Protein 2LOL (pdb70)

InterPro domains:
  IPR003231 Acyl carrier protein [MF_01217] (11-85)
  IPR003231 Acyl carrier protein [PTHR20863] (8-85)
  IPR003231 Acyl carrier protein [TIGR00517] (10-85)
  IPR009081 Phosphopantetheine binding ACP domain [PF00550] (14-81)
  IPR009081 Phosphopantetheine binding ACP domain [PS50075] (10-85)
  IPR036736 ACP-like superfamily [G3DSA:1.10.1200.10] (6-86)
  IPR036736 ACP-like superfamily [SSF47336] (8-85)

Nearest PDB structures (foldseek):
  2lol-assembly1_A  TM=9.885E-01  e=6.823E-12  Rickettsia prowazekii str. Madrid E
  2qnw-assembly1_A  TM=7.716E-01  e=4.532E-06  Toxoplasma gondii RH
  8jfh-assembly1_E  TM=7.660E-01  e=6.379E-05  Helicobacter pylori
  3gzl-assembly1_A  TM=7.551E-01  e=9.225E-05  Plasmodium falciparum
  6sm4-assembly1_B  TM=7.589E-01  e=8.216E-03  Photorhabdus luminescens

Secondary structure (DSSP, 8-state):
--SHHHHHHHHHHHHHHHS---TTT--TT--HHHHTT--HHHHHHHHHHHHHHH-----GGGGGGSSSHHHHHHHHHHH--

Foldseek 3Di:
DDDLPVVLVCLLVLVCQLLVADSVQDDQARDCCPVVVQDPVCNCVSNVVVCVVLVFDADPVCPVQCPGSVSVSVVVVVRVD

Sequence (81 aa):
MSTTDKIEQKVIEMVAEKLNKDKAIITTDSRFIEDLKADSLDTVELMMAIEVEYGIDIPDDEATKIKTVSDVIKYIKERQSMSTTDKIEQKVIEMVAEKLNKDKAIITTDSRFIEDLKADSLDTVELMMAIEVEYGIDIPDDEATKIKTVSDVIKYIKERQSMSTTDKIEQKVIEMVAEKLNKDKAIITTDSRFIEDLKADSLDTVELMMAIEVEYGIDIPDDEATKIKTVSDVIKYIKERQSMSTTDKIEQKVIEMVAEKLNKDKAIITTDSRFIEDLKADSLDTVELMMAIEVEYGIDIPDDEATKIKTVSDVIKYIKERQSMSTTDKIEQKVIEMVAEKLNKDKAIITTDSRFIEDLKADSLDTVELMMAIEVEYGIDIPDDEATKIKTVSDVIKYIKERQSMSTTDKIEQKVIEMVAEKLNKDKAIITTDSRFIEDLKADSLDTVELMMAIEVEYGIDIPDDEATKIKTVSDVIKYIKERQSMSTTDKIEQKVIEMVAEKLNKDKAIITTDSRFIEDLKADSLDTVELMMAIEVEYGIDIPDDEATKIKTVSDVIKYIKERQSMSTTDKIEQKVIEMVAEKLNKDKAIITTDSRFIEDLKADSLDTVELMMAIEVEYGIDIPDDEATKIKTVSDVIKYIKERQSMSTTDKIEQKVIEMVAEKLNKDKAIITTDSRFIEDLKADSLDTVELMMAIEVEYGIDIPDDEATKIKTVSDVIKYIKERQSMSTTDKIEQKVIEMVAEKLNKDKAIITTDSRFIEDLKADSLDTVELMMAIEVEYGIDIPDDEATKIKTVSDVIKYIKERQS

Structure (mmCIF, N/CA/C/O backbone):
data_2LOL
#
_entry.id   2LOL
#
loop_
_atom_site.group_PDB
_atom_site.id
_atom_site.type_symbol
_atom_site.label_atom_id
_atom_site.label_alt_id
_atom_site.label_comp_id
_atom_site.label_asym_id
_atom_site.label_entity_id
_atom_site.label_seq_id
_atom_site.pdbx_PDB_ins_code
_atom_site.Cartn_x
_atom_site.Cartn_y
_atom_site.Cartn_z
_atom_site.occupancy
_atom_site.B_iso_or_equiv
_atom_site.auth_seq_id
_atom_site.auth_comp_id
_atom_site.auth_asym_id
_atom_site.auth_atom_id
_atom_site.pdbx_PDB_model_num
ATOM 1 N N . MET A 1 1 ? 1.329 0.000 0.000 1.00 0.00 1 MET A N 1
ATOM 2 C CA . MET A 1 1 ? 2.093 -0.001 -1.242 1.00 52.33 1 MET A CA 1
ATOM 3 C C . MET A 1 1 ? 1.944 -1.333 -1.971 1.00 4.50 1 MET A C 1
ATOM 4 O O . MET A 1 1 ? 1.912 -2.392 -1.346 1.00 33.51 1 MET A O 1
ATOM 18 N N . SER A 1 2 ? 1.855 -1.271 -3.296 1.00 14.53 2 SER A N 1
ATOM 19 C CA . SER A 1 2 ? 1.705 -2.472 -4.109 1.00 4.22 2 SER A CA 1
ATOM 20 C C . SER A 1 2 ? 2.766 -2.521 -5.205 1.00 32.24 2 SER A C 1
ATOM 21 O O . SER A 1 2 ? 3.141 -1.493 -5.769 1.00 62.24 2 SER A O 1
ATOM 29 N N . THR A 1 3 ? 3.246 -3.725 -5.501 1.00 0.01 3 THR A N 1
ATOM 30 C CA . THR A 1 3 ? 4.264 -3.910 -6.527 1.00 72.44 3 THR A CA 1
ATOM 31 C C . THR A 1 3 ? 3.632 -4.233 -7.876 1.00 73.25 3 THR A C 1
ATOM 32 O O . THR A 1 3 ? 4.228 -3.993 -8.927 1.00 54.11 3 THR A O 1
ATOM 43 N N . THR A 1 4 ? 2.420 -4.779 -7.842 1.00 31.13 4 THR A N 1
ATOM 44 C CA . THR A 1 4 ? 1.707 -5.135 -9.062 1.00 32.43 4 THR A CA 1
ATOM 45 C C . THR A 1 4 ? 1.639 -3.955 -10.024 1.00 1.23 4 THR A C 1
ATOM 46 O O . THR A 1 4 ? 1.586 -4.135 -11.240 1.00 65.44 4 THR A O 1
ATOM 57 N N . ASP A 1 5 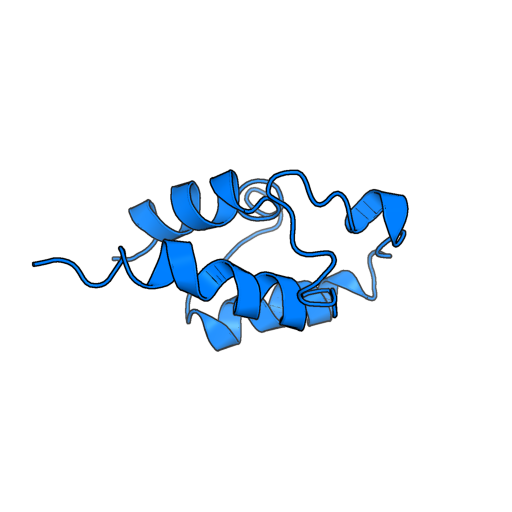? 1.642 -2.747 -9.471 1.00 54.32 5 ASP A N 1
ATOM 58 C CA . ASP A 1 5 ? 1.582 -1.535 -10.281 1.00 63.41 5 ASP A CA 1
ATOM 59 C C . ASP A 1 5 ? 2.712 -1.511 -11.306 1.00 73.32 5 ASP A C 1
ATOM 60 O O . ASP A 1 5 ? 2.533 -1.048 -12.433 1.00 33.12 5 ASP A O 1
ATOM 69 N N . LYS A 1 6 ? 3.876 -2.013 -10.908 1.00 1.50 6 LYS A N 1
ATOM 70 C CA . LYS A 1 6 ? 5.036 -2.049 -11.791 1.00 31.41 6 LYS A CA 1
ATOM 71 C C . LYS A 1 6 ? 4.804 -3.008 -12.954 1.00 72.22 6 LYS A C 1
ATOM 72 O O . LYS A 1 6 ? 5.448 -2.900 -13.998 1.00 0.40 6 LYS A O 1
ATOM 91 N N . ILE A 1 7 ? 3.880 -3.945 -12.768 1.00 11.32 7 ILE A N 1
ATOM 92 C CA . ILE A 1 7 ? 3.562 -4.920 -13.803 1.00 72.12 7 ILE A CA 1
ATOM 93 C C . ILE A 1 7 ? 2.815 -4.268 -14.962 1.00 64.11 7 ILE A C 1
ATOM 94 O O . ILE A 1 7 ? 3.033 -4.610 -16.124 1.00 22.32 7 ILE A O 1
ATOM 110 N N . GLU A 1 8 ? 1.936 -3.326 -14.637 1.00 52.10 8 GLU A N 1
ATOM 111 C CA . GLU A 1 8 ? 1.158 -2.625 -15.652 1.00 71.10 8 GLU A CA 1
ATOM 112 C C . GLU A 1 8 ? 2.067 -1.811 -16.569 1.00 20.45 8 GLU A C 1
ATOM 113 O O . GLU A 1 8 ? 1.745 -1.583 -17.734 1.00 41.40 8 GLU A O 1
ATOM 125 N N . GLN A 1 9 ? 3.203 -1.377 -16.032 1.00 31.31 9 GLN A N 1
ATOM 126 C CA . GLN A 1 9 ? 4.158 -0.588 -16.801 1.00 32.12 9 GLN A CA 1
ATOM 127 C C . GLN A 1 9 ? 5.279 -1.468 -17.344 1.00 0.13 9 GLN A C 1
ATOM 128 O O . GLN A 1 9 ? 5.968 -1.098 -18.295 1.00 1.14 9 GLN A O 1
ATOM 142 N N . LYS A 1 10 ? 5.457 -2.635 -16.733 1.00 41.53 10 LYS A N 1
ATOM 143 C CA . LYS A 1 10 ? 6.494 -3.569 -17.155 1.00 40.20 10 LYS A CA 1
ATOM 144 C C . LYS A 1 10 ? 5.973 -4.506 -18.240 1.00 45.12 10 LYS A C 1
ATOM 145 O O . LYS A 1 10 ? 6.752 -5.125 -18.966 1.00 11.13 10 LYS A O 1
ATOM 164 N N . VAL A 1 11 ? 4.652 -4.604 -18.347 1.00 21.41 11 VAL A N 1
ATOM 165 C CA . VAL A 1 11 ? 4.028 -5.464 -19.345 1.00 53.15 11 VAL A CA 1
ATOM 166 C C . VAL A 1 11 ? 4.600 -5.200 -20.733 1.00 45.34 11 VAL A C 1
ATOM 167 O O . VAL A 1 11 ? 4.786 -6.124 -21.526 1.00 14.03 11 VAL A O 1
ATOM 180 N N . ILE A 1 12 ? 4.880 -3.933 -21.021 1.00 14.22 12 ILE A N 1
ATOM 181 C CA . ILE A 1 12 ? 5.433 -3.547 -22.313 1.00 22.31 12 ILE A CA 1
ATOM 182 C C . ILE A 1 12 ? 6.664 -4.381 -22.655 1.00 14.23 12 ILE A C 1
ATOM 183 O O . ILE A 1 12 ? 6.839 -4.807 -23.796 1.00 12.14 12 ILE A O 1
ATOM 199 N N . GLU A 1 13 ? 7.512 -4.611 -21.657 1.00 52.41 13 GLU A N 1
ATOM 200 C CA . GLU A 1 13 ? 8.726 -5.395 -21.853 1.00 14.42 13 GLU A CA 1
ATOM 201 C C . GLU A 1 13 ? 8.398 -6.878 -21.994 1.00 61.33 13 GLU A C 1
ATOM 202 O O . GLU A 1 13 ? 9.143 -7.632 -22.620 1.00 54.15 13 GLU A O 1
ATOM 214 N N . MET A 1 14 ? 7.279 -7.290 -21.407 1.00 41.20 14 MET A N 1
ATOM 215 C CA . MET A 1 14 ? 6.852 -8.683 -21.468 1.00 3.11 14 MET A CA 1
ATOM 216 C C . MET A 1 14 ? 6.346 -9.036 -22.863 1.00 0.11 14 MET A C 1
ATOM 217 O O . MET A 1 14 ? 6.912 -9.894 -23.541 1.00 12.22 14 MET A O 1
ATOM 231 N N . VAL A 1 15 ? 5.277 -8.369 -23.286 1.00 33.22 15 VAL A N 1
ATOM 232 C CA . VAL A 1 15 ? 4.695 -8.612 -24.600 1.00 72.24 15 VAL A CA 1
ATOM 233 C C . VAL A 1 15 ? 5.728 -8.413 -25.704 1.00 14.01 15 VAL A C 1
ATOM 234 O O . VAL A 1 15 ? 5.602 -8.971 -26.793 1.00 65.34 15 VAL A O 1
ATOM 247 N N . ALA A 1 16 ? 6.749 -7.613 -25.414 1.00 32.43 16 ALA A N 1
ATOM 248 C CA . ALA A 1 16 ? 7.805 -7.342 -26.380 1.00 64.34 16 ALA A CA 1
ATOM 249 C C . ALA A 1 16 ? 8.768 -8.520 -26.487 1.00 30.25 16 ALA A C 1
ATOM 250 O O . ALA A 1 16 ? 9.446 -8.689 -27.499 1.00 62.32 16 ALA A O 1
ATOM 257 N N . GLU A 1 17 ? 8.822 -9.331 -25.434 1.00 43.13 17 GLU A N 1
ATOM 258 C CA . GLU A 1 17 ? 9.704 -10.492 -25.410 1.00 71.12 17 GLU A CA 1
ATOM 259 C C . GLU A 1 17 ? 8.920 -11.776 -25.667 1.00 51.23 17 GLU A C 1
ATOM 260 O O . GLU A 1 17 ? 9.489 -12.799 -26.049 1.00 53.33 17 GLU A O 1
ATOM 272 N N . LYS A 1 18 ? 7.610 -11.715 -25.454 1.00 52.44 18 LYS A N 1
ATOM 273 C CA . LYS A 1 18 ? 6.745 -12.870 -25.663 1.00 24.10 18 LYS A CA 1
ATOM 274 C C . LYS A 1 18 ? 6.613 -13.189 -27.149 1.00 31.44 18 LYS A C 1
ATOM 275 O O . LYS A 1 18 ? 6.855 -14.319 -27.575 1.00 73.52 18 LYS A O 1
ATOM 294 N N . LEU A 1 19 ? 6.229 -12.188 -27.932 1.00 42.24 19 LEU A N 1
ATOM 295 C CA . LEU A 1 19 ? 6.066 -12.362 -29.372 1.00 3.34 19 LEU A CA 1
ATOM 296 C C . LEU A 1 19 ? 7.079 -11.519 -30.140 1.00 23.10 19 LEU A C 1
ATOM 297 O O . LEU A 1 19 ? 6.888 -11.223 -31.319 1.00 1.35 19 LEU A O 1
ATOM 313 N N . ASN A 1 20 ? 8.158 -11.138 -29.464 1.00 65.21 20 ASN A N 1
ATOM 314 C CA . ASN A 1 20 ? 9.203 -10.331 -30.084 1.00 21.01 20 ASN A CA 1
ATOM 315 C C . ASN A 1 20 ? 8.612 -9.085 -30.737 1.00 24.12 20 ASN A C 1
ATOM 316 O O . ASN A 1 20 ? 8.929 -8.761 -31.881 1.00 43.44 20 ASN A O 1
ATOM 327 N N . LYS A 1 21 ? 7.752 -8.390 -30.001 1.00 0.41 21 LYS A N 1
ATOM 328 C CA . LYS A 1 21 ? 7.117 -7.178 -30.506 1.00 4.13 21 LYS A CA 1
ATOM 329 C C . LYS A 1 21 ? 7.909 -5.939 -30.099 1.00 62.12 21 LYS A C 1
ATOM 330 O O . LYS A 1 21 ? 8.110 -5.681 -28.912 1.00 53.13 21 LYS A O 1
ATOM 349 N N . ASP A 1 22 ? 8.355 -5.176 -31.091 1.00 23.11 22 ASP A N 1
ATOM 350 C CA . ASP A 1 22 ? 9.123 -3.963 -30.836 1.00 50.32 22 ASP A CA 1
ATOM 351 C C . ASP A 1 22 ? 8.370 -3.032 -29.891 1.00 1.32 22 ASP A C 1
ATOM 352 O O . ASP A 1 22 ? 7.139 -2.994 -29.888 1.00 64.32 22 ASP A O 1
ATOM 361 N N . LYS A 1 23 ? 9.117 -2.282 -29.088 1.00 2.22 23 LYS A N 1
ATOM 362 C CA . LYS A 1 23 ? 8.522 -1.350 -28.137 1.00 71.22 23 LYS A CA 1
ATOM 363 C C . LYS A 1 23 ? 7.655 -0.321 -28.855 1.00 12.43 23 LYS A C 1
ATOM 364 O O . LYS A 1 23 ? 6.733 0.245 -28.268 1.00 10.31 23 LYS A O 1
ATOM 383 N N . ALA A 1 24 ? 7.956 -0.084 -30.127 1.00 51.13 24 ALA A N 1
ATOM 384 C CA . ALA A 1 24 ? 7.201 0.875 -30.925 1.00 65.33 24 ALA A CA 1
ATOM 385 C C . ALA A 1 24 ? 5.924 0.248 -31.473 1.00 70.24 24 ALA A C 1
ATOM 386 O O . ALA A 1 24 ? 5.154 0.901 -32.178 1.00 14.35 24 ALA A O 1
ATOM 393 N N . ILE A 1 25 ? 5.706 -1.022 -31.147 1.00 0.52 25 ILE A N 1
ATOM 394 C CA . ILE A 1 25 ? 4.521 -1.736 -31.607 1.00 4.54 25 ILE A CA 1
ATOM 395 C C . ILE A 1 25 ? 3.647 -2.162 -30.433 1.00 33.43 25 ILE A C 1
ATOM 396 O O . ILE A 1 25 ? 2.449 -2.398 -30.592 1.00 14.11 25 ILE A O 1
ATOM 412 N N . ILE A 1 26 ? 4.253 -2.258 -29.254 1.00 61.44 26 ILE A N 1
ATOM 413 C CA . ILE A 1 26 ? 3.529 -2.654 -28.053 1.00 14.10 26 ILE A CA 1
ATOM 414 C C . ILE A 1 26 ? 2.265 -1.820 -27.873 1.00 52.45 26 ILE A C 1
ATOM 415 O O . ILE A 1 26 ? 2.329 -0.641 -27.521 1.00 64.32 26 ILE A O 1
ATOM 431 N N . THR A 1 27 ? 1.114 -2.439 -28.116 1.00 72.05 27 THR A N 1
ATOM 432 C CA . THR A 1 27 ? -0.166 -1.755 -27.981 1.00 42.32 27 THR A CA 1
ATOM 433 C C . THR A 1 27 ? -1.127 -2.554 -27.109 1.00 10.34 27 THR A C 1
ATOM 434 O O . THR A 1 27 ? -0.970 -3.763 -26.940 1.00 33.50 27 THR A O 1
ATOM 445 N N . THR A 1 28 ? -2.124 -1.870 -26.555 1.00 71.11 28 THR A N 1
ATOM 446 C CA . THR A 1 28 ? -3.111 -2.516 -25.699 1.00 61.21 28 THR A CA 1
ATOM 447 C C . THR A 1 28 ? -3.882 -3.588 -26.461 1.00 22.21 28 THR A C 1
ATOM 448 O O . THR A 1 28 ? -4.175 -4.656 -25.923 1.00 13.25 28 THR A O 1
ATOM 459 N N . ASP A 1 29 ? -4.206 -3.298 -27.716 1.00 13.42 29 ASP A N 1
ATOM 460 C CA . ASP A 1 29 ? -4.942 -4.238 -28.553 1.00 31.33 29 ASP A CA 1
ATOM 461 C C . ASP A 1 29 ? -4.005 -4.950 -29.524 1.00 20.05 29 ASP A C 1
ATOM 462 O O . ASP A 1 29 ? -4.420 -5.381 -30.599 1.00 71.11 29 ASP A O 1
ATOM 471 N N . SER A 1 30 ? -2.739 -5.068 -29.137 1.00 21.34 30 SER A N 1
ATOM 472 C CA . SER A 1 30 ? -1.741 -5.723 -29.975 1.00 34.22 30 SER A CA 1
ATOM 473 C C . SER A 1 30 ? -2.222 -7.103 -30.415 1.00 15.35 30 SER A C 1
ATOM 474 O O . SER A 1 30 ? -2.228 -8.050 -29.628 1.00 51.12 30 SER A O 1
ATOM 482 N N . ARG A 1 31 ? -2.626 -7.207 -31.677 1.00 23.24 31 ARG A N 1
ATOM 483 C CA . ARG A 1 31 ? -3.110 -8.470 -32.222 1.00 0.52 31 ARG A CA 1
ATOM 484 C C . ARG A 1 31 ? -1.998 -9.202 -32.968 1.00 12.25 31 ARG A C 1
ATOM 485 O O . ARG A 1 31 ? -2.187 -9.653 -34.097 1.00 61.14 31 ARG A O 1
ATOM 506 N N . PHE A 1 32 ? -0.839 -9.316 -32.328 1.00 0.52 32 PHE A N 1
ATOM 507 C CA . PHE A 1 32 ? 0.304 -9.991 -32.931 1.00 31.43 32 PHE A CA 1
ATOM 508 C C . PHE A 1 32 ? -0.092 -11.371 -33.450 1.00 3.25 32 PHE A C 1
ATOM 509 O O . PHE A 1 32 ? 0.462 -11.857 -34.436 1.00 4.11 32 PHE A O 1
ATOM 526 N N . ILE A 1 33 ? -1.053 -11.996 -32.778 1.00 4.24 33 ILE A N 1
ATOM 527 C CA . ILE A 1 33 ? -1.523 -13.318 -33.170 1.00 63.44 33 ILE A CA 1
ATOM 528 C C . ILE A 1 33 ? -1.992 -13.326 -34.621 1.00 75.31 33 ILE A C 1
ATOM 529 O O . ILE A 1 33 ? -1.704 -14.258 -35.372 1.00 3.43 33 ILE A O 1
ATOM 545 N N . GLU A 1 34 ? -2.717 -12.281 -35.009 1.00 23.12 34 GLU A N 1
ATOM 546 C CA . GLU A 1 34 ? -3.225 -12.168 -36.371 1.00 14.14 34 GLU A CA 1
ATOM 547 C C . GLU A 1 34 ? -2.236 -11.422 -37.261 1.00 4.01 34 GLU A C 1
ATOM 548 O O . GLU A 1 34 ? -1.790 -11.942 -38.284 1.00 74.20 34 GLU A O 1
ATOM 560 N N . ASP A 1 35 ? -1.897 -10.200 -36.864 1.00 64.41 35 ASP A N 1
ATOM 561 C CA . ASP A 1 35 ? -0.959 -9.382 -37.625 1.00 14.13 35 ASP A CA 1
ATOM 562 C C . ASP A 1 35 ? 0.335 -10.144 -37.892 1.00 73.11 35 ASP A C 1
ATOM 563 O O . ASP A 1 35 ? 0.753 -10.295 -39.041 1.00 33.42 35 ASP A O 1
ATOM 572 N N . LEU A 1 36 ? 0.965 -10.621 -36.825 1.00 25.13 36 LEU A N 1
ATOM 573 C CA . LEU A 1 36 ? 2.213 -11.367 -36.943 1.00 65.25 36 LEU A CA 1
ATOM 574 C C . LEU A 1 36 ? 1.944 -12.828 -37.292 1.00 11.53 36 LEU A C 1
ATOM 575 O O . LEU A 1 36 ? 2.870 -13.599 -37.541 1.00 24.24 36 LEU A O 1
ATOM 591 N N . LYS A 1 37 ? 0.669 -13.200 -37.310 1.00 33.44 37 LYS A N 1
ATOM 592 C CA . LYS A 1 37 ? 0.275 -14.567 -37.631 1.00 21.11 37 LYS A CA 1
ATOM 593 C C . LYS A 1 37 ? 1.050 -15.570 -36.782 1.00 71.23 37 LYS A C 1
ATOM 594 O O . LYS A 1 37 ? 1.713 -16.462 -37.310 1.00 64.11 37 LYS A O 1
ATOM 613 N N . ALA A 1 38 ? 0.959 -15.419 -35.465 1.00 45.51 38 ALA A N 1
ATOM 614 C CA . ALA A 1 38 ? 1.649 -16.313 -34.544 1.00 61.40 38 ALA A CA 1
ATOM 615 C C . ALA A 1 38 ? 1.146 -17.745 -34.690 1.00 31.52 38 ALA A C 1
ATOM 616 O O . ALA A 1 38 ? 0.022 -18.062 -34.298 1.00 4.31 38 ALA A O 1
ATOM 623 N N . ASP A 1 39 ? 1.984 -18.607 -35.256 1.00 74.00 39 ASP A N 1
ATOM 624 C CA . ASP A 1 39 ? 1.623 -20.006 -35.453 1.00 65.43 39 ASP A CA 1
ATOM 625 C C . ASP A 1 39 ? 1.401 -20.704 -34.115 1.00 55.01 39 ASP A C 1
ATOM 626 O O . ASP A 1 39 ? 1.598 -20.111 -33.054 1.00 73.34 39 ASP A O 1
ATOM 635 N N . SER A 1 40 ? 0.987 -21.966 -34.173 1.00 2.11 40 SER A N 1
ATOM 636 C CA . SER A 1 40 ? 0.732 -22.743 -32.966 1.00 4.04 40 SER A CA 1
ATOM 637 C C . SER A 1 40 ? 2.034 -23.291 -32.388 1.00 34.32 40 SER A C 1
ATOM 638 O O . SER A 1 40 ? 2.318 -23.126 -31.201 1.00 32.24 40 SER A O 1
ATOM 646 N N . LEU A 1 41 ? 2.821 -23.944 -33.235 1.00 72.43 41 LEU A N 1
ATOM 647 C CA . LEU A 1 41 ? 4.093 -24.518 -32.811 1.00 21.13 41 LEU A CA 1
ATOM 648 C C . LEU A 1 41 ? 5.017 -23.441 -32.251 1.00 54.32 41 LEU A C 1
ATOM 649 O O . LEU A 1 41 ? 5.875 -23.718 -31.413 1.00 73.52 41 LEU A O 1
ATOM 665 N N . ASP A 1 42 ? 4.833 -22.211 -32.718 1.00 42.25 42 ASP A N 1
ATOM 666 C CA . ASP A 1 42 ? 5.648 -21.090 -32.263 1.00 34.35 42 ASP A CA 1
ATOM 667 C C . ASP A 1 42 ? 5.156 -20.575 -30.914 1.00 1.25 42 ASP A C 1
ATOM 668 O O . ASP A 1 42 ? 5.948 -20.336 -30.001 1.00 43.34 42 ASP A O 1
ATOM 677 N N . THR A 1 43 ? 3.843 -20.404 -30.793 1.00 61.25 43 THR A N 1
ATOM 678 C CA . THR A 1 43 ? 3.246 -19.915 -29.557 1.00 52.14 43 THR A CA 1
ATOM 679 C C . THR A 1 43 ? 3.597 -20.819 -28.382 1.00 34.44 43 THR A C 1
ATOM 680 O O . THR A 1 43 ? 3.566 -20.394 -27.227 1.00 14.41 43 THR A O 1
ATOM 691 N N . VAL A 1 44 ? 3.931 -22.070 -28.682 1.00 63.23 44 VAL A N 1
ATOM 692 C CA . VAL A 1 44 ? 4.290 -23.035 -27.650 1.00 2.14 44 VAL A CA 1
ATOM 693 C C . VAL A 1 44 ? 5.394 -22.491 -26.749 1.00 73.12 44 VAL A C 1
ATOM 694 O O . VAL A 1 44 ? 5.249 -22.454 -25.528 1.00 23.52 44 VAL A O 1
ATOM 707 N N . GLU A 1 45 ? 6.496 -22.069 -27.362 1.00 34.24 45 GLU A N 1
ATOM 708 C CA . GLU A 1 45 ? 7.624 -21.527 -26.614 1.00 62.22 45 GLU A CA 1
ATOM 709 C C . GLU A 1 45 ? 7.412 -20.048 -26.304 1.00 73.24 45 GLU A C 1
ATOM 710 O O . GLU A 1 45 ? 7.669 -19.592 -25.189 1.00 71.52 45 GLU A O 1
ATOM 722 N N . LEU A 1 46 ? 6.941 -19.303 -27.299 1.00 24.34 46 LEU A N 1
ATOM 723 C CA . LEU A 1 46 ? 6.694 -17.875 -27.134 1.00 22.10 46 LEU A CA 1
ATOM 724 C C . LEU A 1 46 ? 5.821 -17.611 -25.912 1.00 10.14 46 LEU A C 1
ATOM 725 O O . LEU A 1 46 ? 6.161 -16.791 -25.059 1.00 63.30 46 LEU A O 1
ATOM 741 N N . MET A 1 47 ? 4.695 -18.312 -25.832 1.00 60.54 47 MET A N 1
ATOM 742 C CA . MET A 1 47 ? 3.775 -18.156 -24.712 1.00 53.10 47 MET A CA 1
ATOM 743 C C . MET A 1 47 ? 4.348 -18.783 -23.446 1.00 23.45 47 MET A C 1
ATOM 744 O O . MET A 1 47 ? 4.007 -18.382 -22.334 1.00 13.15 47 MET A O 1
ATOM 758 N N . MET A 1 48 ? 5.221 -19.770 -23.622 1.00 41.12 48 MET A N 1
ATOM 759 C CA . MET A 1 48 ? 5.842 -20.452 -22.493 1.00 3.35 48 MET A CA 1
ATOM 760 C C . MET A 1 48 ? 6.765 -19.508 -21.728 1.00 51.52 48 MET A C 1
ATOM 761 O O . MET A 1 48 ? 6.871 -19.584 -20.505 1.00 14.24 48 MET A O 1
ATOM 775 N N . ALA A 1 49 ? 7.431 -18.619 -22.458 1.00 52.40 49 ALA A N 1
ATOM 776 C CA . ALA A 1 49 ? 8.343 -17.659 -21.848 1.00 72.01 49 ALA A CA 1
ATOM 777 C C . ALA A 1 49 ? 7.621 -16.791 -20.822 1.00 64.44 49 ALA A C 1
ATOM 778 O O . ALA A 1 49 ? 8.248 -16.215 -19.932 1.00 71.44 49 ALA A O 1
ATOM 785 N N . ILE A 1 50 ? 6.302 -16.702 -20.953 1.00 42.13 50 ILE A N 1
ATOM 786 C CA . ILE A 1 50 ? 5.496 -15.904 -20.037 1.00 64.41 50 ILE A CA 1
ATOM 787 C C . ILE A 1 50 ? 5.350 -16.599 -18.687 1.00 54.34 50 ILE A C 1
ATOM 788 O O . ILE A 1 50 ? 5.097 -15.953 -17.671 1.00 3.11 50 ILE A O 1
ATOM 804 N N . GLU A 1 51 ? 5.511 -17.918 -18.686 1.00 62.31 51 GLU A N 1
ATOM 805 C CA . GLU A 1 51 ? 5.397 -18.700 -17.460 1.00 44.13 51 GLU A CA 1
ATOM 806 C C . GLU A 1 51 ? 6.710 -18.685 -16.682 1.00 12.02 51 GLU A C 1
ATOM 807 O O . GLU A 1 51 ? 6.717 -18.560 -15.457 1.00 73.11 51 GLU A O 1
ATOM 819 N N . VAL A 1 52 ? 7.820 -18.814 -17.402 1.00 13.12 52 VAL A N 1
ATOM 820 C CA . VAL A 1 52 ? 9.138 -18.815 -16.780 1.00 45.01 52 VAL A CA 1
ATOM 821 C C . VAL A 1 52 ? 9.560 -17.405 -16.384 1.00 4.50 52 VAL A C 1
ATOM 822 O O . VAL A 1 52 ? 10.440 -17.223 -15.543 1.00 42.12 52 VAL A O 1
ATOM 835 N N . GLU A 1 53 ? 8.926 -16.409 -16.996 1.00 20.24 53 GLU A N 1
ATOM 836 C CA . GLU A 1 53 ? 9.237 -15.014 -16.706 1.00 74.13 53 GLU A CA 1
ATOM 837 C C . GLU A 1 53 ? 8.454 -14.523 -15.492 1.00 21.13 53 GLU A C 1
ATOM 838 O O . GLU A 1 53 ? 9.034 -14.027 -14.526 1.00 13.45 53 GLU A O 1
ATOM 850 N N . TYR A 1 54 ? 7.135 -14.665 -15.549 1.00 14.11 54 TYR A N 1
ATOM 851 C CA . TYR A 1 54 ? 6.272 -14.234 -14.456 1.00 15.52 54 TYR A CA 1
ATOM 852 C C . TYR A 1 54 ? 6.289 -15.247 -13.316 1.00 13.05 54 TYR A C 1
ATOM 853 O O . TYR A 1 54 ? 6.035 -14.905 -12.161 1.00 41.54 54 TYR A O 1
ATOM 871 N N . GLY A 1 55 ? 6.591 -16.498 -13.649 1.00 32.21 55 GLY A N 1
ATOM 872 C CA . GLY A 1 55 ? 6.637 -17.543 -12.643 1.00 74.52 55 GLY A CA 1
ATOM 873 C C . GLY A 1 55 ? 5.265 -18.109 -12.332 1.00 1.22 55 GLY A C 1
ATOM 874 O O . GLY A 1 55 ? 5.057 -18.702 -11.273 1.00 70.31 55 GLY A O 1
ATOM 878 N N . ILE A 1 56 ? 4.327 -17.924 -13.254 1.00 41.45 56 ILE A N 1
ATOM 879 C CA . ILE A 1 56 ? 2.969 -18.419 -13.072 1.00 75.33 56 ILE A CA 1
ATOM 880 C C . ILE A 1 56 ? 2.603 -19.432 -14.152 1.00 65.12 56 ILE A C 1
ATOM 881 O O . ILE A 1 56 ? 3.429 -19.779 -14.997 1.00 24.54 56 ILE A O 1
ATOM 897 N N . ASP A 1 57 ? 1.361 -19.901 -14.120 1.00 51.10 57 ASP A N 1
ATOM 898 C CA . ASP A 1 57 ? 0.885 -20.872 -15.098 1.00 75.10 57 ASP A CA 1
ATOM 899 C C . ASP A 1 57 ? -0.310 -20.323 -15.871 1.00 73.05 57 ASP A C 1
ATOM 900 O O . ASP A 1 57 ? -1.155 -19.622 -15.313 1.00 22.53 57 ASP A O 1
ATOM 909 N N . ILE A 1 58 ? -0.374 -20.645 -17.159 1.00 45.00 58 ILE A N 1
ATOM 910 C CA . ILE A 1 58 ? -1.465 -20.184 -18.008 1.00 44.15 58 ILE A CA 1
ATOM 911 C C . ILE A 1 58 ? -1.857 -21.250 -19.026 1.00 14.22 58 ILE A C 1
ATOM 912 O O . ILE A 1 58 ? -1.264 -21.369 -20.098 1.00 40.40 58 ILE A O 1
ATOM 928 N N . PRO A 1 59 ? -2.883 -22.044 -18.685 1.00 11.22 59 PRO A N 1
ATOM 929 C CA . PRO A 1 59 ? -3.380 -23.113 -19.556 1.00 14.21 59 PRO A CA 1
ATOM 930 C C . PRO A 1 59 ? -4.085 -22.570 -20.795 1.00 24.51 59 PRO A C 1
ATOM 931 O O . PRO A 1 59 ? -4.455 -21.398 -20.846 1.00 54.44 59 PRO A O 1
ATOM 942 N N . ASP A 1 60 ? -4.266 -23.431 -21.791 1.00 11.23 60 ASP A N 1
ATOM 943 C CA . ASP A 1 60 ? -4.928 -23.038 -23.030 1.00 23.15 60 ASP A CA 1
ATOM 944 C C . ASP A 1 60 ? -6.265 -22.363 -22.741 1.00 41.10 60 ASP A C 1
ATOM 945 O O . ASP A 1 60 ? -6.681 -21.455 -23.461 1.00 74.41 60 ASP A O 1
ATOM 954 N N . ASP A 1 61 ? -6.933 -22.813 -21.685 1.00 0.34 61 ASP A N 1
ATOM 955 C CA . ASP A 1 61 ? -8.223 -22.252 -21.301 1.00 34.33 61 ASP A CA 1
ATOM 956 C C . ASP A 1 61 ? -8.100 -20.763 -20.994 1.00 44.04 61 ASP A C 1
ATOM 957 O O . ASP A 1 61 ? -9.002 -19.981 -21.294 1.00 24.50 61 ASP A O 1
ATOM 966 N N . GLU A 1 62 ? -6.977 -20.378 -20.395 1.00 70.41 62 GLU A N 1
ATOM 967 C CA . GLU A 1 62 ? -6.737 -18.983 -20.047 1.00 12.12 62 GLU A CA 1
ATOM 968 C C . GLU A 1 62 ? -5.716 -18.355 -20.990 1.00 43.53 62 GLU A C 1
ATOM 969 O O . GLU A 1 62 ? -5.215 -17.259 -20.739 1.00 42.12 62 GLU A O 1
ATOM 981 N N . ALA A 1 63 ? -5.412 -19.057 -22.077 1.00 24.24 63 ALA A N 1
ATOM 982 C CA . ALA A 1 63 ? -4.452 -18.569 -23.059 1.00 4.44 63 ALA A CA 1
ATOM 983 C C . ALA A 1 63 ? -4.891 -17.227 -23.635 1.00 43.11 63 ALA A C 1
ATOM 984 O O . ALA A 1 63 ? -4.060 -16.392 -23.996 1.00 32.21 63 ALA A O 1
ATOM 991 N N . THR A 1 64 ? -6.202 -17.025 -23.720 1.00 70.23 64 THR A N 1
ATOM 992 C CA . THR A 1 64 ? -6.751 -15.786 -24.255 1.00 15.31 64 THR A CA 1
ATOM 993 C C . THR A 1 64 ? -7.156 -14.835 -23.134 1.00 3.10 64 THR A C 1
ATOM 994 O O . THR A 1 64 ? -7.910 -13.887 -23.352 1.00 14.14 64 THR A O 1
ATOM 1005 N N . LYS A 1 65 ? -6.648 -15.094 -21.933 1.00 54.45 65 LYS A N 1
ATOM 1006 C CA . LYS A 1 65 ? -6.955 -14.260 -20.777 1.00 45.32 65 LYS A CA 1
ATOM 1007 C C . LYS A 1 65 ? -5.741 -13.432 -20.366 1.00 62.34 65 LYS A C 1
ATOM 1008 O O . LYS A 1 65 ? -5.794 -12.675 -19.397 1.00 3.11 65 LYS A O 1
ATOM 1027 N N . ILE A 1 66 ? -4.650 -13.581 -21.110 1.00 61.02 66 ILE A N 1
ATOM 1028 C CA . ILE A 1 66 ? -3.425 -12.845 -20.824 1.00 64.21 66 ILE A CA 1
ATOM 1029 C C . ILE A 1 66 ? -2.705 -12.455 -22.110 1.00 43.34 66 ILE A C 1
ATOM 1030 O O . ILE A 1 66 ? -1.538 -12.062 -22.088 1.00 12.33 66 ILE A O 1
ATOM 1046 N N . LYS A 1 67 ? -3.408 -12.564 -23.232 1.00 54.12 67 LYS A N 1
ATOM 1047 C CA . LYS A 1 67 ? -2.839 -12.220 -24.530 1.00 11.33 67 LYS A CA 1
ATOM 1048 C C . LYS A 1 67 ? -2.729 -10.707 -24.691 1.00 45.02 67 LYS A C 1
ATOM 1049 O O . LYS A 1 67 ? -1.700 -10.192 -25.132 1.00 31.23 67 LYS A O 1
ATOM 1068 N N . THR A 1 68 ? -3.794 -9.998 -24.331 1.00 30.23 68 THR A N 1
ATOM 1069 C CA . THR A 1 68 ? -3.816 -8.545 -24.435 1.00 53.23 68 THR A CA 1
ATOM 1070 C C . THR A 1 68 ? -3.145 -7.896 -23.230 1.00 71.40 68 THR A C 1
ATOM 1071 O O . THR A 1 68 ? -2.986 -8.524 -22.183 1.00 32.11 68 THR A O 1
ATOM 1082 N N . VAL A 1 69 ? -2.753 -6.636 -23.384 1.00 11.41 69 VAL A N 1
ATOM 1083 C CA . VAL A 1 69 ? -2.100 -5.901 -22.307 1.00 32.12 69 VAL A CA 1
ATOM 1084 C C . VAL A 1 69 ? -3.051 -5.682 -21.136 1.00 33.55 69 VAL A C 1
ATOM 1085 O O . VAL A 1 69 ? -2.627 -5.619 -19.982 1.00 13.13 69 VAL A O 1
ATOM 1098 N N . SER A 1 70 ? -4.340 -5.568 -21.440 1.00 71.52 70 SER A N 1
ATOM 1099 C CA . SER A 1 70 ? -5.352 -5.354 -20.413 1.00 14.52 70 SER A CA 1
ATOM 1100 C C . SER A 1 70 ? -5.762 -6.675 -19.769 1.00 2.32 70 SER A C 1
ATOM 1101 O O . SER A 1 70 ? -6.171 -6.712 -18.608 1.00 54.34 70 SER A O 1
ATOM 1109 N N . ASP A 1 71 ? -5.648 -7.757 -20.531 1.00 11.04 71 ASP A N 1
ATOM 1110 C CA . ASP A 1 71 ? -6.005 -9.081 -20.036 1.00 30.45 71 ASP A CA 1
ATOM 1111 C C . ASP A 1 71 ? -4.855 -9.693 -19.242 1.00 22.02 71 ASP A C 1
ATOM 1112 O O . ASP A 1 71 ? -5.071 -10.369 -18.236 1.00 31.01 71 ASP A O 1
ATOM 1121 N N . VAL A 1 72 ? -3.631 -9.452 -19.702 1.00 11.03 72 VAL A N 1
ATOM 1122 C CA . VAL A 1 72 ? -2.446 -9.979 -19.035 1.00 53.20 72 VAL A CA 1
ATOM 1123 C C . VAL A 1 72 ? -2.286 -9.378 -17.643 1.00 41.22 72 VAL A C 1
ATOM 1124 O O . VAL A 1 72 ? -1.894 -10.066 -16.700 1.00 62.14 72 VAL A O 1
ATOM 1137 N N . ILE A 1 73 ? -2.592 -8.091 -17.522 1.00 11.42 73 ILE A N 1
ATOM 1138 C CA . ILE A 1 73 ? -2.483 -7.397 -16.244 1.00 75.32 73 ILE A CA 1
ATOM 1139 C C . ILE A 1 73 ? -3.720 -7.633 -15.384 1.00 32.01 73 ILE A C 1
ATOM 1140 O O . ILE A 1 73 ? -3.664 -7.543 -14.157 1.00 43.33 73 ILE A O 1
ATOM 1156 N N . LYS A 1 74 ? -4.838 -7.938 -16.035 1.00 3.40 74 LYS A N 1
ATOM 1157 C CA . LYS A 1 74 ? -6.089 -8.190 -15.331 1.00 33.21 74 LYS A CA 1
ATOM 1158 C C . LYS A 1 74 ? -6.137 -9.620 -14.802 1.00 1.04 74 LYS A C 1
ATOM 1159 O O . LYS A 1 74 ? -6.675 -9.876 -13.724 1.00 55.33 74 LYS A O 1
ATOM 1178 N N . TYR A 1 75 ? -5.569 -10.547 -15.564 1.00 72.44 75 TYR A N 1
ATOM 1179 C CA . TYR A 1 75 ? -5.548 -11.952 -15.172 1.00 41.42 75 TYR A CA 1
ATOM 1180 C C . TYR A 1 75 ? -4.402 -12.230 -14.205 1.00 5.44 75 TYR A C 1
ATOM 1181 O O . TYR A 1 75 ? -4.623 -12.622 -13.059 1.00 14.13 75 TYR A O 1
ATOM 1199 N N . ILE A 1 76 ? -3.176 -12.023 -14.675 1.00 11.24 76 ILE A N 1
ATOM 1200 C CA . ILE A 1 76 ? -1.995 -12.249 -13.852 1.00 25.04 76 ILE A CA 1
ATOM 1201 C C . ILE A 1 76 ? -2.143 -11.591 -12.484 1.00 41.21 76 ILE A C 1
ATOM 1202 O O . ILE A 1 76 ? -1.621 -12.085 -11.485 1.00 21.14 76 ILE A O 1
ATOM 1218 N N . LYS A 1 77 ? -2.860 -10.473 -12.446 1.00 40.24 77 LYS A N 1
ATOM 1219 C CA . LYS A 1 77 ? -3.081 -9.747 -11.201 1.00 52.25 77 LYS A CA 1
ATOM 1220 C C . LYS A 1 77 ? -3.761 -10.637 -10.166 1.00 55.31 77 LYS A C 1
ATOM 1221 O O . LYS A 1 77 ? -3.218 -10.877 -9.089 1.00 22.22 77 LYS A O 1
ATOM 1240 N N . GLU A 1 78 ? -4.952 -11.123 -10.501 1.00 74.13 78 GLU A N 1
ATOM 1241 C CA . GLU A 1 78 ? -5.705 -11.987 -9.600 1.00 33.14 78 GLU A CA 1
ATOM 1242 C C . GLU A 1 78 ? -5.035 -13.351 -9.467 1.00 24.40 78 GLU A C 1
ATOM 1243 O O . GLU A 1 78 ? -5.220 -14.052 -8.472 1.00 14.02 78 GLU A O 1
ATOM 1255 N N . ARG A 1 79 ? -4.255 -13.722 -10.478 1.00 1.45 79 ARG A N 1
ATOM 1256 C CA . ARG A 1 79 ? -3.558 -15.002 -10.475 1.00 60.14 79 ARG A CA 1
ATOM 1257 C C . ARG A 1 79 ? -2.390 -14.984 -9.494 1.00 11.25 79 ARG A C 1
ATOM 1258 O O . ARG A 1 79 ? -2.053 -16.006 -8.897 1.00 34.03 79 ARG A O 1
ATOM 1279 N N . GLN A 1 80 ? -1.777 -13.816 -9.333 1.00 12.43 80 GLN A N 1
ATOM 1280 C CA . GLN A 1 80 ? -0.647 -13.665 -8.424 1.00 65.33 80 GLN A CA 1
ATOM 1281 C C . GLN A 1 80 ? -1.071 -13.913 -6.981 1.00 34.13 80 GLN A C 1
ATOM 1282 O O . GLN A 1 80 ? -1.734 -13.077 -6.366 1.00 72.43 80 GLN A O 1
ATOM 1296 N N . SER A 1 81 ? -0.686 -15.067 -6.445 1.00 44.21 81 SER A N 1
ATOM 1297 C CA . SER A 1 81 ? -1.030 -15.427 -5.075 1.00 13.43 81 SER A CA 1
ATOM 1298 C C . SER A 1 81 ? -0.175 -14.650 -4.078 1.00 31.32 81 SER A C 1
ATOM 1299 O O . SER A 1 81 ? 1.029 -14.876 -3.970 1.00 61.21 81 SER A O 1
ATOM 1307 N N . MET A 1 1 ? 5.674 -5.418 0.182 1.00 3.21 1 MET A N 2
ATOM 1308 C CA . MET A 1 1 ? 5.913 -4.247 -0.654 1.00 73.22 1 MET A CA 2
ATOM 1309 C C . MET A 1 1 ? 5.595 -4.549 -2.115 1.00 65.24 1 MET A C 2
ATOM 1310 O O . MET A 1 1 ? 6.187 -3.964 -3.022 1.00 41.05 1 MET A O 2
ATOM 1324 N N . SER A 1 2 ? 4.659 -5.466 -2.336 1.00 32.13 2 SER A N 2
ATOM 1325 C CA . SER A 1 2 ? 4.266 -5.849 -3.687 1.00 43.50 2 SER A CA 2
ATOM 1326 C C . SER A 1 2 ? 3.612 -4.678 -4.414 1.00 53.13 2 SER A C 2
ATOM 1327 O O . SER A 1 2 ? 2.635 -4.101 -3.935 1.00 2.31 2 SER A O 2
ATOM 1335 N N . THR A 1 3 ? 4.157 -4.332 -5.576 1.00 50.24 3 THR A N 2
ATOM 1336 C CA . THR A 1 3 ? 3.629 -3.230 -6.371 1.00 15.04 3 THR A CA 2
ATOM 1337 C C . THR A 1 3 ? 3.133 -3.718 -7.727 1.00 34.21 3 THR A C 2
ATOM 1338 O O . THR A 1 3 ? 3.788 -3.515 -8.750 1.00 30.34 3 THR A O 2
ATOM 1349 N N . THR A 1 4 ? 1.970 -4.363 -7.730 1.00 11.02 4 THR A N 2
ATOM 1350 C CA . THR A 1 4 ? 1.386 -4.881 -8.961 1.00 1.33 4 THR A CA 2
ATOM 1351 C C . THR A 1 4 ? 1.124 -3.759 -9.959 1.00 41.02 4 THR A C 2
ATOM 1352 O O . THR A 1 4 ? 1.060 -3.992 -11.166 1.00 62.04 4 THR A O 2
ATOM 1363 N N . ASP A 1 5 ? 0.974 -2.542 -9.448 1.00 51.15 5 ASP A N 2
ATOM 1364 C CA . ASP A 1 5 ? 0.720 -1.383 -10.296 1.00 45.24 5 ASP A CA 2
ATOM 1365 C C . ASP A 1 5 ? 1.793 -1.253 -11.373 1.00 50.44 5 ASP A C 2
ATOM 1366 O O . ASP A 1 5 ? 1.525 -0.779 -12.478 1.00 31.30 5 ASP A O 2
ATOM 1375 N N . LYS A 1 6 ? 3.009 -1.675 -11.044 1.00 41.42 6 LYS A N 2
ATOM 1376 C CA . LYS A 1 6 ? 4.123 -1.606 -11.982 1.00 63.02 6 LYS A CA 2
ATOM 1377 C C . LYS A 1 6 ? 3.921 -2.579 -13.139 1.00 63.32 6 LYS A C 2
ATOM 1378 O O . LYS A 1 6 ? 4.381 -2.335 -14.255 1.00 62.30 6 LYS A O 2
ATOM 1397 N N . ILE A 1 7 ? 3.230 -3.681 -12.866 1.00 3.22 7 ILE A N 2
ATOM 1398 C CA . ILE A 1 7 ? 2.966 -4.689 -13.885 1.00 53.31 7 ILE A CA 2
ATOM 1399 C C . ILE A 1 7 ? 2.168 -4.102 -15.045 1.00 5.52 7 ILE A C 2
ATOM 1400 O O . ILE A 1 7 ? 2.427 -4.410 -16.207 1.00 62.54 7 ILE A O 2
ATOM 1416 N N . GLU A 1 8 ? 1.199 -3.252 -14.719 1.00 41.14 8 GLU A N 2
ATOM 1417 C CA . GLU A 1 8 ? 0.365 -2.621 -15.735 1.00 52.41 8 GLU A CA 2
ATOM 1418 C C . GLU A 1 8 ? 1.222 -1.981 -16.823 1.00 4.41 8 GLU A C 2
ATOM 1419 O O . GLU A 1 8 ? 0.905 -2.068 -18.009 1.00 22.43 8 GLU A O 2
ATOM 1431 N N . GLN A 1 9 ? 2.309 -1.337 -16.409 1.00 41.22 9 GLN A N 2
ATOM 1432 C CA . GLN A 1 9 ? 3.212 -0.681 -17.348 1.00 14.10 9 GLN A CA 2
ATOM 1433 C C . GLN A 1 9 ? 4.315 -1.633 -17.797 1.00 45.43 9 GLN A C 2
ATOM 1434 O O . GLN A 1 9 ? 4.952 -1.419 -18.829 1.00 70.44 9 GLN A O 2
ATOM 1448 N N . LYS A 1 10 ? 4.538 -2.684 -17.015 1.00 40.45 10 LYS A N 2
ATOM 1449 C CA . LYS A 1 10 ? 5.564 -3.670 -17.332 1.00 44.32 10 LYS A CA 2
ATOM 1450 C C . LYS A 1 10 ? 5.121 -4.566 -18.484 1.00 50.44 10 LYS A C 2
ATOM 1451 O O . LYS A 1 10 ? 5.942 -5.224 -19.123 1.00 32.50 10 LYS A O 2
ATOM 1470 N N . VAL A 1 11 ? 3.818 -4.584 -18.746 1.00 72.20 11 VAL A N 2
ATOM 1471 C CA . VAL A 1 11 ? 3.266 -5.397 -19.823 1.00 71.12 11 VAL A CA 2
ATOM 1472 C C . VAL A 1 11 ? 4.007 -5.151 -21.133 1.00 10.04 11 VAL A C 2
ATOM 1473 O O . VAL A 1 11 ? 4.228 -6.075 -21.915 1.00 61.35 11 VAL A O 2
ATOM 1486 N N . ILE A 1 12 ? 4.389 -3.899 -21.364 1.00 35.43 12 ILE A N 2
ATOM 1487 C CA . ILE A 1 12 ? 5.106 -3.532 -22.578 1.00 25.11 12 ILE A CA 2
ATOM 1488 C C . ILE A 1 12 ? 6.413 -4.309 -22.701 1.00 34.44 12 ILE A C 2
ATOM 1489 O O . ILE A 1 12 ? 6.804 -4.715 -23.795 1.00 1.45 12 ILE A O 2
ATOM 1505 N N . GLU A 1 13 ? 7.081 -4.515 -21.570 1.00 61.11 13 GLU A N 2
ATOM 1506 C CA . GLU A 1 13 ? 8.343 -5.245 -21.552 1.00 21.32 13 GLU A CA 2
ATOM 1507 C C . GLU A 1 13 ? 8.106 -6.745 -21.705 1.00 62.02 13 GLU A C 2
ATOM 1508 O O . GLU A 1 13 ? 9.000 -7.487 -22.113 1.00 12.45 13 GLU A O 2
ATOM 1520 N N . MET A 1 14 ? 6.896 -7.184 -21.375 1.00 51.41 14 MET A N 2
ATOM 1521 C CA . MET A 1 14 ? 6.541 -8.594 -21.477 1.00 32.44 14 MET A CA 2
ATOM 1522 C C . MET A 1 14 ? 6.138 -8.952 -22.904 1.00 22.43 14 MET A C 2
ATOM 1523 O O . MET A 1 14 ? 6.777 -9.784 -23.549 1.00 55.23 14 MET A O 2
ATOM 1537 N N . VAL A 1 15 ? 5.075 -8.320 -23.390 1.00 43.35 15 VAL A N 2
ATOM 1538 C CA . VAL A 1 15 ? 4.588 -8.571 -24.742 1.00 23.15 15 VAL A CA 2
ATOM 1539 C C . VAL A 1 15 ? 5.685 -8.335 -25.774 1.00 0.02 15 VAL A C 2
ATOM 1540 O O . VAL A 1 15 ? 5.649 -8.892 -26.871 1.00 4.14 15 VAL A O 2
ATOM 1553 N N . ALA A 1 16 ? 6.659 -7.506 -25.415 1.00 4.43 16 ALA A N 2
ATOM 1554 C CA . ALA A 1 16 ? 7.769 -7.197 -26.309 1.00 35.42 16 ALA A CA 2
ATOM 1555 C C . ALA A 1 16 ? 8.747 -8.364 -26.393 1.00 34.43 16 ALA A C 2
ATOM 1556 O O . ALA A 1 16 ? 9.484 -8.498 -27.368 1.00 62.34 16 ALA A O 2
ATOM 1563 N N . GLU A 1 17 ? 8.747 -9.205 -25.363 1.00 61.41 17 GLU A N 2
ATOM 1564 C CA . GLU A 1 17 ? 9.637 -10.360 -25.321 1.00 74.13 17 GLU A CA 2
ATOM 1565 C C . GLU A 1 17 ? 8.873 -11.646 -25.625 1.00 63.11 17 GLU A C 2
ATOM 1566 O O . GLU A 1 17 ? 9.458 -12.644 -26.048 1.00 10.13 17 GLU A O 2
ATOM 1578 N N . LYS A 1 18 ? 7.563 -11.615 -25.406 1.00 62.22 18 LYS A N 2
ATOM 1579 C CA . LYS A 1 18 ? 6.718 -12.776 -25.656 1.00 74.43 18 LYS A CA 2
ATOM 1580 C C . LYS A 1 18 ? 6.678 -13.110 -27.144 1.00 61.41 18 LYS A C 2
ATOM 1581 O O . LYS A 1 18 ? 6.974 -14.236 -27.546 1.00 64.41 18 LYS A O 2
ATOM 1600 N N . LEU A 1 19 ? 6.312 -12.126 -27.957 1.00 41.32 19 LEU A N 2
ATOM 1601 C CA . LEU A 1 19 ? 6.236 -12.315 -29.402 1.00 13.23 19 LEU A CA 2
ATOM 1602 C C . LEU A 1 19 ? 7.265 -11.447 -30.120 1.00 34.34 19 LEU A C 2
ATOM 1603 O O . LEU A 1 19 ? 7.130 -11.163 -31.309 1.00 32.30 19 LEU A O 2
ATOM 1619 N N . ASN A 1 20 ? 8.294 -11.031 -29.389 1.00 33.45 20 ASN A N 2
ATOM 1620 C CA . ASN A 1 20 ? 9.347 -10.198 -29.956 1.00 41.41 20 ASN A CA 2
ATOM 1621 C C . ASN A 1 20 ? 8.757 -8.977 -30.655 1.00 40.42 20 ASN A C 2
ATOM 1622 O O . ASN A 1 20 ? 9.095 -8.680 -31.801 1.00 54.24 20 ASN A O 2
ATOM 1633 N N . LYS A 1 21 ? 7.874 -8.271 -29.957 1.00 32.21 21 LYS A N 2
ATOM 1634 C CA . LYS A 1 21 ? 7.237 -7.081 -30.508 1.00 0.11 21 LYS A CA 2
ATOM 1635 C C . LYS A 1 21 ? 7.976 -5.819 -30.075 1.00 11.31 21 LYS A C 2
ATOM 1636 O O . LYS A 1 21 ? 8.140 -5.563 -28.882 1.00 2.31 21 LYS A O 2
ATOM 1655 N N . ASP A 1 22 ? 8.418 -5.033 -31.051 1.00 32.22 22 ASP A N 2
ATOM 1656 C CA . ASP A 1 22 ? 9.137 -3.796 -30.770 1.00 50.01 22 ASP A CA 2
ATOM 1657 C C . ASP A 1 22 ? 8.321 -2.889 -29.854 1.00 62.10 22 ASP A C 2
ATOM 1658 O O . ASP A 1 22 ? 7.091 -2.876 -29.911 1.00 3.55 22 ASP A O 2
ATOM 1667 N N . LYS A 1 23 ? 9.014 -2.133 -29.009 1.00 52.22 23 LYS A N 2
ATOM 1668 C CA . LYS A 1 23 ? 8.355 -1.222 -28.080 1.00 62.22 23 LYS A CA 2
ATOM 1669 C C . LYS A 1 23 ? 7.517 -0.192 -28.830 1.00 44.44 23 LYS A C 2
ATOM 1670 O O . LYS A 1 23 ? 6.606 0.412 -28.265 1.00 24.14 23 LYS A O 2
ATOM 1689 N N . ALA A 1 24 ? 7.831 0.003 -30.107 1.00 3.40 24 ALA A N 2
ATOM 1690 C CA . ALA A 1 24 ? 7.105 0.958 -30.935 1.00 10.21 24 ALA A CA 2
ATOM 1691 C C . ALA A 1 24 ? 5.890 0.307 -31.587 1.00 31.24 24 ALA A C 2
ATOM 1692 O O . ALA A 1 24 ? 5.165 0.947 -32.348 1.00 54.22 24 ALA A O 2
ATOM 1699 N N . ILE A 1 25 ? 5.674 -0.969 -31.283 1.00 43.33 25 ILE A N 2
ATOM 1700 C CA . ILE A 1 25 ? 4.547 -1.706 -31.840 1.00 14.22 25 ILE A CA 2
ATOM 1701 C C . ILE A 1 25 ? 3.608 -2.188 -30.739 1.00 23.41 25 ILE A C 2
ATOM 1702 O O . ILE A 1 25 ? 2.438 -2.477 -30.990 1.00 31.43 25 ILE A O 2
ATOM 1718 N N . ILE A 1 26 ? 4.129 -2.272 -29.519 1.00 42.54 26 ILE A N 2
ATOM 1719 C CA . ILE A 1 26 ? 3.337 -2.716 -28.380 1.00 20.15 26 ILE A CA 2
ATOM 1720 C C . ILE A 1 26 ? 2.010 -1.968 -28.307 1.00 22.11 26 ILE A C 2
ATOM 1721 O O . ILE A 1 26 ? 1.967 -0.789 -27.953 1.00 61.30 26 ILE A O 2
ATOM 1737 N N . THR A 1 27 ? 0.927 -2.662 -28.643 1.00 12.30 27 THR A N 2
ATOM 1738 C CA . THR A 1 27 ? -0.402 -2.064 -28.616 1.00 32.15 27 THR A CA 2
ATOM 1739 C C . THR A 1 27 ? -1.217 -2.589 -27.439 1.00 2.02 27 THR A C 2
ATOM 1740 O O . THR A 1 27 ? -0.747 -3.428 -26.669 1.00 41.13 27 THR A O 2
ATOM 1751 N N . THR A 1 28 ? -2.442 -2.091 -27.304 1.00 1.43 28 THR A N 2
ATOM 1752 C CA . THR A 1 28 ? -3.322 -2.509 -26.220 1.00 71.12 28 THR A CA 2
ATOM 1753 C C . THR A 1 28 ? -4.152 -3.722 -26.624 1.00 33.34 28 THR A C 2
ATOM 1754 O O . THR A 1 28 ? -4.654 -4.455 -25.770 1.00 42.45 28 THR A O 2
ATOM 1765 N N . ASP A 1 29 ? -4.293 -3.930 -27.928 1.00 41.41 29 ASP A N 2
ATOM 1766 C CA . ASP A 1 29 ? -5.061 -5.056 -28.445 1.00 34.22 29 ASP A CA 2
ATOM 1767 C C . ASP A 1 29 ? -4.169 -6.278 -28.641 1.00 35.35 29 ASP A C 2
ATOM 1768 O O . ASP A 1 29 ? -4.647 -7.413 -28.651 1.00 14.42 29 ASP A O 2
ATOM 1777 N N . SER A 1 30 ? -2.871 -6.038 -28.797 1.00 35.44 30 SER A N 2
ATOM 1778 C CA . SER A 1 30 ? -1.913 -7.119 -28.997 1.00 51.01 30 SER A CA 2
ATOM 1779 C C . SER A 1 30 ? -2.400 -8.084 -30.074 1.00 21.02 30 SER A C 2
ATOM 1780 O O . SER A 1 30 ? -2.858 -9.187 -29.773 1.00 51.55 30 SER A O 2
ATOM 1788 N N . ARG A 1 31 ? -2.297 -7.661 -31.329 1.00 51.54 31 ARG A N 2
ATOM 1789 C CA . ARG A 1 31 ? -2.728 -8.486 -32.452 1.00 3.44 31 ARG A CA 2
ATOM 1790 C C . ARG A 1 31 ? -1.528 -9.100 -33.167 1.00 2.51 31 ARG A C 2
ATOM 1791 O O . ARG A 1 31 ? -1.564 -9.331 -34.376 1.00 20.04 31 ARG A O 2
ATOM 1812 N N . PHE A 1 32 ? -0.466 -9.360 -32.412 1.00 65.42 32 PHE A N 2
ATOM 1813 C CA . PHE A 1 32 ? 0.746 -9.946 -32.974 1.00 1.10 32 PHE A CA 2
ATOM 1814 C C . PHE A 1 32 ? 0.423 -11.208 -33.769 1.00 15.24 32 PHE A C 2
ATOM 1815 O O . PHE A 1 32 ? 1.089 -11.520 -34.756 1.00 30.22 32 PHE A O 2
ATOM 1832 N N . ILE A 1 33 ? -0.604 -11.929 -33.330 1.00 50.43 33 ILE A N 2
ATOM 1833 C CA . ILE A 1 33 ? -1.017 -13.156 -34.000 1.00 45.43 33 ILE A CA 2
ATOM 1834 C C . ILE A 1 33 ? -1.318 -12.903 -35.474 1.00 4.04 33 ILE A C 2
ATOM 1835 O O . ILE A 1 33 ? -0.940 -13.693 -36.338 1.00 45.43 33 ILE A O 2
ATOM 1851 N N . GLU A 1 34 ? -1.999 -11.796 -35.751 1.00 52.15 34 GLU A N 2
ATOM 1852 C CA . GLU A 1 34 ? -2.350 -11.439 -37.121 1.00 62.01 34 GLU A CA 2
ATOM 1853 C C . GLU A 1 34 ? -1.268 -10.565 -37.750 1.00 31.14 34 GLU A C 2
ATOM 1854 O O . GLU A 1 34 ? -0.710 -10.904 -38.793 1.00 51.04 34 GLU A O 2
ATOM 1866 N N . ASP A 1 35 ? -0.978 -9.439 -37.107 1.00 31.42 35 ASP A N 2
ATOM 1867 C CA . ASP A 1 35 ? 0.037 -8.516 -37.601 1.00 73.24 35 ASP A CA 2
ATOM 1868 C C . ASP A 1 35 ? 1.354 -9.242 -37.855 1.00 43.01 35 ASP A C 2
ATOM 1869 O O . ASP A 1 35 ? 1.899 -9.194 -38.959 1.00 5.14 35 ASP A O 2
ATOM 1878 N N . LEU A 1 36 ? 1.862 -9.913 -36.827 1.00 14.11 36 LEU A N 2
ATOM 1879 C CA . LEU A 1 36 ? 3.116 -10.649 -36.938 1.00 5.54 36 LEU A CA 2
ATOM 1880 C C . LEU A 1 36 ? 2.895 -12.006 -37.596 1.00 64.52 36 LEU A C 2
ATOM 1881 O O . LEU A 1 36 ? 3.849 -12.696 -37.959 1.00 1.41 36 LEU A O 2
ATOM 1897 N N . LYS A 1 37 ? 1.631 -12.385 -37.750 1.00 0.21 37 LYS A N 2
ATOM 1898 C CA . LYS A 1 37 ? 1.283 -13.659 -38.368 1.00 52.42 37 LYS A CA 2
ATOM 1899 C C . LYS A 1 37 ? 1.931 -14.821 -37.623 1.00 5.42 37 LYS A C 2
ATOM 1900 O O . LYS A 1 37 ? 2.505 -15.720 -38.236 1.00 22.44 37 LYS A O 2
ATOM 1919 N N . ALA A 1 38 ? 1.835 -14.795 -36.298 1.00 20.15 38 ALA A N 2
ATOM 1920 C CA . ALA A 1 38 ? 2.409 -15.848 -35.469 1.00 63.24 38 ALA A CA 2
ATOM 1921 C C . ALA A 1 38 ? 1.731 -17.188 -35.736 1.00 14.54 38 ALA A C 2
ATOM 1922 O O . ALA A 1 38 ? 0.540 -17.240 -36.043 1.00 35.55 38 ALA A O 2
ATOM 1929 N N . ASP A 1 39 ? 2.496 -18.267 -35.617 1.00 53.00 39 ASP A N 2
ATOM 1930 C CA . ASP A 1 39 ? 1.968 -19.607 -35.845 1.00 33.13 39 ASP A CA 2
ATOM 1931 C C . ASP A 1 39 ? 1.489 -20.232 -34.538 1.00 3.02 39 ASP A C 2
ATOM 1932 O O . ASP A 1 39 ? 1.675 -19.663 -33.462 1.00 34.30 39 ASP A O 2
ATOM 1941 N N . SER A 1 40 ? 0.872 -21.405 -34.640 1.00 1.24 40 SER A N 2
ATOM 1942 C CA . SER A 1 40 ? 0.362 -22.105 -33.466 1.00 44.33 40 SER A CA 2
ATOM 1943 C C . SER A 1 40 ? 1.483 -22.852 -32.750 1.00 61.22 40 SER A C 2
ATOM 1944 O O . SER A 1 40 ? 1.545 -22.872 -31.520 1.00 44.42 40 SER A O 2
ATOM 1952 N N . LEU A 1 41 ? 2.367 -23.467 -33.529 1.00 11.15 41 LEU A N 2
ATOM 1953 C CA . LEU A 1 41 ? 3.487 -24.217 -32.970 1.00 51.23 41 LEU A CA 2
ATOM 1954 C C . LEU A 1 41 ? 4.544 -23.275 -32.402 1.00 54.01 41 LEU A C 2
ATOM 1955 O O . LEU A 1 41 ? 5.346 -23.666 -31.554 1.00 43.43 41 LEU A O 2
ATOM 1971 N N . ASP A 1 42 ? 4.536 -22.033 -32.873 1.00 42.12 42 ASP A N 2
ATOM 1972 C CA . ASP A 1 42 ? 5.492 -21.034 -32.410 1.00 10.32 42 ASP A CA 2
ATOM 1973 C C . ASP A 1 42 ? 5.050 -20.435 -31.078 1.00 55.02 42 ASP A C 2
ATOM 1974 O O . ASP A 1 42 ? 5.868 -20.194 -30.190 1.00 42.13 42 ASP A O 2
ATOM 1983 N N . THR A 1 43 ? 3.748 -20.196 -30.946 1.00 5.32 43 THR A N 2
ATOM 1984 C CA . THR A 1 43 ? 3.197 -19.623 -29.724 1.00 61.12 43 THR A CA 2
ATOM 1985 C C . THR A 1 43 ? 3.552 -20.473 -28.510 1.00 35.53 43 THR A C 2
ATOM 1986 O O . THR A 1 43 ? 3.579 -19.982 -27.381 1.00 41.45 43 THR A O 2
ATOM 1997 N N . VAL A 1 44 ? 3.823 -21.753 -28.748 1.00 1.24 44 VAL A N 2
ATOM 1998 C CA . VAL A 1 44 ? 4.178 -22.672 -27.673 1.00 11.33 44 VAL A CA 2
ATOM 1999 C C . VAL A 1 44 ? 5.333 -22.125 -26.841 1.00 52.01 44 VAL A C 2
ATOM 2000 O O . VAL A 1 44 ? 5.243 -22.041 -25.617 1.00 23.42 44 VAL A O 2
ATOM 2013 N N . GLU A 1 45 ? 6.417 -21.754 -27.515 1.00 54.55 45 GLU A N 2
ATOM 2014 C CA . GLU A 1 45 ? 7.590 -21.215 -26.838 1.00 12.33 45 GLU A CA 2
ATOM 2015 C C . GLU A 1 45 ? 7.427 -19.721 -26.573 1.00 42.44 45 GLU A C 2
ATOM 2016 O O . GLU A 1 45 ? 7.736 -19.234 -25.485 1.00 4.30 45 GLU A O 2
ATOM 2028 N N . LEU A 1 46 ? 6.940 -18.998 -27.576 1.00 65.23 46 LEU A N 2
ATOM 2029 C CA . LEU A 1 46 ? 6.737 -17.559 -27.454 1.00 14.21 46 LEU A CA 2
ATOM 2030 C C . LEU A 1 46 ? 5.923 -17.228 -26.207 1.00 74.20 46 LEU A C 2
ATOM 2031 O O . LEU A 1 46 ? 6.253 -16.303 -25.465 1.00 60.54 46 LEU A O 2
ATOM 2047 N N . MET A 1 47 ? 4.858 -17.992 -25.982 1.00 3.32 47 MET A N 2
ATOM 2048 C CA . MET A 1 47 ? 3.999 -17.782 -24.822 1.00 41.44 47 MET A CA 2
ATOM 2049 C C . MET A 1 47 ? 4.632 -18.365 -23.563 1.00 65.55 47 MET A C 2
ATOM 2050 O O . MET A 1 47 ? 4.410 -17.871 -22.459 1.00 11.50 47 MET A O 2
ATOM 2064 N N . MET A 1 48 ? 5.422 -19.420 -23.738 1.00 71.32 48 MET A N 2
ATOM 2065 C CA . MET A 1 48 ? 6.088 -20.070 -22.615 1.00 73.33 48 MET A CA 2
ATOM 2066 C C . MET A 1 48 ? 6.923 -19.068 -21.825 1.00 21.43 48 MET A C 2
ATOM 2067 O O . MET A 1 48 ? 7.076 -19.196 -20.610 1.00 44.53 48 MET A O 2
ATOM 2081 N N . ALA A 1 49 ? 7.461 -18.073 -22.522 1.00 2.14 49 ALA A N 2
ATOM 2082 C CA . ALA A 1 49 ? 8.279 -17.049 -21.884 1.00 4.10 49 ALA A CA 2
ATOM 2083 C C . ALA A 1 49 ? 7.480 -16.281 -20.837 1.00 51.41 49 ALA A C 2
ATOM 2084 O O . ALA A 1 49 ? 8.051 -15.626 -19.964 1.00 54.33 49 ALA A O 2
ATOM 2091 N N . ILE A 1 50 ? 6.157 -16.364 -20.931 1.00 21.43 50 ILE A N 2
ATOM 2092 C CA . ILE A 1 50 ? 5.280 -15.677 -19.991 1.00 42.01 50 ILE A CA 2
ATOM 2093 C C . ILE A 1 50 ? 5.202 -16.424 -18.664 1.00 63.42 50 ILE A C 2
ATOM 2094 O O . ILE A 1 50 ? 4.896 -15.837 -17.627 1.00 62.02 50 ILE A O 2
ATOM 2110 N N . GLU A 1 51 ? 5.483 -17.723 -18.705 1.00 63.24 51 GLU A N 2
ATOM 2111 C CA . GLU A 1 51 ? 5.446 -18.551 -17.505 1.00 52.43 51 GLU A CA 2
ATOM 2112 C C . GLU A 1 51 ? 6.757 -18.446 -16.731 1.00 15.51 51 GLU A C 2
ATOM 2113 O O . GLU A 1 51 ? 6.760 -18.372 -15.502 1.00 24.00 51 GLU A O 2
ATOM 2125 N N . VAL A 1 52 ? 7.869 -18.440 -17.459 1.00 55.22 52 VAL A N 2
ATOM 2126 C CA . VAL A 1 52 ? 9.186 -18.343 -16.842 1.00 60.42 52 VAL A CA 2
ATOM 2127 C C . VAL A 1 52 ? 9.459 -16.927 -16.348 1.00 31.45 52 VAL A C 2
ATOM 2128 O O . VAL A 1 52 ? 10.297 -16.717 -15.471 1.00 54.32 52 VAL A O 2
ATOM 2141 N N . GLU A 1 53 ? 8.745 -15.960 -16.915 1.00 63.14 53 GLU A N 2
ATOM 2142 C CA . GLU A 1 53 ? 8.912 -14.563 -16.532 1.00 35.25 53 GLU A CA 2
ATOM 2143 C C . GLU A 1 53 ? 8.065 -14.231 -15.306 1.00 75.24 53 GLU A C 2
ATOM 2144 O O . GLU A 1 53 ? 8.577 -13.746 -14.297 1.00 74.21 53 GLU A O 2
ATOM 2156 N N . TYR A 1 54 ? 6.766 -14.495 -15.403 1.00 63.20 54 TYR A N 2
ATOM 2157 C CA . TYR A 1 54 ? 5.847 -14.222 -14.305 1.00 30.02 54 TYR A CA 2
ATOM 2158 C C . TYR A 1 54 ? 6.000 -15.258 -13.196 1.00 31.53 54 TYR A C 2
ATOM 2159 O O . TYR A 1 54 ? 5.695 -14.991 -12.034 1.00 74.43 54 TYR A O 2
ATOM 2177 N N . GLY A 1 55 ? 6.476 -16.444 -13.564 1.00 62.00 55 GLY A N 2
ATOM 2178 C CA . GLY A 1 55 ? 6.663 -17.504 -12.590 1.00 54.31 55 GLY A CA 2
ATOM 2179 C C . GLY A 1 55 ? 5.353 -18.135 -12.162 1.00 74.04 55 GLY A C 2
ATOM 2180 O O . GLY A 1 55 ? 5.294 -18.834 -11.151 1.00 23.53 55 GLY A O 2
ATOM 2184 N N . ILE A 1 56 ? 4.299 -17.887 -12.933 1.00 32.11 56 ILE A N 2
ATOM 2185 C CA . ILE A 1 56 ? 2.984 -18.436 -12.627 1.00 73.34 56 ILE A CA 2
ATOM 2186 C C . ILE A 1 56 ? 2.578 -19.493 -13.650 1.00 0.35 56 ILE A C 2
ATOM 2187 O O . ILE A 1 56 ? 3.356 -19.844 -14.537 1.00 10.41 56 ILE A O 2
ATOM 2203 N N . ASP A 1 57 ? 1.355 -19.995 -13.520 1.00 10.43 57 ASP A N 2
ATOM 2204 C CA . ASP A 1 57 ? 0.844 -21.009 -14.434 1.00 32.31 57 ASP A CA 2
ATOM 2205 C C . ASP A 1 57 ? -0.391 -20.503 -15.172 1.00 35.00 57 ASP A C 2
ATOM 2206 O O . ASP A 1 57 ? -1.289 -19.915 -14.568 1.00 54.14 57 ASP A O 2
ATOM 2215 N N . ILE A 1 58 ? -0.429 -20.734 -16.480 1.00 32.42 58 ILE A N 2
ATOM 2216 C CA . ILE A 1 58 ? -1.554 -20.302 -17.300 1.00 12.25 58 ILE A CA 2
ATOM 2217 C C . ILE A 1 58 ? -1.956 -21.383 -18.297 1.00 24.10 58 ILE A C 2
ATOM 2218 O O . ILE A 1 58 ? -1.387 -21.504 -19.382 1.00 42.52 58 ILE A O 2
ATOM 2234 N N . PRO A 1 59 ? -2.961 -22.189 -17.923 1.00 43.14 59 PRO A N 2
ATOM 2235 C CA . PRO A 1 59 ? -3.463 -23.273 -18.772 1.00 60.51 59 PRO A CA 2
ATOM 2236 C C . PRO A 1 59 ? -4.205 -22.754 -19.998 1.00 53.44 59 PRO A C 2
ATOM 2237 O O . PRO A 1 59 ? -4.592 -21.586 -20.053 1.00 44.02 59 PRO A O 2
ATOM 2248 N N . ASP A 1 60 ? -4.402 -23.627 -20.980 1.00 23.34 60 ASP A N 2
ATOM 2249 C CA . ASP A 1 60 ? -5.100 -23.256 -22.205 1.00 64.53 60 ASP A CA 2
ATOM 2250 C C . ASP A 1 60 ? -6.425 -22.570 -21.890 1.00 4.44 60 ASP A C 2
ATOM 2251 O O . ASP A 1 60 ? -6.801 -21.595 -22.541 1.00 62.34 60 ASP A O 2
ATOM 2260 N N . ASP A 1 61 ? -7.128 -23.084 -20.887 1.00 23.40 61 ASP A N 2
ATOM 2261 C CA . ASP A 1 61 ? -8.411 -22.521 -20.485 1.00 11.24 61 ASP A CA 2
ATOM 2262 C C . ASP A 1 61 ? -8.280 -21.031 -20.183 1.00 22.33 61 ASP A C 2
ATOM 2263 O O . ASP A 1 61 ? -9.183 -20.248 -20.474 1.00 1.14 61 ASP A O 2
ATOM 2272 N N . GLU A 1 62 ? -7.150 -20.649 -19.597 1.00 5.33 62 GLU A N 2
ATOM 2273 C CA . GLU A 1 62 ? -6.902 -19.253 -19.254 1.00 20.22 62 GLU A CA 2
ATOM 2274 C C . GLU A 1 62 ? -5.886 -18.631 -20.207 1.00 43.21 62 GLU A C 2
ATOM 2275 O O . GLU A 1 62 ? -5.378 -17.537 -19.962 1.00 51.10 62 GLU A O 2
ATOM 2287 N N . ALA A 1 63 ? -5.594 -19.337 -21.295 1.00 2.34 63 ALA A N 2
ATOM 2288 C CA . ALA A 1 63 ? -4.640 -18.854 -22.285 1.00 50.15 63 ALA A CA 2
ATOM 2289 C C . ALA A 1 63 ? -5.221 -17.695 -23.088 1.00 13.32 63 ALA A C 2
ATOM 2290 O O . ALA A 1 63 ? -4.494 -16.968 -23.766 1.00 70.52 63 ALA A O 2
ATOM 2297 N N . THR A 1 64 ? -6.538 -17.526 -23.007 1.00 24.21 64 THR A N 2
ATOM 2298 C CA . THR A 1 64 ? -7.217 -16.456 -23.727 1.00 21.51 64 THR A CA 2
ATOM 2299 C C . THR A 1 64 ? -7.657 -15.348 -22.778 1.00 0.15 64 THR A C 2
ATOM 2300 O O . THR A 1 64 ? -8.509 -14.527 -23.117 1.00 52.14 64 THR A O 2
ATOM 2311 N N . LYS A 1 65 ? -7.070 -15.329 -21.585 1.00 54.35 65 LYS A N 2
ATOM 2312 C CA . LYS A 1 65 ? -7.400 -14.319 -20.586 1.00 60.42 65 LYS A CA 2
ATOM 2313 C C . LYS A 1 65 ? -6.170 -13.494 -20.220 1.00 74.41 65 LYS A C 2
ATOM 2314 O O . LYS A 1 65 ? -6.210 -12.680 -19.297 1.00 72.30 65 LYS A O 2
ATOM 2333 N N . ILE A 1 66 ? -5.081 -13.709 -20.950 1.00 22.14 66 ILE A N 2
ATOM 2334 C CA . ILE A 1 66 ? -3.841 -12.983 -20.702 1.00 73.14 66 ILE A CA 2
ATOM 2335 C C . ILE A 1 66 ? -3.112 -12.681 -22.007 1.00 24.11 66 ILE A C 2
ATOM 2336 O O . ILE A 1 66 ? -1.937 -12.313 -22.003 1.00 42.25 66 ILE A O 2
ATOM 2352 N N . LYS A 1 67 ? -3.816 -12.838 -23.122 1.00 52.14 67 LYS A N 2
ATOM 2353 C CA . LYS A 1 67 ? -3.238 -12.579 -24.436 1.00 30.42 67 LYS A CA 2
ATOM 2354 C C . LYS A 1 67 ? -3.100 -11.081 -24.684 1.00 53.33 67 LYS A C 2
ATOM 2355 O O . LYS A 1 67 ? -2.068 -10.612 -25.165 1.00 24.42 67 LYS A O 2
ATOM 2374 N N . THR A 1 68 ? -4.147 -10.332 -24.353 1.00 13.44 68 THR A N 2
ATOM 2375 C CA . THR A 1 68 ? -4.143 -8.886 -24.539 1.00 61.24 68 THR A CA 2
ATOM 2376 C C . THR A 1 68 ? -3.449 -8.184 -23.378 1.00 14.23 68 THR A C 2
ATOM 2377 O O . THR A 1 68 ? -3.301 -8.751 -22.295 1.00 64.55 68 THR A O 2
ATOM 2388 N N . VAL A 1 69 ? -3.027 -6.945 -23.608 1.00 40.25 69 VAL A N 2
ATOM 2389 C CA . VAL A 1 69 ? -2.350 -6.164 -22.580 1.00 14.31 69 VAL A CA 2
ATOM 2390 C C . VAL A 1 69 ? -3.289 -5.854 -21.419 1.00 23.01 69 VAL A C 2
ATOM 2391 O O . VAL A 1 69 ? -2.856 -5.735 -20.273 1.00 13.14 69 VAL A O 2
ATOM 2404 N N . SER A 1 70 ? -4.576 -5.725 -21.724 1.00 31.22 70 SER A N 2
ATOM 2405 C CA . SER A 1 70 ? -5.576 -5.426 -20.706 1.00 14.11 70 SER A CA 2
ATOM 2406 C C . SER A 1 70 ? -6.020 -6.698 -19.989 1.00 42.14 70 SER A C 2
ATOM 2407 O O . SER A 1 70 ? -6.424 -6.660 -18.827 1.00 65.10 70 SER A O 2
ATOM 2415 N N . ASP A 1 71 ? -5.941 -7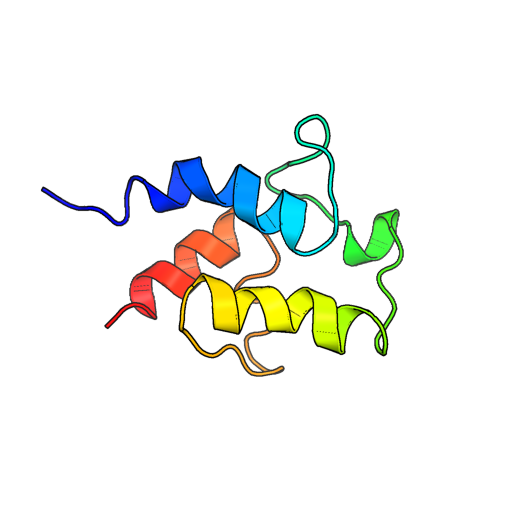.823 -20.692 1.00 14.32 71 ASP A N 2
ATOM 2416 C CA . ASP A 1 71 ? -6.333 -9.108 -20.124 1.00 52.51 71 ASP A CA 2
ATOM 2417 C C . ASP A 1 71 ? -5.197 -9.707 -19.301 1.00 14.24 71 ASP A C 2
ATOM 2418 O O . ASP A 1 71 ? -5.429 -10.325 -18.262 1.00 30.42 71 ASP A O 2
ATOM 2427 N N . VAL A 1 72 ? -3.969 -9.520 -19.772 1.00 43.04 72 VAL A N 2
ATOM 2428 C CA . VAL A 1 72 ? -2.796 -10.042 -19.080 1.00 55.11 72 VAL A CA 2
ATOM 2429 C C . VAL A 1 72 ? -2.619 -9.375 -17.721 1.00 5.30 72 VAL A C 2
ATOM 2430 O O . VAL A 1 72 ? -2.236 -10.022 -16.746 1.00 23.01 72 VAL A O 2
ATOM 2443 N N . ILE A 1 73 ? -2.899 -8.077 -17.664 1.00 33.23 73 ILE A N 2
ATOM 2444 C CA . ILE A 1 73 ? -2.772 -7.323 -16.423 1.00 42.42 73 ILE A CA 2
ATOM 2445 C C . ILE A 1 73 ? -4.014 -7.482 -15.553 1.00 2.41 73 ILE A C 2
ATOM 2446 O O . ILE A 1 73 ? -3.953 -7.337 -14.332 1.00 23.13 73 ILE A O 2
ATOM 2462 N N . LYS A 1 74 ? -5.141 -7.782 -16.189 1.00 41.23 74 LYS A N 2
ATOM 2463 C CA . LYS A 1 74 ? -6.398 -7.964 -15.474 1.00 74.33 74 LYS A CA 2
ATOM 2464 C C . LYS A 1 74 ? -6.489 -9.367 -14.882 1.00 1.02 74 LYS A C 2
ATOM 2465 O O . LYS A 1 74 ? -7.044 -9.560 -13.800 1.00 12.41 74 LYS A O 2
ATOM 2484 N N . TYR A 1 75 ? -5.939 -10.342 -15.596 1.00 71.53 75 TYR A N 2
ATOM 2485 C CA . TYR A 1 75 ? -5.959 -11.728 -15.141 1.00 42.43 75 TYR A CA 2
ATOM 2486 C C . TYR A 1 75 ? -4.825 -11.993 -14.155 1.00 74.21 75 TYR A C 2
ATOM 2487 O O . TYR A 1 75 ? -5.064 -12.332 -12.995 1.00 64.05 75 TYR A O 2
ATOM 2505 N N . ILE A 1 76 ? -3.592 -11.836 -14.625 1.00 35.22 76 ILE A N 2
ATOM 2506 C CA . ILE A 1 76 ? -2.422 -12.057 -13.785 1.00 3.10 76 ILE A CA 2
ATOM 2507 C C . ILE A 1 76 ? -2.563 -11.341 -12.446 1.00 42.10 76 ILE A C 2
ATOM 2508 O O . ILE A 1 76 ? -2.144 -11.853 -11.408 1.00 30.52 76 ILE A O 2
ATOM 2524 N N . LYS A 1 77 ? -3.157 -10.153 -12.476 1.00 72.04 77 LYS A N 2
ATOM 2525 C CA . LYS A 1 77 ? -3.358 -9.366 -11.265 1.00 64.04 77 LYS A CA 2
ATOM 2526 C C . LYS A 1 77 ? -4.032 -10.199 -10.180 1.00 61.43 77 LYS A C 2
ATOM 2527 O O . LYS A 1 77 ? -3.689 -10.096 -9.003 1.00 64.02 77 LYS A O 2
ATOM 2546 N N . GLU A 1 78 ? -4.992 -11.025 -10.585 1.00 65.54 78 GLU A N 2
ATOM 2547 C CA . GLU A 1 78 ? -5.713 -11.877 -9.646 1.00 45.43 78 GLU A CA 2
ATOM 2548 C C . GLU A 1 78 ? -5.020 -13.228 -9.495 1.00 74.21 78 GLU A C 2
ATOM 2549 O O . GLU A 1 78 ? -5.266 -13.960 -8.536 1.00 14.42 78 GLU A O 2
ATOM 2561 N N . ARG A 1 79 ? -4.154 -13.553 -10.450 1.00 15.14 79 ARG A N 2
ATOM 2562 C CA . ARG A 1 79 ? -3.428 -14.817 -10.424 1.00 40.33 79 ARG A CA 2
ATOM 2563 C C . ARG A 1 79 ? -2.342 -14.798 -9.352 1.00 72.24 79 ARG A C 2
ATOM 2564 O O . ARG A 1 79 ? -2.206 -15.745 -8.578 1.00 10.22 79 ARG A O 2
ATOM 2585 N N . GLN A 1 80 ? -1.573 -13.715 -9.315 1.00 63.14 80 GLN A N 2
ATOM 2586 C CA . GLN A 1 80 ? -0.498 -13.575 -8.339 1.00 55.24 80 GLN A CA 2
ATOM 2587 C C . GLN A 1 80 ? -0.833 -12.497 -7.313 1.00 44.15 80 GLN A C 2
ATOM 2588 O O . GLN A 1 80 ? -1.898 -11.883 -7.368 1.00 33.42 80 GLN A O 2
ATOM 2602 N N . SER A 1 81 ? 0.085 -12.272 -6.379 1.00 2.14 81 SER A N 2
ATOM 2603 C CA . SER A 1 81 ? -0.114 -11.271 -5.337 1.00 41.33 81 SER A CA 2
ATOM 2604 C C . SER A 1 81 ? 0.866 -10.113 -5.502 1.00 25.42 81 SER A C 2
ATOM 2605 O O . SER A 1 81 ? 2.073 -10.280 -5.330 1.00 12.15 81 SER A O 2
ATOM 2613 N N . MET A 1 1 ? 3.328 2.661 -1.987 1.00 4.44 1 MET A N 3
ATOM 2614 C CA . MET A 1 1 ? 3.027 1.686 -0.945 1.00 2.20 1 MET A CA 3
ATOM 2615 C C . MET A 1 1 ? 2.005 0.666 -1.435 1.00 33.31 1 MET A C 3
ATOM 2616 O O . MET A 1 1 ? 1.063 0.324 -0.719 1.00 41.05 1 MET A O 3
ATOM 2630 N N . SER A 1 2 ? 2.196 0.183 -2.658 1.00 43.14 2 SER A N 3
ATOM 2631 C CA . SER A 1 2 ? 1.288 -0.795 -3.245 1.00 61.31 2 SER A CA 3
ATOM 2632 C C . SER A 1 2 ? 2.063 -1.872 -3.999 1.00 53.01 2 SER A C 3
ATOM 2633 O O . SER A 1 2 ? 3.056 -1.586 -4.669 1.00 12.12 2 SER A O 3
ATOM 2641 N N . THR A 1 3 ? 1.601 -3.114 -3.885 1.00 42.42 3 THR A N 3
ATOM 2642 C CA . THR A 1 3 ? 2.250 -4.234 -4.554 1.00 33.41 3 THR A CA 3
ATOM 2643 C C . THR A 1 3 ? 1.653 -4.469 -5.937 1.00 63.20 3 THR A C 3
ATOM 2644 O O . THR A 1 3 ? 0.518 -4.078 -6.210 1.00 41.43 3 THR A O 3
ATOM 2655 N N . THR A 1 4 ? 2.425 -5.112 -6.808 1.00 43.21 4 THR A N 3
ATOM 2656 C CA . THR A 1 4 ? 1.973 -5.399 -8.164 1.00 3.54 4 THR A CA 3
ATOM 2657 C C . THR A 1 4 ? 1.724 -4.113 -8.944 1.00 1.33 4 THR A C 3
ATOM 2658 O O . THR A 1 4 ? 0.716 -3.982 -9.638 1.00 62.44 4 THR A O 3
ATOM 2669 N N . ASP A 1 5 ? 2.648 -3.166 -8.825 1.00 3.10 5 ASP A N 3
ATOM 2670 C CA . ASP A 1 5 ? 2.529 -1.890 -9.521 1.00 45.00 5 ASP A CA 3
ATOM 2671 C C . ASP A 1 5 ? 3.463 -1.840 -10.726 1.00 41.45 5 ASP A C 3
ATOM 2672 O O . ASP A 1 5 ? 3.092 -1.348 -11.793 1.00 21.42 5 ASP A O 3
ATOM 2681 N N . LYS A 1 6 ? 4.677 -2.350 -10.550 1.00 1.12 6 LYS A N 3
ATOM 2682 C CA . LYS A 1 6 ? 5.665 -2.364 -11.622 1.00 41.10 6 LYS A CA 3
ATOM 2683 C C . LYS A 1 6 ? 5.233 -3.297 -12.748 1.00 75.33 6 LYS A C 3
ATOM 2684 O O . LYS A 1 6 ? 5.544 -3.062 -13.916 1.00 45.10 6 LYS A O 3
ATOM 2703 N N . ILE A 1 7 ? 4.512 -4.355 -12.390 1.00 43.13 7 ILE A N 3
ATOM 2704 C CA . ILE A 1 7 ? 4.035 -5.321 -13.372 1.00 22.23 7 ILE A CA 3
ATOM 2705 C C . ILE A 1 7 ? 3.212 -4.639 -14.460 1.00 25.44 7 ILE A C 3
ATOM 2706 O O . ILE A 1 7 ? 3.205 -5.075 -15.610 1.00 63.13 7 ILE A O 3
ATOM 2722 N N . GLU A 1 8 ? 2.522 -3.566 -14.087 1.00 32.42 8 GLU A N 3
ATOM 2723 C CA . GLU A 1 8 ? 1.696 -2.824 -15.032 1.00 4.31 8 GLU A CA 3
ATOM 2724 C C . GLU A 1 8 ? 2.545 -2.254 -16.165 1.00 2.33 8 GLU A C 3
ATOM 2725 O O . GLU A 1 8 ? 2.415 -2.663 -17.318 1.00 34.43 8 GLU A O 3
ATOM 2737 N N . GLN A 1 9 ? 3.414 -1.306 -15.826 1.00 72.33 9 GLN A N 3
ATOM 2738 C CA . GLN A 1 9 ? 4.283 -0.679 -16.815 1.00 30.12 9 GLN A CA 3
ATOM 2739 C C . GLN A 1 9 ? 5.255 -1.694 -17.407 1.00 71.13 9 GLN A C 3
ATOM 2740 O O . GLN A 1 9 ? 5.810 -1.482 -18.486 1.00 21.24 9 GLN A O 3
ATOM 2754 N N . LYS A 1 10 ? 5.457 -2.798 -16.695 1.00 52.35 10 LYS A N 3
ATOM 2755 C CA . LYS A 1 10 ? 6.361 -3.847 -17.150 1.00 60.32 10 LYS A CA 3
ATOM 2756 C C . LYS A 1 10 ? 5.707 -4.696 -18.236 1.00 2.00 10 LYS A C 3
ATOM 2757 O O . LYS A 1 10 ? 6.340 -5.582 -18.811 1.00 1.40 10 LYS A O 3
ATOM 2776 N N . VAL A 1 11 ? 4.437 -4.419 -18.513 1.00 40.30 11 VAL A N 3
ATOM 2777 C CA . VAL A 1 11 ? 3.698 -5.155 -19.532 1.00 5.11 11 VAL A CA 3
ATOM 2778 C C . VAL A 1 11 ? 4.259 -4.881 -20.923 1.00 2.12 11 VAL A C 3
ATOM 2779 O O . VAL A 1 11 ? 4.174 -5.725 -21.815 1.00 20.51 11 VAL A O 3
ATOM 2792 N N . ILE A 1 12 ? 4.833 -3.696 -21.100 1.00 51.44 12 ILE A N 3
ATOM 2793 C CA . ILE A 1 12 ? 5.409 -3.311 -22.383 1.00 4.03 12 ILE A CA 3
ATOM 2794 C C . ILE A 1 12 ? 6.668 -4.118 -22.684 1.00 33.00 12 ILE A C 3
ATOM 2795 O O . ILE A 1 12 ? 6.909 -4.505 -23.827 1.00 4.22 12 ILE A O 3
ATOM 2811 N N . GLU A 1 13 ? 7.465 -4.370 -21.650 1.00 54.50 13 GLU A N 3
ATOM 2812 C CA . GLU A 1 13 ? 8.698 -5.132 -21.805 1.00 11.02 13 GLU A CA 3
ATOM 2813 C C . GLU A 1 13 ? 8.403 -6.624 -21.931 1.00 10.11 13 GLU A C 3
ATOM 2814 O O . GLU A 1 13 ? 9.224 -7.389 -22.436 1.00 52.24 13 GLU A O 3
ATOM 2826 N N . MET A 1 14 ? 7.226 -7.030 -21.467 1.00 14.41 14 MET A N 3
ATOM 2827 C CA . MET A 1 14 ? 6.822 -8.430 -21.528 1.00 53.51 14 MET A CA 3
ATOM 2828 C C . MET A 1 14 ? 6.359 -8.801 -22.934 1.00 5.04 14 MET A C 3
ATOM 2829 O O . MET A 1 14 ? 6.959 -9.653 -23.590 1.00 35.01 14 MET A O 3
ATOM 2843 N N . VAL A 1 15 ? 5.290 -8.157 -23.390 1.00 1.52 15 VAL A N 3
ATOM 2844 C CA . VAL A 1 15 ? 4.748 -8.419 -24.718 1.00 3.13 15 VAL A CA 3
ATOM 2845 C C . VAL A 1 15 ? 5.793 -8.163 -25.798 1.00 22.40 15 VAL A C 3
ATOM 2846 O O . VAL A 1 15 ? 5.719 -8.721 -26.892 1.00 72.52 15 VAL A O 3
ATOM 2859 N N . ALA A 1 16 ? 6.768 -7.316 -25.483 1.00 35.45 16 ALA A N 3
ATOM 2860 C CA . ALA A 1 16 ? 7.830 -6.989 -26.425 1.00 52.43 16 ALA A CA 3
ATOM 2861 C C . ALA A 1 16 ? 8.798 -8.156 -26.589 1.00 55.43 16 ALA A C 3
ATOM 2862 O O . ALA A 1 16 ? 9.486 -8.264 -27.603 1.00 71.44 16 ALA A O 3
ATOM 2869 N N . GLU A 1 17 ? 8.845 -9.025 -25.585 1.00 33.12 17 GLU A N 3
ATOM 2870 C CA . GLU A 1 17 ? 9.730 -10.183 -25.619 1.00 22.23 17 GLU A CA 3
ATOM 2871 C C . GLU A 1 17 ? 8.949 -11.456 -25.931 1.00 61.31 17 GLU A C 3
ATOM 2872 O O . GLU A 1 17 ? 9.460 -12.369 -26.581 1.00 3.24 17 GLU A O 3
ATOM 2884 N N . LYS A 1 18 ? 7.707 -11.511 -25.463 1.00 54.13 18 LYS A N 3
ATOM 2885 C CA . LYS A 1 18 ? 6.853 -12.670 -25.692 1.00 33.41 18 LYS A CA 3
ATOM 2886 C C . LYS A 1 18 ? 6.793 -13.018 -27.176 1.00 11.01 18 LYS A C 3
ATOM 2887 O O . LYS A 1 18 ? 7.087 -14.147 -27.572 1.00 44.50 18 LYS A O 3
ATOM 2906 N N . LEU A 1 19 ? 6.412 -12.042 -27.992 1.00 53.05 19 LEU A N 3
ATOM 2907 C CA . LEU A 1 19 ? 6.315 -12.244 -29.434 1.00 21.40 19 LEU A CA 3
ATOM 2908 C C . LEU A 1 19 ? 7.329 -11.378 -30.175 1.00 14.03 19 LEU A C 3
ATOM 2909 O O . LEU A 1 19 ? 7.177 -11.108 -31.365 1.00 73.43 19 LEU A O 3
ATOM 2925 N N . ASN A 1 20 ? 8.364 -10.947 -29.462 1.00 11.45 20 ASN A N 3
ATOM 2926 C CA . ASN A 1 20 ? 9.404 -10.112 -30.052 1.00 1.02 20 ASN A CA 3
ATOM 2927 C C . ASN A 1 20 ? 8.796 -8.912 -30.771 1.00 14.21 20 ASN A C 3
ATOM 2928 O O . ASN A 1 20 ? 9.222 -8.549 -31.867 1.00 43.32 20 ASN A O 3
ATOM 2939 N N . LYS A 1 21 ? 7.796 -8.299 -30.146 1.00 2.13 21 LYS A N 3
ATOM 2940 C CA . LYS A 1 21 ? 7.129 -7.138 -30.723 1.00 70.12 21 LYS A CA 3
ATOM 2941 C C . LYS A 1 21 ? 7.868 -5.852 -30.367 1.00 64.41 21 LYS A C 3
ATOM 2942 O O . LYS A 1 21 ? 8.103 -5.565 -29.193 1.00 61.02 21 LYS A O 3
ATOM 2961 N N . ASP A 1 22 ? 8.231 -5.082 -31.387 1.00 25.42 22 ASP A N 3
ATOM 2962 C CA . ASP A 1 22 ? 8.942 -3.826 -31.181 1.00 0.31 22 ASP A CA 3
ATOM 2963 C C . ASP A 1 22 ? 8.130 -2.880 -30.302 1.00 12.04 22 ASP A C 3
ATOM 2964 O O . ASP A 1 22 ? 6.900 -2.932 -30.286 1.00 12.13 22 ASP A O 3
ATOM 2973 N N . LYS A 1 23 ? 8.826 -2.017 -29.570 1.00 12.42 23 LYS A N 3
ATOM 2974 C CA . LYS A 1 23 ? 8.171 -1.058 -28.687 1.00 72.43 23 LYS A CA 3
ATOM 2975 C C . LYS A 1 23 ? 7.229 -0.151 -29.473 1.00 30.25 23 LYS A C 3
ATOM 2976 O O . LYS A 1 23 ? 6.269 0.387 -28.922 1.00 40.54 23 LYS A O 3
ATOM 2995 N N . ALA A 1 24 ? 7.510 0.012 -30.761 1.00 74.03 24 ALA A N 3
ATOM 2996 C CA . ALA A 1 24 ? 6.685 0.851 -31.622 1.00 62.23 24 ALA A CA 3
ATOM 2997 C C . ALA A 1 24 ? 5.435 0.107 -32.080 1.00 64.30 24 ALA A C 3
ATOM 2998 O O . ALA A 1 24 ? 4.602 0.658 -32.800 1.00 64.02 24 ALA A O 3
ATOM 3005 N N . ILE A 1 25 ? 5.311 -1.147 -31.659 1.00 24.25 25 ILE A N 3
ATOM 3006 C CA . ILE A 1 25 ? 4.163 -1.966 -32.025 1.00 54.15 25 ILE A CA 3
ATOM 3007 C C . ILE A 1 25 ? 3.340 -2.341 -30.797 1.00 51.34 25 ILE A C 3
ATOM 3008 O O . ILE A 1 25 ? 2.157 -2.666 -30.906 1.00 1.41 25 ILE A O 3
ATOM 3024 N N . ILE A 1 26 ? 3.973 -2.291 -29.630 1.00 62.54 26 ILE A N 3
ATOM 3025 C CA . ILE A 1 26 ? 3.299 -2.623 -28.381 1.00 51.14 26 ILE A CA 3
ATOM 3026 C C . ILE A 1 26 ? 1.988 -1.856 -28.244 1.00 71.11 26 ILE A C 3
ATOM 3027 O O . ILE A 1 26 ? 1.984 -0.639 -28.059 1.00 54.41 26 ILE A O 3
ATOM 3043 N N . THR A 1 27 ? 0.875 -2.577 -28.334 1.00 74.23 27 THR A N 3
ATOM 3044 C CA . THR A 1 27 ? -0.443 -1.966 -28.220 1.00 14.24 27 THR A CA 3
ATOM 3045 C C . THR A 1 27 ? -1.410 -2.879 -27.475 1.00 74.33 27 THR A C 3
ATOM 3046 O O . THR A 1 27 ? -1.379 -4.100 -27.638 1.00 41.41 27 THR A O 3
ATOM 3057 N N . THR A 1 28 ? -2.271 -2.282 -26.657 1.00 52.52 28 THR A N 3
ATOM 3058 C CA . THR A 1 28 ? -3.248 -3.042 -25.887 1.00 44.41 28 THR A CA 3
ATOM 3059 C C . THR A 1 28 ? -4.112 -3.906 -26.797 1.00 35.52 28 THR A C 3
ATOM 3060 O O . THR A 1 28 ? -4.553 -4.988 -26.406 1.00 42.22 28 THR A O 3
ATOM 3071 N N . ASP A 1 29 ? -4.352 -3.424 -28.011 1.00 63.22 29 ASP A N 3
ATOM 3072 C CA . ASP A 1 29 ? -5.163 -4.155 -28.978 1.00 11.21 29 ASP A CA 3
ATOM 3073 C C . ASP A 1 29 ? -4.282 -4.872 -29.996 1.00 4.51 29 ASP A C 3
ATOM 3074 O O . ASP A 1 29 ? -4.708 -5.146 -31.117 1.00 55.25 29 ASP A O 3
ATOM 3083 N N . SER A 1 30 ? -3.049 -5.171 -29.597 1.00 75.03 30 SER A N 3
ATOM 3084 C CA . SER A 1 30 ? -2.106 -5.851 -30.477 1.00 22.44 30 SER A CA 3
ATOM 3085 C C . SER A 1 30 ? -2.651 -7.208 -30.913 1.00 1.01 30 SER A C 3
ATOM 3086 O O . SER A 1 30 ? -3.269 -7.923 -30.125 1.00 35.34 30 SER A O 3
ATOM 3094 N N . ARG A 1 31 ? -2.417 -7.555 -32.174 1.00 45.22 31 ARG A N 3
ATOM 3095 C CA . ARG A 1 31 ? -2.885 -8.824 -32.717 1.00 25.40 31 ARG A CA 3
ATOM 3096 C C . ARG A 1 31 ? -1.753 -9.562 -33.427 1.00 72.11 31 ARG A C 3
ATOM 3097 O O . ARG A 1 31 ? -1.910 -10.018 -34.560 1.00 32.21 31 ARG A O 3
ATOM 3118 N N . PHE A 1 32 ? -0.613 -9.675 -32.754 1.00 31.12 32 PHE A N 3
ATOM 3119 C CA . PHE A 1 32 ? 0.545 -10.356 -33.321 1.00 3.24 32 PHE A CA 3
ATOM 3120 C C . PHE A 1 32 ? 0.159 -11.731 -33.858 1.00 51.55 32 PHE A C 3
ATOM 3121 O O . PHE A 1 32 ? 0.730 -12.208 -34.840 1.00 12.43 32 PHE A O 3
ATOM 3138 N N . ILE A 1 33 ? -0.813 -12.362 -33.209 1.00 12.54 33 ILE A N 3
ATOM 3139 C CA . ILE A 1 33 ? -1.276 -13.681 -33.621 1.00 53.42 33 ILE A CA 3
ATOM 3140 C C . ILE A 1 33 ? -1.713 -13.678 -35.082 1.00 44.34 33 ILE A C 3
ATOM 3141 O O . ILE A 1 33 ? -1.384 -14.590 -35.840 1.00 20.13 33 ILE A O 3
ATOM 3157 N N . GLU A 1 34 ? -2.453 -12.645 -35.471 1.00 55.41 34 GLU A N 3
ATOM 3158 C CA . GLU A 1 34 ? -2.934 -12.523 -36.843 1.00 22.05 34 GLU A CA 3
ATOM 3159 C C . GLU A 1 34 ? -1.943 -11.739 -37.698 1.00 71.25 34 GLU A C 3
ATOM 3160 O O . GLU A 1 34 ? -1.463 -12.232 -38.719 1.00 65.02 34 GLU A O 3
ATOM 3172 N N . ASP A 1 35 ? -1.643 -10.516 -37.275 1.00 71.23 35 ASP A N 3
ATOM 3173 C CA . ASP A 1 35 ? -0.710 -9.663 -38.002 1.00 24.33 35 ASP A CA 3
ATOM 3174 C C . ASP A 1 35 ? 0.608 -10.390 -38.253 1.00 72.21 35 ASP A C 3
ATOM 3175 O O . ASP A 1 35 ? 1.054 -10.511 -39.395 1.00 23.53 35 ASP A O 3
ATOM 3184 N N . LEU A 1 36 ? 1.226 -10.871 -37.180 1.00 62.13 36 LEU A N 3
ATOM 3185 C CA . LEU A 1 36 ? 2.494 -11.586 -37.284 1.00 11.41 36 LEU A CA 3
ATOM 3186 C C . LEU A 1 36 ? 2.267 -13.044 -37.669 1.00 41.01 36 LEU A C 3
ATOM 3187 O O . LEU A 1 36 ? 3.217 -13.786 -37.920 1.00 73.22 36 LEU A O 3
ATOM 3203 N N . LYS A 1 37 ? 1.002 -13.448 -37.716 1.00 23.31 37 LYS A N 3
ATOM 3204 C CA . LYS A 1 37 ? 0.649 -14.817 -38.074 1.00 13.20 37 LYS A CA 3
ATOM 3205 C C . LYS A 1 37 ? 1.431 -15.819 -37.231 1.00 61.15 37 LYS A C 3
ATOM 3206 O O . LYS A 1 37 ? 2.118 -16.689 -37.765 1.00 24.52 37 LYS A O 3
ATOM 3225 N N . ALA A 1 38 ? 1.321 -15.691 -35.913 1.00 75.13 38 ALA A N 3
ATOM 3226 C CA . ALA A 1 38 ? 2.015 -16.588 -34.998 1.00 12.12 38 ALA A CA 3
ATOM 3227 C C . ALA A 1 38 ? 1.479 -18.011 -35.112 1.00 23.21 38 ALA A C 3
ATOM 3228 O O . ALA A 1 38 ? 0.337 -18.286 -34.745 1.00 54.22 38 ALA A O 3
ATOM 3235 N N . ASP A 1 39 ? 2.311 -18.912 -35.623 1.00 22.02 39 ASP A N 3
ATOM 3236 C CA . ASP A 1 39 ? 1.921 -20.308 -35.785 1.00 1.21 39 ASP A CA 3
ATOM 3237 C C . ASP A 1 39 ? 1.477 -20.906 -34.454 1.00 13.02 39 ASP A C 3
ATOM 3238 O O . ASP A 1 39 ? 1.553 -20.254 -33.413 1.00 0.14 39 ASP A O 3
ATOM 3247 N N . SER A 1 40 ? 1.011 -22.150 -34.496 1.00 24.31 40 SER A N 3
ATOM 3248 C CA . SER A 1 40 ? 0.550 -22.835 -33.294 1.00 51.10 40 SER A CA 3
ATOM 3249 C C . SER A 1 40 ? 1.730 -23.320 -32.458 1.00 3.01 40 SER A C 3
ATOM 3250 O O . SER A 1 40 ? 1.839 -23.002 -31.273 1.00 3.01 40 SER A O 3
ATOM 3258 N N . LEU A 1 41 ? 2.612 -24.092 -33.083 1.00 42.12 41 LEU A N 3
ATOM 3259 C CA . LEU A 1 41 ? 3.786 -24.622 -32.398 1.00 61.23 41 LEU A CA 3
ATOM 3260 C C . LEU A 1 41 ? 4.682 -23.493 -31.900 1.00 42.11 41 LEU A C 3
ATOM 3261 O O . LEU A 1 41 ? 5.447 -23.667 -30.951 1.00 12.41 41 LEU A O 3
ATOM 3277 N N . ASP A 1 42 ? 4.581 -22.336 -32.545 1.00 70.01 42 ASP A N 3
ATOM 3278 C CA . ASP A 1 42 ? 5.380 -21.177 -32.166 1.00 11.45 42 ASP A CA 3
ATOM 3279 C C . ASP A 1 42 ? 4.757 -20.453 -30.975 1.00 70.45 42 ASP A C 3
ATOM 3280 O O . ASP A 1 42 ? 5.437 -20.146 -29.996 1.00 1.01 42 ASP A O 3
ATOM 3289 N N . THR A 1 43 ? 3.459 -20.183 -31.067 1.00 75.02 43 THR A N 3
ATOM 3290 C CA . THR A 1 43 ? 2.744 -19.494 -30.000 1.00 21.11 43 THR A CA 3
ATOM 3291 C C . THR A 1 43 ? 2.963 -20.183 -28.658 1.00 33.31 43 THR A C 3
ATOM 3292 O O . THR A 1 43 ? 3.346 -19.546 -27.677 1.00 24.33 43 THR A O 3
ATOM 3303 N N . VAL A 1 44 ? 2.717 -21.489 -28.621 1.00 70.14 44 VAL A N 3
ATOM 3304 C CA . VAL A 1 44 ? 2.889 -22.266 -27.399 1.00 50.53 44 VAL A CA 3
ATOM 3305 C C . VAL A 1 44 ? 4.261 -22.020 -26.781 1.00 15.13 44 VAL A C 3
ATOM 3306 O O . VAL A 1 44 ? 4.416 -22.050 -25.560 1.00 53.34 44 VAL A O 3
ATOM 3319 N N . GLU A 1 45 ? 5.253 -21.777 -27.632 1.00 14.25 45 GLU A N 3
ATOM 3320 C CA . GLU A 1 45 ? 6.612 -21.526 -27.167 1.00 60.14 45 GLU A CA 3
ATOM 3321 C C . GLU A 1 45 ? 6.794 -20.061 -26.782 1.00 51.21 45 GLU A C 3
ATOM 3322 O O . GLU A 1 45 ? 7.493 -19.742 -25.819 1.00 71.31 45 GLU A O 3
ATOM 3334 N N . LEU A 1 46 ? 6.161 -19.173 -27.541 1.00 12.03 46 LEU A N 3
ATOM 3335 C CA . LEU A 1 46 ? 6.252 -17.740 -27.280 1.00 62.53 46 LEU A CA 3
ATOM 3336 C C . LEU A 1 46 ? 5.573 -17.382 -25.962 1.00 64.31 46 LEU A C 3
ATOM 3337 O O . LEU A 1 46 ? 6.192 -16.798 -25.073 1.00 31.42 46 LEU A O 3
ATOM 3353 N N . MET A 1 47 ? 4.298 -17.738 -25.843 1.00 65.22 47 MET A N 3
ATOM 3354 C CA . MET A 1 47 ? 3.537 -17.457 -24.632 1.00 32.13 47 MET A CA 3
ATOM 3355 C C . MET A 1 47 ? 4.159 -18.152 -23.425 1.00 20.12 47 MET A C 3
ATOM 3356 O O . MET A 1 47 ? 4.085 -17.652 -22.303 1.00 2.11 47 MET A O 3
ATOM 3370 N N . MET A 1 48 ? 4.771 -19.307 -23.663 1.00 62.44 48 MET A N 3
ATOM 3371 C CA . MET A 1 48 ? 5.407 -20.070 -22.595 1.00 52.20 48 MET A CA 3
ATOM 3372 C C . MET A 1 48 ? 6.376 -19.196 -21.805 1.00 53.54 48 MET A C 3
ATOM 3373 O O . MET A 1 48 ? 6.448 -19.284 -20.580 1.00 45.21 48 MET A O 3
ATOM 3387 N N . ALA A 1 49 ? 7.118 -18.352 -22.515 1.00 62.44 49 ALA A N 3
ATOM 3388 C CA . ALA A 1 49 ? 8.081 -17.461 -21.880 1.00 61.33 49 ALA A CA 3
ATOM 3389 C C . ALA A 1 49 ? 7.412 -16.599 -20.816 1.00 13.22 49 ALA A C 3
ATOM 3390 O O . ALA A 1 49 ? 8.044 -16.205 -19.835 1.00 33.41 49 ALA A O 3
ATOM 3397 N N . ILE A 1 50 ? 6.131 -16.308 -21.016 1.00 52.10 50 ILE A N 3
ATOM 3398 C CA . ILE A 1 50 ? 5.377 -15.492 -20.073 1.00 33.05 50 ILE A CA 3
ATOM 3399 C C . ILE A 1 50 ? 5.243 -16.192 -18.724 1.00 64.24 50 ILE A C 3
ATOM 3400 O O . ILE A 1 50 ? 5.037 -15.547 -17.697 1.00 74.12 50 ILE A O 3
ATOM 3416 N N . GLU A 1 51 ? 5.365 -17.516 -18.737 1.00 0.14 51 GLU A N 3
ATOM 3417 C CA . GLU A 1 51 ? 5.259 -18.303 -17.514 1.00 30.41 51 GLU A CA 3
ATOM 3418 C C . GLU A 1 51 ? 6.586 -18.319 -16.760 1.00 14.21 51 GLU A C 3
ATOM 3419 O O . GLU A 1 51 ? 6.625 -18.118 -15.546 1.00 41.40 51 GLU A O 3
ATOM 3431 N N . VAL A 1 52 ? 7.671 -18.560 -17.489 1.00 11.14 52 VAL A N 3
ATOM 3432 C CA . VAL A 1 52 ? 9.000 -18.602 -16.890 1.00 52.52 52 VAL A CA 3
ATOM 3433 C C . VAL A 1 52 ? 9.511 -17.197 -16.590 1.00 25.22 52 VAL A C 3
ATOM 3434 O O . VAL A 1 52 ? 10.459 -17.022 -15.824 1.00 74.11 52 VAL A O 3
ATOM 3447 N N . GLU A 1 53 ? 8.878 -16.200 -17.198 1.00 55.52 53 GLU A N 3
ATOM 3448 C CA . GLU A 1 53 ? 9.270 -14.810 -16.995 1.00 54.24 53 GLU A CA 3
ATOM 3449 C C . GLU A 1 53 ? 8.667 -14.257 -15.707 1.00 52.22 53 GLU A C 3
ATOM 3450 O O . GLU A 1 53 ? 9.382 -13.755 -14.840 1.00 1.31 53 GLU A O 3
ATOM 3462 N N . TYR A 1 54 ? 7.347 -14.352 -15.590 1.00 62.22 54 TYR A N 3
ATOM 3463 C CA . TYR A 1 54 ? 6.647 -13.859 -14.410 1.00 71.21 54 TYR A CA 3
ATOM 3464 C C . TYR A 1 54 ? 6.700 -14.881 -13.278 1.00 43.04 54 TYR A C 3
ATOM 3465 O O . TYR A 1 54 ? 6.598 -14.530 -12.104 1.00 1.51 54 TYR A O 3
ATOM 3483 N N . GLY A 1 55 ? 6.862 -16.150 -13.642 1.00 40.33 55 GLY A N 3
ATOM 3484 C CA . GLY A 1 55 ? 6.927 -17.204 -12.647 1.00 60.24 55 GLY A CA 3
ATOM 3485 C C . GLY A 1 55 ? 5.558 -17.743 -12.284 1.00 32.34 55 GLY A C 3
ATOM 3486 O O . GLY A 1 55 ? 5.336 -18.181 -11.154 1.00 60.44 55 GLY A O 3
ATOM 3490 N N . ILE A 1 56 ? 4.637 -17.710 -13.241 1.00 41.10 56 ILE A N 3
ATOM 3491 C CA . ILE A 1 56 ? 3.283 -18.198 -13.015 1.00 35.41 56 ILE A CA 3
ATOM 3492 C C . ILE A 1 56 ? 2.897 -19.250 -14.050 1.00 4.11 56 ILE A C 3
ATOM 3493 O O . ILE A 1 56 ? 3.698 -19.608 -14.914 1.00 40.41 56 ILE A O 3
ATOM 3509 N N . ASP A 1 57 ? 1.666 -19.740 -13.957 1.00 41.13 57 ASP A N 3
ATOM 3510 C CA . ASP A 1 57 ? 1.173 -20.749 -14.888 1.00 13.34 57 ASP A CA 3
ATOM 3511 C C . ASP A 1 57 ? -0.073 -20.253 -15.616 1.00 64.22 57 ASP A C 3
ATOM 3512 O O . ASP A 1 57 ? -0.966 -19.664 -15.008 1.00 12.33 57 ASP A O 3
ATOM 3521 N N . ILE A 1 58 ? -0.124 -20.495 -16.922 1.00 23.53 58 ILE A N 3
ATOM 3522 C CA . ILE A 1 58 ? -1.259 -20.074 -17.732 1.00 52.25 58 ILE A CA 3
ATOM 3523 C C . ILE A 1 58 ? -1.627 -21.139 -18.760 1.00 31.25 58 ILE A C 3
ATOM 3524 O O . ILE A 1 58 ? -1.058 -21.210 -19.849 1.00 3.31 58 ILE A O 3
ATOM 3540 N N . PRO A 1 59 ? -2.604 -21.988 -18.407 1.00 62.42 59 PRO A N 3
ATOM 3541 C CA . PRO A 1 59 ? -3.072 -23.065 -19.285 1.00 40.34 59 PRO A CA 3
ATOM 3542 C C . PRO A 1 59 ? -3.835 -22.535 -20.495 1.00 64.31 59 PRO A C 3
ATOM 3543 O O . PRO A 1 59 ? -4.262 -21.381 -20.515 1.00 11.02 59 PRO A O 3
ATOM 3554 N N . ASP A 1 60 ? -4.002 -23.386 -21.502 1.00 0.04 60 ASP A N 3
ATOM 3555 C CA . ASP A 1 60 ? -4.715 -23.004 -22.715 1.00 40.01 60 ASP A CA 3
ATOM 3556 C C . ASP A 1 60 ? -6.074 -22.397 -22.379 1.00 25.02 60 ASP A C 3
ATOM 3557 O O . ASP A 1 60 ? -6.533 -21.471 -23.047 1.00 11.42 60 ASP A O 3
ATOM 3566 N N . ASP A 1 61 ? -6.711 -22.926 -21.340 1.00 52.14 61 ASP A N 3
ATOM 3567 C CA . ASP A 1 61 ? -8.018 -22.436 -20.915 1.00 65.52 61 ASP A CA 3
ATOM 3568 C C . ASP A 1 61 ? -7.954 -20.953 -20.565 1.00 54.03 61 ASP A C 3
ATOM 3569 O O . ASP A 1 61 ? -8.899 -20.206 -20.817 1.00 35.14 61 ASP A O 3
ATOM 3578 N N . GLU A 1 62 ? -6.835 -20.534 -19.983 1.00 61.42 62 GLU A N 3
ATOM 3579 C CA . GLU A 1 62 ? -6.650 -19.140 -19.597 1.00 75.43 62 GLU A CA 3
ATOM 3580 C C . GLU A 1 62 ? -5.685 -18.436 -20.547 1.00 34.13 62 GLU A C 3
ATOM 3581 O O . GLU A 1 62 ? -5.230 -17.326 -20.274 1.00 43.14 62 GLU A O 3
ATOM 3593 N N . ALA A 1 63 ? -5.378 -19.091 -21.662 1.00 14.32 63 ALA A N 3
ATOM 3594 C CA . ALA A 1 63 ? -4.469 -18.528 -22.652 1.00 53.24 63 ALA A CA 3
ATOM 3595 C C . ALA A 1 63 ?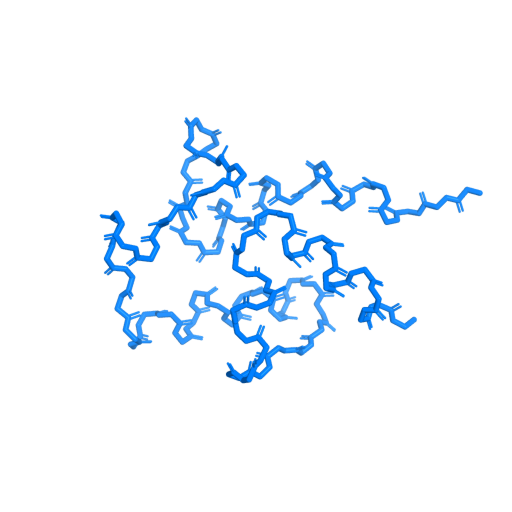 -5.094 -17.324 -23.349 1.00 42.40 63 ALA A C 3
ATOM 3596 O O . ALA A 1 63 ? -4.405 -16.555 -24.022 1.00 31.54 63 ALA A O 3
ATOM 3603 N N . THR A 1 64 ? -6.403 -17.164 -23.185 1.00 14.02 64 THR A N 3
ATOM 3604 C CA . THR A 1 64 ? -7.121 -16.054 -23.799 1.00 72.43 64 THR A CA 3
ATOM 3605 C C . THR A 1 64 ? -7.516 -15.012 -22.760 1.00 11.14 64 THR A C 3
ATOM 3606 O O . THR A 1 64 ? -8.380 -14.170 -23.006 1.00 72.11 64 THR A O 3
ATOM 3617 N N . LYS A 1 65 ? -6.878 -15.072 -21.596 1.00 22.42 65 LYS A N 3
ATOM 3618 C CA . LYS A 1 65 ? -7.161 -14.132 -20.518 1.00 25.32 65 LYS A CA 3
ATOM 3619 C C . LYS A 1 65 ? -5.917 -13.326 -20.159 1.00 5.11 65 LYS A C 3
ATOM 3620 O O . LYS A 1 65 ? -5.907 -12.589 -19.173 1.00 2.52 65 LYS A O 3
ATOM 3639 N N . ILE A 1 66 ? -4.871 -13.470 -20.966 1.00 4.04 66 ILE A N 3
ATOM 3640 C CA . ILE A 1 66 ? -3.623 -12.753 -20.734 1.00 11.43 66 ILE A CA 3
ATOM 3641 C C . ILE A 1 66 ? -2.964 -12.356 -22.050 1.00 62.44 66 ILE A C 3
ATOM 3642 O O . ILE A 1 66 ? -1.793 -11.978 -22.082 1.00 65.33 66 ILE A O 3
ATOM 3658 N N . LYS A 1 67 ? -3.724 -12.444 -23.136 1.00 55.33 67 LYS A N 3
ATOM 3659 C CA . LYS A 1 67 ? -3.217 -12.092 -24.457 1.00 2.50 67 LYS A CA 3
ATOM 3660 C C . LYS A 1 67 ? -3.081 -10.579 -24.602 1.00 74.24 67 LYS A C 3
ATOM 3661 O O . LYS A 1 67 ? -2.008 -10.069 -24.926 1.00 30.32 67 LYS A O 3
ATOM 3680 N N . THR A 1 68 ? -4.177 -9.865 -24.360 1.00 65.31 68 THR A N 3
ATOM 3681 C CA . THR A 1 68 ? -4.180 -8.412 -24.464 1.00 2.43 68 THR A CA 3
ATOM 3682 C C . THR A 1 68 ? -3.463 -7.774 -23.279 1.00 33.43 68 THR A C 3
ATOM 3683 O O . THR A 1 68 ? -3.509 -8.291 -22.162 1.00 0.50 68 THR A O 3
ATOM 3694 N N . VAL A 1 69 ? -2.802 -6.649 -23.529 1.00 1.34 69 VAL A N 3
ATOM 3695 C CA . VAL A 1 69 ? -2.077 -5.939 -22.481 1.00 61.42 69 VAL A CA 3
ATOM 369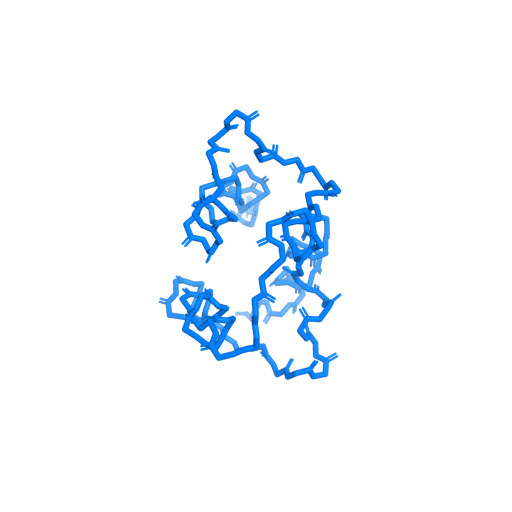6 C C . VAL A 1 69 ? -2.975 -5.664 -21.281 1.00 32.45 69 VAL A C 3
ATOM 3697 O O . VAL A 1 69 ? -2.511 -5.626 -20.141 1.00 34.41 69 VAL A O 3
ATOM 3710 N N . SER A 1 70 ? -4.264 -5.474 -21.544 1.00 40.40 70 SER A N 3
ATOM 3711 C CA . SER A 1 70 ? -5.228 -5.199 -20.485 1.00 51.32 70 SER A CA 3
ATOM 3712 C C . SER A 1 70 ? -5.584 -6.475 -19.729 1.00 63.43 70 SER A C 3
ATOM 3713 O O . SER A 1 70 ? -5.847 -6.445 -18.527 1.00 25.21 70 SER A O 3
ATOM 3721 N N . ASP A 1 71 ? -5.590 -7.596 -20.443 1.00 43.42 71 ASP A N 3
ATOM 3722 C CA . ASP A 1 71 ? -5.912 -8.884 -19.841 1.00 62.21 71 ASP A CA 3
ATOM 3723 C C . ASP A 1 71 ? -4.686 -9.489 -19.164 1.00 20.11 71 ASP A C 3
ATOM 3724 O O . ASP A 1 71 ? -4.808 -10.327 -18.270 1.00 44.11 71 ASP A O 3
ATOM 3733 N N . VAL A 1 72 ? -3.505 -9.060 -19.597 1.00 3.44 72 VAL A N 3
ATOM 3734 C CA . VAL A 1 72 ? -2.256 -9.559 -19.032 1.00 53.43 72 VAL A CA 3
ATOM 3735 C C . VAL A 1 72 ? -2.167 -9.256 -17.541 1.00 15.41 72 VAL A C 3
ATOM 3736 O O . VAL A 1 72 ? -2.179 -10.165 -16.711 1.00 32.12 72 VAL A O 3
ATOM 3749 N N . ILE A 1 73 ? -2.079 -7.972 -17.208 1.00 32.43 73 ILE A N 3
ATOM 3750 C CA . ILE A 1 73 ? -1.990 -7.550 -15.816 1.00 11.44 73 ILE A CA 3
ATOM 3751 C C . ILE A 1 73 ? -3.276 -7.869 -15.061 1.00 22.34 73 ILE A C 3
ATOM 3752 O O . ILE A 1 73 ? -3.242 -8.281 -13.901 1.00 31.41 73 ILE A O 3
ATOM 3768 N N . LYS A 1 74 ? -4.410 -7.678 -15.727 1.00 24.24 74 LYS A N 3
ATOM 3769 C CA . LYS A 1 74 ? -5.708 -7.949 -15.121 1.00 51.31 74 LYS A CA 3
ATOM 3770 C C . LYS A 1 74 ? -5.773 -9.377 -14.589 1.00 13.43 74 LYS A C 3
ATOM 3771 O O . LYS A 1 74 ? -6.089 -9.600 -13.420 1.00 1.33 74 LYS A O 3
ATOM 3790 N N . TYR A 1 75 ? -5.472 -10.339 -15.453 1.00 22.54 75 TYR A N 3
ATOM 3791 C CA . TYR A 1 75 ? -5.497 -11.746 -15.069 1.00 52.11 75 TYR A CA 3
ATOM 3792 C C . TYR A 1 75 ? -4.306 -12.090 -14.180 1.00 11.32 75 TYR A C 3
ATOM 3793 O O . TYR A 1 75 ? -4.472 -12.592 -13.068 1.00 72.30 75 TYR A O 3
ATOM 3811 N N . ILE A 1 76 ? -3.105 -11.814 -14.678 1.00 35.41 76 ILE A N 3
ATOM 3812 C CA . ILE A 1 76 ? -1.886 -12.092 -13.929 1.00 72.30 76 ILE A CA 3
ATOM 3813 C C . ILE A 1 76 ? -1.973 -11.537 -12.511 1.00 74.53 76 ILE A C 3
ATOM 3814 O O . ILE A 1 76 ? -1.353 -12.064 -11.587 1.00 44.43 76 ILE A O 3
ATOM 3830 N N . LYS A 1 77 ? -2.750 -10.472 -12.346 1.00 4.14 77 LYS A N 3
ATOM 3831 C CA . LYS A 1 77 ? -2.922 -9.846 -11.040 1.00 51.01 77 LYS A CA 3
ATOM 3832 C C . LYS A 1 77 ? -3.505 -10.835 -10.035 1.00 40.43 77 LYS A C 3
ATOM 3833 O O . LYS A 1 77 ? -2.840 -11.220 -9.074 1.00 75.11 77 LYS A O 3
ATOM 3852 N N . GLU A 1 78 ? -4.749 -11.242 -10.266 1.00 14.51 78 GLU A N 3
ATOM 3853 C CA . GLU A 1 78 ? -5.420 -12.186 -9.380 1.00 61.11 78 GLU A CA 3
ATOM 3854 C C . GLU A 1 78 ? -4.681 -13.521 -9.349 1.00 12.03 78 GLU A C 3
ATOM 3855 O O . GLU A 1 78 ? -4.755 -14.260 -8.367 1.00 71.42 78 GLU A O 3
ATOM 3867 N N . ARG A 1 79 ? -3.970 -13.822 -10.430 1.00 61.51 79 ARG A N 3
ATOM 3868 C CA . ARG A 1 79 ? -3.219 -15.068 -10.528 1.00 32.41 79 ARG A CA 3
ATOM 3869 C C . ARG A 1 79 ? -1.974 -15.023 -9.647 1.00 30.50 79 ARG A C 3
ATOM 3870 O O . ARG A 1 79 ? -1.532 -16.049 -9.129 1.00 10.50 79 ARG A O 3
ATOM 3891 N N . GLN A 1 80 ? -1.414 -13.829 -9.483 1.00 72.21 80 GLN A N 3
ATOM 3892 C CA . GLN A 1 80 ? -0.220 -13.652 -8.666 1.00 44.21 80 GLN A CA 3
ATOM 3893 C C . GLN A 1 80 ? -0.493 -14.027 -7.213 1.00 62.44 80 GLN A C 3
ATOM 3894 O O . GLN A 1 80 ? -1.480 -13.588 -6.623 1.00 45.53 80 GLN A O 3
ATOM 3908 N N . SER A 1 81 ? 0.387 -14.844 -6.643 1.00 5.43 81 SER A N 3
ATOM 3909 C CA . SER A 1 81 ? 0.239 -15.282 -5.260 1.00 12.11 81 SER A CA 3
ATOM 3910 C C . SER A 1 81 ? 0.954 -14.328 -4.308 1.00 24.42 81 SER A C 3
ATOM 3911 O O . SER A 1 81 ? 1.815 -13.553 -4.721 1.00 23.40 81 SER A O 3
ATOM 3919 N N . MET A 1 1 ? -1.748 2.718 -1.359 1.00 63.34 1 MET A N 4
ATOM 3920 C CA . MET A 1 1 ? -0.598 1.888 -1.703 1.00 13.50 1 MET A CA 4
ATOM 3921 C C . MET A 1 1 ? -1.027 0.449 -1.969 1.00 24.21 1 MET A C 4
ATOM 3922 O O . MET A 1 1 ? -1.508 -0.241 -1.071 1.00 35.34 1 MET A O 4
ATOM 3936 N N . SER A 1 2 ? -0.848 0.002 -3.208 1.00 11.20 2 SER A N 4
ATOM 3937 C CA . SER A 1 2 ? -1.220 -1.354 -3.593 1.00 32.34 2 SER A CA 4
ATOM 3938 C C . SER A 1 2 ? -0.041 -2.080 -4.234 1.00 13.20 2 SER A C 4
ATOM 3939 O O . SER A 1 2 ? 0.878 -1.452 -4.761 1.00 71.10 2 SER A O 4
ATOM 3947 N N . THR A 1 3 ? -0.074 -3.408 -4.185 1.00 74.03 3 THR A N 4
ATOM 3948 C CA . THR A 1 3 ? 0.990 -4.221 -4.760 1.00 5.44 3 THR A CA 4
ATOM 3949 C C . THR A 1 3 ? 0.689 -4.575 -6.211 1.00 65.33 3 THR A C 4
ATOM 3950 O O . THR A 1 3 ? -0.427 -4.378 -6.691 1.00 52.44 3 THR A O 4
ATOM 3961 N N . THR A 1 4 ? 1.693 -5.101 -6.907 1.00 75.35 4 THR A N 4
ATOM 3962 C CA . THR A 1 4 ? 1.535 -5.483 -8.305 1.00 62.41 4 THR A CA 4
ATOM 3963 C C . THR A 1 4 ? 1.127 -4.288 -9.159 1.00 62.41 4 THR A C 4
ATOM 3964 O O . THR A 1 4 ? 0.083 -4.307 -9.812 1.00 24.23 4 THR A O 4
ATOM 3975 N N . ASP A 1 5 ? 1.957 -3.251 -9.151 1.00 53.20 5 ASP A N 4
ATOM 3976 C CA . ASP A 1 5 ? 1.683 -2.047 -9.927 1.00 52.10 5 ASP A CA 4
ATOM 3977 C C . ASP A 1 5 ? 2.667 -1.911 -11.084 1.00 43.43 5 ASP A C 4
ATOM 3978 O O . ASP A 1 5 ? 2.272 -1.675 -12.226 1.00 75.22 5 ASP A O 4
ATOM 3987 N N . LYS A 1 6 ? 3.953 -2.059 -10.782 1.00 35.24 6 LYS A N 4
ATOM 3988 C CA . LYS A 1 6 ? 4.995 -1.953 -11.795 1.00 61.24 6 LYS A CA 4
ATOM 3989 C C . LYS A 1 6 ? 4.730 -2.913 -12.951 1.00 20.12 6 LYS A C 4
ATOM 3990 O O . LYS A 1 6 ? 5.013 -2.600 -14.108 1.00 10.34 6 LYS A O 4
ATOM 4009 N N . ILE A 1 7 ? 4.185 -4.082 -12.630 1.00 53.51 7 ILE A N 4
ATOM 4010 C CA . ILE A 1 7 ? 3.879 -5.085 -13.642 1.00 65.02 7 ILE A CA 4
ATOM 4011 C C . ILE A 1 7 ? 3.011 -4.501 -14.751 1.00 52.11 7 ILE A C 4
ATOM 4012 O O . ILE A 1 7 ? 3.125 -4.891 -15.912 1.00 61.14 7 ILE A O 4
ATOM 4028 N N . GLU A 1 8 ? 2.144 -3.562 -14.384 1.00 61.20 8 GLU A N 4
ATOM 4029 C CA . GLU A 1 8 ? 1.257 -2.923 -15.349 1.00 33.42 8 GLU A CA 4
ATOM 4030 C C . GLU A 1 8 ? 2.050 -2.341 -16.515 1.00 0.41 8 GLU A C 4
ATOM 4031 O O . GLU A 1 8 ? 1.934 -2.803 -17.650 1.00 0.35 8 GLU A O 4
ATOM 4043 N N . GLN A 1 9 ? 2.855 -1.323 -16.226 1.00 31.35 9 GLN A N 4
ATOM 4044 C CA . GLN A 1 9 ? 3.666 -0.676 -17.250 1.00 23.50 9 GLN A CA 4
ATOM 4045 C C . GLN A 1 9 ? 4.769 -1.609 -17.740 1.00 4.23 9 GLN A C 4
ATOM 4046 O O . GLN A 1 9 ? 5.275 -1.460 -18.853 1.00 14.34 9 GLN A O 4
ATOM 4060 N N . LYS A 1 10 ? 5.139 -2.571 -16.901 1.00 45.14 10 LYS A N 4
ATOM 4061 C CA . LYS A 1 10 ? 6.182 -3.529 -17.248 1.00 64.22 10 LYS A CA 4
ATOM 4062 C C . LYS A 1 10 ? 5.715 -4.463 -18.360 1.00 22.21 10 LYS A C 4
ATOM 4063 O O . LYS A 1 10 ? 6.516 -5.182 -18.958 1.00 41.54 10 LYS A O 4
ATOM 4082 N N . VAL A 1 11 ? 4.414 -4.447 -18.633 1.00 23.24 11 VAL A N 4
ATOM 4083 C CA . VAL A 1 11 ? 3.841 -5.291 -19.674 1.00 41.14 11 VAL A CA 4
ATOM 4084 C C . VAL A 1 11 ? 4.505 -5.028 -21.022 1.00 13.15 11 VAL A C 4
ATOM 4085 O O . VAL A 1 11 ? 4.595 -5.920 -21.865 1.00 75.32 11 VAL A O 4
ATOM 4098 N N . ILE A 1 12 ? 4.969 -3.798 -21.216 1.00 74.12 12 ILE A N 4
ATOM 4099 C CA . ILE A 1 12 ? 5.626 -3.418 -22.461 1.00 32.24 12 ILE A CA 4
ATOM 4100 C C . ILE A 1 12 ? 6.931 -4.184 -22.649 1.00 74.53 12 ILE A C 4
ATOM 4101 O O . ILE A 1 12 ? 7.272 -4.583 -23.762 1.00 53.14 12 ILE A O 4
ATOM 4117 N N . GLU A 1 13 ? 7.655 -4.388 -21.553 1.00 72.23 13 GLU A N 4
ATOM 4118 C CA . GLU A 1 13 ? 8.922 -5.108 -21.599 1.00 20.22 13 GLU A CA 4
ATOM 4119 C C . GLU A 1 13 ? 8.690 -6.611 -21.731 1.00 13.34 13 GLU A C 4
ATOM 4120 O O . GLU A 1 13 ? 9.575 -7.351 -22.159 1.00 13.13 13 GLU A O 4
ATOM 4132 N N . MET A 1 14 ? 7.493 -7.053 -21.359 1.00 30.22 14 MET A N 4
ATOM 4133 C CA . MET A 1 14 ? 7.144 -8.467 -21.436 1.00 14.01 14 MET A CA 4
ATOM 4134 C C . MET A 1 14 ? 6.711 -8.844 -22.849 1.00 50.23 14 MET A C 4
ATOM 4135 O O . MET A 1 14 ? 7.342 -9.676 -23.501 1.00 41.44 14 MET A O 4
ATOM 4149 N N . VAL A 1 15 ? 5.631 -8.227 -23.317 1.00 55.41 15 VAL A N 4
ATOM 4150 C CA . VAL A 1 15 ? 5.114 -8.497 -24.654 1.00 2.15 15 VAL A CA 4
ATOM 4151 C C . VAL A 1 15 ? 6.205 -8.338 -25.707 1.00 21.44 15 VAL A C 4
ATOM 4152 O O . VAL A 1 15 ? 6.285 -9.119 -26.655 1.00 12.23 15 VAL A O 4
ATOM 4165 N N . ALA A 1 16 ? 7.045 -7.323 -25.533 1.00 14.12 16 ALA A N 4
ATOM 4166 C CA . ALA A 1 16 ? 8.133 -7.063 -26.467 1.00 21.22 16 ALA A CA 4
ATOM 4167 C C . ALA A 1 16 ? 9.052 -8.274 -26.590 1.00 33.23 16 ALA A C 4
ATOM 4168 O O . ALA A 1 16 ? 9.741 -8.442 -27.595 1.00 52.32 16 ALA A O 4
ATOM 4175 N N . GLU A 1 17 ? 9.056 -9.115 -25.560 1.00 2.22 17 GLU A N 4
ATOM 4176 C CA . GLU A 1 17 ? 9.892 -10.310 -25.554 1.00 1.54 17 GLU A CA 4
ATOM 4177 C C . GLU A 1 17 ? 9.053 -11.562 -25.787 1.00 35.34 17 GLU A C 4
ATOM 4178 O O . GLU A 1 17 ? 9.571 -12.606 -26.184 1.00 34.23 17 GLU A O 4
ATOM 4190 N N . LYS A 1 18 ? 7.752 -11.451 -25.536 1.00 44.12 18 LYS A N 4
ATOM 4191 C CA . LYS A 1 18 ? 6.839 -12.573 -25.719 1.00 12.44 18 LYS A CA 4
ATOM 4192 C C . LYS A 1 18 ? 6.749 -12.967 -27.189 1.00 74.32 18 LYS A C 4
ATOM 4193 O O . LYS A 1 18 ? 7.006 -14.116 -27.551 1.00 64.11 18 LYS A O 4
ATOM 4212 N N . LEU A 1 19 ? 6.383 -12.009 -28.033 1.00 13.42 19 LEU A N 4
ATOM 4213 C CA . LEU A 1 19 ? 6.260 -12.256 -29.465 1.00 42.13 19 LEU A CA 4
ATOM 4214 C C . LEU A 1 19 ? 7.275 -11.430 -30.249 1.00 52.32 19 LEU A C 4
ATOM 4215 O O . LEU A 1 19 ? 7.131 -11.233 -31.455 1.00 71.21 19 LEU A O 4
ATOM 4231 N N . ASN A 1 20 ? 8.302 -10.950 -29.556 1.00 21.14 20 ASN A N 4
ATOM 4232 C CA . ASN A 1 20 ? 9.342 -10.146 -30.187 1.00 64.53 20 ASN A CA 4
ATOM 4233 C C . ASN A 1 20 ? 8.741 -8.933 -30.889 1.00 50.32 20 ASN A C 4
ATOM 4234 O O . ASN A 1 20 ? 8.952 -8.725 -32.084 1.00 52.23 20 ASN A O 4
ATOM 4245 N N . LYS A 1 21 ? 7.991 -8.133 -30.138 1.00 63.12 21 LYS A N 4
ATOM 4246 C CA . LYS A 1 21 ? 7.360 -6.938 -30.686 1.00 21.31 21 LYS A CA 4
ATOM 4247 C C . LYS A 1 21 ? 8.130 -5.684 -30.285 1.00 50.13 21 LYS A C 4
ATOM 4248 O O . LYS A 1 21 ? 8.295 -5.398 -29.099 1.00 40.23 21 LYS A O 4
ATOM 4267 N N . ASP A 1 22 ? 8.597 -4.939 -31.281 1.00 23.01 22 ASP A N 4
ATOM 4268 C CA . ASP A 1 22 ? 9.348 -3.714 -31.032 1.00 54.50 22 ASP A CA 4
ATOM 4269 C C . ASP A 1 22 ? 8.598 -2.805 -30.062 1.00 61.04 22 ASP A C 4
ATOM 4270 O O . ASP A 1 22 ? 7.368 -2.754 -30.067 1.00 30.22 22 ASP A O 4
ATOM 4279 N N . LYS A 1 23 ? 9.348 -2.089 -29.231 1.00 34.31 23 LYS A N 4
ATOM 4280 C CA . LYS A 1 23 ? 8.756 -1.182 -28.255 1.00 12.00 23 LYS A CA 4
ATOM 4281 C C . LYS A 1 23 ? 7.902 -0.123 -28.945 1.00 1.43 23 LYS A C 4
ATOM 4282 O O . LYS A 1 23 ? 6.988 0.439 -28.343 1.00 13.42 23 LYS A O 4
ATOM 4301 N N . ALA A 1 24 ? 8.206 0.144 -30.211 1.00 23.33 24 ALA A N 4
ATOM 4302 C CA . ALA A 1 24 ? 7.464 1.133 -30.983 1.00 24.23 24 ALA A CA 4
ATOM 4303 C C . ALA A 1 24 ? 6.185 0.534 -31.558 1.00 24.33 24 ALA A C 4
ATOM 4304 O O . ALA A 1 24 ? 5.437 1.208 -32.266 1.00 61.11 24 ALA A O 4
ATOM 4311 N N . ILE A 1 25 ? 5.941 -0.735 -31.249 1.00 64.52 25 ILE A N 4
ATOM 4312 C CA . ILE A 1 25 ? 4.752 -1.424 -31.735 1.00 64.35 25 ILE A CA 4
ATOM 4313 C C . ILE A 1 25 ? 3.874 -1.887 -30.579 1.00 34.55 25 ILE A C 4
ATOM 4314 O O . ILE A 1 25 ? 2.674 -2.106 -30.746 1.00 75.24 25 ILE A O 4
ATOM 4330 N N . ILE A 1 26 ? 4.479 -2.033 -29.405 1.00 32.23 26 ILE A N 4
ATOM 4331 C CA . ILE A 1 26 ? 3.751 -2.467 -28.219 1.00 74.30 26 ILE A CA 4
ATOM 4332 C C . ILE A 1 26 ? 2.485 -1.641 -28.018 1.00 73.22 26 ILE A C 4
ATOM 4333 O O . ILE A 1 26 ? 2.546 -0.427 -27.822 1.00 22.02 26 ILE A O 4
ATOM 4349 N N . THR A 1 27 ? 1.335 -2.308 -28.067 1.00 4.10 27 THR A N 4
ATOM 4350 C CA . THR A 1 27 ? 0.054 -1.636 -27.890 1.00 22.41 27 THR A CA 4
ATOM 4351 C C . THR A 1 27 ? -0.877 -2.453 -27.001 1.00 25.30 27 THR A C 4
ATOM 4352 O O . THR A 1 27 ? -0.811 -3.683 -26.979 1.00 1.11 27 THR A O 4
ATOM 4363 N N . THR A 1 28 ? -1.745 -1.763 -26.268 1.00 42.23 28 THR A N 4
ATOM 4364 C CA . THR A 1 28 ? -2.689 -2.424 -25.377 1.00 31.41 28 THR A CA 4
ATOM 4365 C C . THR A 1 28 ? -3.475 -3.505 -26.112 1.00 4.51 28 THR A C 4
ATOM 4366 O O . THR A 1 28 ? -3.728 -4.580 -25.568 1.00 44.23 28 THR A O 4
ATOM 4377 N N . ASP A 1 29 ? -3.857 -3.212 -27.350 1.00 33.11 29 ASP A N 4
ATOM 4378 C CA . ASP A 1 29 ? -4.613 -4.160 -28.161 1.00 11.14 29 ASP A CA 4
ATOM 4379 C C . ASP A 1 29 ? -3.703 -4.865 -29.162 1.00 33.24 29 ASP A C 4
ATOM 4380 O O . ASP A 1 29 ? -4.141 -5.262 -30.241 1.00 54.34 29 ASP A O 4
ATOM 4389 N N . SER A 1 30 ? -2.435 -5.017 -28.796 1.00 24.24 30 SER A N 4
ATOM 4390 C CA . SER A 1 30 ? -1.462 -5.670 -29.664 1.00 24.25 30 SER A CA 4
ATOM 4391 C C . SER A 1 30 ? -1.999 -7.003 -30.176 1.00 10.01 30 SER A C 4
ATOM 4392 O O . SER A 1 30 ? -2.281 -7.912 -29.395 1.00 65.55 30 SER A O 4
ATOM 4400 N N . ARG A 1 31 ? -2.139 -7.110 -31.493 1.00 64.32 31 ARG A N 4
ATOM 4401 C CA . ARG A 1 31 ? -2.643 -8.331 -32.111 1.00 53.40 31 ARG A CA 4
ATOM 4402 C C . ARG A 1 31 ? -1.533 -9.058 -32.864 1.00 31.34 31 ARG A C 4
ATOM 4403 O O . ARG A 1 31 ? -1.696 -9.428 -34.027 1.00 32.25 31 ARG A O 4
ATOM 4424 N N . PHE A 1 32 ? -0.404 -9.260 -32.192 1.00 50.24 32 PHE A N 4
ATOM 4425 C CA . PHE A 1 32 ? 0.734 -9.942 -32.798 1.00 10.32 32 PHE A CA 4
ATOM 4426 C C . PHE A 1 32 ? 0.295 -11.238 -33.473 1.00 41.31 32 PHE A C 4
ATOM 4427 O O . PHE A 1 32 ? 0.857 -11.640 -34.492 1.00 51.14 32 PHE A O 4
ATOM 4444 N N . ILE A 1 33 ? -0.711 -11.886 -32.897 1.00 74.42 33 ILE A N 4
ATOM 4445 C CA . ILE A 1 33 ? -1.226 -13.136 -33.443 1.00 70.11 33 ILE A CA 4
ATOM 4446 C C . ILE A 1 33 ? -1.653 -12.966 -34.897 1.00 61.31 33 ILE A C 4
ATOM 4447 O O . ILE A 1 33 ? -1.364 -13.813 -35.742 1.00 23.34 33 ILE A O 4
ATOM 4463 N N . GLU A 1 34 ? -2.341 -11.865 -35.182 1.00 31.15 34 GLU A N 4
ATOM 4464 C CA . GLU A 1 34 ? -2.807 -11.584 -36.535 1.00 23.15 34 GLU A CA 4
ATOM 4465 C C . GLU A 1 34 ? -1.774 -10.768 -37.307 1.00 21.41 34 GLU A C 4
ATOM 4466 O O . GLU A 1 34 ? -1.317 -11.177 -38.375 1.00 22.05 34 GLU A O 4
ATOM 4478 N N . ASP A 1 35 ? -1.412 -9.613 -36.760 1.00 22.42 35 ASP A N 4
ATOM 4479 C CA . ASP A 1 35 ? -0.433 -8.740 -37.396 1.00 41.50 35 ASP A CA 4
ATOM 4480 C C . ASP A 1 35 ? 0.855 -9.498 -37.702 1.00 0.24 35 ASP A C 4
ATOM 4481 O O . ASP A 1 35 ? 1.310 -9.534 -38.846 1.00 22.24 35 ASP A O 4
ATOM 4490 N N . LEU A 1 36 ? 1.439 -10.101 -36.672 1.00 34.11 36 LEU A N 4
ATOM 4491 C CA . LEU A 1 36 ? 2.675 -10.858 -36.830 1.00 25.44 36 LEU A CA 4
ATOM 4492 C C . LEU A 1 36 ? 2.390 -12.270 -37.331 1.00 75.14 36 LEU A C 4
ATOM 4493 O O . LEU A 1 36 ? 3.309 -13.046 -37.594 1.00 51.31 36 LEU A O 4
ATOM 4509 N N . LYS A 1 37 ? 1.109 -12.597 -37.465 1.00 15.14 37 LYS A N 4
ATOM 4510 C CA . LYS A 1 37 ? 0.700 -13.914 -37.938 1.00 54.25 37 LYS A CA 4
ATOM 4511 C C . LYS A 1 37 ? 1.390 -15.017 -37.143 1.00 2.10 37 LYS A C 4
ATOM 4512 O O . LYS A 1 37 ? 2.001 -15.918 -37.716 1.00 23.52 37 LYS A O 4
ATOM 4531 N N . ALA A 1 38 ? 1.287 -14.939 -35.820 1.00 64.42 38 ALA A N 4
ATOM 4532 C CA . ALA A 1 38 ? 1.899 -15.933 -34.947 1.00 21.31 38 ALA A CA 4
ATOM 4533 C C . ALA A 1 38 ? 1.307 -17.317 -35.191 1.00 62.31 38 ALA A C 4
ATOM 4534 O O . ALA A 1 38 ? 0.126 -17.551 -34.936 1.00 32.50 38 ALA A O 4
ATOM 4541 N N . ASP A 1 39 ? 2.135 -18.230 -35.687 1.00 71.31 39 ASP A N 4
ATOM 4542 C CA . ASP A 1 39 ? 1.693 -19.592 -35.966 1.00 2.14 39 ASP A CA 4
ATOM 4543 C C . ASP A 1 39 ? 1.074 -20.227 -34.724 1.00 63.03 39 ASP A C 4
ATOM 4544 O O . ASP A 1 39 ? 1.062 -19.628 -33.649 1.00 22.21 39 ASP A O 4
ATOM 4553 N N . SER A 1 40 ? 0.560 -21.443 -34.881 1.00 43.34 40 SER A N 4
ATOM 4554 C CA . SER A 1 40 ? -0.065 -22.157 -33.775 1.00 21.33 40 SER A CA 4
ATOM 4555 C C . SER A 1 40 ? 0.977 -22.920 -32.963 1.00 4.05 40 SER A C 4
ATOM 4556 O O . SER A 1 40 ? 0.917 -22.959 -31.733 1.00 1.42 40 SER A O 4
ATOM 4564 N N . LEU A 1 41 ? 1.933 -23.526 -33.659 1.00 11.13 41 LEU A N 4
ATOM 4565 C CA . LEU A 1 41 ? 2.990 -24.289 -33.004 1.00 1.52 41 LEU A CA 4
ATOM 4566 C C . LEU A 1 41 ? 4.009 -23.359 -32.352 1.00 54.40 41 LEU A C 4
ATOM 4567 O O . LEU A 1 41 ? 4.662 -23.725 -31.375 1.00 44.22 41 LEU A O 4
ATOM 4583 N N . ASP A 1 42 ? 4.136 -22.154 -32.898 1.00 21.24 42 ASP A N 4
ATOM 4584 C CA . ASP A 1 42 ? 5.072 -21.170 -32.367 1.00 45.14 42 ASP A CA 4
ATOM 4585 C C . ASP A 1 42 ? 4.470 -20.434 -31.175 1.00 12.03 42 ASP A C 4
ATOM 4586 O O . ASP A 1 42 ? 5.154 -20.163 -30.187 1.00 63.33 42 ASP A O 4
ATOM 4595 N N . THR A 1 43 ? 3.184 -20.111 -31.273 1.00 31.20 43 THR A N 4
ATOM 4596 C CA . THR A 1 43 ? 2.489 -19.405 -30.204 1.00 43.31 43 THR A CA 4
ATOM 4597 C C . THR A 1 43 ? 2.695 -20.098 -28.862 1.00 72.54 43 THR A C 4
ATOM 4598 O O . THR A 1 43 ? 3.134 -19.480 -27.893 1.00 13.32 43 THR A O 4
ATOM 4609 N N . VAL A 1 44 ? 2.375 -21.388 -28.813 1.00 3.10 44 VAL A N 4
ATOM 4610 C CA . VAL A 1 44 ? 2.527 -22.167 -27.590 1.00 13.32 44 VAL A CA 4
ATOM 4611 C C . VAL A 1 44 ? 3.919 -21.990 -26.994 1.00 51.43 44 VAL A C 4
ATOM 4612 O O . VAL A 1 44 ? 4.098 -22.060 -25.779 1.00 11.20 44 VAL A O 4
ATOM 4625 N N . GLU A 1 45 ? 4.902 -21.759 -27.859 1.00 73.24 45 GLU A N 4
ATOM 4626 C CA . GLU A 1 45 ? 6.279 -21.572 -27.418 1.00 32.21 45 GLU A CA 4
ATOM 4627 C C . GLU A 1 45 ? 6.525 -20.125 -27.000 1.00 35.30 45 GLU A C 4
ATOM 4628 O O . GLU A 1 45 ? 7.211 -19.860 -26.012 1.00 63.34 45 GLU A O 4
ATOM 4640 N N . LEU A 1 46 ? 5.959 -19.193 -27.759 1.00 4.33 46 LEU A N 4
ATOM 4641 C CA . LEU A 1 46 ? 6.117 -17.772 -27.469 1.00 14.44 46 LEU A CA 4
ATOM 4642 C C . LEU A 1 46 ? 5.439 -17.406 -26.152 1.00 74.40 46 LEU A C 4
ATOM 4643 O O . LEU A 1 46 ? 6.073 -16.872 -25.243 1.00 63.01 46 LEU A O 4
ATOM 4659 N N . MET A 1 47 ? 4.146 -17.700 -26.057 1.00 20.45 47 MET A N 4
ATOM 4660 C CA . MET A 1 47 ? 3.383 -17.406 -24.849 1.00 51.23 47 MET A CA 4
ATOM 4661 C C . MET A 1 47 ? 3.972 -18.131 -23.643 1.00 40.43 47 MET A C 4
ATOM 4662 O O . MET A 1 47 ? 3.927 -17.626 -22.522 1.00 21.13 47 MET A O 4
ATOM 4676 N N . MET A 1 48 ? 4.523 -19.316 -23.882 1.00 44.12 48 MET A N 4
ATOM 4677 C CA . MET A 1 48 ? 5.122 -20.109 -22.815 1.00 1.13 48 MET A CA 4
ATOM 4678 C C . MET A 1 48 ? 6.144 -19.288 -22.035 1.00 41.41 48 MET A C 4
ATOM 4679 O O . MET A 1 48 ? 6.282 -19.441 -20.822 1.00 13.32 48 MET A O 4
ATOM 4693 N N . ALA A 1 49 ? 6.859 -18.417 -22.740 1.00 54.41 49 ALA A N 4
ATOM 4694 C CA . ALA A 1 49 ? 7.866 -17.570 -22.113 1.00 64.43 49 ALA A CA 4
ATOM 4695 C C . ALA A 1 49 ? 7.261 -16.737 -20.989 1.00 42.30 49 ALA A C 4
ATOM 4696 O O . ALA A 1 49 ? 7.922 -16.453 -19.989 1.00 71.23 49 ALA A O 4
ATOM 4703 N N . ILE A 1 50 ? 6.003 -16.347 -21.160 1.00 14.43 50 ILE A N 4
ATOM 4704 C CA . ILE A 1 50 ? 5.309 -15.546 -20.159 1.00 2.44 50 ILE A CA 4
ATOM 4705 C C . ILE A 1 50 ? 5.216 -16.287 -18.829 1.00 61.14 50 ILE A C 4
ATOM 4706 O O . ILE A 1 50 ? 5.083 -15.671 -17.772 1.00 72.35 50 ILE A O 4
ATOM 4722 N N . GLU A 1 51 ? 5.289 -17.613 -18.891 1.00 61.12 51 GLU A N 4
ATOM 4723 C CA . GLU A 1 51 ? 5.214 -18.438 -17.691 1.00 60.34 51 GLU A CA 4
ATOM 4724 C C . GLU A 1 51 ? 6.568 -18.505 -16.991 1.00 42.30 51 GLU A C 4
ATOM 4725 O O . GLU A 1 51 ? 6.669 -18.273 -15.786 1.00 53.42 51 GLU A O 4
ATOM 4737 N N . VAL A 1 52 ? 7.608 -18.824 -17.755 1.00 40.11 52 VAL A N 4
ATOM 4738 C CA . VAL A 1 52 ? 8.957 -18.921 -17.209 1.00 54.34 52 VAL A CA 4
ATOM 4739 C C . VAL A 1 52 ? 9.514 -17.542 -16.874 1.00 41.02 52 VAL A C 4
ATOM 4740 O O . VAL A 1 52 ? 10.496 -17.420 -16.143 1.00 64.32 52 VAL A O 4
ATOM 4753 N N . GLU A 1 53 ? 8.880 -16.506 -17.414 1.00 15.24 53 GLU A N 4
ATOM 4754 C CA . GLU A 1 53 ? 9.313 -15.135 -17.171 1.00 42.13 53 GLU A CA 4
ATOM 4755 C C . GLU A 1 53 ? 8.706 -14.592 -15.881 1.00 24.45 53 GLU A C 4
ATOM 4756 O O . GLU A 1 53 ? 9.423 -14.136 -14.989 1.00 54.32 53 GLU A O 4
ATOM 4768 N N . TYR A 1 54 ? 7.382 -14.646 -15.788 1.00 44.43 54 TYR A N 4
ATOM 4769 C CA . TYR A 1 54 ? 6.678 -14.157 -14.609 1.00 22.23 54 TYR A CA 4
ATOM 4770 C C . TYR A 1 54 ? 6.792 -15.151 -13.456 1.00 53.53 54 TYR A C 4
ATOM 4771 O O . TYR A 1 54 ? 6.695 -14.777 -12.288 1.00 74.40 54 TYR A O 4
ATOM 4789 N N . GLY A 1 55 ? 6.999 -16.419 -13.795 1.00 71.54 55 GLY A N 4
ATOM 4790 C CA . GLY A 1 55 ? 7.123 -17.448 -12.779 1.00 61.12 55 GLY A CA 4
ATOM 4791 C C . GLY A 1 55 ? 5.780 -18.001 -12.346 1.00 54.43 55 GLY A C 4
ATOM 4792 O O . GLY A 1 55 ? 5.665 -18.609 -11.282 1.00 63.41 55 GLY A O 4
ATOM 4796 N N . ILE A 1 56 ? 4.760 -17.787 -13.171 1.00 42.13 56 ILE A N 4
ATOM 4797 C CA . ILE A 1 56 ? 3.418 -18.268 -12.867 1.00 42.31 56 ILE A CA 4
ATOM 4798 C C . ILE A 1 56 ? 2.989 -19.355 -13.846 1.00 32.31 56 ILE A C 4
ATOM 4799 O O . ILE A 1 56 ? 3.751 -19.744 -14.731 1.00 52.14 56 ILE A O 4
ATOM 4815 N N . ASP A 1 57 ? 1.763 -19.841 -13.681 1.00 65.24 57 ASP A N 4
ATOM 4816 C CA . ASP A 1 57 ? 1.230 -20.882 -14.552 1.00 65.34 57 ASP A CA 4
ATOM 4817 C C . ASP A 1 57 ? -0.001 -20.385 -15.302 1.00 74.35 57 ASP A C 4
ATOM 4818 O O . ASP A 1 57 ? -0.795 -19.611 -14.768 1.00 11.45 57 ASP A O 4
ATOM 4827 N N . ILE A 1 58 ? -0.154 -20.835 -16.543 1.00 64.24 58 ILE A N 4
ATOM 4828 C CA . ILE A 1 58 ? -1.289 -20.436 -17.366 1.00 64.03 58 ILE A CA 4
ATOM 4829 C C . ILE A 1 58 ? -1.750 -21.583 -18.259 1.00 55.42 58 ILE A C 4
ATOM 4830 O O . ILE A 1 58 ? -1.221 -21.806 -19.348 1.00 72.41 58 ILE A O 4
ATOM 4846 N N . PRO A 1 59 ? -2.763 -22.327 -17.790 1.00 51.23 59 PRO A N 4
ATOM 4847 C CA . PRO A 1 59 ? -3.321 -23.462 -18.532 1.00 1.33 59 PRO A CA 4
ATOM 4848 C C . PRO A 1 59 ? -4.090 -23.022 -19.773 1.00 3.21 59 PRO A C 4
ATOM 4849 O O . PRO A 1 59 ? -4.450 -21.852 -19.910 1.00 22.53 59 PRO A O 4
ATOM 4860 N N . ASP A 1 60 ? -4.338 -23.965 -20.674 1.00 72.34 60 ASP A N 4
ATOM 4861 C CA . ASP A 1 60 ? -5.066 -23.675 -21.904 1.00 71.13 60 ASP A CA 4
ATOM 4862 C C . ASP A 1 60 ? -6.376 -22.954 -21.603 1.00 51.20 60 ASP A C 4
ATOM 4863 O O . ASP A 1 60 ? -6.801 -22.078 -22.356 1.00 55.05 60 ASP A O 4
ATOM 4872 N N . ASP A 1 61 ? -7.011 -23.328 -20.498 1.00 72.51 61 ASP A N 4
ATOM 4873 C CA . ASP A 1 61 ? -8.273 -22.718 -20.097 1.00 11.50 61 ASP A CA 4
ATOM 4874 C C . ASP A 1 61 ? -8.114 -21.211 -19.916 1.00 72.11 61 ASP A C 4
ATOM 4875 O O . ASP A 1 61 ? -9.026 -20.441 -20.217 1.00 63.31 61 ASP A O 4
ATOM 4884 N N . GLU A 1 62 ? -6.951 -20.799 -19.422 1.00 11.14 62 GLU A N 4
ATOM 4885 C CA . GLU A 1 62 ? -6.675 -19.385 -19.199 1.00 43.50 62 GLU A CA 4
ATOM 4886 C C . GLU A 1 62 ? -5.710 -18.847 -20.252 1.00 1.52 62 GLU A C 4
ATOM 4887 O O . GLU A 1 62 ? -5.181 -17.743 -20.118 1.00 74.25 62 GLU A O 4
ATOM 4899 N N . ALA A 1 63 ? -5.485 -19.635 -21.298 1.00 12.21 63 ALA A N 4
ATOM 4900 C CA . ALA A 1 63 ? -4.586 -19.238 -22.374 1.00 62.11 63 ALA A CA 4
ATOM 4901 C C . ALA A 1 63 ? -5.075 -17.966 -23.057 1.00 40.44 63 ALA A C 4
ATOM 4902 O O . ALA A 1 63 ? -4.283 -17.198 -23.605 1.00 62.12 63 ALA A O 4
ATOM 4909 N N . THR A 1 64 ? -6.386 -17.747 -23.022 1.00 61.05 64 THR A N 4
ATOM 4910 C CA . THR A 1 64 ? -6.981 -16.569 -23.640 1.00 0.42 64 THR A CA 4
ATOM 4911 C C . THR A 1 64 ? -7.306 -15.506 -22.596 1.00 73.12 64 THR A C 4
ATOM 4912 O O . THR A 1 64 ? -8.087 -14.589 -22.851 1.00 51.11 64 THR A O 4
ATOM 4923 N N . LYS A 1 65 ? -6.702 -15.635 -21.420 1.00 14.33 65 LYS A N 4
ATOM 4924 C CA . LYS A 1 65 ? -6.926 -14.684 -20.337 1.00 22.54 65 LYS A CA 4
ATOM 4925 C C . LYS A 1 65 ? -5.681 -13.838 -20.090 1.00 51.11 65 LYS A C 4
ATOM 4926 O O . LYS A 1 65 ? -5.650 -13.016 -19.174 1.00 23.24 65 LYS A O 4
ATOM 4945 N N . ILE A 1 66 ? -4.659 -14.043 -20.914 1.00 20.00 66 ILE A N 4
ATOM 4946 C CA . ILE A 1 66 ? -3.414 -13.296 -20.786 1.00 63.41 66 ILE A CA 4
ATOM 4947 C C . ILE A 1 66 ? -2.808 -12.999 -22.154 1.00 13.23 66 ILE A C 4
ATOM 4948 O O . ILE A 1 66 ? -1.645 -12.610 -22.259 1.00 22.20 66 ILE A O 4
ATOM 4964 N N . LYS A 1 67 ? -3.606 -13.182 -23.200 1.00 52.13 67 LYS A N 4
ATOM 4965 C CA . LYS A 1 67 ? -3.152 -12.930 -24.563 1.00 23.43 67 LYS A CA 4
ATOM 4966 C C . LYS A 1 67 ? -3.010 -11.434 -24.822 1.00 15.24 67 LYS A C 4
ATOM 4967 O O . LYS A 1 67 ? -1.963 -10.966 -25.270 1.00 72.54 67 LYS A O 4
ATOM 4986 N N . THR A 1 68 ? -4.071 -10.685 -24.535 1.00 32.43 68 THR A N 4
ATOM 4987 C CA . THR A 1 68 ? -4.065 -9.242 -24.736 1.00 52.01 68 THR A CA 4
ATOM 4988 C C . THR A 1 68 ? -3.350 -8.530 -23.593 1.00 73.32 68 THR A C 4
ATOM 4989 O O . THR A 1 68 ? -3.404 -8.970 -22.445 1.00 24.04 68 THR A O 4
ATOM 5000 N N . VAL A 1 69 ? -2.681 -7.428 -23.915 1.00 55.50 69 VAL A N 4
ATOM 5001 C CA . VAL A 1 69 ? -1.957 -6.653 -22.914 1.00 60.42 69 VAL A CA 4
ATOM 5002 C C . VAL A 1 69 ? -2.863 -6.279 -21.747 1.00 34.10 69 VAL A C 4
ATOM 5003 O O . VAL A 1 69 ? -2.401 -6.109 -20.619 1.00 15.13 69 VAL A O 4
ATOM 5016 N N . SER A 1 70 ? -4.157 -6.153 -22.026 1.00 42.11 70 SER A N 4
ATOM 5017 C CA . SER A 1 70 ? -5.129 -5.795 -21.000 1.00 21.44 70 SER A CA 4
ATOM 5018 C C . SER A 1 70 ? -5.485 -7.007 -20.143 1.00 52.24 70 SER A C 4
ATOM 5019 O O . SER A 1 70 ? -5.749 -6.880 -18.948 1.00 2.45 70 SER A O 4
ATOM 5027 N N . ASP A 1 71 ? -5.491 -8.181 -20.764 1.00 71.05 71 ASP A N 4
ATOM 5028 C CA . ASP A 1 71 ? -5.814 -9.417 -20.061 1.00 2.34 71 ASP A CA 4
ATOM 5029 C C . ASP A 1 71 ? -4.590 -9.961 -19.330 1.00 34.32 71 ASP A C 4
ATOM 5030 O O . ASP A 1 71 ? -4.715 -10.723 -18.371 1.00 71.51 71 ASP A O 4
ATOM 5039 N N . VAL A 1 72 ? -3.408 -9.566 -19.790 1.00 42.31 72 VAL A N 4
ATOM 5040 C CA . VAL A 1 72 ? -2.161 -10.014 -19.181 1.00 14.25 72 VAL A CA 4
ATOM 5041 C C . VAL A 1 72 ? -2.072 -9.572 -17.724 1.00 70.21 72 VAL A C 4
ATOM 5042 O O . VAL A 1 72 ? -2.086 -10.400 -16.812 1.00 44.43 72 VAL A O 4
ATOM 5055 N N . ILE A 1 73 ? -1.981 -8.264 -17.513 1.00 52.50 73 ILE A N 4
ATOM 5056 C CA . ILE A 1 73 ? -1.891 -7.712 -16.167 1.00 13.22 73 ILE A CA 4
ATOM 5057 C C . ILE A 1 73 ? -3.187 -7.933 -15.394 1.00 73.14 73 ILE A C 4
ATOM 5058 O O . ILE A 1 73 ? -3.194 -7.954 -14.163 1.00 62.54 73 ILE A O 4
ATOM 5074 N N . LYS A 1 74 ? -4.284 -8.099 -16.125 1.00 73.35 74 LYS A N 4
ATOM 5075 C CA . LYS A 1 74 ? -5.587 -8.323 -15.511 1.00 15.42 74 LYS A CA 4
ATOM 5076 C C . LYS A 1 74 ? -5.645 -9.691 -14.840 1.00 32.22 74 LYS A C 4
ATOM 5077 O O . LYS A 1 74 ? -5.964 -9.800 -13.655 1.00 45.43 74 LYS A O 4
ATOM 5096 N N . TYR A 1 75 ? -5.334 -10.733 -15.603 1.00 53.32 75 TYR A N 4
ATOM 5097 C CA . TYR A 1 75 ? -5.352 -12.094 -15.082 1.00 61.54 75 TYR A CA 4
ATOM 5098 C C . TYR A 1 75 ? -4.136 -12.356 -14.199 1.00 3.41 75 TYR A C 4
ATOM 5099 O O . TYR A 1 75 ? -4.269 -12.771 -13.048 1.00 30.54 75 TYR A O 4
ATOM 5117 N N . ILE A 1 76 ? -2.951 -12.108 -14.747 1.00 2.34 76 ILE A N 4
ATOM 5118 C CA . ILE A 1 76 ? -1.711 -12.314 -14.009 1.00 3.11 76 ILE A CA 4
ATOM 5119 C C . ILE A 1 76 ? -1.778 -11.669 -12.629 1.00 14.12 76 ILE A C 4
ATOM 5120 O O . ILE A 1 76 ? -1.134 -12.126 -11.685 1.00 22.42 76 ILE A O 4
ATOM 5136 N N . LYS A 1 77 ? -2.565 -10.604 -12.518 1.00 1.35 77 LYS A N 4
ATOM 5137 C CA . LYS A 1 77 ? -2.721 -9.896 -11.252 1.00 62.03 77 LYS A CA 4
ATOM 5138 C C . LYS A 1 77 ? -3.319 -10.810 -10.188 1.00 23.24 77 LYS A C 4
ATOM 5139 O O . LYS A 1 77 ? -2.659 -11.146 -9.205 1.00 34.24 77 LYS A O 4
ATOM 5158 N N . GLU A 1 78 ? -4.570 -11.210 -10.392 1.00 12.42 78 GLU A N 4
ATOM 5159 C CA . GLU A 1 78 ? -5.255 -12.086 -9.449 1.00 12.44 78 GLU A CA 4
ATOM 5160 C C . GLU A 1 78 ? -4.521 -13.416 -9.311 1.00 34.44 78 GLU A C 4
ATOM 5161 O O . GLU A 1 78 ? -4.605 -14.079 -8.277 1.00 33.34 78 GLU A O 4
ATOM 5173 N N . ARG A 1 79 ? -3.803 -13.801 -10.360 1.00 42.24 79 ARG A N 4
ATOM 5174 C CA . ARG A 1 79 ? -3.056 -15.053 -10.358 1.00 3.32 79 ARG A CA 4
ATOM 5175 C C . ARG A 1 79 ? -1.820 -14.947 -9.468 1.00 53.24 79 ARG A C 4
ATOM 5176 O O . ARG A 1 79 ? -1.424 -15.917 -8.824 1.00 24.12 79 ARG A O 4
ATOM 5197 N N . GLN A 1 80 ? -1.218 -13.762 -9.440 1.00 63.51 80 GLN A N 4
ATOM 5198 C CA . GLN A 1 80 ? -0.027 -13.531 -8.631 1.00 11.01 80 GLN A CA 4
ATOM 5199 C C . GLN A 1 80 ? -0.347 -13.654 -7.145 1.00 24.03 80 GLN A C 4
ATOM 5200 O O . GLN A 1 80 ? -1.435 -13.289 -6.701 1.00 53.35 80 GLN A O 4
ATOM 5214 N N . SER A 1 81 ? 0.609 -14.171 -6.380 1.00 25.23 81 SER A N 4
ATOM 5215 C CA . SER A 1 81 ? 0.428 -14.346 -4.943 1.00 62.55 81 SER A CA 4
ATOM 5216 C C . SER A 1 81 ? 1.377 -13.443 -4.162 1.00 12.41 81 SER A C 4
ATOM 5217 O O . SER A 1 81 ? 2.565 -13.734 -4.037 1.00 21.15 81 SER A O 4
ATOM 5225 N N . MET A 1 1 ? 5.630 1.081 -1.752 1.00 22.15 1 MET A N 5
ATOM 5226 C CA . MET A 1 1 ? 4.489 0.187 -1.911 1.00 12.21 1 MET A CA 5
ATOM 5227 C C . MET A 1 1 ? 4.254 -0.138 -3.383 1.00 2.24 1 MET A C 5
ATOM 5228 O O . MET A 1 1 ? 3.151 0.041 -3.899 1.00 43.13 1 MET A O 5
ATOM 5242 N N . SER A 1 2 ? 5.298 -0.616 -4.052 1.00 41.33 2 SER A N 5
ATOM 5243 C CA . SER A 1 2 ? 5.206 -0.962 -5.466 1.00 2.31 2 SER A CA 5
ATOM 5244 C C . SER A 1 2 ? 5.628 -2.409 -5.699 1.00 74.35 2 SER A C 5
ATOM 5245 O O . SER A 1 2 ? 6.787 -2.690 -6.007 1.00 54.31 2 SER A O 5
ATOM 5253 N N . THR A 1 3 ? 4.677 -3.327 -5.551 1.00 23.11 3 THR A N 5
ATOM 5254 C CA . THR A 1 3 ? 4.948 -4.746 -5.744 1.00 22.01 3 THR A CA 5
ATOM 5255 C C . THR A 1 3 ? 4.347 -5.248 -7.052 1.00 10.32 3 THR A C 5
ATOM 5256 O O . THR A 1 3 ? 4.987 -5.990 -7.798 1.00 0.33 3 THR A O 5
ATOM 5267 N N . THR A 1 4 ? 3.112 -4.838 -7.326 1.00 3.21 4 THR A N 5
ATOM 5268 C CA . THR A 1 4 ? 2.424 -5.246 -8.544 1.00 63.11 4 THR A CA 5
ATOM 5269 C C . THR A 1 4 ? 2.260 -4.072 -9.503 1.00 21.34 4 THR A C 5
ATOM 5270 O O . THR A 1 4 ? 2.108 -4.261 -10.710 1.00 14.24 4 THR A O 5
ATOM 5281 N N . ASP A 1 5 ? 2.293 -2.861 -8.958 1.00 70.02 5 ASP A N 5
ATOM 5282 C CA . ASP A 1 5 ? 2.150 -1.655 -9.766 1.00 74.41 5 ASP A CA 5
ATOM 5283 C C . ASP A 1 5 ? 3.125 -1.668 -10.939 1.00 72.10 5 ASP A C 5
ATOM 5284 O O . ASP A 1 5 ? 2.774 -1.289 -12.057 1.00 0.35 5 ASP A O 5
ATOM 5293 N N . LYS A 1 6 ? 4.352 -2.106 -10.677 1.00 53.00 6 LYS A N 5
ATOM 5294 C CA . LYS A 1 6 ? 5.379 -2.169 -11.710 1.00 10.22 6 LYS A CA 5
ATOM 5295 C C . LYS A 1 6 ? 4.916 -3.021 -12.887 1.00 13.00 6 LYS A C 5
ATOM 5296 O O . LYS A 1 6 ? 5.166 -2.685 -14.045 1.00 0.12 6 LYS A O 5
ATOM 5315 N N . ILE A 1 7 ? 4.239 -4.123 -12.583 1.00 74.23 7 ILE A N 5
ATOM 5316 C CA . ILE A 1 7 ? 3.739 -5.021 -13.617 1.00 35.10 7 ILE A CA 5
ATOM 5317 C C . ILE A 1 7 ? 2.889 -4.268 -14.635 1.00 33.21 7 ILE A C 5
ATOM 5318 O O . ILE A 1 7 ? 2.909 -4.579 -15.825 1.00 40.14 7 ILE A O 5
ATOM 5334 N N . GLU A 1 8 ? 2.144 -3.276 -14.158 1.00 11.23 8 GLU A N 5
ATOM 5335 C CA . GLU A 1 8 ? 1.288 -2.478 -15.027 1.00 54.23 8 GLU A CA 5
ATOM 5336 C C . GLU A 1 8 ? 2.079 -1.921 -16.208 1.00 34.52 8 GLU A C 5
ATOM 5337 O O . GLU A 1 8 ? 1.693 -2.097 -17.363 1.00 43.03 8 GLU A O 5
ATOM 5349 N N . GLN A 1 9 ? 3.185 -1.250 -15.907 1.00 44.10 9 GLN A N 5
ATOM 5350 C CA . GLN A 1 9 ? 4.030 -0.667 -16.943 1.00 13.31 9 GLN A CA 5
ATOM 5351 C C . GLN A 1 9 ? 4.969 -1.713 -17.533 1.00 22.33 9 GLN A C 5
ATOM 5352 O O . GLN A 1 9 ? 5.492 -1.544 -18.635 1.00 15.03 9 GLN A O 5
ATOM 5366 N N . LYS A 1 10 ? 5.181 -2.796 -16.792 1.00 12.23 10 LYS A N 5
ATOM 5367 C CA . LYS A 1 10 ? 6.057 -3.872 -17.241 1.00 13.55 10 LYS A CA 5
ATOM 5368 C C . LYS A 1 10 ? 5.346 -4.765 -18.252 1.00 65.23 10 LYS A C 5
ATOM 5369 O O . LYS A 1 10 ? 5.947 -5.680 -18.817 1.00 12.30 10 LYS A O 5
ATOM 5388 N N . VAL A 1 11 ? 4.065 -4.494 -18.478 1.00 11.21 11 VAL A N 5
ATOM 5389 C CA . VAL A 1 11 ? 3.274 -5.272 -19.424 1.00 13.42 11 VAL A CA 5
ATOM 5390 C C . VAL A 1 11 ? 3.769 -5.069 -20.851 1.00 54.05 11 VAL A C 5
ATOM 5391 O O . VAL A 1 11 ? 3.652 -5.961 -21.692 1.00 21.41 11 VAL A O 5
ATOM 5404 N N . ILE A 1 12 ? 4.321 -3.891 -21.118 1.00 43.45 12 ILE A N 5
ATOM 5405 C CA . ILE A 1 12 ? 4.836 -3.572 -22.444 1.00 54.54 12 ILE A CA 5
ATOM 5406 C C . ILE A 1 12 ? 6.120 -4.341 -22.736 1.00 15.11 12 ILE A C 5
ATOM 5407 O O . ILE A 1 12 ? 6.350 -4.778 -23.863 1.00 1.31 12 ILE A O 5
ATOM 5423 N N . GLU A 1 13 ? 6.951 -4.504 -21.711 1.00 71.04 13 GLU A N 5
ATOM 5424 C CA . GLU A 1 13 ? 8.211 -5.222 -21.858 1.00 64.22 13 GLU A CA 5
ATOM 5425 C C . GLU A 1 13 ? 7.972 -6.725 -21.967 1.00 73.31 13 GLU A C 5
ATOM 5426 O O . GLU A 1 13 ? 8.803 -7.460 -22.500 1.00 10.20 13 GLU A O 5
ATOM 5438 N N . MET A 1 14 ? 6.830 -7.175 -21.458 1.00 15.24 14 MET A N 5
ATOM 5439 C CA . MET A 1 14 ? 6.480 -8.590 -21.498 1.00 52.00 14 MET A CA 5
ATOM 5440 C C . MET A 1 14 ? 6.058 -9.006 -22.904 1.00 4.12 14 MET A C 5
ATOM 5441 O O . MET A 1 14 ? 6.702 -9.847 -23.532 1.00 55.11 14 MET A O 5
ATOM 5455 N N . VAL A 1 15 ? 4.974 -8.412 -23.392 1.00 41.20 15 VAL A N 5
ATOM 5456 C CA . VAL A 1 15 ? 4.468 -8.720 -24.724 1.00 35.30 15 VAL A CA 5
ATOM 5457 C C . VAL A 1 15 ? 5.558 -8.559 -25.778 1.00 15.35 15 VAL A C 5
ATOM 5458 O O . VAL A 1 15 ? 5.655 -9.354 -26.712 1.00 11.14 15 VAL A O 5
ATOM 5471 N N . ALA A 1 16 ? 6.376 -7.524 -25.620 1.00 42.30 16 ALA A N 5
ATOM 5472 C CA . ALA A 1 16 ? 7.462 -7.259 -26.556 1.00 55.23 16 ALA A CA 5
ATOM 5473 C C . ALA A 1 16 ? 8.427 -8.437 -26.626 1.00 35.42 16 ALA A C 5
ATOM 5474 O O . ALA A 1 16 ? 9.137 -8.612 -27.615 1.00 53.44 16 ALA A O 5
ATOM 5481 N N . GLU A 1 17 ? 8.447 -9.243 -25.568 1.00 72.04 17 GLU A N 5
ATOM 5482 C CA . GLU A 1 17 ? 9.327 -10.404 -25.510 1.00 73.35 17 GLU A CA 5
ATOM 5483 C C . GLU A 1 17 ? 8.546 -11.691 -25.763 1.00 24.34 17 GLU A C 5
ATOM 5484 O O . GLU A 1 17 ? 9.113 -12.705 -26.170 1.00 64.24 17 GLU A O 5
ATOM 5496 N N . LYS A 1 18 ? 7.242 -11.643 -25.516 1.00 53.13 18 LYS A N 5
ATOM 5497 C CA . LYS A 1 18 ? 6.381 -12.803 -25.716 1.00 42.13 18 LYS A CA 5
ATOM 5498 C C . LYS A 1 18 ? 6.382 -13.235 -27.179 1.00 70.02 18 LYS A C 5
ATOM 5499 O O . LYS A 1 18 ? 6.712 -14.378 -27.499 1.00 44.45 18 LYS A O 5
ATOM 5518 N N . LEU A 1 19 ? 6.012 -12.315 -28.063 1.00 73.12 19 LEU A N 5
ATOM 5519 C CA . LEU A 1 19 ? 5.971 -12.601 -29.493 1.00 42.32 19 LEU A CA 5
ATOM 5520 C C . LEU A 1 19 ? 6.983 -11.745 -30.248 1.00 63.02 19 LEU A C 5
ATOM 5521 O O . LEU A 1 19 ? 6.863 -11.545 -31.456 1.00 41.01 19 LEU A O 5
ATOM 5537 N N . ASN A 1 20 ? 7.982 -11.244 -29.528 1.00 35.23 20 ASN A N 5
ATOM 5538 C CA . ASN A 1 20 ? 9.016 -10.411 -30.130 1.00 61.21 20 ASN A CA 5
ATOM 5539 C C . ASN A 1 20 ? 8.399 -9.227 -30.869 1.00 65.40 20 ASN A C 5
ATOM 5540 O O . ASN A 1 20 ? 8.542 -9.098 -32.085 1.00 53.41 20 ASN A O 5
ATOM 5551 N N . LYS A 1 21 ? 7.714 -8.365 -30.126 1.00 21.11 21 LYS A N 5
ATOM 5552 C CA . LYS A 1 21 ? 7.077 -7.190 -30.708 1.00 73.13 21 LYS A CA 5
ATOM 5553 C C . LYS A 1 21 ? 7.781 -5.912 -30.264 1.00 21.45 21 LYS A C 5
ATOM 5554 O O . LYS A 1 21 ? 7.954 -5.672 -29.069 1.00 3.53 21 LYS A O 5
ATOM 5573 N N . ASP A 1 22 ? 8.184 -5.097 -31.232 1.00 14.44 22 ASP A N 5
ATOM 5574 C CA . ASP A 1 22 ? 8.867 -3.842 -30.939 1.00 52.24 22 ASP A CA 5
ATOM 5575 C C . ASP A 1 22 ? 7.997 -2.939 -30.069 1.00 64.53 22 ASP A C 5
ATOM 5576 O O . ASP A 1 22 ? 6.769 -3.010 -30.116 1.00 41.31 22 ASP A O 5
ATOM 5585 N N . LYS A 1 23 ? 8.643 -2.092 -29.275 1.00 33.54 23 LYS A N 5
ATOM 5586 C CA . LYS A 1 23 ? 7.930 -1.175 -28.393 1.00 71.42 23 LYS A CA 5
ATOM 5587 C C . LYS A 1 23 ? 7.027 -0.243 -29.194 1.00 15.02 23 LYS A C 5
ATOM 5588 O O . LYS A 1 23 ? 6.094 0.350 -28.652 1.00 24.13 23 LYS A O 5
ATOM 5607 N N . ALA A 1 24 ? 7.308 -0.119 -30.487 1.00 24.43 24 ALA A N 5
ATOM 5608 C CA . ALA A 1 24 ? 6.519 0.738 -31.362 1.00 70.11 24 ALA A CA 5
ATOM 5609 C C . ALA A 1 24 ? 5.340 -0.023 -31.958 1.00 73.21 24 ALA A C 5
ATOM 5610 O O . ALA A 1 24 ? 4.571 0.525 -32.749 1.00 31.05 24 ALA A O 5
ATOM 5617 N N . ILE A 1 25 ? 5.203 -1.288 -31.575 1.00 65.20 25 ILE A N 5
ATOM 5618 C CA . ILE A 1 25 ? 4.117 -2.124 -32.072 1.00 3.41 25 ILE A CA 5
ATOM 5619 C C . ILE A 1 25 ? 3.210 -2.580 -30.934 1.00 41.22 25 ILE A C 5
ATOM 5620 O O . ILE A 1 25 ? 2.055 -2.945 -31.156 1.00 64.43 25 ILE A O 5
ATOM 5636 N N . ILE A 1 26 ? 3.740 -2.554 -29.716 1.00 32.21 26 ILE A N 5
ATOM 5637 C CA . ILE A 1 26 ? 2.977 -2.962 -28.543 1.00 32.40 26 ILE A CA 5
ATOM 5638 C C . ILE A 1 26 ? 1.626 -2.257 -28.494 1.00 34.55 26 ILE A C 5
ATOM 5639 O O . ILE A 1 26 ? 1.551 -1.046 -28.282 1.00 62.51 26 ILE A O 5
ATOM 5655 N N . THR A 1 27 ? 0.557 -3.024 -28.688 1.00 52.24 27 THR A N 5
ATOM 5656 C CA . THR A 1 27 ? -0.793 -2.474 -28.665 1.00 44.35 27 THR A CA 5
ATOM 5657 C C . THR A 1 27 ? -1.601 -3.048 -27.508 1.00 21.22 27 THR A C 5
ATOM 5658 O O . THR A 1 27 ? -1.246 -4.083 -26.942 1.00 14.12 27 THR A O 5
ATOM 5669 N N . THR A 1 28 ? -2.691 -2.371 -27.159 1.00 63.03 28 THR A N 5
ATOM 5670 C CA . THR A 1 28 ? -3.550 -2.814 -26.068 1.00 44.14 28 THR A CA 5
ATOM 5671 C C . THR A 1 28 ? -4.305 -4.083 -26.444 1.00 72.42 28 THR A C 5
ATOM 5672 O O . THR A 1 28 ? -4.650 -4.890 -25.581 1.00 32.42 28 THR A O 5
ATOM 5683 N N . ASP A 1 29 ? -4.559 -4.254 -27.737 1.00 22.51 29 ASP A N 5
ATOM 5684 C CA . ASP A 1 29 ? -5.273 -5.428 -28.227 1.00 45.23 29 ASP A CA 5
ATOM 5685 C C . ASP A 1 29 ? -4.339 -6.631 -28.324 1.00 51.51 29 ASP A C 5
ATOM 5686 O O . ASP A 1 29 ? -4.785 -7.778 -28.311 1.00 12.33 29 ASP A O 5
ATOM 5695 N N . SER A 1 30 ? -3.042 -6.360 -28.423 1.00 5.33 30 SER A N 5
ATOM 5696 C CA . SER A 1 30 ? -2.045 -7.419 -28.527 1.00 33.51 30 SER A CA 5
ATOM 5697 C C . SER A 1 30 ? -2.398 -8.388 -29.652 1.00 43.42 30 SER A C 5
ATOM 5698 O O . SER A 1 30 ? -2.754 -9.540 -29.406 1.00 10.14 30 SER A O 5
ATOM 5706 N N . ARG A 1 31 ? -2.295 -7.910 -30.888 1.00 73.54 31 ARG A N 5
ATOM 5707 C CA . ARG A 1 31 ? -2.604 -8.732 -32.052 1.00 71.24 31 ARG A CA 5
ATOM 5708 C C . ARG A 1 31 ? -1.329 -9.286 -32.681 1.00 24.02 31 ARG A C 5
ATOM 5709 O O . ARG A 1 31 ? -1.247 -9.458 -33.897 1.00 74.22 31 ARG A O 5
ATOM 5730 N N . PHE A 1 32 ? -0.335 -9.563 -31.843 1.00 45.44 32 PHE A N 5
ATOM 5731 C CA . PHE A 1 32 ? 0.938 -10.095 -32.317 1.00 32.45 32 PHE A CA 5
ATOM 5732 C C . PHE A 1 32 ? 0.719 -11.312 -33.212 1.00 11.52 32 PHE A C 5
ATOM 5733 O O . PHE A 1 32 ? 1.482 -11.551 -34.148 1.00 71.41 32 PHE A O 5
ATOM 5750 N N . ILE A 1 33 ? -0.327 -12.075 -32.917 1.00 35.34 33 ILE A N 5
ATOM 5751 C CA . ILE A 1 33 ? -0.647 -13.266 -33.694 1.00 53.24 33 ILE A CA 5
ATOM 5752 C C . ILE A 1 33 ? -0.811 -12.929 -35.173 1.00 33.24 33 ILE A C 5
ATOM 5753 O O . ILE A 1 33 ? -0.327 -13.654 -36.041 1.00 52.12 33 ILE A O 5
ATOM 5769 N N . GLU A 1 34 ? -1.496 -11.824 -35.450 1.00 4.32 34 GLU A N 5
ATOM 5770 C CA . GLU A 1 34 ? -1.722 -11.391 -36.824 1.00 11.33 34 GLU A CA 5
ATOM 5771 C C . GLU A 1 34 ? -0.613 -10.450 -37.288 1.00 33.44 34 GLU A C 5
ATOM 5772 O O . GLU A 1 34 ? 0.057 -10.709 -38.287 1.00 71.43 34 GLU A O 5
ATOM 5784 N N . ASP A 1 35 ? -0.427 -9.358 -36.555 1.00 21.34 35 ASP A N 5
ATOM 5785 C CA . ASP A 1 35 ? 0.600 -8.379 -36.889 1.00 44.15 35 ASP A CA 5
ATOM 5786 C C . ASP A 1 35 ? 1.961 -9.050 -37.044 1.00 64.34 35 ASP A C 5
ATOM 5787 O O . ASP A 1 35 ? 2.614 -8.923 -38.081 1.00 43.41 35 ASP A O 5
ATOM 5796 N N . LEU A 1 36 ? 2.384 -9.765 -36.007 1.00 43.24 36 LEU A N 5
ATOM 5797 C CA . LEU A 1 36 ? 3.669 -10.456 -36.027 1.00 72.14 36 LEU A CA 5
ATOM 5798 C C . LEU A 1 36 ? 3.556 -11.794 -36.751 1.00 31.11 36 LEU A C 5
ATOM 5799 O O . LEU A 1 36 ? 4.553 -12.485 -36.960 1.00 70.50 36 LEU A O 5
ATOM 5815 N N . LYS A 1 37 ? 2.335 -12.153 -37.133 1.00 40.12 37 LYS A N 5
ATOM 5816 C CA . LYS A 1 37 ? 2.091 -13.406 -37.837 1.00 35.30 37 LYS A CA 5
ATOM 5817 C C . LYS A 1 37 ? 2.721 -14.580 -37.093 1.00 54.44 37 LYS A C 5
ATOM 5818 O O . LYS A 1 37 ? 3.532 -15.317 -37.652 1.00 42.21 37 LYS A O 5
ATOM 5837 N N . ALA A 1 38 ? 2.340 -14.747 -35.831 1.00 62.31 38 ALA A N 5
ATOM 5838 C CA . ALA A 1 38 ? 2.865 -15.833 -35.013 1.00 24.22 38 ALA A CA 5
ATOM 5839 C C . ALA A 1 38 ? 2.477 -17.191 -35.588 1.00 22.22 38 ALA A C 5
ATOM 5840 O O . ALA A 1 38 ? 1.491 -17.309 -36.315 1.00 33.01 38 ALA A O 5
ATOM 5847 N N . ASP A 1 39 ? 3.259 -18.213 -35.258 1.00 62.22 39 ASP A N 5
ATOM 5848 C CA . ASP A 1 39 ? 2.997 -19.564 -35.742 1.00 12.31 39 ASP A CA 5
ATOM 5849 C C . ASP A 1 39 ? 2.317 -20.404 -34.665 1.00 53.14 39 ASP A C 5
ATOM 5850 O O . ASP A 1 39 ? 2.127 -19.950 -33.537 1.00 51.32 39 ASP A O 5
ATOM 5859 N N . SER A 1 40 ? 1.951 -21.631 -35.023 1.00 2.05 40 SER A N 5
ATOM 5860 C CA . SER A 1 40 ? 1.288 -22.533 -34.089 1.00 34.13 40 SER A CA 5
ATOM 5861 C C . SER A 1 40 ? 2.300 -23.186 -33.152 1.00 73.33 40 SER A C 5
ATOM 5862 O O . SER A 1 40 ? 2.169 -23.114 -31.930 1.00 1.44 40 SER A O 5
ATOM 5870 N N . LEU A 1 41 ? 3.309 -23.825 -33.735 1.00 14.32 41 LEU A N 5
ATOM 5871 C CA . LEU A 1 41 ? 4.345 -24.492 -32.954 1.00 13.21 41 LEU A CA 5
ATOM 5872 C C . LEU A 1 41 ? 5.205 -23.476 -32.210 1.00 1.51 41 LEU A C 5
ATOM 5873 O O . LEU A 1 41 ? 5.846 -23.803 -31.211 1.00 12.21 41 LEU A O 5
ATOM 5889 N N . ASP A 1 42 ? 5.213 -22.242 -32.702 1.00 51.22 42 ASP A N 5
ATOM 5890 C CA . ASP A 1 42 ? 5.992 -21.176 -32.082 1.00 72.13 42 ASP A CA 5
ATOM 5891 C C . ASP A 1 42 ? 5.303 -20.663 -30.821 1.00 44.24 42 ASP A C 5
ATOM 5892 O O . ASP A 1 42 ? 5.935 -20.506 -29.776 1.00 33.13 42 ASP A O 5
ATOM 5901 N N . THR A 1 43 ? 4.004 -20.401 -30.927 1.00 62.12 43 THR A N 5
ATOM 5902 C CA . THR A 1 43 ? 3.230 -19.903 -29.797 1.00 63.41 43 THR A CA 5
ATOM 5903 C C . THR A 1 43 ? 3.371 -20.821 -28.588 1.00 11.43 43 THR A C 5
ATOM 5904 O O . THR A 1 43 ? 3.225 -20.385 -27.445 1.00 74.54 43 THR A O 5
ATOM 5915 N N . VAL A 1 44 ? 3.657 -22.093 -28.846 1.00 14.02 44 VAL A N 5
ATOM 5916 C CA . VAL A 1 44 ? 3.819 -23.072 -27.778 1.00 1.15 44 VAL A CA 5
ATOM 5917 C C . VAL A 1 44 ? 4.944 -22.670 -26.830 1.00 62.15 44 VAL A C 5
ATOM 5918 O O . VAL A 1 44 ? 4.774 -22.675 -25.612 1.00 14.51 44 VAL A O 5
ATOM 5931 N N . GLU A 1 45 ? 6.094 -22.323 -27.400 1.00 1.21 45 GLU A N 5
ATOM 5932 C CA . GLU A 1 45 ? 7.248 -21.918 -26.605 1.00 71.52 45 GLU A CA 5
ATOM 5933 C C . GLU A 1 45 ? 7.160 -20.442 -26.230 1.00 53.13 45 GLU A C 5
ATOM 5934 O O . GLU A 1 45 ? 7.581 -20.039 -25.145 1.00 42.23 45 GLU A O 5
ATOM 5946 N N . LEU A 1 46 ? 6.610 -19.640 -27.135 1.00 51.22 46 LEU A N 5
ATOM 5947 C CA . LEU A 1 46 ? 6.466 -18.207 -26.901 1.00 62.01 46 LEU A CA 5
ATOM 5948 C C . LEU A 1 46 ? 5.526 -17.938 -25.730 1.00 62.23 46 LEU A C 5
ATOM 5949 O O . LEU A 1 46 ? 5.907 -17.298 -24.751 1.00 33.14 46 LEU A O 5
ATOM 5965 N N . MET A 1 47 ? 4.298 -18.433 -25.839 1.00 34.42 47 MET A N 5
ATOM 5966 C CA . MET A 1 47 ? 3.304 -18.249 -24.787 1.00 63.21 47 MET A CA 5
ATOM 5967 C C . MET A 1 47 ? 3.799 -18.826 -23.465 1.00 5.04 47 MET A C 5
ATOM 5968 O O . MET A 1 47 ? 3.357 -18.414 -22.393 1.00 33.02 47 MET A O 5
ATOM 5982 N N . MET A 1 48 ? 4.720 -19.781 -23.548 1.00 74.33 48 MET A N 5
ATOM 5983 C CA . MET A 1 48 ? 5.275 -20.413 -22.357 1.00 71.42 48 MET A CA 5
ATOM 5984 C C . MET A 1 48 ? 6.194 -19.452 -21.610 1.00 34.13 48 MET A C 5
ATOM 5985 O O . MET A 1 48 ? 6.244 -19.457 -20.380 1.00 52.42 48 MET A O 5
ATOM 5999 N N . ALA A 1 49 ? 6.919 -18.629 -22.360 1.00 72.45 49 ALA A N 5
ATOM 6000 C CA . ALA A 1 49 ? 7.834 -17.662 -21.768 1.00 41.24 49 ALA A CA 5
ATOM 6001 C C . ALA A 1 49 ? 7.113 -16.765 -20.768 1.00 51.42 49 ALA A C 5
ATOM 6002 O O . ALA A 1 49 ? 7.692 -16.348 -19.764 1.00 54.35 49 ALA A O 5
ATOM 6009 N N . ILE A 1 50 ? 5.848 -16.471 -21.049 1.00 51.21 50 ILE A N 5
ATOM 6010 C CA . ILE A 1 50 ? 5.048 -15.623 -20.173 1.00 65.12 50 ILE A CA 5
ATOM 6011 C C . ILE A 1 50 ? 4.894 -16.251 -18.792 1.00 51.31 50 ILE A C 5
ATOM 6012 O O . ILE A 1 50 ? 4.648 -15.555 -17.808 1.00 10.52 50 ILE A O 5
ATOM 6028 N N . GLU A 1 51 ? 5.042 -17.570 -18.728 1.00 34.33 51 GLU A N 5
ATOM 6029 C CA . GLU A 1 51 ? 4.919 -18.291 -17.466 1.00 62.32 51 GLU A CA 5
ATOM 6030 C C . GLU A 1 51 ? 6.219 -18.220 -16.671 1.00 24.44 51 GLU A C 5
ATOM 6031 O O . GLU A 1 51 ? 6.214 -17.921 -15.476 1.00 61.34 51 GLU A O 5
ATOM 6043 N N . VAL A 1 52 ? 7.333 -18.498 -17.342 1.00 32.35 52 VAL A N 5
ATOM 6044 C CA . VAL A 1 52 ? 8.641 -18.466 -16.699 1.00 0.23 52 VAL A CA 5
ATOM 6045 C C . VAL A 1 52 ? 9.100 -17.032 -16.458 1.00 52.02 52 VAL A C 5
ATOM 6046 O O . VAL A 1 52 ? 10.008 -16.786 -15.665 1.00 53.32 52 VAL A O 5
ATOM 6059 N N . GLU A 1 53 ? 8.465 -16.090 -17.148 1.00 50.44 53 GLU A N 5
ATOM 6060 C CA . GLU A 1 53 ? 8.809 -14.679 -17.009 1.00 71.44 53 GLU A CA 5
ATOM 6061 C C . GLU A 1 53 ? 8.130 -14.072 -15.786 1.00 15.34 53 GLU A C 5
ATOM 6062 O O . GLU A 1 53 ? 8.788 -13.501 -14.916 1.00 22.44 53 GLU A O 5
ATOM 6074 N N . TYR A 1 54 ? 6.809 -14.198 -15.726 1.00 55.34 54 TYR A N 5
ATOM 6075 C CA . TYR A 1 54 ? 6.039 -13.659 -14.612 1.00 14.24 54 TYR A CA 5
ATOM 6076 C C . TYR A 1 54 ? 6.105 -14.588 -13.404 1.00 22.34 54 TYR A C 5
ATOM 6077 O O . TYR A 1 54 ? 5.941 -14.156 -12.264 1.00 30.34 54 TYR A O 5
ATOM 6095 N N . GLY A 1 55 ? 6.348 -15.870 -13.664 1.00 4.54 55 GLY A N 5
ATOM 6096 C CA . GLY A 1 55 ? 6.433 -16.841 -12.589 1.00 64.31 55 GLY A CA 5
ATOM 6097 C C . GLY A 1 55 ? 5.089 -17.457 -12.257 1.00 31.41 55 GLY A C 5
ATOM 6098 O O . GLY A 1 55 ? 4.839 -17.839 -11.113 1.00 65.42 55 GLY A O 5
ATOM 6102 N N . ILE A 1 56 ? 4.220 -17.553 -13.258 1.00 2.12 56 ILE A N 5
ATOM 6103 C CA . ILE A 1 56 ? 2.894 -18.126 -13.065 1.00 70.34 56 ILE A CA 5
ATOM 6104 C C . ILE A 1 56 ? 2.575 -19.150 -14.150 1.00 22.14 56 ILE A C 5
ATOM 6105 O O . ILE A 1 56 ? 3.404 -19.431 -15.015 1.00 62.43 56 ILE A O 5
ATOM 6121 N N . ASP A 1 57 ? 1.368 -19.703 -14.097 1.00 4.10 57 ASP A N 5
ATOM 6122 C CA . ASP A 1 57 ? 0.938 -20.694 -15.076 1.00 51.25 57 ASP A CA 5
ATOM 6123 C C . ASP A 1 57 ? -0.335 -20.240 -15.785 1.00 22.41 57 ASP A C 5
ATOM 6124 O O . ASP A 1 57 ? -1.242 -19.689 -15.160 1.00 63.42 57 ASP A O 5
ATOM 6133 N N . ILE A 1 58 ? -0.394 -20.475 -17.091 1.00 72.14 58 ILE A N 5
ATOM 6134 C CA . ILE A 1 58 ? -1.555 -20.091 -17.884 1.00 15.30 58 ILE A CA 5
ATOM 6135 C C . ILE A 1 58 ? -1.881 -21.150 -18.931 1.00 74.31 58 ILE A C 5
ATOM 6136 O O . ILE A 1 58 ? -1.318 -21.171 -20.026 1.00 11.23 58 ILE A O 5
ATOM 6152 N N . PRO A 1 59 ? -2.814 -22.052 -18.590 1.00 53.33 59 PRO A N 5
ATOM 6153 C CA . PRO A 1 59 ? -3.239 -23.130 -19.488 1.00 43.12 59 PRO A CA 5
ATOM 6154 C C . PRO A 1 59 ? -4.035 -22.611 -20.681 1.00 30.42 59 PRO A C 5
ATOM 6155 O O . PRO A 1 59 ? -4.516 -21.478 -20.673 1.00 32.24 59 PRO A O 5
ATOM 6166 N N . ASP A 1 60 ? -4.171 -23.447 -21.704 1.00 65.52 60 ASP A N 5
ATOM 6167 C CA . ASP A 1 60 ? -4.910 -23.074 -22.904 1.00 53.31 60 ASP A CA 5
ATOM 6168 C C . ASP A 1 60 ? -6.295 -22.542 -22.545 1.00 64.25 60 ASP A C 5
ATOM 6169 O O . ASP A 1 60 ? -6.845 -21.694 -23.247 1.00 14.51 60 ASP A O 5
ATOM 6178 N N . ASP A 1 61 ? -6.851 -23.048 -21.450 1.00 52.34 61 ASP A N 5
ATOM 6179 C CA . ASP A 1 61 ? -8.171 -22.624 -20.998 1.00 74.13 61 ASP A CA 5
ATOM 6180 C C . ASP A 1 61 ? -8.169 -21.145 -20.624 1.00 61.22 61 ASP A C 5
ATOM 6181 O O . ASP A 1 61 ? -9.142 -20.432 -20.868 1.00 21.50 61 ASP A O 5
ATOM 6190 N N . GLU A 1 62 ? -7.069 -20.692 -20.030 1.00 54.11 62 GLU A N 5
ATOM 6191 C CA . GLU A 1 62 ? -6.942 -19.298 -19.621 1.00 33.21 62 GLU A CA 5
ATOM 6192 C C . GLU A 1 62 ? -6.018 -18.536 -20.566 1.00 11.31 62 GLU A C 5
ATOM 6193 O O . GLU A 1 62 ? -5.607 -17.412 -20.277 1.00 21.52 62 GLU A O 5
ATOM 6205 N N . ALA A 1 63 ? -5.695 -19.156 -21.696 1.00 54.44 63 ALA A N 5
ATOM 6206 C CA . ALA A 1 63 ? -4.822 -18.536 -22.685 1.00 5.02 63 ALA A CA 5
ATOM 6207 C C . ALA A 1 63 ? -5.388 -17.202 -23.159 1.00 72.12 63 ALA A C 5
ATOM 6208 O O . ALA A 1 63 ? -4.655 -16.343 -23.651 1.00 31.23 63 ALA A O 5
ATOM 6215 N N . THR A 1 64 ? -6.699 -17.034 -23.010 1.00 25.22 64 THR A N 5
ATOM 6216 C CA . THR A 1 64 ? -7.364 -15.806 -23.425 1.00 1.33 64 THR A CA 5
ATOM 6217 C C . THR A 1 64 ? -7.532 -14.848 -22.251 1.00 2.03 64 THR A C 5
ATOM 6218 O O . THR A 1 64 ? -7.933 -13.697 -22.427 1.00 24.21 64 THR A O 5
ATOM 6229 N N . LYS A 1 65 ? -7.222 -15.329 -21.052 1.00 33.35 65 LYS A N 5
ATOM 6230 C CA . LYS A 1 65 ? -7.337 -14.516 -19.847 1.00 42.41 65 LYS A CA 5
ATOM 6231 C C . LYS A 1 65 ? -6.126 -13.601 -19.691 1.00 51.13 65 LYS A C 5
ATOM 6232 O O . LYS A 1 65 ? -6.098 -12.737 -18.814 1.00 21.51 65 LYS A O 5
ATOM 6251 N N . ILE A 1 66 ? -5.129 -13.795 -20.548 1.00 74.23 66 ILE A N 5
ATOM 6252 C CA . ILE A 1 66 ? -3.918 -12.986 -20.507 1.00 11.44 66 ILE A CA 5
ATOM 6253 C C . ILE A 1 66 ? -3.383 -12.725 -21.910 1.00 44.34 66 ILE A C 5
ATOM 6254 O O . ILE A 1 66 ? -2.236 -12.310 -22.083 1.00 13.12 66 ILE A O 5
ATOM 6270 N N . LYS A 1 67 ? -4.221 -12.969 -22.912 1.00 43.21 67 LYS A N 5
ATOM 6271 C CA . LYS A 1 67 ? -3.835 -12.758 -24.302 1.00 45.22 67 LYS A CA 5
ATOM 6272 C C . LYS A 1 67 ? -3.705 -11.270 -24.611 1.00 4.31 67 LYS A C 5
ATOM 6273 O O . LYS A 1 67 ? -2.733 -10.836 -25.231 1.00 51.30 67 LYS A O 5
ATOM 6292 N N . THR A 1 68 ? -4.689 -10.491 -24.173 1.00 51.22 68 THR A N 5
ATOM 6293 C CA . THR A 1 68 ? -4.685 -9.052 -24.402 1.00 45.45 68 THR A CA 5
ATOM 6294 C C . THR A 1 68 ? -3.977 -8.317 -23.270 1.00 3.30 68 THR A C 5
ATOM 6295 O O . THR A 1 68 ? -4.036 -8.734 -22.113 1.00 51.51 68 THR A O 5
ATOM 6306 N N . VAL A 1 69 ? -3.307 -7.220 -23.610 1.00 0.21 69 VAL A N 5
ATOM 6307 C CA . VAL A 1 69 ? -2.589 -6.425 -22.621 1.00 22.34 69 VAL A CA 5
ATOM 6308 C C . VAL A 1 69 ? -3.506 -6.016 -21.474 1.00 2.04 69 VAL A C 5
ATOM 6309 O O . VAL A 1 69 ? -3.050 -5.780 -20.355 1.00 31.33 69 VAL A O 5
ATOM 6322 N N . SER A 1 70 ? -4.801 -5.934 -21.759 1.00 53.24 70 SER A N 5
ATOM 6323 C CA . SER A 1 70 ? -5.783 -5.550 -20.752 1.00 54.43 70 SER A CA 5
ATOM 6324 C C . SER A 1 70 ? -6.131 -6.732 -19.854 1.00 32.44 70 SER A C 5
ATOM 6325 O O . SER A 1 70 ? -6.381 -6.567 -18.660 1.00 2.45 70 SER A O 5
ATOM 6333 N N . ASP A 1 71 ? -6.145 -7.926 -20.437 1.00 14.13 71 ASP A N 5
ATOM 6334 C CA . ASP A 1 71 ? -6.461 -9.138 -19.690 1.00 34.01 71 ASP A CA 5
ATOM 6335 C C . ASP A 1 71 ? -5.229 -9.663 -18.960 1.00 32.14 71 ASP A C 5
ATOM 6336 O O . ASP A 1 71 ? -5.342 -10.398 -17.979 1.00 33.24 71 ASP A O 5
ATOM 6345 N N . VAL A 1 72 ? -4.052 -9.282 -19.446 1.00 12.55 72 VAL A N 5
ATOM 6346 C CA . VAL A 1 72 ? -2.798 -9.714 -18.839 1.00 55.44 72 VAL A CA 5
ATOM 6347 C C . VAL A 1 72 ? -2.702 -9.253 -17.389 1.00 43.13 72 VAL A C 5
ATOM 6348 O O . VAL A 1 72 ? -2.697 -10.069 -16.467 1.00 73.03 72 VAL A O 5
ATOM 6361 N N . ILE A 1 73 ? -2.625 -7.941 -17.195 1.00 43.32 73 ILE A N 5
ATOM 6362 C CA . ILE A 1 73 ? -2.530 -7.371 -15.857 1.00 24.32 73 ILE A CA 5
ATOM 6363 C C . ILE A 1 73 ? -3.827 -7.572 -15.081 1.00 1.52 73 ILE A C 5
ATOM 6364 O O . ILE A 1 73 ? -3.831 -7.591 -13.850 1.00 24.33 73 ILE A O 5
ATOM 6380 N N . LYS A 1 74 ? -4.928 -7.722 -15.809 1.00 12.32 74 LYS A N 5
ATOM 6381 C CA . LYS A 1 74 ? -6.233 -7.924 -15.191 1.00 31.05 74 LYS A CA 5
ATOM 6382 C C . LYS A 1 74 ? -6.323 -9.305 -14.550 1.00 32.33 74 LYS A C 5
ATOM 6383 O O . LYS A 1 74 ? -6.772 -9.444 -13.411 1.00 62.05 74 LYS A O 5
ATOM 6402 N N . TYR A 1 75 ? -5.893 -10.323 -15.286 1.00 70.35 75 TYR A N 5
ATOM 6403 C CA . TYR A 1 75 ? -5.926 -11.694 -14.790 1.00 12.10 75 TYR A CA 5
ATOM 6404 C C . TYR A 1 75 ? -4.714 -11.984 -13.910 1.00 13.13 75 TYR A C 5
ATOM 6405 O O . TYR A 1 75 ? -4.855 -12.384 -12.754 1.00 23.52 75 TYR A O 5
ATOM 6423 N N . ILE A 1 76 ? -3.525 -11.778 -14.465 1.00 50.12 76 ILE A N 5
ATOM 6424 C CA . ILE A 1 76 ? -2.288 -12.015 -13.731 1.00 72.13 76 ILE A CA 5
ATOM 6425 C C . ILE A 1 76 ? -2.337 -11.372 -12.349 1.00 71.34 76 ILE A C 5
ATOM 6426 O O . ILE A 1 76 ? -1.739 -11.874 -11.397 1.00 40.13 76 ILE A O 5
ATOM 6442 N N . LYS A 1 77 ? -3.055 -10.259 -12.246 1.00 33.22 77 LYS A N 5
ATOM 6443 C CA . LYS A 1 77 ? -3.186 -9.548 -10.980 1.00 14.31 77 LYS A CA 5
ATOM 6444 C C . LYS A 1 77 ? -3.634 -10.492 -9.869 1.00 11.02 77 LYS A C 5
ATOM 6445 O O . LYS A 1 77 ? -2.882 -10.765 -8.934 1.00 62.23 77 LYS A O 5
ATOM 6464 N N . GLU A 1 78 ? -4.863 -10.988 -9.979 1.00 3.22 78 GLU A N 5
ATOM 6465 C CA . GLU A 1 78 ? -5.409 -11.902 -8.983 1.00 23.22 78 GLU A CA 5
ATOM 6466 C C . GLU A 1 78 ? -4.675 -13.240 -9.012 1.00 41.20 78 GLU A C 5
ATOM 6467 O O . GLU A 1 78 ? -4.710 -14.000 -8.045 1.00 21.35 78 GLU A O 5
ATOM 6479 N N . ARG A 1 79 ? -4.012 -13.520 -10.129 1.00 44.11 79 ARG A N 5
ATOM 6480 C CA . ARG A 1 79 ? -3.271 -14.766 -10.286 1.00 0.20 79 ARG A CA 5
ATOM 6481 C C . ARG A 1 79 ? -1.993 -14.747 -9.452 1.00 72.40 79 ARG A C 5
ATOM 6482 O O . ARG A 1 79 ? -1.508 -15.793 -9.021 1.00 43.21 79 ARG A O 5
ATOM 6503 N N . GLN A 1 80 ? -1.455 -13.553 -9.230 1.00 2.30 80 GLN A N 5
ATOM 6504 C CA . GLN A 1 80 ? -0.233 -13.399 -8.449 1.00 71.20 80 GLN A CA 5
ATOM 6505 C C . GLN A 1 80 ? -0.441 -13.872 -7.014 1.00 14.40 80 GLN A C 5
ATOM 6506 O O . GLN A 1 80 ? -1.339 -13.397 -6.318 1.00 3.22 80 GLN A O 5
ATOM 6520 N N . SER A 1 81 ? 0.393 -14.810 -6.578 1.00 2.31 81 SER A N 5
ATOM 6521 C CA . SER A 1 81 ? 0.298 -15.350 -5.227 1.00 12.32 81 SER A CA 5
ATOM 6522 C C . SER A 1 81 ? 0.314 -14.229 -4.192 1.00 24.15 81 SER A C 5
ATOM 6523 O O . SER A 1 81 ? 0.638 -13.085 -4.506 1.00 70.01 81 SER A O 5
ATOM 6531 N N . MET A 1 1 ? 7.830 -2.378 -4.072 1.00 70.33 1 MET A N 6
ATOM 6532 C CA . MET A 1 1 ? 7.383 -3.235 -5.165 1.00 45.51 1 MET A CA 6
ATOM 6533 C C . MET A 1 1 ? 6.604 -4.433 -4.633 1.00 64.22 1 MET A C 6
ATOM 6534 O O . MET A 1 1 ? 6.867 -5.574 -5.013 1.00 24.33 1 MET A O 6
ATOM 6548 N N . SER A 1 2 ? 5.645 -4.166 -3.752 1.00 63.55 2 SER A N 6
ATOM 6549 C CA . SER A 1 2 ? 4.831 -5.224 -3.165 1.00 71.14 2 SER A CA 6
ATOM 6550 C C . SER A 1 2 ? 3.460 -5.287 -3.831 1.00 55.41 2 SER A C 6
ATOM 6551 O O . SER A 1 2 ? 3.018 -6.348 -4.274 1.00 45.43 2 SER A O 6
ATOM 6559 N N . THR A 1 3 ? 2.788 -4.141 -3.898 1.00 3.00 3 THR A N 6
ATOM 6560 C CA . THR A 1 3 ? 1.467 -4.064 -4.508 1.00 12.12 3 THR A CA 6
ATOM 6561 C C . THR A 1 3 ? 1.551 -4.207 -6.023 1.00 63.41 3 THR A C 6
ATOM 6562 O O . THR A 1 3 ? 2.514 -3.759 -6.647 1.00 73.54 3 THR A O 6
ATOM 6573 N N . THR A 1 4 ? 0.537 -4.835 -6.611 1.00 42.30 4 THR A N 6
ATOM 6574 C CA . THR A 1 4 ? 0.497 -5.038 -8.054 1.00 2.43 4 THR A CA 6
ATOM 6575 C C . THR A 1 4 ? 0.102 -3.756 -8.778 1.00 72.24 4 THR A C 6
ATOM 6576 O O . THR A 1 4 ? -1.080 -3.502 -9.010 1.00 74.20 4 THR A O 6
ATOM 6587 N N . ASP A 1 5 ? 1.098 -2.952 -9.135 1.00 34.34 5 ASP A N 6
ATOM 6588 C CA . ASP A 1 5 ? 0.854 -1.697 -9.835 1.00 55.14 5 ASP A CA 6
ATOM 6589 C C . ASP A 1 5 ? 1.841 -1.515 -10.984 1.00 52.01 5 ASP A C 6
ATOM 6590 O O . ASP A 1 5 ? 1.445 -1.294 -12.129 1.00 34.23 5 ASP A O 6
ATOM 6599 N N . LYS A 1 6 ? 3.129 -1.608 -10.671 1.00 13.01 6 LYS A N 6
ATOM 6600 C CA . LYS A 1 6 ? 4.174 -1.454 -11.676 1.00 30.14 6 LYS A CA 6
ATOM 6601 C C . LYS A 1 6 ? 3.983 -2.448 -12.816 1.00 72.44 6 LYS A C 6
ATOM 6602 O O . LYS A 1 6 ? 4.422 -2.208 -13.941 1.00 64.43 6 LYS A O 6
ATOM 6621 N N . ILE A 1 7 ? 3.324 -3.563 -12.519 1.00 70.32 7 ILE A N 6
ATOM 6622 C CA . ILE A 1 7 ? 3.073 -4.592 -13.521 1.00 51.20 7 ILE A CA 6
ATOM 6623 C C . ILE A 1 7 ? 2.237 -4.045 -14.673 1.00 14.21 7 ILE A C 6
ATOM 6624 O O . ILE A 1 7 ? 2.383 -4.474 -15.817 1.00 34.13 7 ILE A O 6
ATOM 6640 N N . GLU A 1 8 ? 1.362 -3.094 -14.362 1.00 55.40 8 GLU A N 6
ATOM 6641 C CA . GLU A 1 8 ? 0.503 -2.487 -15.372 1.00 74.13 8 GLU A CA 6
ATOM 6642 C C . GLU A 1 8 ? 1.334 -1.859 -16.487 1.00 52.31 8 GLU A C 6
ATOM 6643 O O . GLU A 1 8 ? 0.972 -1.933 -17.661 1.00 43.31 8 GLU A O 6
ATOM 6655 N N . GLN A 1 9 ? 2.448 -1.241 -16.110 1.00 3.53 9 GLN A N 6
ATOM 6656 C CA . GLN A 1 9 ? 3.330 -0.598 -17.077 1.00 61.21 9 GLN A CA 6
ATOM 6657 C C . GLN A 1 9 ? 4.414 -1.562 -17.549 1.00 41.42 9 GLN A C 6
ATOM 6658 O O . GLN A 1 9 ? 4.912 -1.452 -18.670 1.00 5.34 9 GLN A O 6
ATOM 6672 N N . LYS A 1 10 ? 4.776 -2.506 -16.687 1.00 55.12 10 LYS A N 6
ATOM 6673 C CA . LYS A 1 10 ? 5.800 -3.490 -17.015 1.00 60.22 10 LYS A CA 6
ATOM 6674 C C . LYS A 1 10 ? 5.342 -4.392 -18.157 1.00 64.11 10 LYS A C 6
ATOM 6675 O O . LYS A 1 10 ? 6.154 -5.063 -18.795 1.00 50.54 10 LYS A O 6
ATOM 6694 N N . VAL A 1 11 ? 4.038 -4.403 -18.410 1.00 55.44 11 VAL A N 6
ATOM 6695 C CA . VAL A 1 11 ? 3.472 -5.220 -19.477 1.00 65.03 11 VAL A CA 6
ATOM 6696 C C . VAL A 1 11 ? 4.201 -4.984 -20.795 1.00 41.54 11 VAL A C 6
ATOM 6697 O O . VAL A 1 11 ? 4.295 -5.880 -21.634 1.00 74.31 11 VAL A O 6
ATOM 6710 N N . ILE A 1 12 ? 4.716 -3.771 -20.971 1.00 61.31 12 ILE A N 6
ATOM 6711 C CA . ILE A 1 12 ? 5.438 -3.417 -22.187 1.00 22.51 12 ILE A CA 6
ATOM 6712 C C . ILE A 1 12 ? 6.722 -4.229 -22.319 1.00 63.14 12 ILE A C 6
ATOM 6713 O O . ILE A 1 12 ? 7.092 -4.648 -23.416 1.00 24.14 12 ILE A O 6
ATOM 6729 N N . GLU A 1 13 ? 7.396 -4.448 -21.195 1.00 24.13 13 GLU A N 6
ATOM 6730 C CA . GLU A 1 13 ? 8.639 -5.211 -21.186 1.00 1.11 13 GLU A CA 6
ATOM 6731 C C . GLU A 1 13 ? 8.364 -6.701 -21.363 1.00 72.35 13 GLU A C 6
ATOM 6732 O O . GLU A 1 13 ? 9.235 -7.457 -21.793 1.00 72.12 13 GLU A O 6
ATOM 6744 N N . MET A 1 14 ? 7.146 -7.116 -21.029 1.00 24.22 14 MET A N 6
ATOM 6745 C CA . MET A 1 14 ? 6.756 -8.516 -21.152 1.00 13.22 14 MET A CA 6
ATOM 6746 C C . MET A 1 14 ? 6.370 -8.848 -22.590 1.00 31.34 14 MET A C 6
ATOM 6747 O O . MET A 1 14 ? 7.003 -9.684 -23.235 1.00 52.23 14 MET A O 6
ATOM 6761 N N . VAL A 1 15 ? 5.327 -8.189 -23.086 1.00 25.25 15 VAL A N 6
ATOM 6762 C CA . VAL A 1 15 ? 4.858 -8.414 -24.447 1.00 60.54 15 VAL A CA 6
ATOM 6763 C C . VAL A 1 15 ? 5.974 -8.179 -25.459 1.00 53.23 15 VAL A C 6
ATOM 6764 O O . VAL A 1 15 ? 5.947 -8.719 -26.564 1.00 65.35 15 VAL A O 6
ATOM 6777 N N . ALA A 1 16 ? 6.954 -7.368 -25.073 1.00 74.33 16 ALA A N 6
ATOM 6778 C CA . ALA A 1 16 ? 8.081 -7.063 -25.946 1.00 14.32 16 ALA A CA 6
ATOM 6779 C C . ALA A 1 16 ? 9.059 -8.231 -26.008 1.00 41.40 16 ALA A C 6
ATOM 6780 O O . ALA A 1 16 ? 9.818 -8.365 -26.967 1.00 4.21 16 ALA A O 6
ATOM 6787 N N . GLU A 1 17 ? 9.035 -9.072 -24.979 1.00 65.01 17 GLU A N 6
ATOM 6788 C CA . GLU A 1 17 ? 9.923 -10.228 -24.918 1.00 14.33 17 GLU A CA 6
ATOM 6789 C C . GLU A 1 17 ? 9.164 -11.514 -25.233 1.00 14.55 17 GLU A C 6
ATOM 6790 O O . GLU A 1 17 ? 9.764 -12.543 -25.541 1.00 61.14 17 GLU A O 6
ATOM 6802 N N . LYS A 1 18 ? 7.839 -11.447 -25.151 1.00 41.44 18 LYS A N 6
ATOM 6803 C CA . LYS A 1 18 ? 6.996 -12.604 -25.428 1.00 13.52 18 LYS A CA 6
ATOM 6804 C C . LYS A 1 18 ? 7.040 -12.968 -26.908 1.00 63.12 18 LYS A C 6
ATOM 6805 O O . LYS A 1 18 ? 7.400 -14.089 -27.272 1.00 2.34 18 LYS A O 6
ATOM 6824 N N . LEU A 1 19 ? 6.674 -12.016 -27.759 1.00 11.54 19 LEU A N 6
ATOM 6825 C CA . LEU A 1 19 ? 6.674 -12.236 -29.201 1.00 14.04 19 LEU A CA 6
ATOM 6826 C C . LEU A 1 19 ? 7.684 -11.325 -29.891 1.00 21.41 19 LEU A C 6
ATOM 6827 O O . LEU A 1 19 ? 7.589 -11.074 -31.091 1.00 62.24 19 LEU A O 6
ATOM 6843 N N . ASN A 1 20 ? 8.652 -10.836 -29.124 1.00 5.45 20 ASN A N 6
ATOM 6844 C CA . ASN A 1 20 ? 9.682 -9.954 -29.662 1.00 22.22 20 ASN A CA 6
ATOM 6845 C C . ASN A 1 20 ? 9.057 -8.748 -30.357 1.00 21.34 20 ASN A C 6
ATOM 6846 O O . ASN A 1 20 ? 9.366 -8.454 -31.511 1.00 43.53 20 ASN A O 6
ATOM 6857 N N . LYS A 1 21 ? 8.176 -8.053 -29.645 1.00 21.40 21 LYS A N 6
ATOM 6858 C CA . LYS A 1 21 ? 7.508 -6.878 -30.191 1.00 11.13 21 LYS A CA 6
ATOM 6859 C C . LYS A 1 21 ? 8.195 -5.597 -29.728 1.00 24.31 21 LYS A C 6
ATOM 6860 O O . LYS A 1 21 ? 8.297 -5.334 -28.529 1.00 74.24 21 LYS A O 6
ATOM 6879 N N . ASP A 1 22 ? 8.665 -4.804 -30.685 1.00 34.33 22 ASP A N 6
ATOM 6880 C CA . ASP A 1 22 ? 9.340 -3.550 -30.375 1.00 2.40 22 ASP A CA 6
ATOM 6881 C C . ASP A 1 22 ? 8.396 -2.585 -29.665 1.00 12.31 22 ASP A C 6
ATOM 6882 O O . ASP A 1 22 ? 7.177 -2.664 -29.821 1.00 20.13 22 ASP A O 6
ATOM 6891 N N . LYS A 1 23 ? 8.966 -1.674 -28.883 1.00 63.14 23 LYS A N 6
ATOM 6892 C CA . LYS A 1 23 ? 8.177 -0.693 -28.149 1.00 13.04 23 LYS A CA 6
ATOM 6893 C C . LYS A 1 23 ? 7.316 0.134 -29.098 1.00 74.21 23 LYS A C 6
ATOM 6894 O O . LYS A 1 23 ? 6.300 0.700 -28.696 1.00 35.42 23 LYS A O 6
ATOM 6913 N N . ALA A 1 24 ? 7.728 0.198 -30.360 1.00 21.22 24 ALA A N 6
ATOM 6914 C CA . ALA A 1 24 ? 6.992 0.952 -31.367 1.00 3.33 24 ALA A CA 6
ATOM 6915 C C . ALA A 1 24 ? 5.752 0.192 -31.824 1.00 50.34 24 ALA A C 6
ATOM 6916 O O . ALA A 1 24 ? 4.939 0.715 -32.587 1.00 53.01 24 ALA A O 6
ATOM 6923 N N . ILE A 1 25 ? 5.614 -1.043 -31.355 1.00 11.01 25 ILE A N 6
ATOM 6924 C CA . ILE A 1 25 ? 4.472 -1.874 -31.716 1.00 42.13 25 ILE A CA 6
ATOM 6925 C C . ILE A 1 25 ? 3.633 -2.219 -30.490 1.00 44.14 25 ILE A C 6
ATOM 6926 O O . ILE A 1 25 ? 2.447 -2.527 -30.605 1.00 13.14 25 ILE A O 6
ATOM 6942 N N . ILE A 1 26 ? 4.257 -2.163 -29.319 1.00 25.43 26 ILE A N 6
ATOM 6943 C CA . ILE A 1 26 ? 3.568 -2.467 -28.071 1.00 74.11 26 ILE A CA 6
ATOM 6944 C C . ILE A 1 26 ? 2.255 -1.698 -27.968 1.00 34.52 26 ILE A C 6
ATOM 6945 O O . ILE A 1 26 ? 2.245 -0.497 -27.698 1.00 54.12 26 ILE A O 6
ATOM 6961 N N . THR A 1 27 ? 1.146 -2.400 -28.183 1.00 31.15 27 THR A N 6
ATOM 6962 C CA . THR A 1 27 ? -0.173 -1.785 -28.113 1.00 54.31 27 THR A CA 6
ATOM 6963 C C . THR A 1 27 ? -1.108 -2.587 -27.215 1.00 22.12 27 THR A C 6
ATOM 6964 O O . THR A 1 27 ? -0.996 -3.810 -27.119 1.00 13.11 27 THR A O 6
ATOM 6975 N N . THR A 1 28 ? -2.031 -1.892 -26.557 1.00 61.03 28 THR A N 6
ATOM 6976 C CA . THR A 1 28 ? -2.985 -2.540 -25.666 1.00 42.11 28 THR A CA 6
ATOM 6977 C C . THR A 1 28 ? -3.750 -3.643 -26.388 1.00 24.51 28 THR A C 6
ATOM 6978 O O . THR A 1 28 ? -4.223 -4.594 -25.764 1.00 52.44 28 THR A O 6
ATOM 6989 N N . ASP A 1 29 ? -3.866 -3.512 -27.705 1.00 31.23 29 ASP A N 6
ATOM 6990 C CA . ASP A 1 29 ? -4.572 -4.500 -28.512 1.00 73.11 29 ASP A CA 6
ATOM 6991 C C . ASP A 1 29 ? -3.634 -5.142 -29.530 1.00 0.45 29 ASP A C 6
ATOM 6992 O O . ASP A 1 29 ? -4.062 -5.566 -30.603 1.00 14.23 29 ASP A O 6
ATOM 7001 N N . SER A 1 30 ? -2.352 -5.208 -29.185 1.00 41.10 30 SER A N 6
ATOM 7002 C CA . SER A 1 30 ? -1.352 -5.793 -30.070 1.00 62.03 30 SER A CA 6
ATOM 7003 C C . SER A 1 30 ? -1.783 -7.181 -30.534 1.00 65.22 30 SER A C 6
ATOM 7004 O O . SER A 1 30 ? -1.780 -8.136 -29.757 1.00 12.21 30 SER A O 6
ATOM 7012 N N . ARG A 1 31 ? -2.152 -7.285 -31.807 1.00 1.34 31 ARG A N 6
ATOM 7013 C CA . ARG A 1 31 ? -2.587 -8.555 -32.375 1.00 44.10 31 ARG A CA 6
ATOM 7014 C C . ARG A 1 31 ? -1.477 -9.185 -33.211 1.00 45.44 31 ARG A C 6
ATOM 7015 O O . ARG A 1 31 ? -1.700 -9.596 -34.350 1.00 72.30 31 ARG A O 6
ATOM 7036 N N . PHE A 1 32 ? -0.279 -9.256 -32.639 1.00 53.40 32 PHE A N 6
ATOM 7037 C CA . PHE A 1 32 ? 0.866 -9.833 -33.332 1.00 23.50 32 PHE A CA 6
ATOM 7038 C C . PHE A 1 32 ? 0.522 -11.207 -33.901 1.00 11.14 32 PHE A C 6
ATOM 7039 O O . PHE A 1 32 ? 1.045 -11.609 -34.941 1.00 15.53 32 PHE A O 6
ATOM 7056 N N . ILE A 1 33 ? -0.360 -11.922 -33.210 1.00 71.05 33 ILE A N 6
ATOM 7057 C CA . ILE A 1 33 ? -0.775 -13.250 -33.646 1.00 42.33 33 ILE A CA 6
ATOM 7058 C C . ILE A 1 33 ? -1.326 -13.214 -35.068 1.00 33.44 33 ILE A C 6
ATOM 7059 O O . ILE A 1 33 ? -1.031 -14.090 -35.880 1.00 31.22 33 ILE A O 6
ATOM 7075 N N . GLU A 1 34 ? -2.127 -12.195 -35.361 1.00 14.35 34 GLU A N 6
ATOM 7076 C CA . GLU A 1 34 ? -2.719 -12.045 -36.685 1.00 32.12 34 GLU A CA 6
ATOM 7077 C C . GLU A 1 34 ? -1.822 -11.206 -37.590 1.00 11.30 34 GLU A C 6
ATOM 7078 O O . GLU A 1 34 ? -1.412 -11.652 -38.662 1.00 14.32 34 GLU A O 6
ATOM 7090 N N . ASP A 1 35 ? -1.522 -9.988 -37.151 1.00 21.52 35 ASP A N 6
ATOM 7091 C CA . ASP A 1 35 ? -0.673 -9.086 -37.920 1.00 53.11 35 ASP A CA 6
ATOM 7092 C C . ASP A 1 35 ? 0.637 -9.766 -38.303 1.00 62.40 35 ASP A C 6
ATOM 7093 O O . ASP A 1 35 ? 0.992 -9.836 -39.481 1.00 20.25 35 ASP A O 6
ATOM 7102 N N . LEU A 1 36 ? 1.353 -10.266 -37.302 1.00 0.13 36 LEU A N 6
ATOM 7103 C CA . LEU A 1 36 ? 2.626 -10.941 -37.533 1.00 13.51 36 LEU A CA 6
ATOM 7104 C C . LEU A 1 36 ? 2.405 -12.391 -37.950 1.00 22.12 36 LEU A C 6
ATOM 7105 O O . LEU A 1 36 ? 3.349 -13.096 -38.308 1.00 30.24 36 LEU A O 6
ATOM 7121 N N . LYS A 1 37 ? 1.152 -12.831 -37.903 1.00 42.32 37 LYS A N 6
ATOM 7122 C CA . LYS A 1 37 ? 0.805 -14.196 -38.279 1.00 64.21 37 LYS A CA 6
ATOM 7123 C C . LYS A 1 37 ? 1.693 -15.202 -37.554 1.00 21.34 37 LYS A C 6
ATOM 7124 O O . LYS A 1 37 ? 2.333 -16.046 -38.181 1.00 54.34 37 LYS A O 6
ATOM 7143 N N . ALA A 1 38 ? 1.726 -15.108 -36.228 1.00 50.04 38 ALA A N 6
ATOM 7144 C CA . ALA A 1 38 ? 2.532 -16.012 -35.418 1.00 23.30 38 ALA A CA 6
ATOM 7145 C C . ALA A 1 38 ? 2.073 -17.457 -35.585 1.00 14.41 38 ALA A C 6
ATOM 7146 O O . ALA A 1 38 ? 0.893 -17.766 -35.415 1.00 62.23 38 ALA A O 6
ATOM 7153 N N . ASP A 1 39 ? 3.011 -18.336 -35.919 1.00 35.13 39 ASP A N 6
ATOM 7154 C CA . ASP A 1 39 ? 2.701 -19.749 -36.108 1.00 45.44 39 ASP A CA 6
ATOM 7155 C C . ASP A 1 39 ? 2.029 -20.329 -34.868 1.00 54.13 39 ASP A C 6
ATOM 7156 O O . ASP A 1 39 ? 1.876 -19.646 -33.856 1.00 1.13 39 ASP A O 6
ATOM 7165 N N . SER A 1 40 ? 1.627 -21.593 -34.956 1.00 10.00 40 SER A N 6
ATOM 7166 C CA . SER A 1 40 ? 0.966 -22.264 -33.843 1.00 13.22 40 SER A CA 6
ATOM 7167 C C . SER A 1 40 ? 1.956 -23.117 -33.057 1.00 25.21 40 SER A C 6
ATOM 7168 O O . SER A 1 40 ? 1.771 -23.365 -31.865 1.00 23.23 40 SER A O 6
ATOM 7176 N N . LEU A 1 41 ? 3.009 -23.564 -33.733 1.00 70.11 41 LEU A N 6
ATOM 7177 C CA . LEU A 1 41 ? 4.031 -24.390 -33.100 1.00 31.33 41 LEU A CA 6
ATOM 7178 C C . LEU A 1 41 ? 5.018 -23.531 -32.316 1.00 53.43 41 LEU A C 6
ATOM 7179 O O . LEU A 1 41 ? 5.580 -23.971 -31.313 1.00 53.32 41 LEU A O 6
ATOM 7195 N N . ASP A 1 42 ? 5.222 -22.302 -32.780 1.00 31.54 42 ASP A N 6
ATOM 7196 C CA . ASP A 1 42 ? 6.138 -21.379 -32.121 1.00 23.24 42 ASP A CA 6
ATOM 7197 C C . ASP A 1 42 ? 5.463 -20.697 -30.935 1.00 51.32 42 ASP A C 6
ATOM 7198 O O . ASP A 1 42 ? 6.102 -20.413 -29.921 1.00 53.53 42 ASP A O 6
ATOM 7207 N N . THR A 1 43 ? 4.166 -20.435 -31.070 1.00 5.55 43 THR A N 6
ATOM 7208 C CA . THR A 1 43 ? 3.405 -19.783 -30.011 1.00 73.44 43 THR A CA 6
ATOM 7209 C C . THR A 1 43 ? 3.613 -20.483 -28.673 1.00 70.44 43 THR A C 6
ATOM 7210 O O . THR A 1 43 ? 3.896 -19.841 -27.662 1.00 41.43 43 THR A O 6
ATOM 7221 N N . VAL A 1 44 ? 3.472 -21.805 -28.674 1.00 32.21 44 VAL A N 6
ATOM 7222 C CA . VAL A 1 44 ? 3.646 -22.593 -27.460 1.00 25.23 44 VAL A CA 6
ATOM 7223 C C . VAL A 1 44 ? 4.953 -22.240 -26.758 1.00 42.15 44 VAL A C 6
ATOM 7224 O O . VAL A 1 44 ? 5.048 -22.303 -25.533 1.00 53.42 44 VAL A O 6
ATOM 7237 N N . GLU A 1 45 ? 5.959 -21.868 -27.545 1.00 13.13 45 GLU A N 6
ATOM 7238 C CA . GLU A 1 45 ? 7.261 -21.505 -26.998 1.00 52.31 45 GLU A CA 6
ATOM 7239 C C . GLU A 1 45 ? 7.281 -20.041 -26.568 1.00 1.31 45 GLU A C 6
ATOM 7240 O O . GLU A 1 45 ? 7.826 -19.698 -25.518 1.00 3.30 45 GLU A O 6
ATOM 7252 N N . LEU A 1 46 ? 6.684 -19.182 -27.386 1.00 50.44 46 LEU A N 6
ATOM 7253 C CA . LEU A 1 46 ? 6.633 -17.754 -27.092 1.00 41.42 46 LEU A CA 6
ATOM 7254 C C . LEU A 1 46 ? 5.850 -17.489 -25.810 1.00 25.41 46 LEU A C 6
ATOM 7255 O O . LEU A 1 46 ? 6.345 -16.835 -24.893 1.00 44.51 46 LEU A O 6
ATOM 7271 N N . MET A 1 47 ? 4.627 -18.005 -25.753 1.00 20.35 47 MET A N 6
ATOM 7272 C CA . MET A 1 47 ? 3.777 -17.828 -24.581 1.00 4.34 47 MET A CA 6
ATOM 7273 C C . MET A 1 47 ? 4.412 -18.464 -23.348 1.00 11.42 47 MET A C 6
ATOM 7274 O O . MET A 1 47 ? 4.281 -17.950 -22.237 1.00 24.41 47 MET A O 6
ATOM 7288 N N . MET A 1 48 ? 5.098 -19.583 -23.552 1.00 24.12 48 MET A N 6
ATOM 7289 C CA . MET A 1 48 ? 5.754 -20.288 -22.456 1.00 14.31 48 MET A CA 6
ATOM 7290 C C . MET A 1 48 ? 6.643 -19.342 -21.656 1.00 44.51 48 MET A C 6
ATOM 7291 O O . MET A 1 48 ? 6.676 -19.396 -20.427 1.00 41.31 48 MET A O 6
ATOM 7305 N N . ALA A 1 49 ? 7.364 -18.476 -22.362 1.00 12.24 49 ALA A N 6
ATOM 7306 C CA . ALA A 1 49 ? 8.252 -17.517 -21.717 1.00 3.13 49 ALA A CA 6
ATOM 7307 C C . ALA A 1 49 ? 7.506 -16.692 -20.674 1.00 53.31 49 ALA A C 6
ATOM 7308 O O . ALA A 1 49 ? 8.069 -16.321 -19.644 1.00 15.43 49 ALA A O 6
ATOM 7315 N N . ILE A 1 50 ? 6.237 -16.408 -20.949 1.00 2.41 50 ILE A N 6
ATOM 7316 C CA . ILE A 1 50 ? 5.414 -15.626 -20.034 1.00 24.42 50 ILE A CA 6
ATOM 7317 C C . ILE A 1 50 ? 5.245 -16.343 -18.699 1.00 33.33 50 ILE A C 6
ATOM 7318 O O . ILE A 1 50 ? 4.972 -15.715 -17.676 1.00 71.15 50 ILE A O 6
ATOM 7334 N N . GLU A 1 51 ? 5.410 -17.662 -18.716 1.00 71.32 51 GLU A N 6
ATOM 7335 C CA . GLU A 1 51 ? 5.276 -18.464 -17.506 1.00 33.41 51 GLU A CA 6
ATOM 7336 C C . GLU A 1 51 ? 6.559 -18.424 -16.681 1.00 41.32 51 GLU A C 6
ATOM 7337 O O . GLU A 1 51 ? 6.522 -18.252 -15.463 1.00 22.43 51 GLU A O 6
ATOM 7349 N N . VAL A 1 52 ? 7.694 -18.583 -17.355 1.00 72.10 52 VAL A N 6
ATOM 7350 C CA . VAL A 1 52 ? 8.989 -18.564 -16.686 1.00 62.31 52 VAL A CA 6
ATOM 7351 C C . VAL A 1 52 ? 9.417 -17.138 -16.357 1.00 62.52 52 VAL A C 6
ATOM 7352 O O . VAL A 1 52 ? 10.317 -16.922 -15.546 1.00 60.14 52 VAL A O 6
ATOM 7365 N N . GLU A 1 53 ? 8.765 -16.169 -16.992 1.00 63.31 53 GLU A N 6
ATOM 7366 C CA . GLU A 1 53 ? 9.079 -14.763 -16.766 1.00 64.45 53 GLU A CA 6
ATOM 7367 C C . GLU A 1 53 ? 8.339 -14.230 -15.544 1.00 14.14 53 GLU A C 6
ATOM 7368 O O . GLU A 1 53 ? 8.950 -13.695 -14.619 1.00 1.25 53 GLU A O 6
ATOM 7380 N N . TYR A 1 54 ? 7.019 -14.379 -15.547 1.00 72.23 54 TYR A N 6
ATOM 7381 C CA . TYR A 1 54 ? 6.193 -13.910 -14.441 1.00 24.24 54 TYR A CA 6
ATOM 7382 C C . TYR A 1 54 ? 6.171 -14.931 -13.307 1.00 70.00 54 TYR A C 6
ATOM 7383 O O . TYR A 1 54 ? 5.946 -14.584 -12.148 1.00 61.23 54 TYR A O 6
ATOM 7401 N N . GLY A 1 55 ? 6.407 -16.194 -13.651 1.00 52.53 55 GLY A N 6
ATOM 7402 C CA . GLY A 1 55 ? 6.410 -17.247 -12.653 1.00 10.43 55 GLY A CA 6
ATOM 7403 C C . GLY A 1 55 ? 5.015 -17.595 -12.173 1.00 71.12 55 GLY A C 6
ATOM 7404 O O . GLY A 1 55 ? 4.808 -17.867 -10.990 1.00 50.32 55 GLY A O 6
ATOM 7408 N N . ILE A 1 56 ? 4.056 -17.586 -13.093 1.00 34.05 56 ILE A N 6
ATOM 7409 C CA . ILE A 1 56 ? 2.673 -17.903 -12.756 1.00 62.14 56 ILE A CA 6
ATOM 7410 C C . ILE A 1 56 ? 2.177 -19.107 -13.550 1.00 54.32 56 ILE A C 6
ATOM 7411 O O . ILE A 1 56 ? 2.910 -19.676 -14.358 1.00 44.14 56 ILE A O 6
ATOM 7427 N N . ASP A 1 57 ? 0.926 -19.488 -13.315 1.00 51.04 57 ASP A N 6
ATOM 7428 C CA . ASP A 1 57 ? 0.329 -20.623 -14.011 1.00 2.44 57 ASP A CA 6
ATOM 7429 C C . ASP A 1 57 ? -0.829 -20.170 -14.895 1.00 21.34 57 ASP A C 6
ATOM 7430 O O . ASP A 1 57 ? -1.670 -19.375 -14.474 1.00 30.53 57 ASP A O 6
ATOM 7439 N N . ILE A 1 58 ? -0.865 -20.681 -16.121 1.00 2.32 58 ILE A N 6
ATOM 7440 C CA . ILE A 1 58 ? -1.919 -20.329 -17.064 1.00 34.05 58 ILE A CA 6
ATOM 7441 C C . ILE A 1 58 ? -2.289 -21.518 -17.943 1.00 74.33 58 ILE A C 6
ATOM 7442 O O . ILE A 1 58 ? -1.658 -21.786 -18.966 1.00 10.01 58 ILE A O 6
ATOM 7458 N N . PRO A 1 59 ? -3.339 -22.249 -17.539 1.00 63.52 59 PRO A N 6
ATOM 7459 C CA . PRO A 1 59 ? -3.819 -23.421 -18.278 1.00 24.21 59 PRO A CA 6
ATOM 7460 C C . PRO A 1 59 ? -4.468 -23.044 -19.605 1.00 41.10 59 PRO A C 6
ATOM 7461 O O . PRO A 1 59 ? -4.818 -21.885 -19.828 1.00 54.01 59 PRO A O 6
ATOM 7472 N N . ASP A 1 60 ? -4.626 -24.029 -20.482 1.00 44.12 60 ASP A N 6
ATOM 7473 C CA . ASP A 1 60 ? -5.235 -23.800 -21.787 1.00 64.24 60 ASP A CA 6
ATOM 7474 C C . ASP A 1 60 ? -6.570 -23.076 -21.645 1.00 23.13 60 ASP A C 6
ATOM 7475 O O . ASP A 1 60 ? -6.943 -22.269 -22.496 1.00 15.12 60 ASP A O 6
ATOM 7484 N N . ASP A 1 61 ? -7.284 -23.371 -20.564 1.00 73.35 61 ASP A N 6
ATOM 7485 C CA . ASP A 1 61 ? -8.578 -22.749 -20.310 1.00 52.40 61 ASP A CA 6
ATOM 7486 C C . ASP A 1 61 ? -8.438 -21.234 -20.189 1.00 31.44 61 ASP A C 6
ATOM 7487 O O . ASP A 1 61 ? -9.312 -20.485 -20.621 1.00 54.55 61 ASP A O 6
ATOM 7496 N N . GLU A 1 62 ? -7.333 -20.793 -19.596 1.00 10.00 62 GLU A N 6
ATOM 7497 C CA . GLU A 1 62 ? -7.080 -19.368 -19.416 1.00 75.13 62 GLU A CA 6
ATOM 7498 C C . GLU A 1 62 ? -6.008 -18.879 -20.385 1.00 62.24 62 GLU A C 6
ATOM 7499 O O . GLU A 1 62 ? -5.496 -17.768 -20.252 1.00 24.31 62 GLU A O 6
ATOM 7511 N N . ALA A 1 63 ? -5.673 -19.718 -21.360 1.00 60.03 63 ALA A N 6
ATOM 7512 C CA . ALA A 1 63 ? -4.663 -19.372 -22.353 1.00 0.34 63 ALA A CA 6
ATOM 7513 C C . ALA A 1 63 ? -5.057 -18.115 -23.121 1.00 62.03 63 ALA A C 6
ATOM 7514 O O . ALA A 1 63 ? -4.207 -17.433 -23.695 1.00 61.23 63 ALA A O 6
ATOM 7521 N N . THR A 1 64 ? -6.352 -17.813 -23.130 1.00 24.32 64 THR A N 6
ATOM 7522 C CA . THR A 1 64 ? -6.858 -16.640 -23.830 1.00 13.44 64 THR A CA 6
ATOM 7523 C C . THR A 1 64 ? -7.266 -15.547 -22.848 1.00 22.24 64 THR A C 6
ATOM 7524 O O . THR A 1 64 ? -7.933 -14.581 -23.219 1.00 31.43 64 THR A O 6
ATOM 7535 N N . LYS A 1 65 ? -6.860 -15.705 -21.592 1.00 61.23 65 LYS A N 6
ATOM 7536 C CA . LYS A 1 65 ? -7.181 -14.731 -20.556 1.00 23.34 65 LYS A CA 6
ATOM 7537 C C . LYS A 1 65 ? -5.972 -13.858 -20.237 1.00 5.13 65 LYS A C 6
ATOM 7538 O O . LYS A 1 65 ? -6.026 -13.007 -19.349 1.00 12.35 65 LYS A O 6
ATOM 7557 N N . ILE A 1 66 ? -4.883 -14.073 -20.967 1.00 63.31 66 ILE A N 6
ATOM 7558 C CA . ILE A 1 66 ? -3.662 -13.304 -20.763 1.00 1.51 66 ILE A CA 6
ATOM 7559 C C . ILE A 1 66 ? -2.953 -13.035 -22.086 1.00 74.23 66 ILE A C 6
ATOM 7560 O O . ILE A 1 66 ? -1.796 -12.617 -22.110 1.00 64.22 66 ILE A O 6
ATOM 7576 N N . LYS A 1 67 ? -3.657 -13.277 -23.187 1.00 40.33 67 LYS A N 6
ATOM 7577 C CA . LYS A 1 67 ? -3.098 -13.059 -24.516 1.00 51.32 67 LYS A CA 6
ATOM 7578 C C . LYS A 1 67 ? -2.980 -11.568 -24.819 1.00 71.41 67 LYS A C 6
ATOM 7579 O O . LYS A 1 67 ? -1.909 -11.080 -25.181 1.00 70.23 67 LYS A O 6
ATOM 7598 N N . THR A 1 68 ? -4.088 -10.849 -24.667 1.00 45.42 68 THR A N 6
ATOM 7599 C CA . THR A 1 68 ? -4.108 -9.414 -24.924 1.00 20.10 68 THR A CA 6
ATOM 7600 C C . THR A 1 68 ? -3.507 -8.638 -23.758 1.00 24.22 68 THR A C 6
ATOM 7601 O O . THR A 1 68 ? -3.631 -9.041 -22.601 1.00 51.31 68 THR A O 6
ATOM 7612 N N . VAL A 1 69 ? -2.854 -7.523 -24.069 1.00 13.50 69 VAL A N 6
ATOM 7613 C CA . VAL A 1 69 ? -2.235 -6.689 -23.046 1.00 2.50 69 VAL A CA 6
ATOM 7614 C C . VAL A 1 69 ? -3.248 -6.281 -21.982 1.00 45.40 69 VAL A C 6
ATOM 7615 O O . VAL A 1 69 ? -2.887 -6.024 -20.833 1.00 52.23 69 VAL A O 6
ATOM 7628 N N . SER A 1 70 ? -4.517 -6.223 -22.372 1.00 61.32 70 SER A N 6
ATOM 7629 C CA . SER A 1 70 ? -5.583 -5.843 -21.453 1.00 22.25 70 SER A CA 6
ATOM 7630 C C . SER A 1 70 ? -5.943 -7.003 -20.529 1.00 72.24 70 SER A C 6
ATOM 7631 O O . SER A 1 70 ? -6.258 -6.803 -19.356 1.00 41.32 70 SER A O 6
ATOM 7639 N N . ASP A 1 71 ? -5.895 -8.217 -21.068 1.00 41.51 71 ASP A N 6
ATOM 7640 C CA . ASP A 1 71 ? -6.215 -9.410 -20.294 1.00 21.21 71 ASP A CA 6
ATOM 7641 C C . ASP A 1 71 ? -5.009 -9.870 -19.481 1.00 0.04 71 ASP A C 6
ATOM 7642 O O . ASP A 1 71 ? -5.152 -10.583 -18.487 1.00 71.25 71 ASP A O 6
ATOM 7651 N N . VAL A 1 72 ? -3.820 -9.458 -19.909 1.00 53.55 72 VAL A N 6
ATOM 7652 C CA . VAL A 1 72 ? -2.589 -9.827 -19.221 1.00 50.25 72 VAL A CA 6
ATOM 7653 C C . VAL A 1 72 ? -2.589 -9.319 -17.784 1.00 34.42 72 VAL A C 6
ATOM 7654 O O . VAL A 1 72 ? -2.613 -10.107 -16.837 1.00 53.42 72 VAL A O 6
ATOM 7667 N N . ILE A 1 73 ? -2.563 -8.000 -17.628 1.00 33.21 73 ILE A N 6
ATOM 7668 C CA . ILE A 1 73 ? -2.562 -7.388 -16.305 1.00 54.33 73 ILE A CA 6
ATOM 7669 C C . ILE A 1 73 ? -3.897 -7.601 -15.600 1.00 31.45 73 ILE A C 6
ATOM 7670 O O . ILE A 1 73 ? -3.973 -7.581 -14.371 1.00 0.12 73 ILE A O 6
ATOM 7686 N N . LYS A 1 74 ? -4.949 -7.808 -16.385 1.00 22.42 74 LYS A N 6
ATOM 7687 C CA . LYS A 1 74 ? -6.282 -8.030 -15.837 1.00 3.43 74 LYS A CA 6
ATOM 7688 C C . LYS A 1 74 ? -6.375 -9.397 -15.167 1.00 63.14 74 LYS A C 6
ATOM 7689 O O . LYS A 1 74 ? -6.882 -9.520 -14.052 1.00 42.12 74 LYS A O 6
ATOM 7708 N N . TYR A 1 75 ? -5.881 -10.421 -15.854 1.00 73.51 75 TYR A N 6
ATOM 7709 C CA . TYR A 1 75 ? -5.910 -11.780 -15.326 1.00 62.31 75 TYR A CA 6
ATOM 7710 C C . TYR A 1 75 ? -4.774 -12.002 -14.332 1.00 31.41 75 TYR A C 6
ATOM 7711 O O . TYR A 1 75 ? -5.007 -12.360 -13.177 1.00 23.41 75 TYR A O 6
ATOM 7729 N N . ILE A 1 76 ? -3.545 -11.787 -14.790 1.00 15.44 76 ILE A N 6
ATOM 7730 C CA . ILE A 1 76 ? -2.373 -11.961 -13.941 1.00 72.11 76 ILE A CA 6
ATOM 7731 C C . ILE A 1 76 ? -2.534 -11.216 -12.621 1.00 15.44 76 ILE A C 6
ATOM 7732 O O . ILE A 1 76 ? -1.937 -11.585 -11.609 1.00 54.12 76 ILE A O 6
ATOM 7748 N N . LYS A 1 77 ? -3.347 -10.165 -12.636 1.00 52.44 77 LYS A N 6
ATOM 7749 C CA . LYS A 1 77 ? -3.591 -9.367 -11.440 1.00 71.42 77 LYS A CA 6
ATOM 7750 C C . LYS A 1 77 ? -3.960 -10.258 -10.258 1.00 73.45 77 LYS A C 6
ATOM 7751 O O . LYS A 1 77 ? -3.256 -10.290 -9.250 1.00 0.30 77 LYS A O 6
ATOM 7770 N N . GLU A 1 78 ? -5.068 -10.982 -10.392 1.00 4.23 78 GLU A N 6
ATOM 7771 C CA . GLU A 1 78 ? -5.528 -11.874 -9.334 1.00 55.31 78 GLU A CA 6
ATOM 7772 C C . GLU A 1 78 ? -4.695 -13.152 -9.299 1.00 14.33 78 GLU A C 6
ATOM 7773 O O . GLU A 1 78 ? -4.718 -13.893 -8.316 1.00 3.22 78 GLU A O 6
ATOM 7785 N N . ARG A 1 79 ? -3.962 -13.403 -10.378 1.00 41.11 79 ARG A N 6
ATOM 7786 C CA . ARG A 1 79 ? -3.123 -14.592 -10.472 1.00 40.40 79 ARG A CA 6
ATOM 7787 C C . ARG A 1 79 ? -1.890 -14.459 -9.582 1.00 55.12 79 ARG A C 6
ATOM 7788 O O . ARG A 1 79 ? -1.437 -15.435 -8.985 1.00 50.22 79 ARG A O 6
ATOM 7809 N N . GLN A 1 80 ? -1.354 -13.246 -9.500 1.00 13.52 80 GLN A N 6
ATOM 7810 C CA . GLN A 1 80 ? -0.174 -12.986 -8.684 1.00 61.31 80 GLN A CA 6
ATOM 7811 C C . GLN A 1 80 ? -0.458 -13.264 -7.212 1.00 11.14 80 GLN A C 6
ATOM 7812 O O . GLN A 1 80 ? -1.498 -12.869 -6.685 1.00 11.12 80 GLN A O 6
ATOM 7826 N N . SER A 1 81 ? 0.473 -13.946 -6.553 1.00 21.14 81 SER A N 6
ATOM 7827 C CA . SER A 1 81 ? 0.321 -14.280 -5.141 1.00 73.44 81 SER A CA 6
ATOM 7828 C C . SER A 1 81 ? 0.722 -13.103 -4.258 1.00 24.21 81 SER A C 6
ATOM 7829 O O . SER A 1 81 ? 1.835 -12.589 -4.360 1.00 71.12 81 SER A O 6
ATOM 7837 N N . MET A 1 1 ? 1.209 -2.454 0.128 1.00 13.02 1 MET A N 7
ATOM 7838 C CA . MET A 1 1 ? 0.409 -1.353 -0.396 1.00 72.25 1 MET A CA 7
ATOM 7839 C C . MET A 1 1 ? 0.601 -1.211 -1.903 1.00 24.01 1 MET A C 7
ATOM 7840 O O . MET A 1 1 ? -0.340 -0.897 -2.632 1.00 3.25 1 MET A O 7
ATOM 7854 N N . SER A 1 2 ? 1.826 -1.444 -2.363 1.00 65.01 2 SER A N 7
ATOM 7855 C CA . SER A 1 2 ? 2.143 -1.338 -3.783 1.00 11.34 2 SER A CA 7
ATOM 7856 C C . SER A 1 2 ? 2.363 -2.718 -4.395 1.00 2.41 2 SER A C 7
ATOM 7857 O O . SER A 1 2 ? 3.500 -3.149 -4.591 1.00 33.53 2 SER A O 7
ATOM 7865 N N . THR A 1 3 ? 1.267 -3.407 -4.696 1.00 14.51 3 THR A N 7
ATOM 7866 C CA . THR A 1 3 ? 1.338 -4.738 -5.285 1.00 10.23 3 THR A CA 7
ATOM 7867 C C . THR A 1 3 ? 0.739 -4.752 -6.686 1.00 50.24 3 THR A C 7
ATOM 7868 O O . THR A 1 3 ? -0.323 -4.176 -6.925 1.00 40.25 3 THR A O 7
ATOM 7879 N N . THR A 1 4 ? 1.426 -5.414 -7.612 1.00 71.30 4 THR A N 7
ATOM 7880 C CA . THR A 1 4 ? 0.962 -5.503 -8.991 1.00 32.03 4 THR A CA 7
ATOM 7881 C C . THR A 1 4 ? 0.772 -4.117 -9.597 1.00 75.50 4 THR A C 7
ATOM 7882 O O . THR A 1 4 ? -0.267 -3.826 -10.190 1.00 35.22 4 THR A O 7
ATOM 7893 N N . ASP A 1 5 ? 1.781 -3.267 -9.446 1.00 13.04 5 ASP A N 7
ATOM 7894 C CA . ASP A 1 5 ? 1.725 -1.911 -9.980 1.00 70.43 5 ASP A CA 7
ATOM 7895 C C . ASP A 1 5 ? 2.819 -1.692 -11.021 1.00 21.15 5 ASP A C 7
ATOM 7896 O O . ASP A 1 5 ? 2.625 -0.972 -12.000 1.00 14.31 5 ASP A O 7
ATOM 7905 N N . LYS A 1 6 ? 3.971 -2.317 -10.801 1.00 32.20 6 LYS A N 7
ATOM 7906 C CA . LYS A 1 6 ? 5.097 -2.192 -11.718 1.00 41.44 6 LYS A CA 7
ATOM 7907 C C . LYS A 1 6 ? 4.924 -3.112 -12.922 1.00 72.50 6 LYS A C 7
ATOM 7908 O O . LYS A 1 6 ? 5.615 -2.967 -13.931 1.00 33.01 6 LYS A O 7
ATOM 7927 N N . ILE A 1 7 ? 3.997 -4.058 -12.809 1.00 62.11 7 ILE A N 7
ATOM 7928 C CA . ILE A 1 7 ? 3.732 -5.000 -13.889 1.00 63.15 7 ILE A CA 7
ATOM 7929 C C . ILE A 1 7 ? 3.018 -4.318 -15.051 1.00 42.52 7 ILE A C 7
ATOM 7930 O O . ILE A 1 7 ? 3.178 -4.709 -16.207 1.00 24.14 7 ILE A O 7
ATOM 7946 N N . GLU A 1 8 ? 2.231 -3.294 -14.736 1.00 2.34 8 GLU A N 7
ATOM 7947 C CA . GLU A 1 8 ? 1.493 -2.556 -15.754 1.00 44.12 8 GLU A CA 7
ATOM 7948 C C . GLU A 1 8 ? 2.446 -1.802 -16.677 1.00 4.40 8 GLU A C 7
ATOM 7949 O O . GLU A 1 8 ? 2.231 -1.734 -17.887 1.00 15.34 8 GLU A O 7
ATOM 7961 N N . GLN A 1 9 ? 3.500 -1.236 -16.096 1.00 33.51 9 GLN A N 7
ATOM 7962 C CA . GLN A 1 9 ? 4.485 -0.486 -16.866 1.00 31.04 9 GLN A CA 7
ATOM 7963 C C . GLN A 1 9 ? 5.590 -1.404 -17.378 1.00 31.03 9 GLN A C 7
ATOM 7964 O O . GLN A 1 9 ? 6.302 -1.068 -18.324 1.00 5.02 9 GLN A O 7
ATOM 7978 N N . LYS A 1 10 ? 5.728 -2.565 -16.746 1.00 74.03 10 LYS A N 7
ATOM 7979 C CA . LYS A 1 10 ? 6.745 -3.533 -17.138 1.00 21.33 10 LYS A CA 7
ATOM 7980 C C . LYS A 1 10 ? 6.226 -4.453 -18.239 1.00 4.33 10 LYS A C 7
ATOM 7981 O O . LYS A 1 10 ? 7.006 -5.049 -18.982 1.00 31.23 10 LYS A O 7
ATOM 8000 N N . VAL A 1 11 ? 4.905 -4.562 -18.339 1.00 4.30 11 VAL A N 7
ATOM 8001 C CA . VAL A 1 11 ? 4.283 -5.406 -19.351 1.00 74.41 11 VAL A CA 7
ATOM 8002 C C . VAL A 1 11 ? 4.785 -5.053 -20.747 1.00 30.25 11 VAL A C 7
ATOM 8003 O O . VAL A 1 11 ? 4.849 -5.909 -21.629 1.00 72.43 11 VAL A O 7
ATOM 8016 N N . ILE A 1 12 ? 5.141 -3.788 -20.938 1.00 52.44 12 ILE A N 7
ATOM 8017 C CA . ILE A 1 12 ? 5.639 -3.322 -22.226 1.00 43.44 12 ILE A CA 7
ATOM 8018 C C . ILE A 1 12 ? 6.846 -4.137 -22.677 1.00 24.45 12 ILE A C 7
ATOM 8019 O O . ILE A 1 12 ? 6.977 -4.473 -23.853 1.00 74.11 12 ILE A O 7
ATOM 8035 N N . GLU A 1 13 ? 7.726 -4.454 -21.731 1.00 73.11 13 GLU A N 7
ATOM 8036 C CA . GLU A 1 13 ? 8.922 -5.232 -22.031 1.00 40.01 13 GLU A CA 7
ATOM 8037 C C . GLU A 1 13 ? 8.586 -6.714 -22.173 1.00 1.23 13 GLU A C 7
ATOM 8038 O O . GLU A 1 13 ? 9.304 -7.463 -22.835 1.00 32.05 13 GLU A O 7
ATOM 8050 N N . MET A 1 14 ? 7.490 -7.129 -21.545 1.00 45.43 14 MET A N 7
ATOM 8051 C CA . MET A 1 14 ? 7.059 -8.520 -21.602 1.00 33.44 14 MET A CA 7
ATOM 8052 C C . MET A 1 14 ? 6.516 -8.866 -22.985 1.00 15.44 14 MET A C 7
ATOM 8053 O O . MET A 1 14 ? 7.061 -9.722 -23.681 1.00 2.22 14 MET A O 7
ATOM 8067 N N . VAL A 1 15 ? 5.437 -8.194 -23.377 1.00 24.14 15 VAL A N 7
ATOM 8068 C CA . VAL A 1 15 ? 4.821 -8.429 -24.677 1.00 20.42 15 VAL A CA 7
ATOM 8069 C C . VAL A 1 15 ? 5.824 -8.222 -25.806 1.00 60.31 15 VAL A C 7
ATOM 8070 O O . VAL A 1 15 ? 5.669 -8.771 -26.896 1.00 73.44 15 VAL A O 7
ATOM 8083 N N . ALA A 1 16 ? 6.854 -7.426 -25.537 1.00 32.41 16 ALA A N 7
ATOM 8084 C CA . ALA A 1 16 ? 7.884 -7.148 -26.530 1.00 23.45 16 ALA A CA 7
ATOM 8085 C C . ALA A 1 16 ? 8.833 -8.333 -26.683 1.00 13.33 16 ALA A C 7
ATOM 8086 O O . ALA A 1 16 ? 9.478 -8.492 -27.718 1.00 73.43 16 ALA A O 7
ATOM 8093 N N . GLU A 1 17 ? 8.912 -9.159 -25.645 1.00 23.44 17 GLU A N 7
ATOM 8094 C CA . GLU A 1 17 ? 9.784 -10.328 -25.665 1.00 31.31 17 GLU A CA 7
ATOM 8095 C C . GLU A 1 17 ? 8.976 -11.606 -25.877 1.00 43.51 17 GLU A C 7
ATOM 8096 O O . GLU A 1 17 ? 9.524 -12.647 -26.239 1.00 33.31 17 GLU A O 7
ATOM 8108 N N . LYS A 1 18 ? 7.670 -11.517 -25.649 1.00 23.52 18 LYS A N 7
ATOM 8109 C CA . LYS A 1 18 ? 6.785 -12.664 -25.815 1.00 20.02 18 LYS A CA 7
ATOM 8110 C C . LYS A 1 18 ? 6.651 -13.039 -27.287 1.00 70.22 18 LYS A C 7
ATOM 8111 O O . LYS A 1 18 ? 6.945 -14.169 -27.680 1.00 35.33 18 LYS A O 7
ATOM 8130 N N . LEU A 1 19 ? 6.208 -12.085 -28.098 1.00 54.01 19 LEU A N 7
ATOM 8131 C CA . LEU A 1 19 ? 6.036 -12.315 -29.528 1.00 43.14 19 LEU A CA 7
ATOM 8132 C C . LEU A 1 19 ? 6.980 -11.432 -30.339 1.00 21.13 19 LEU A C 7
ATOM 8133 O O . LEU A 1 19 ? 6.753 -11.187 -31.523 1.00 22.13 19 LEU A O 7
ATOM 8149 N N . ASN A 1 20 ? 8.041 -10.959 -29.692 1.00 73.03 20 ASN A N 7
ATOM 8150 C CA . ASN A 1 20 ? 9.020 -10.105 -30.353 1.00 44.35 20 ASN A CA 7
ATOM 8151 C C . ASN A 1 20 ? 8.347 -8.884 -30.973 1.00 3.41 20 ASN A C 7
ATOM 8152 O O . ASN A 1 20 ? 8.370 -8.699 -32.190 1.00 0.41 20 ASN A O 7
ATOM 8163 N N . LYS A 1 21 ? 7.749 -8.052 -30.127 1.00 31.01 21 LYS A N 7
ATOM 8164 C CA . LYS A 1 21 ? 7.070 -6.847 -30.589 1.00 5.11 21 LYS A CA 7
ATOM 8165 C C . LYS A 1 21 ? 7.835 -5.596 -30.167 1.00 63.43 21 LYS A C 7
ATOM 8166 O O . LYS A 1 21 ? 8.050 -5.360 -28.978 1.00 54.23 21 LYS A O 7
ATOM 8185 N N . ASP A 1 22 ? 8.243 -4.799 -31.148 1.00 51.14 22 ASP A N 7
ATOM 8186 C CA . ASP A 1 22 ? 8.982 -3.571 -30.879 1.00 14.24 22 ASP A CA 7
ATOM 8187 C C . ASP A 1 22 ? 8.192 -2.655 -29.949 1.00 10.21 22 ASP A C 7
ATOM 8188 O O . ASP A 1 22 ? 6.965 -2.732 -29.878 1.00 42.33 22 ASP A O 7
ATOM 8197 N N . LYS A 1 23 ? 8.904 -1.789 -29.236 1.00 15.53 23 LYS A N 7
ATOM 8198 C CA . LYS A 1 23 ? 8.271 -0.857 -28.310 1.00 12.23 23 LYS A CA 7
ATOM 8199 C C . LYS A 1 23 ? 7.217 -0.014 -29.021 1.00 32.30 23 LYS A C 7
ATOM 8200 O O . LYS A 1 23 ? 6.198 0.348 -28.433 1.00 70.23 23 LYS A O 7
ATOM 8219 N N . ALA A 1 24 ? 7.468 0.293 -30.289 1.00 64.02 24 ALA A N 7
ATOM 8220 C CA . ALA A 1 24 ? 6.539 1.090 -31.081 1.00 64.41 24 ALA A CA 7
ATOM 8221 C C . ALA A 1 24 ? 5.289 0.290 -31.429 1.00 33.40 24 ALA A C 7
ATOM 8222 O O . ALA A 1 24 ? 4.253 0.859 -31.774 1.00 73.21 24 ALA A O 7
ATOM 8229 N N . ILE A 1 25 ? 5.393 -1.032 -31.337 1.00 15.23 25 ILE A N 7
ATOM 8230 C CA . ILE A 1 25 ? 4.269 -1.909 -31.642 1.00 0.05 25 ILE A CA 7
ATOM 8231 C C . ILE A 1 25 ? 3.463 -2.226 -30.387 1.00 13.24 25 ILE A C 7
ATOM 8232 O O . ILE A 1 25 ? 2.266 -2.506 -30.460 1.00 52.11 25 ILE A O 7
ATOM 8248 N N . ILE A 1 26 ? 4.126 -2.178 -29.236 1.00 53.22 26 ILE A N 7
ATOM 8249 C CA . ILE A 1 26 ? 3.470 -2.457 -27.965 1.00 12.32 26 ILE A CA 7
ATOM 8250 C C . ILE A 1 26 ? 2.194 -1.635 -27.812 1.00 63.03 26 ILE A C 7
ATOM 8251 O O . ILE A 1 26 ? 2.236 -0.405 -27.761 1.00 64.23 26 ILE A O 7
ATOM 8267 N N . THR A 1 27 ? 1.059 -2.323 -27.738 1.00 51.21 27 THR A N 7
ATOM 8268 C CA . THR A 1 27 ? -0.229 -1.658 -27.591 1.00 14.44 27 THR A CA 7
ATOM 8269 C C . THR A 1 27 ? -1.239 -2.562 -26.893 1.00 63.42 27 THR A C 7
ATOM 8270 O O . THR A 1 27 ? -1.089 -3.785 -26.882 1.00 12.22 27 THR A O 7
ATOM 8281 N N . THR A 1 28 ? -2.269 -1.955 -26.312 1.00 24.11 28 THR A N 7
ATOM 8282 C CA . THR A 1 28 ? -3.303 -2.706 -25.612 1.00 21.03 28 THR A CA 7
ATOM 8283 C C . THR A 1 28 ? -4.180 -3.477 -26.591 1.00 34.31 28 THR A C 7
ATOM 8284 O O . THR A 1 28 ? -4.974 -4.329 -26.190 1.00 21.10 28 THR A O 7
ATOM 8295 N N . ASP A 1 29 ? -4.032 -3.174 -27.876 1.00 35.33 29 ASP A N 7
ATOM 8296 C CA . ASP A 1 29 ? -4.811 -3.841 -28.913 1.00 61.11 29 ASP A CA 7
ATOM 8297 C C . ASP A 1 29 ? -3.902 -4.622 -29.857 1.00 31.42 29 ASP A C 7
ATOM 8298 O O . ASP A 1 29 ? -4.269 -4.903 -30.998 1.00 34.14 29 ASP A O 7
ATOM 8307 N N . SER A 1 30 ? -2.714 -4.970 -29.373 1.00 43.22 30 SER A N 7
ATOM 8308 C CA . SER A 1 30 ? -1.750 -5.714 -30.175 1.00 70.51 30 SER A CA 7
ATOM 8309 C C . SER A 1 30 ? -2.354 -7.024 -30.673 1.00 54.34 30 SER A C 7
ATOM 8310 O O . SER A 1 30 ? -2.915 -7.797 -29.896 1.00 42.23 30 SER A O 7
ATOM 8318 N N . ARG A 1 31 ? -2.236 -7.265 -31.975 1.00 31.10 31 ARG A N 7
ATOM 8319 C CA . ARG A 1 31 ? -2.771 -8.480 -32.579 1.00 13.55 31 ARG A CA 7
ATOM 8320 C C . ARG A 1 31 ? -1.665 -9.284 -33.254 1.00 42.04 31 ARG A C 7
ATOM 8321 O O . ARG A 1 31 ? -1.811 -9.724 -34.395 1.00 30.31 31 ARG A O 7
ATOM 8342 N N . PHE A 1 32 ? -0.558 -9.471 -32.543 1.00 61.44 32 PHE A N 7
ATOM 8343 C CA . PHE A 1 32 ? 0.574 -10.221 -33.075 1.00 22.43 32 PHE A CA 7
ATOM 8344 C C . PHE A 1 32 ? 0.119 -11.561 -33.647 1.00 0.32 32 PHE A C 7
ATOM 8345 O O . PHE A 1 32 ? 0.690 -12.059 -34.617 1.00 62.40 32 PHE A O 7
ATOM 8362 N N . ILE A 1 33 ? -0.912 -12.137 -33.039 1.00 21.45 33 ILE A N 7
ATOM 8363 C CA . ILE A 1 33 ? -1.444 -13.418 -33.487 1.00 72.01 33 ILE A CA 7
ATOM 8364 C C . ILE A 1 33 ? -1.840 -13.364 -34.959 1.00 12.33 33 ILE A C 7
ATOM 8365 O O . ILE A 1 33 ? -1.549 -14.282 -35.724 1.00 22.22 33 ILE A O 7
ATOM 8381 N N . GLU A 1 34 ? -2.505 -12.280 -35.348 1.00 5.25 34 GLU A N 7
ATOM 8382 C CA . GLU A 1 34 ? -2.939 -12.106 -36.728 1.00 54.44 34 GLU A CA 7
ATOM 8383 C C . GLU A 1 34 ? -1.881 -11.367 -37.543 1.00 72.20 34 GLU A C 7
ATOM 8384 O O . GLU A 1 34 ? -1.403 -11.870 -38.560 1.00 4.02 34 GLU A O 7
ATOM 8396 N N . ASP A 1 35 ? -1.522 -10.172 -37.089 1.00 44.31 35 ASP A N 7
ATOM 8397 C CA . ASP A 1 35 ? -0.520 -9.363 -37.774 1.00 61.14 35 ASP A CA 7
ATOM 8398 C C . ASP A 1 35 ? 0.765 -10.156 -37.988 1.00 64.41 35 ASP A C 7
ATOM 8399 O O . ASP A 1 35 ? 1.245 -10.291 -39.115 1.00 12.52 35 ASP A O 7
ATOM 8408 N N . LEU A 1 36 ? 1.319 -10.679 -36.900 1.00 25.51 36 LEU A N 7
ATOM 8409 C CA . LEU A 1 36 ? 2.551 -11.459 -36.968 1.00 34.15 36 LEU A CA 7
ATOM 8410 C C . LEU A 1 36 ? 2.257 -12.909 -37.340 1.00 3.03 36 LEU A C 7
ATOM 8411 O O . LEU A 1 36 ? 3.171 -13.720 -37.491 1.00 3.13 36 LEU A O 7
ATOM 8427 N N . LYS A 1 37 ? 0.976 -13.229 -37.488 1.00 42.43 37 LYS A N 7
ATOM 8428 C CA . LYS A 1 37 ? 0.561 -14.580 -37.847 1.00 13.54 37 LYS A CA 7
ATOM 8429 C C . LYS A 1 37 ? 1.207 -15.610 -36.926 1.00 1.31 37 LYS A C 7
ATOM 8430 O O . LYS A 1 37 ? 1.802 -16.582 -37.389 1.00 23.45 37 LYS A O 7
ATOM 8449 N N . ALA A 1 38 ? 1.085 -15.390 -35.621 1.00 14.20 38 ALA A N 7
ATOM 8450 C CA . ALA A 1 38 ? 1.654 -16.301 -34.636 1.00 71.10 38 ALA A CA 7
ATOM 8451 C C . ALA A 1 38 ? 1.026 -17.687 -34.743 1.00 10.45 38 ALA A C 7
ATOM 8452 O O . ALA A 1 38 ? -0.140 -17.878 -34.397 1.00 30.40 38 ALA A O 7
ATOM 8459 N N . ASP A 1 39 ? 1.806 -18.649 -35.223 1.00 54.22 39 ASP A N 7
ATOM 8460 C CA . ASP A 1 39 ? 1.326 -20.018 -35.375 1.00 14.50 39 ASP A CA 7
ATOM 8461 C C . ASP A 1 39 ? 1.030 -20.644 -34.016 1.00 0.44 39 ASP A C 7
ATOM 8462 O O . ASP A 1 39 ? 1.521 -20.179 -32.987 1.00 44.11 39 ASP A O 7
ATOM 8471 N N . SER A 1 40 ? 0.223 -21.700 -34.019 1.00 43.01 40 SER A N 7
ATOM 8472 C CA . SER A 1 40 ? -0.142 -22.387 -32.786 1.00 1.12 40 SER A CA 7
ATOM 8473 C C . SER A 1 40 ? 1.077 -23.051 -32.153 1.00 32.24 40 SER A C 7
ATOM 8474 O O . SER A 1 40 ? 1.407 -22.794 -30.994 1.00 42.22 40 SER A O 7
ATOM 8482 N N . LEU A 1 41 ? 1.742 -23.907 -32.921 1.00 34.45 41 LEU A N 7
ATOM 8483 C CA . LEU A 1 41 ? 2.925 -24.610 -32.436 1.00 72.13 41 LEU A CA 7
ATOM 8484 C C . LEU A 1 41 ? 3.995 -23.624 -31.979 1.00 12.11 41 LEU A C 7
ATOM 8485 O O . LEU A 1 41 ? 4.811 -23.936 -31.112 1.00 64.42 41 LEU A O 7
ATOM 8501 N N . ASP A 1 42 ? 3.983 -22.432 -32.565 1.00 72.04 42 ASP A N 7
ATOM 8502 C CA . ASP A 1 42 ? 4.950 -21.398 -32.216 1.00 20.11 42 ASP A CA 7
ATOM 8503 C C . ASP A 1 42 ? 4.541 -20.683 -30.932 1.00 51.22 42 ASP A C 7
ATOM 8504 O O . ASP A 1 42 ? 5.351 -20.506 -30.021 1.00 53.14 42 ASP A O 7
ATOM 8513 N N . THR A 1 43 ? 3.278 -20.272 -30.866 1.00 42.22 43 THR A N 7
ATOM 8514 C CA . THR A 1 43 ? 2.762 -19.574 -29.696 1.00 12.32 43 THR A CA 7
ATOM 8515 C C . THR A 1 43 ? 2.958 -20.402 -28.431 1.00 15.20 43 THR A C 7
ATOM 8516 O O . THR A 1 43 ? 3.037 -19.860 -27.328 1.00 74.22 43 THR A O 7
ATOM 8527 N N . VAL A 1 44 ? 3.036 -21.718 -28.597 1.00 72.33 44 VAL A N 7
ATOM 8528 C CA . VAL A 1 44 ? 3.224 -22.622 -27.468 1.00 43.44 44 VAL A CA 7
ATOM 8529 C C . VAL A 1 44 ? 4.525 -22.318 -26.733 1.00 14.23 44 VAL A C 7
ATOM 8530 O O . VAL A 1 44 ? 4.543 -22.201 -25.508 1.00 20.20 44 VAL A O 7
ATOM 8543 N N . GLU A 1 45 ? 5.610 -22.190 -27.489 1.00 64.42 45 GLU A N 7
ATOM 8544 C CA . GLU A 1 45 ? 6.916 -21.900 -26.908 1.00 32.21 45 GLU A CA 7
ATOM 8545 C C . GLU A 1 45 ? 7.081 -20.403 -26.662 1.00 21.35 45 GLU A C 7
ATOM 8546 O O . GLU A 1 45 ? 7.720 -19.989 -25.693 1.00 50.45 45 GLU A O 7
ATOM 8558 N N . LEU A 1 46 ? 6.502 -19.597 -27.544 1.00 74.12 46 LEU A N 7
ATOM 8559 C CA . LEU A 1 46 ? 6.584 -18.146 -27.424 1.00 42.42 46 LEU A CA 7
ATOM 8560 C C . LEU A 1 46 ? 5.881 -17.663 -26.160 1.00 13.21 46 LEU A C 7
ATOM 8561 O O . LEU A 1 46 ? 6.484 -16.999 -25.317 1.00 54.45 46 LEU A O 7
ATOM 8577 N N . MET A 1 47 ? 4.602 -18.003 -26.034 1.00 22.34 47 MET A N 7
ATOM 8578 C CA . MET A 1 47 ? 3.818 -17.607 -24.870 1.00 34.11 47 MET A CA 7
ATOM 8579 C C . MET A 1 47 ? 4.376 -18.237 -23.598 1.00 33.42 47 MET A C 7
ATOM 8580 O O . MET A 1 47 ? 4.285 -17.658 -22.516 1.00 2.10 47 MET A O 7
ATOM 8594 N N . MET A 1 48 ? 4.952 -19.427 -23.736 1.00 0.12 48 MET A N 7
ATOM 8595 C CA . MET A 1 48 ? 5.525 -20.135 -22.597 1.00 3.42 48 MET A CA 7
ATOM 8596 C C . MET A 1 48 ? 6.493 -19.238 -21.831 1.00 31.13 48 MET A C 7
ATOM 8597 O O . MET A 1 48 ? 6.570 -19.298 -20.604 1.00 41.10 48 MET A O 7
ATOM 8611 N N . ALA A 1 49 ? 7.229 -18.408 -22.562 1.00 62.25 49 ALA A N 7
ATOM 8612 C CA . ALA A 1 49 ? 8.190 -17.499 -21.951 1.00 42.52 49 ALA A CA 7
ATOM 8613 C C . ALA A 1 49 ? 7.525 -16.631 -20.888 1.00 23.12 49 ALA A C 7
ATOM 8614 O O . ALA A 1 49 ? 8.164 -16.226 -19.916 1.00 33.12 49 ALA A O 7
ATOM 8621 N N . ILE A 1 50 ? 6.241 -16.349 -21.079 1.00 60.20 50 ILE A N 7
ATOM 8622 C CA . ILE A 1 50 ? 5.491 -15.530 -20.135 1.00 54.15 50 ILE A CA 7
ATOM 8623 C C . ILE A 1 50 ? 5.379 -16.217 -18.779 1.00 2.35 50 ILE A C 7
ATOM 8624 O O . ILE A 1 50 ? 5.180 -15.562 -17.756 1.00 24.23 50 ILE A O 7
ATOM 8640 N N . GLU A 1 51 ? 5.511 -17.540 -18.778 1.00 55.43 51 GLU A N 7
ATOM 8641 C CA . GLU A 1 51 ? 5.425 -18.315 -17.546 1.00 44.32 51 GLU A CA 7
ATOM 8642 C C . GLU A 1 51 ? 6.759 -18.307 -16.805 1.00 45.12 51 GLU A C 7
ATOM 8643 O O . GLU A 1 51 ? 6.808 -18.096 -15.593 1.00 41.13 51 GLU A O 7
ATOM 8655 N N . VAL A 1 52 ? 7.841 -18.539 -17.543 1.00 33.12 52 VAL A N 7
ATOM 8656 C CA . VAL A 1 52 ? 9.176 -18.558 -16.957 1.00 71.53 52 VAL A CA 7
ATOM 8657 C C . VAL A 1 52 ? 9.672 -17.145 -16.673 1.00 32.22 52 VAL A C 7
ATOM 8658 O O . VAL A 1 52 ? 10.599 -16.949 -15.888 1.00 41.02 52 VAL A O 7
ATOM 8671 N N . GLU A 1 53 ? 9.047 -16.164 -17.316 1.00 51.11 53 GLU A N 7
ATOM 8672 C CA . GLU A 1 53 ? 9.426 -14.768 -17.132 1.00 12.11 53 GLU A CA 7
ATOM 8673 C C . GLU A 1 53 ? 8.801 -14.197 -15.862 1.00 74.51 53 GLU A C 7
ATOM 8674 O O . GLU A 1 53 ? 9.499 -13.673 -14.995 1.00 24.04 53 GLU A O 7
ATOM 8686 N N . TYR A 1 54 ? 7.480 -14.303 -15.761 1.00 24.30 54 TYR A N 7
ATOM 8687 C CA . TYR A 1 54 ? 6.760 -13.796 -14.600 1.00 13.25 54 TYR A CA 7
ATOM 8688 C C . TYR A 1 54 ? 6.833 -14.783 -13.439 1.00 33.22 54 TYR A C 7
ATOM 8689 O O . TYR A 1 54 ? 6.716 -14.401 -12.275 1.00 42.03 54 TYR A O 7
ATOM 8707 N N . GLY A 1 55 ? 7.027 -16.057 -13.766 1.00 23.45 55 GLY A N 7
ATOM 8708 C CA . GLY A 1 55 ? 7.113 -17.081 -12.741 1.00 23.24 55 GLY A CA 7
ATOM 8709 C C . GLY A 1 55 ? 5.758 -17.659 -12.383 1.00 63.12 55 GLY A C 7
ATOM 8710 O O . GLY A 1 55 ? 5.552 -18.126 -11.263 1.00 34.52 55 GLY A O 7
ATOM 8714 N N . ILE A 1 56 ? 4.833 -17.626 -13.336 1.00 32.01 56 ILE A N 7
ATOM 8715 C CA . ILE A 1 56 ? 3.491 -18.150 -13.115 1.00 72.11 56 ILE A CA 7
ATOM 8716 C C . ILE A 1 56 ? 3.122 -19.183 -14.175 1.00 44.52 56 ILE A C 7
ATOM 8717 O O . ILE A 1 56 ? 3.925 -19.500 -15.053 1.00 4.31 56 ILE A O 7
ATOM 8733 N N . ASP A 1 57 ? 1.903 -19.702 -14.088 1.00 71.04 57 ASP A N 7
ATOM 8734 C CA . ASP A 1 57 ? 1.426 -20.697 -15.042 1.00 41.01 57 ASP A CA 7
ATOM 8735 C C . ASP A 1 57 ? 0.198 -20.188 -15.790 1.00 35.13 57 ASP A C 7
ATOM 8736 O O . ASP A 1 57 ? -0.703 -19.597 -15.193 1.00 72.03 57 ASP A O 7
ATOM 8745 N N . ILE A 1 58 ? 0.169 -20.421 -17.098 1.00 12.45 58 ILE A N 7
ATOM 8746 C CA . ILE A 1 58 ? -0.949 -19.986 -17.926 1.00 1.31 58 ILE A CA 7
ATOM 8747 C C . ILE A 1 58 ? -1.263 -21.012 -19.009 1.00 24.20 58 ILE A C 7
ATOM 8748 O O . ILE A 1 58 ? -0.651 -21.031 -20.077 1.00 64.11 58 ILE A O 7
ATOM 8764 N N . PRO A 1 59 ? -2.241 -21.887 -18.730 1.00 3.40 59 PRO A N 7
ATOM 8765 C CA . PRO A 1 59 ? -2.660 -22.931 -19.669 1.00 32.31 59 PRO A CA 7
ATOM 8766 C C . PRO A 1 59 ? -3.382 -22.362 -20.885 1.00 55.31 59 PRO A C 7
ATOM 8767 O O . PRO A 1 59 ? -3.821 -21.211 -20.876 1.00 32.41 59 PRO A O 7
ATOM 8778 N N . ASP A 1 60 ? -3.503 -23.173 -21.930 1.00 21.44 60 ASP A N 7
ATOM 8779 C CA . ASP A 1 60 ? -4.174 -22.750 -23.153 1.00 61.44 60 ASP A CA 7
ATOM 8780 C C . ASP A 1 60 ? -5.539 -22.144 -22.843 1.00 20.40 60 ASP A C 7
ATOM 8781 O O . ASP A 1 60 ? -5.954 -21.170 -23.471 1.00 30.20 60 ASP A O 7
ATOM 8790 N N . ASP A 1 61 ? -6.232 -22.728 -21.872 1.00 15.13 61 ASP A N 7
ATOM 8791 C CA . ASP A 1 61 ? -7.551 -22.246 -21.478 1.00 11.42 61 ASP A CA 7
ATOM 8792 C C . ASP A 1 61 ? -7.496 -20.773 -21.084 1.00 3.04 61 ASP A C 7
ATOM 8793 O O . ASP A 1 61 ? -8.414 -20.008 -21.375 1.00 73.15 61 ASP A O 7
ATOM 8802 N N . GLU A 1 62 ? -6.413 -20.384 -20.418 1.00 44.12 62 GLU A N 7
ATOM 8803 C CA . GLU A 1 62 ? -6.239 -19.003 -19.983 1.00 34.24 62 GLU A CA 7
ATOM 8804 C C . GLU A 1 62 ? -5.204 -18.286 -20.845 1.00 75.40 62 GLU A C 7
ATOM 8805 O O . GLU A 1 62 ? -4.750 -17.193 -20.508 1.00 70.51 62 GLU A O 7
ATOM 8817 N N . ALA A 1 63 ? -4.836 -18.911 -21.959 1.00 15.20 63 ALA A N 7
ATOM 8818 C CA . ALA A 1 63 ? -3.857 -18.333 -22.871 1.00 1.04 63 ALA A CA 7
ATOM 8819 C C . ALA A 1 63 ? -4.411 -17.089 -23.556 1.00 15.44 63 ALA A C 7
ATOM 8820 O O . ALA A 1 63 ? -3.673 -16.335 -24.191 1.00 11.01 63 ALA A O 7
ATOM 8827 N N . THR A 1 64 ? -5.718 -16.878 -23.423 1.00 64.25 64 THR A N 7
ATOM 8828 C CA . THR A 1 64 ? -6.372 -15.726 -24.031 1.00 65.22 64 THR A CA 7
ATOM 8829 C C . THR A 1 64 ? -6.738 -14.684 -22.981 1.00 24.24 64 THR A C 7
ATOM 8830 O O . THR A 1 64 ? -7.169 -13.579 -23.311 1.00 31.34 64 THR A O 7
ATOM 8841 N N . LYS A 1 65 ? -6.562 -15.042 -21.713 1.00 12.10 65 LYS A N 7
ATOM 8842 C CA . LYS A 1 65 ? -6.872 -14.137 -20.612 1.00 70.33 65 LYS A CA 7
ATOM 8843 C C . LYS A 1 65 ? -5.671 -13.260 -20.274 1.00 64.41 65 LYS A C 7
ATOM 8844 O O . LYS A 1 65 ? -5.693 -12.511 -19.297 1.00 62.30 65 LYS A O 7
ATOM 8863 N N . ILE A 1 66 ? -4.625 -13.358 -21.088 1.00 41.10 66 ILE A N 7
ATOM 8864 C CA . ILE A 1 66 ? -3.416 -12.571 -20.876 1.00 32.44 66 ILE A CA 7
ATOM 8865 C C . ILE A 1 66 ? -2.792 -12.153 -22.203 1.00 33.13 66 ILE A C 7
ATOM 8866 O O . ILE A 1 66 ? -1.643 -11.713 -22.250 1.00 55.12 66 ILE A O 7
ATOM 8882 N N . LYS A 1 67 ? -3.558 -12.292 -23.280 1.00 2.12 67 LYS A N 7
ATOM 8883 C CA . LYS A 1 67 ? -3.083 -11.926 -24.609 1.00 1.21 67 LYS A CA 7
ATOM 8884 C C . LYS A 1 67 ? -2.975 -10.411 -24.750 1.00 53.21 67 LYS A C 7
ATOM 8885 O O . LYS A 1 67 ? -1.944 -9.888 -25.173 1.00 42.51 67 LYS A O 7
ATOM 8904 N N . THR A 1 68 ? -4.047 -9.710 -24.392 1.00 3.10 68 THR A N 7
ATOM 8905 C CA . THR A 1 68 ? -4.072 -8.255 -24.478 1.00 74.34 68 THR A CA 7
ATOM 8906 C C . THR A 1 68 ? -3.435 -7.620 -23.248 1.00 61.01 68 THR A C 7
ATOM 8907 O O . THR A 1 68 ? -3.529 -8.153 -22.142 1.00 54.13 68 THR A O 7
ATOM 8918 N N . VAL A 1 69 ? -2.786 -6.477 -23.447 1.00 24.30 69 VAL A N 7
ATOM 8919 C CA . VAL A 1 69 ? -2.134 -5.768 -22.353 1.00 3.13 69 VAL A CA 7
ATOM 8920 C C . VAL A 1 69 ? -3.105 -5.518 -21.204 1.00 44.22 69 VAL A C 7
ATOM 8921 O O . VAL A 1 69 ? -2.705 -5.458 -20.042 1.00 23.15 69 VAL A O 7
ATOM 8934 N N . SER A 1 70 ? -4.383 -5.373 -21.538 1.00 41.21 70 SER A N 7
ATOM 8935 C CA . SER A 1 70 ? -5.412 -5.126 -20.535 1.00 2.32 70 SER A CA 7
ATOM 8936 C C . SER A 1 70 ? -5.781 -6.415 -19.807 1.00 12.43 70 SER A C 7
ATOM 8937 O O . SER A 1 70 ? -6.128 -6.396 -18.626 1.00 2.25 70 SER A O 7
ATOM 8945 N N . ASP A 1 71 ? -5.704 -7.532 -20.520 1.00 73.43 71 ASP A N 7
ATOM 8946 C CA . ASP A 1 71 ? -6.029 -8.832 -19.943 1.00 51.34 71 ASP A CA 7
ATOM 8947 C C . ASP A 1 71 ? -4.836 -9.402 -19.182 1.00 72.05 71 ASP A C 7
ATOM 8948 O O . ASP A 1 71 ? -4.997 -10.229 -18.285 1.00 1.02 71 ASP A O 7
ATOM 8957 N N . VAL A 1 72 ? -3.639 -8.955 -19.548 1.00 61.23 72 VAL A N 7
ATOM 8958 C CA . VAL A 1 72 ? -2.418 -9.421 -18.901 1.00 15.25 72 VAL A CA 7
ATOM 8959 C C . VAL A 1 72 ? -2.421 -9.081 -17.414 1.00 73.23 72 VAL A C 7
ATOM 8960 O O . VAL A 1 72 ? -2.460 -9.971 -16.564 1.00 73.11 72 VAL A O 7
ATOM 8973 N N . ILE A 1 73 ? -2.380 -7.789 -17.108 1.00 51.24 73 ILE A N 7
ATOM 8974 C CA . ILE A 1 73 ? -2.380 -7.332 -15.724 1.00 45.43 73 ILE A CA 7
ATOM 8975 C C . ILE A 1 73 ? -3.704 -7.650 -15.040 1.00 33.34 73 ILE A C 7
ATOM 8976 O O . ILE A 1 73 ? -3.772 -7.765 -13.816 1.00 2.44 73 ILE A O 7
ATOM 8992 N N . LYS A 1 74 ? -4.757 -7.795 -15.838 1.00 3.33 74 LYS A N 7
ATOM 8993 C CA . LYS A 1 74 ? -6.081 -8.104 -15.311 1.00 4.35 74 LYS A CA 7
ATOM 8994 C C . LYS A 1 74 ? -6.132 -9.530 -14.772 1.00 14.22 74 LYS A C 7
ATOM 8995 O O . LYS A 1 74 ? -6.564 -9.762 -13.642 1.00 44.40 74 LYS A O 7
ATOM 9014 N N . TYR A 1 75 ? -5.689 -10.481 -15.586 1.00 34.31 75 TYR A N 7
ATOM 9015 C CA . TYR A 1 75 ? -5.686 -11.885 -15.191 1.00 13.20 75 TYR A CA 7
ATOM 9016 C C . TYR A 1 75 ? -4.505 -12.190 -14.275 1.00 32.41 75 TYR A C 7
ATOM 9017 O O . TYR A 1 75 ? -4.680 -12.700 -13.168 1.00 0.14 75 TYR A O 7
ATOM 9035 N N . ILE A 1 76 ? -3.303 -11.875 -14.745 1.00 52.11 76 ILE A N 7
ATOM 9036 C CA . ILE A 1 76 ? -2.093 -12.114 -13.969 1.00 1.43 76 ILE A CA 7
ATOM 9037 C C . ILE A 1 76 ? -2.230 -11.563 -12.553 1.00 75.32 76 ILE A C 7
ATOM 9038 O O . ILE A 1 76 ? -1.611 -12.068 -11.616 1.00 14.40 76 ILE A O 7
ATOM 9054 N N . LYS A 1 77 ? -3.048 -10.526 -12.404 1.00 62.43 77 LYS A N 7
ATOM 9055 C CA . LYS A 1 77 ? -3.271 -9.908 -11.103 1.00 3.02 77 LYS A CA 7
ATOM 9056 C C . LYS A 1 77 ? -3.684 -10.950 -10.069 1.00 33.32 77 LYS A C 7
ATOM 9057 O O . LYS A 1 77 ? -2.948 -11.224 -9.122 1.00 1.43 77 LYS A O 7
ATOM 9076 N N . GLU A 1 78 ? -4.866 -11.529 -10.259 1.00 21.34 78 GLU A N 7
ATOM 9077 C CA . GLU A 1 78 ? -5.376 -12.542 -9.342 1.00 25.13 78 GLU A CA 7
ATOM 9078 C C . GLU A 1 78 ? -4.549 -13.822 -9.431 1.00 13.01 78 GLU A C 7
ATOM 9079 O O . GLU A 1 78 ? -4.568 -14.650 -8.520 1.00 61.12 78 GLU A O 7
ATOM 9091 N N . ARG A 1 79 ? -3.826 -13.976 -10.535 1.00 22.40 79 ARG A N 7
ATOM 9092 C CA . ARG A 1 79 ? -2.994 -15.155 -10.745 1.00 32.42 79 ARG A CA 7
ATOM 9093 C C . ARG A 1 79 ? -1.755 -15.112 -9.856 1.00 2.32 79 ARG A C 7
ATOM 9094 O O . ARG A 1 79 ? -1.267 -16.147 -9.404 1.00 34.43 79 ARG A O 7
ATOM 9115 N N . GLN A 1 80 ? -1.251 -13.907 -9.611 1.00 1.53 80 GLN A N 7
ATOM 9116 C CA . GLN A 1 80 ? -0.068 -13.729 -8.777 1.00 42.21 80 GLN A CA 7
ATOM 9117 C C . GLN A 1 80 ? -0.327 -14.212 -7.354 1.00 12.31 80 GLN A C 7
ATOM 9118 O O . GLN A 1 80 ? -1.315 -13.828 -6.728 1.00 53.11 80 GLN A O 7
ATOM 9132 N N . SER A 1 81 ? 0.567 -15.056 -6.849 1.00 14.25 81 SER A N 7
ATOM 9133 C CA . SER A 1 81 ? 0.432 -15.595 -5.500 1.00 41.32 81 SER A CA 7
ATOM 9134 C C . SER A 1 81 ? 0.618 -14.498 -4.456 1.00 22.21 81 SER A C 7
ATOM 9135 O O . SER A 1 81 ? -0.031 -14.506 -3.411 1.00 64.11 81 SER A O 7
ATOM 9143 N N . MET A 1 1 ? 7.704 -3.038 -0.528 1.00 34.14 1 MET A N 8
ATOM 9144 C CA . MET A 1 1 ? 6.985 -4.143 -1.152 1.00 52.31 1 MET A CA 8
ATOM 9145 C C . MET A 1 1 ? 6.386 -3.715 -2.488 1.00 72.12 1 MET A C 8
ATOM 9146 O O . MET A 1 1 ? 6.565 -2.578 -2.924 1.00 41.00 1 MET A O 8
ATOM 9160 N N . SER A 1 2 ? 5.674 -4.634 -3.134 1.00 2.33 2 SER A N 8
ATOM 9161 C CA . SER A 1 2 ? 5.052 -4.353 -4.422 1.00 44.54 2 SER A CA 8
ATOM 9162 C C . SER A 1 2 ? 3.544 -4.574 -4.358 1.00 23.52 2 SER A C 8
ATOM 9163 O O . SER A 1 2 ? 3.061 -5.427 -3.612 1.00 61.44 2 SER A O 8
ATOM 9171 N N . THR A 1 3 ? 2.804 -3.800 -5.145 1.00 1.10 3 THR A N 8
ATOM 9172 C CA . THR A 1 3 ? 1.351 -3.910 -5.178 1.00 2.54 3 THR A CA 8
ATOM 9173 C C . THR A 1 3 ? 0.851 -4.168 -6.594 1.00 60.12 3 THR A C 8
ATOM 9174 O O . THR A 1 3 ? -0.246 -3.748 -6.963 1.00 73.02 3 THR A O 8
ATOM 9185 N N . THR A 1 4 ? 1.662 -4.863 -7.386 1.00 22.02 4 THR A N 8
ATOM 9186 C CA . THR A 1 4 ? 1.302 -5.177 -8.763 1.00 30.45 4 THR A CA 8
ATOM 9187 C C . THR A 1 4 ? 1.057 -3.908 -9.570 1.00 71.02 4 THR A C 8
ATOM 9188 O O . THR A 1 4 ? 0.130 -3.844 -10.378 1.00 12.03 4 THR A O 8
ATOM 9199 N N . ASP A 1 5 ? 1.894 -2.900 -9.348 1.00 75.41 5 ASP A N 8
ATOM 9200 C CA . ASP A 1 5 ? 1.769 -1.632 -10.057 1.00 74.22 5 ASP A CA 8
ATOM 9201 C C . ASP A 1 5 ? 2.771 -1.550 -11.204 1.00 71.03 5 ASP A C 8
ATOM 9202 O O . ASP A 1 5 ? 2.447 -1.077 -12.294 1.00 12.12 5 ASP A O 8
ATOM 9211 N N . LYS A 1 6 ? 3.990 -2.013 -10.952 1.00 5.12 6 LYS A N 8
ATOM 9212 C CA . LYS A 1 6 ? 5.041 -1.993 -11.962 1.00 45.43 6 LYS A CA 8
ATOM 9213 C C . LYS A 1 6 ? 4.664 -2.861 -13.158 1.00 32.43 6 LYS A C 8
ATOM 9214 O O . LYS A 1 6 ? 5.028 -2.561 -14.295 1.00 1.21 6 LYS A O 8
ATOM 9233 N N . ILE A 1 7 ? 3.931 -3.938 -12.893 1.00 1.20 7 ILE A N 8
ATOM 9234 C CA . ILE A 1 7 ? 3.502 -4.848 -13.948 1.00 4.21 7 ILE A CA 8
ATOM 9235 C C . ILE A 1 7 ? 2.686 -4.116 -15.007 1.00 54.41 7 ILE A C 8
ATOM 9236 O O . ILE A 1 7 ? 2.734 -4.458 -16.188 1.00 42.20 7 ILE A O 8
ATOM 9252 N N . GLU A 1 8 ? 1.937 -3.105 -14.576 1.00 21.23 8 GLU A N 8
ATOM 9253 C CA . GLU A 1 8 ? 1.110 -2.324 -15.488 1.00 44.11 8 GLU A CA 8
ATOM 9254 C C . GLU A 1 8 ? 1.945 -1.768 -16.638 1.00 5.42 8 GLU A C 8
ATOM 9255 O O . GLU A 1 8 ? 1.581 -1.905 -17.805 1.00 41.33 8 GLU A O 8
ATOM 9267 N N . GLN A 1 9 ? 3.066 -1.139 -16.297 1.00 62.45 9 GLN A N 8
ATOM 9268 C CA . GLN A 1 9 ? 3.952 -0.561 -17.301 1.00 22.31 9 GLN A CA 8
ATOM 9269 C C . GLN A 1 9 ? 4.942 -1.600 -17.817 1.00 21.53 9 GLN A C 8
ATOM 9270 O O . GLN A 1 9 ? 5.517 -1.445 -18.894 1.00 45.30 9 GLN A O 8
ATOM 9284 N N . LYS A 1 10 ? 5.137 -2.661 -17.041 1.00 34.33 10 LYS A N 8
ATOM 9285 C CA . LYS A 1 10 ? 6.056 -3.728 -17.418 1.00 43.14 10 LYS A CA 8
ATOM 9286 C C . LYS A 1 10 ? 5.434 -4.634 -18.476 1.00 34.35 10 LYS A C 8
ATOM 9287 O O . LYS A 1 10 ? 6.085 -5.543 -18.991 1.00 5.42 10 LYS A O 8
ATOM 9306 N N . VAL A 1 11 ? 4.169 -4.381 -18.795 1.00 54.44 11 VAL A N 8
ATOM 9307 C CA . VAL A 1 11 ? 3.459 -5.172 -19.793 1.00 71.02 11 VAL A CA 8
ATOM 9308 C C . VAL A 1 11 ? 4.059 -4.974 -21.181 1.00 0.45 11 VAL A C 8
ATOM 9309 O O . VAL A 1 11 ? 4.055 -5.887 -22.006 1.00 74.12 11 VAL A O 8
ATOM 9322 N N . ILE A 1 12 ? 4.575 -3.775 -21.430 1.00 2.12 12 ILE A N 8
ATOM 9323 C CA . ILE A 1 12 ? 5.181 -3.457 -22.717 1.00 72.10 12 ILE A CA 8
ATOM 9324 C C . ILE A 1 12 ? 6.471 -4.242 -22.926 1.00 61.52 12 ILE A C 8
ATOM 9325 O O . ILE A 1 12 ? 6.768 -4.682 -24.037 1.00 2.34 12 ILE A O 8
ATOM 9341 N N . GLU A 1 13 ? 7.233 -4.416 -21.851 1.00 33.34 13 GLU A N 8
ATOM 9342 C CA . GLU A 1 13 ? 8.491 -5.150 -21.917 1.00 21.20 13 GLU A CA 8
ATOM 9343 C C . GLU A 1 13 ? 8.240 -6.650 -22.046 1.00 1.11 13 GLU A C 8
ATOM 9344 O O . GLU A 1 13 ? 9.101 -7.396 -22.511 1.00 22.01 13 GLU A O 8
ATOM 9356 N N . MET A 1 14 ? 7.055 -7.083 -21.630 1.00 33.41 14 MET A N 8
ATOM 9357 C CA . MET A 1 14 ? 6.690 -8.494 -21.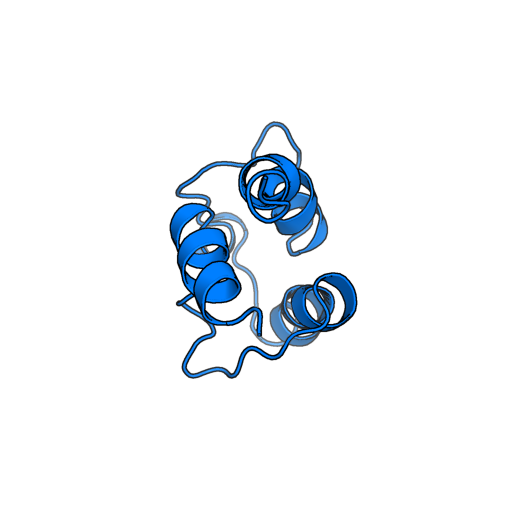699 1.00 53.43 14 MET A CA 8
ATOM 9358 C C . MET A 1 14 ? 6.233 -8.868 -23.105 1.00 75.35 14 MET A C 8
ATOM 9359 O O . MET A 1 14 ? 6.852 -9.700 -23.770 1.00 11.55 14 MET A O 8
ATOM 9373 N N . VAL A 1 15 ? 5.144 -8.250 -23.554 1.00 24.03 15 VAL A N 8
ATOM 9374 C CA . VAL A 1 15 ? 4.605 -8.518 -24.881 1.00 71.34 15 VAL A CA 8
ATOM 9375 C C . VAL A 1 15 ? 5.656 -8.282 -25.960 1.00 1.41 15 VAL A C 8
ATOM 9376 O O . VAL A 1 15 ? 5.583 -8.851 -27.048 1.00 71.51 15 VAL A O 8
ATOM 9389 N N . ALA A 1 16 ? 6.634 -7.437 -25.650 1.00 3.03 16 ALA A N 8
ATOM 9390 C CA . ALA A 1 16 ? 7.703 -7.126 -26.591 1.00 74.45 16 ALA A CA 8
ATOM 9391 C C . ALA A 1 16 ? 8.654 -8.308 -26.752 1.00 15.31 16 ALA A C 8
ATOM 9392 O O . ALA A 1 16 ? 9.341 -8.429 -27.765 1.00 73.04 16 ALA A O 8
ATOM 9399 N N . GLU A 1 17 ? 8.688 -9.175 -25.745 1.00 73.11 17 GLU A N 8
ATOM 9400 C CA . GLU A 1 17 ? 9.556 -10.346 -25.776 1.00 4.15 17 GLU A CA 8
ATOM 9401 C C . GLU A 1 17 ? 8.751 -11.614 -26.043 1.00 61.14 17 GLU A C 8
ATOM 9402 O O . GLU A 1 17 ? 9.260 -12.578 -26.616 1.00 4.21 17 GLU A O 8
ATOM 9414 N N . LYS A 1 18 ? 7.490 -11.607 -25.625 1.00 1.54 18 LYS A N 8
ATOM 9415 C CA . LYS A 1 18 ? 6.612 -12.754 -25.819 1.00 21.33 18 LYS A CA 8
ATOM 9416 C C . LYS A 1 18 ? 6.542 -13.143 -27.292 1.00 23.10 18 LYS A C 8
ATOM 9417 O O . LYS A 1 18 ? 6.848 -14.278 -27.660 1.00 43.03 18 LYS A O 8
ATOM 9436 N N . LEU A 1 19 ? 6.140 -12.195 -28.131 1.00 13.02 19 LEU A N 8
ATOM 9437 C CA . LEU A 1 19 ? 6.031 -12.438 -29.565 1.00 45.12 19 LEU A CA 8
ATOM 9438 C C . LEU A 1 19 ? 7.018 -11.571 -30.340 1.00 44.13 19 LEU A C 8
ATOM 9439 O O . LEU A 1 19 ? 6.848 -11.337 -31.536 1.00 63.30 19 LEU A O 8
ATOM 9455 N N . ASN A 1 20 ? 8.052 -11.098 -29.651 1.00 35.34 20 ASN A N 8
ATOM 9456 C CA . ASN A 1 20 ? 9.067 -10.258 -30.275 1.00 22.22 20 ASN A CA 8
ATOM 9457 C C . ASN A 1 20 ? 8.427 -9.076 -30.996 1.00 3.22 20 ASN A C 8
ATOM 9458 O O . ASN A 1 20 ? 8.513 -8.959 -32.219 1.00 31.35 20 ASN A O 8
ATOM 9469 N N . LYS A 1 21 ? 7.786 -8.200 -30.230 1.00 11.31 21 LYS A N 8
ATOM 9470 C CA . LYS A 1 21 ? 7.132 -7.024 -30.793 1.00 64.34 21 LYS A CA 8
ATOM 9471 C C . LYS A 1 21 ? 7.850 -5.747 -30.369 1.00 40.01 21 LYS A C 8
ATOM 9472 O O . LYS A 1 21 ? 8.042 -5.498 -29.179 1.00 15.52 21 LYS A O 8
ATOM 9491 N N . ASP A 1 22 ? 8.243 -4.941 -31.349 1.00 61.24 22 ASP A N 8
ATOM 9492 C CA . ASP A 1 22 ? 8.937 -3.688 -31.077 1.00 43.01 22 ASP A CA 8
ATOM 9493 C C . ASP A 1 22 ? 8.115 -2.802 -30.146 1.00 72.42 22 ASP A C 8
ATOM 9494 O O . ASP A 1 22 ? 6.884 -2.825 -30.176 1.00 62.33 22 ASP A O 8
ATOM 9503 N N . LYS A 1 23 ? 8.803 -2.023 -29.319 1.00 33.03 23 LYS A N 8
ATOM 9504 C CA . LYS A 1 23 ? 8.137 -1.129 -28.378 1.00 65.13 23 LYS A CA 8
ATOM 9505 C C . LYS A 1 23 ? 7.244 -0.135 -29.112 1.00 52.54 23 LYS A C 8
ATOM 9506 O O . LYS A 1 23 ? 6.286 0.389 -28.545 1.00 54.31 23 LYS A O 8
ATOM 9525 N N . ALA A 1 24 ? 7.563 0.120 -30.377 1.00 64.21 24 ALA A N 8
ATOM 9526 C CA . ALA A 1 24 ? 6.787 1.049 -31.189 1.00 62.42 24 ALA A CA 8
ATOM 9527 C C . ALA A 1 24 ? 5.560 0.366 -31.782 1.00 73.54 24 ALA A C 8
ATOM 9528 O O . ALA A 1 24 ? 4.779 0.988 -32.503 1.00 41.11 24 ALA A O 8
ATOM 9535 N N . ILE A 1 25 ? 5.396 -0.917 -31.476 1.00 12.24 25 ILE A N 8
ATOM 9536 C CA . ILE A 1 25 ? 4.263 -1.683 -31.979 1.00 33.44 25 ILE A CA 8
ATOM 9537 C C . ILE A 1 25 ? 3.377 -2.169 -30.836 1.00 53.33 25 ILE A C 8
ATOM 9538 O O . ILE A 1 25 ? 2.199 -2.468 -31.035 1.00 71.01 25 ILE A O 8
ATOM 9554 N N . ILE A 1 26 ? 3.951 -2.243 -29.640 1.00 54.52 26 ILE A N 8
ATOM 9555 C CA . ILE A 1 26 ? 3.212 -2.689 -28.465 1.00 41.53 26 ILE A CA 8
ATOM 9556 C C . ILE A 1 26 ? 1.895 -1.932 -28.324 1.00 24.41 26 ILE A C 8
ATOM 9557 O O . ILE A 1 26 ? 1.878 -0.705 -28.227 1.00 3.25 26 ILE A O 8
ATOM 9573 N N . THR A 1 27 ? 0.792 -2.674 -28.311 1.00 52.35 27 THR A N 8
ATOM 9574 C CA . THR A 1 27 ? -0.530 -2.074 -28.181 1.00 71.21 27 THR A CA 8
ATOM 9575 C C . THR A 1 27 ? -1.489 -3.011 -27.455 1.00 53.43 27 THR A C 8
ATOM 9576 O O . THR A 1 27 ? -1.412 -4.231 -27.600 1.00 63.14 27 THR A O 8
ATOM 9587 N N . THR A 1 28 ? -2.395 -2.432 -26.673 1.00 74.10 28 THR A N 8
ATOM 9588 C CA . THR A 1 28 ? -3.370 -3.215 -25.924 1.00 20.11 28 THR A CA 8
ATOM 9589 C C . THR A 1 28 ? -4.135 -4.163 -26.840 1.00 54.34 28 THR A C 8
ATOM 9590 O O . THR A 1 28 ? -4.472 -5.281 -26.451 1.00 13.00 28 THR A O 8
ATOM 9601 N N . ASP A 1 29 ? -4.406 -3.709 -28.059 1.00 74.11 29 ASP A N 8
ATOM 9602 C CA . ASP A 1 29 ? -5.131 -4.518 -29.032 1.00 50.15 29 ASP A CA 8
ATOM 9603 C C . ASP A 1 29 ? -4.169 -5.168 -30.023 1.00 15.44 29 ASP A C 8
ATOM 9604 O O . ASP A 1 29 ? -4.545 -5.483 -31.152 1.00 21.34 29 ASP A O 8
ATOM 9613 N N . SER A 1 30 ? -2.927 -5.363 -29.592 1.00 33.20 30 SER A N 8
ATOM 9614 C CA . SER A 1 30 ? -1.910 -5.971 -30.442 1.00 52.32 30 SER A CA 8
ATOM 9615 C C . SER A 1 30 ? -2.374 -7.329 -30.958 1.00 72.51 30 SER A C 8
ATOM 9616 O O . SER A 1 30 ? -2.737 -8.211 -30.179 1.00 14.53 30 SER A O 8
ATOM 9624 N N . ARG A 1 31 ? -2.359 -7.491 -32.277 1.00 70.11 31 ARG A N 8
ATOM 9625 C CA . ARG A 1 31 ? -2.779 -8.741 -32.899 1.00 31.35 31 ARG A CA 8
ATOM 9626 C C . ARG A 1 31 ? -1.590 -9.463 -33.527 1.00 11.44 31 ARG A C 8
ATOM 9627 O O . ARG A 1 31 ? -1.649 -9.891 -34.679 1.00 61.14 31 ARG A O 8
ATOM 9648 N N . PHE A 1 32 ? -0.512 -9.593 -32.761 1.00 2.40 32 PHE A N 8
ATOM 9649 C CA . PHE A 1 32 ? 0.692 -10.260 -33.243 1.00 32.54 32 PHE A CA 8
ATOM 9650 C C . PHE A 1 32 ? 0.353 -11.617 -33.854 1.00 24.01 32 PHE A C 8
ATOM 9651 O O . PHE A 1 32 ? 1.001 -12.061 -34.802 1.00 63.22 32 PHE A O 8
ATOM 9668 N N . ILE A 1 33 ? -0.665 -12.270 -33.304 1.00 3.34 33 ILE A N 8
ATOM 9669 C CA . ILE A 1 33 ? -1.090 -13.575 -33.794 1.00 44.24 33 ILE A CA 8
ATOM 9670 C C . ILE A 1 33 ? -1.407 -13.525 -35.285 1.00 43.11 33 ILE A C 8
ATOM 9671 O O . ILE A 1 33 ? -1.017 -14.413 -36.042 1.00 62.21 33 ILE A O 8
ATOM 9687 N N . GLU A 1 34 ? -2.115 -12.479 -35.699 1.00 40.04 34 GLU A N 8
ATOM 9688 C CA . GLU A 1 34 ? -2.483 -12.313 -37.101 1.00 32.25 34 GLU A CA 8
ATOM 9689 C C . GLU A 1 34 ? -1.432 -11.496 -37.846 1.00 54.42 34 GLU A C 8
ATOM 9690 O O . GLU A 1 34 ? -0.867 -11.951 -38.840 1.00 44.12 34 GLU A O 8
ATOM 9702 N N . ASP A 1 35 ? -1.178 -10.286 -37.359 1.00 65.22 35 ASP A N 8
ATOM 9703 C CA . ASP A 1 35 ? -0.195 -9.404 -37.978 1.00 61.21 35 ASP A CA 8
ATOM 9704 C C . ASP A 1 35 ? 1.147 -10.112 -38.137 1.00 71.44 35 ASP A C 8
ATOM 9705 O O . ASP A 1 35 ? 1.688 -10.199 -39.240 1.00 43.24 35 ASP A O 8
ATOM 9714 N N . LEU A 1 36 ? 1.679 -10.617 -37.030 1.00 11.24 36 LEU A N 8
ATOM 9715 C CA . LEU A 1 36 ? 2.959 -11.317 -37.046 1.00 35.15 36 LEU A CA 8
ATOM 9716 C C . LEU A 1 36 ? 2.780 -12.768 -37.481 1.00 31.03 36 LEU A C 8
ATOM 9717 O O . LEU A 1 36 ? 3.754 -13.501 -37.652 1.00 44.35 36 LEU A O 8
ATOM 9733 N N . LYS A 1 37 ? 1.528 -13.177 -37.660 1.00 4.23 37 LYS A N 8
ATOM 9734 C CA . LYS A 1 37 ? 1.220 -14.539 -38.079 1.00 4.04 37 LYS A CA 8
ATOM 9735 C C . LYS A 1 37 ? 1.932 -15.555 -37.191 1.00 34.22 37 LYS A C 8
ATOM 9736 O O . LYS A 1 37 ? 2.765 -16.329 -37.661 1.00 52.25 37 LYS A O 8
ATOM 9755 N N . ALA A 1 38 ? 1.596 -15.548 -35.905 1.00 32.11 38 ALA A N 8
ATOM 9756 C CA . ALA A 1 38 ? 2.200 -16.472 -34.953 1.00 11.44 38 ALA A CA 8
ATOM 9757 C C . ALA A 1 38 ? 1.729 -17.901 -35.200 1.00 12.25 38 ALA A C 8
ATOM 9758 O O . ALA A 1 38 ? 0.569 -18.233 -34.956 1.00 33.05 38 ALA A O 8
ATOM 9765 N N . ASP A 1 39 ? 2.635 -18.742 -35.685 1.00 42.21 39 ASP A N 8
ATOM 9766 C CA . ASP A 1 39 ? 2.312 -20.136 -35.965 1.00 22.11 39 ASP A CA 8
ATOM 9767 C C . ASP A 1 39 ? 1.668 -20.799 -34.751 1.00 43.21 39 ASP A C 8
ATOM 9768 O O . ASP A 1 39 ? 1.656 -20.235 -33.657 1.00 55.52 39 ASP A O 8
ATOM 9777 N N . SER A 1 40 ? 1.134 -21.999 -34.953 1.00 33.05 40 SER A N 8
ATOM 9778 C CA . SER A 1 40 ? 0.483 -22.737 -33.876 1.00 5.32 40 SER A CA 8
ATOM 9779 C C . SER A 1 40 ? 1.517 -23.354 -32.939 1.00 2.35 40 SER A C 8
ATOM 9780 O O . SER A 1 40 ? 1.328 -23.388 -31.722 1.00 14.41 40 SER A O 8
ATOM 9788 N N . LEU A 1 41 ? 2.611 -23.841 -33.513 1.00 42.14 41 LEU A N 8
ATOM 9789 C CA . LEU A 1 41 ? 3.677 -24.457 -32.731 1.00 32.52 41 LEU A CA 8
ATOM 9790 C C . LEU A 1 41 ? 4.594 -23.397 -32.130 1.00 23.41 41 LEU A C 8
ATOM 9791 O O . LEU A 1 41 ? 5.436 -23.698 -31.283 1.00 73.30 41 LEU A O 8
ATOM 9807 N N . ASP A 1 42 ? 4.425 -22.156 -32.572 1.00 34.31 42 ASP A N 8
ATOM 9808 C CA . ASP A 1 42 ? 5.235 -21.050 -32.075 1.00 61.35 42 ASP A CA 8
ATOM 9809 C C . ASP A 1 42 ? 4.707 -20.548 -30.735 1.00 71.42 42 ASP A C 8
ATOM 9810 O O . ASP A 1 42 ? 5.472 -20.338 -29.793 1.00 74.00 42 ASP A O 8
ATOM 9819 N N . THR A 1 43 ? 3.394 -20.357 -30.657 1.00 14.25 43 THR A N 8
ATOM 9820 C CA . THR A 1 43 ? 2.763 -19.877 -29.433 1.00 61.52 43 THR A CA 8
ATOM 9821 C C . THR A 1 43 ? 3.137 -20.753 -28.243 1.00 12.15 43 THR A C 8
ATOM 9822 O O . THR A 1 43 ? 3.157 -20.291 -27.102 1.00 4.04 43 THR A O 8
ATOM 9833 N N . VAL A 1 44 ? 3.433 -22.020 -28.515 1.00 55.11 44 VAL A N 8
ATOM 9834 C CA . VAL A 1 44 ? 3.808 -22.960 -27.466 1.00 33.21 44 VAL A CA 8
ATOM 9835 C C . VAL A 1 44 ? 4.948 -22.410 -26.616 1.00 55.43 44 VAL A C 8
ATOM 9836 O O . VAL A 1 44 ? 4.813 -22.260 -25.402 1.00 61.14 44 VAL A O 8
ATOM 9849 N N . GLU A 1 45 ? 6.069 -22.109 -27.264 1.00 22.34 45 GLU A N 8
ATOM 9850 C CA . GLU A 1 45 ? 7.233 -21.575 -26.566 1.00 61.24 45 GLU A CA 8
ATOM 9851 C C . GLU A 1 45 ? 7.092 -20.072 -26.345 1.00 43.11 45 GLU A C 8
ATOM 9852 O O . GLU A 1 45 ? 7.420 -19.557 -25.275 1.00 54.11 45 GLU A O 8
ATOM 9864 N N . LEU A 1 46 ? 6.604 -19.373 -27.364 1.00 32.30 46 LEU A N 8
ATOM 9865 C CA . LEU A 1 46 ? 6.420 -17.928 -27.283 1.00 34.55 46 LEU A CA 8
ATOM 9866 C C . LEU A 1 46 ? 5.619 -17.551 -26.040 1.00 41.23 46 LEU A C 8
ATOM 9867 O O . LEU A 1 46 ? 6.084 -16.780 -25.201 1.00 22.52 46 LEU A O 8
ATOM 9883 N N . MET A 1 47 ? 4.414 -18.100 -25.929 1.00 61.25 47 MET A N 8
ATOM 9884 C CA . MET A 1 47 ? 3.550 -17.823 -24.787 1.00 64.35 47 MET A CA 8
ATOM 9885 C C . MET A 1 47 ? 4.157 -18.375 -23.501 1.00 74.00 47 MET A C 8
ATOM 9886 O O . MET A 1 47 ? 4.009 -17.784 -22.432 1.00 24.14 47 MET A O 8
ATOM 9900 N N . MET A 1 48 ? 4.838 -19.511 -23.613 1.00 11.44 48 MET A N 8
ATOM 9901 C CA . MET A 1 48 ? 5.467 -20.141 -22.458 1.00 12.34 48 MET A CA 8
ATOM 9902 C C . MET A 1 48 ? 6.417 -19.172 -21.761 1.00 23.54 48 MET A C 8
ATOM 9903 O O . MET A 1 48 ? 6.593 -19.229 -20.544 1.00 4.11 48 MET A O 8
ATOM 9917 N N . ALA A 1 49 ? 7.028 -18.285 -22.540 1.00 35.44 49 ALA A N 8
ATOM 9918 C CA . ALA A 1 49 ? 7.958 -17.304 -21.996 1.00 65.24 49 ALA A CA 8
ATOM 9919 C C . ALA A 1 49 ? 7.273 -16.405 -20.973 1.00 50.45 49 ALA A C 8
ATOM 9920 O O . ALA A 1 49 ? 7.934 -15.757 -20.161 1.00 51.44 49 ALA A O 8
ATOM 9927 N N . ILE A 1 50 ? 5.946 -16.369 -21.019 1.00 75.31 50 ILE A N 8
ATOM 9928 C CA . ILE A 1 50 ? 5.171 -15.549 -20.096 1.00 25.24 50 ILE A CA 8
ATOM 9929 C C . ILE A 1 50 ? 5.058 -16.217 -18.729 1.00 65.14 50 ILE A C 8
ATOM 9930 O O . ILE A 1 50 ? 4.848 -15.550 -17.717 1.00 51.44 50 ILE A O 8
ATOM 9946 N N . GLU A 1 51 ? 5.202 -17.539 -18.709 1.00 53.41 51 GLU A N 8
ATOM 9947 C CA . GLU A 1 51 ? 5.117 -18.296 -17.466 1.00 75.53 51 GLU A CA 8
ATOM 9948 C C . GLU A 1 51 ? 6.455 -18.291 -16.733 1.00 14.33 51 GLU A C 8
ATOM 9949 O O . GLU A 1 51 ? 6.503 -18.177 -15.508 1.00 24.22 51 GLU A O 8
ATOM 9961 N N . VAL A 1 52 ? 7.539 -18.415 -17.491 1.00 42.43 52 VAL A N 8
ATOM 9962 C CA . VAL A 1 52 ? 8.878 -18.423 -16.915 1.00 24.32 52 VAL A CA 8
ATOM 9963 C C . VAL A 1 52 ? 9.305 -17.021 -16.494 1.00 35.42 52 VAL A C 8
ATOM 9964 O O . VAL A 1 52 ? 10.190 -16.857 -15.655 1.00 33.30 52 VAL A O 8
ATOM 9977 N N . GLU A 1 53 ? 8.668 -16.013 -17.082 1.00 33.51 53 GLU A N 8
ATOM 9978 C CA . GLU A 1 53 ? 8.982 -14.625 -16.767 1.00 51.33 53 GLU A CA 8
ATOM 9979 C C . GLU A 1 53 ? 8.212 -14.159 -15.535 1.00 4.43 53 GLU A C 8
ATOM 9980 O O . GLU A 1 53 ? 8.802 -13.682 -14.565 1.00 2.31 53 GLU A O 8
ATOM 9992 N N . TYR A 1 54 ? 6.892 -14.300 -15.581 1.00 4.43 54 TYR A N 8
ATOM 9993 C CA . TYR A 1 54 ? 6.041 -13.891 -14.470 1.00 11.40 54 TYR A CA 8
ATOM 9994 C C . TYR A 1 54 ? 6.107 -14.903 -13.331 1.00 23.40 54 TYR A C 8
ATOM 9995 O O . TYR A 1 54 ? 5.855 -14.571 -12.174 1.00 1.13 54 TYR A O 8
ATOM 10013 N N . GLY A 1 55 ? 6.450 -16.143 -13.669 1.00 51.00 55 GLY A N 8
ATOM 10014 C CA . GLY A 1 55 ? 6.544 -17.186 -12.665 1.00 24.51 55 GLY A CA 8
ATOM 10015 C C . GLY A 1 55 ? 5.188 -17.602 -12.131 1.00 10.21 55 GLY A C 8
ATOM 10016 O O . GLY A 1 55 ? 5.039 -17.869 -10.938 1.00 75.12 55 GLY A O 8
ATOM 10020 N N . ILE A 1 56 ? 4.197 -17.655 -13.014 1.00 50.44 56 ILE A N 8
ATOM 10021 C CA . ILE A 1 56 ? 2.846 -18.040 -12.625 1.00 3.45 56 ILE A CA 8
ATOM 10022 C C . ILE A 1 56 ? 2.316 -19.160 -13.513 1.00 11.31 56 ILE A C 8
ATOM 10023 O O . ILE A 1 56 ? 2.764 -19.332 -14.647 1.00 11.33 56 ILE A O 8
ATOM 10039 N N . ASP A 1 57 ? 1.358 -19.918 -12.991 1.00 40.10 57 ASP A N 8
ATOM 10040 C CA . ASP A 1 57 ? 0.763 -21.020 -13.738 1.00 24.43 57 ASP A CA 8
ATOM 10041 C C . ASP A 1 57 ? -0.368 -20.523 -14.632 1.00 31.30 57 ASP A C 8
ATOM 10042 O O . ASP A 1 57 ? -1.369 -19.995 -14.147 1.00 0.20 57 ASP A O 8
ATOM 10051 N N . ILE A 1 58 ? -0.201 -20.695 -15.939 1.00 35.41 58 ILE A N 8
ATOM 10052 C CA . ILE A 1 58 ? -1.209 -20.264 -16.900 1.00 62.22 58 ILE A CA 8
ATOM 10053 C C . ILE A 1 58 ? -1.401 -21.304 -17.999 1.00 31.23 58 ILE A C 8
ATOM 10054 O O . ILE A 1 58 ? -0.674 -21.337 -18.991 1.00 44.45 58 ILE A O 8
ATOM 10070 N N . PRO A 1 59 ? -2.406 -22.175 -17.820 1.00 4.11 59 PRO A N 8
ATOM 10071 C CA . PRO A 1 59 ? -2.719 -23.231 -18.787 1.00 31.12 59 PRO A CA 8
ATOM 10072 C C . PRO A 1 59 ? -3.300 -22.677 -20.083 1.00 51.30 59 PRO A C 8
ATOM 10073 O O . PRO A 1 59 ? -3.732 -21.525 -20.138 1.00 75.30 59 PRO A O 8
ATOM 10084 N N . ASP A 1 60 ? -3.308 -23.503 -21.123 1.00 45.44 60 ASP A N 8
ATOM 10085 C CA . ASP A 1 60 ? -3.837 -23.095 -22.420 1.00 12.05 60 ASP A CA 8
ATOM 10086 C C . ASP A 1 60 ? -5.227 -22.484 -22.271 1.00 0.33 60 ASP A C 8
ATOM 10087 O O . ASP A 1 60 ? -5.565 -21.512 -22.948 1.00 25.52 60 ASP A O 8
ATOM 10096 N N . ASP A 1 61 ? -6.029 -23.059 -21.382 1.00 23.44 61 ASP A N 8
ATOM 10097 C CA . ASP A 1 61 ? -7.382 -22.572 -21.144 1.00 12.53 61 ASP A CA 8
ATOM 10098 C C . ASP A 1 61 ? -7.369 -21.091 -20.776 1.00 74.01 61 ASP A C 8
ATOM 10099 O O . ASP A 1 61 ? -8.265 -20.340 -21.159 1.00 14.53 61 ASP A O 8
ATOM 10108 N N . GLU A 1 62 ? -6.348 -20.680 -20.031 1.00 30.32 62 GLU A N 8
ATOM 10109 C CA . GLU A 1 62 ? -6.221 -19.290 -19.610 1.00 43.12 62 GLU A CA 8
ATOM 10110 C C . GLU A 1 62 ? -5.124 -18.581 -20.399 1.00 62.04 62 GLU A C 8
ATOM 10111 O O . GLU A 1 62 ? -4.708 -17.477 -20.050 1.00 3.11 62 GLU A O 8
ATOM 10123 N N . ALA A 1 63 ? -4.660 -19.225 -21.465 1.00 43.14 63 ALA A N 8
ATOM 10124 C CA . ALA A 1 63 ? -3.613 -18.657 -22.305 1.00 43.43 63 ALA A CA 8
ATOM 10125 C C . ALA A 1 63 ? -4.126 -17.448 -23.080 1.00 52.22 63 ALA A C 8
ATOM 10126 O O . ALA A 1 63 ? -3.349 -16.710 -23.687 1.00 11.31 63 ALA A O 8
ATOM 10133 N N . THR A 1 64 ? -5.441 -17.250 -23.057 1.00 63.51 64 THR A N 8
ATOM 10134 C CA . THR A 1 64 ? -6.058 -16.132 -23.759 1.00 32.41 64 THR A CA 8
ATOM 10135 C C . THR A 1 64 ? -6.488 -15.042 -22.785 1.00 15.23 64 THR A C 8
ATOM 10136 O O . THR A 1 64 ? -6.865 -13.943 -23.193 1.00 50.01 64 THR A O 8
ATOM 10147 N N . LYS A 1 65 ? -6.430 -15.351 -21.494 1.00 21.31 65 LYS A N 8
ATOM 10148 C CA . LYS A 1 65 ? -6.811 -14.397 -20.460 1.00 15.03 65 LYS A CA 8
ATOM 10149 C C . LYS A 1 65 ? -5.640 -13.490 -20.097 1.00 41.12 65 LYS A C 8
ATOM 10150 O O . LYS A 1 65 ? -5.738 -12.668 -19.186 1.00 33.04 65 LYS A O 8
ATOM 10169 N N . ILE A 1 66 ? -4.534 -13.644 -20.817 1.00 43.21 66 ILE A N 8
ATOM 10170 C CA . ILE A 1 66 ? -3.345 -12.836 -20.572 1.00 71.52 66 ILE A CA 8
ATOM 10171 C C . ILE A 1 66 ? -2.631 -12.500 -21.877 1.00 23.03 66 ILE A C 8
ATOM 10172 O O . ILE A 1 66 ? -1.483 -12.055 -21.872 1.00 40.53 66 ILE A O 8
ATOM 10188 N N . LYS A 1 67 ? -3.318 -12.714 -22.993 1.00 60.55 67 LYS A N 8
ATOM 10189 C CA . LYS A 1 67 ? -2.752 -12.432 -24.307 1.00 41.51 67 LYS A CA 8
ATOM 10190 C C . LYS A 1 67 ? -2.662 -10.928 -24.548 1.00 64.12 67 LYS A C 8
ATOM 10191 O O . LYS A 1 67 ? -1.640 -10.423 -25.015 1.00 24.53 67 LYS A O 8
ATOM 10210 N N . THR A 1 68 ? -3.737 -10.216 -24.226 1.00 41.21 68 THR A N 8
ATOM 10211 C CA . THR A 1 68 ? -3.779 -8.770 -24.407 1.00 63.34 68 THR A CA 8
ATOM 10212 C C . THR A 1 68 ? -3.162 -8.049 -23.215 1.00 11.43 68 THR A C 8
ATOM 10213 O O . THR A 1 68 ? -2.997 -8.630 -22.142 1.00 10.30 68 THR A O 8
ATOM 10224 N N . VAL A 1 69 ? -2.823 -6.778 -23.408 1.00 54.22 69 VAL A N 8
ATOM 10225 C CA . VAL A 1 69 ? -2.226 -5.976 -22.347 1.00 53.41 69 VAL A CA 8
ATOM 10226 C C . VAL A 1 69 ? -3.219 -5.734 -21.216 1.00 32.43 69 VAL A C 8
ATOM 10227 O O . VAL A 1 69 ? -2.833 -5.606 -20.054 1.00 30.41 69 VAL A O 8
ATOM 10240 N N . SER A 1 70 ? -4.501 -5.674 -21.563 1.00 43.21 70 SER A N 8
ATOM 10241 C CA . SER A 1 70 ? -5.550 -5.445 -20.577 1.00 11.51 70 SER A CA 8
ATOM 10242 C C . SER A 1 70 ? -5.935 -6.746 -19.880 1.00 63.34 70 SER A C 8
ATOM 10243 O O . SER A 1 70 ? -6.380 -6.741 -18.733 1.00 0.04 70 SER A O 8
ATOM 10251 N N . ASP A 1 71 ? -5.760 -7.860 -20.583 1.00 44.12 71 ASP A N 8
ATOM 10252 C CA . ASP A 1 71 ? -6.087 -9.170 -20.033 1.00 61.45 71 ASP A CA 8
ATOM 10253 C C . ASP A 1 71 ? -4.939 -9.705 -19.183 1.00 11.25 71 ASP A C 8
ATOM 10254 O O . ASP A 1 71 ? -5.160 -10.352 -18.159 1.00 13.54 71 ASP A O 8
ATOM 10263 N N . VAL A 1 72 ? -3.712 -9.431 -19.614 1.00 21.00 72 VAL A N 8
ATOM 10264 C CA . VAL A 1 72 ? -2.529 -9.884 -18.892 1.00 60.01 72 VAL A CA 8
ATOM 10265 C C . VAL A 1 72 ? -2.418 -9.200 -17.534 1.00 74.11 72 VAL A C 8
ATOM 10266 O O . VAL A 1 72 ? -2.019 -9.819 -16.547 1.00 53.30 72 VAL A O 8
ATOM 10279 N N . ILE A 1 73 ? -2.775 -7.921 -17.491 1.00 43.35 73 ILE A N 8
ATOM 10280 C CA . ILE A 1 73 ? -2.717 -7.153 -16.254 1.00 20.02 73 ILE A CA 8
ATOM 10281 C C . ILE A 1 73 ? -3.961 -7.386 -15.404 1.00 34.02 73 ILE A C 8
ATOM 10282 O O . ILE A 1 73 ? -3.928 -7.244 -14.181 1.00 42.44 73 ILE A O 8
ATOM 10298 N N . LYS A 1 74 ? -5.060 -7.747 -16.059 1.00 65.00 74 LYS A N 8
ATOM 10299 C CA . LYS A 1 74 ? -6.316 -8.004 -15.365 1.00 3.32 74 LYS A CA 8
ATOM 10300 C C . LYS A 1 74 ? -6.339 -9.415 -14.786 1.00 51.21 74 LYS A C 8
ATOM 10301 O O . LYS A 1 74 ? -6.906 -9.649 -13.719 1.00 33.13 74 LYS A O 8
ATOM 10320 N N . TYR A 1 75 ? -5.719 -10.351 -15.496 1.00 2.40 75 TYR A N 8
ATOM 10321 C CA . TYR A 1 75 ? -5.669 -11.739 -15.053 1.00 15.11 75 TYR A CA 8
ATOM 10322 C C . TYR A 1 75 ? -4.547 -11.948 -14.041 1.00 61.43 75 TYR A C 8
ATOM 10323 O O . TYR A 1 75 ? -4.794 -12.301 -12.888 1.00 21.23 75 TYR A O 8
ATOM 10341 N N . ILE A 1 76 ? -3.313 -11.728 -14.482 1.00 51.25 76 ILE A N 8
ATOM 10342 C CA . ILE A 1 76 ? -2.152 -11.890 -13.616 1.00 72.32 76 ILE A CA 8
ATOM 10343 C C . ILE A 1 76 ? -2.360 -11.184 -12.281 1.00 23.13 76 ILE A C 8
ATOM 10344 O O . ILE A 1 76 ? -1.869 -11.634 -11.245 1.00 3.41 76 ILE A O 8
ATOM 10360 N N . LYS A 1 77 ? -3.092 -10.076 -12.311 1.00 51.12 77 LYS A N 8
ATOM 10361 C CA . LYS A 1 77 ? -3.369 -9.308 -11.103 1.00 43.53 77 LYS A CA 8
ATOM 10362 C C . LYS A 1 77 ? -4.104 -10.159 -10.073 1.00 51.03 77 LYS A C 8
ATOM 10363 O O . LYS A 1 77 ? -3.732 -10.189 -8.901 1.00 12.22 77 LYS A O 8
ATOM 10382 N N . GLU A 1 78 ? -5.148 -10.850 -10.520 1.00 60.32 78 GLU A N 8
ATOM 10383 C CA . GLU A 1 78 ? -5.934 -11.703 -9.636 1.00 11.40 78 GLU A CA 8
ATOM 10384 C C . GLU A 1 78 ? -5.240 -13.043 -9.413 1.00 63.15 78 GLU A C 8
ATOM 10385 O O . GLU A 1 78 ? -5.488 -13.725 -8.419 1.00 60.32 78 GLU A O 8
ATOM 10397 N N . ARG A 1 79 ? -4.369 -13.414 -10.347 1.00 11.13 79 ARG A N 8
ATOM 10398 C CA . ARG A 1 79 ? -3.640 -14.673 -10.254 1.00 60.03 79 ARG A CA 8
ATOM 10399 C C . ARG A 1 79 ? -2.559 -14.598 -9.180 1.00 12.23 79 ARG A C 8
ATOM 10400 O O . ARG A 1 79 ? -2.422 -15.506 -8.361 1.00 4.14 79 ARG A O 8
ATOM 10421 N N . GLN A 1 80 ? -1.796 -13.510 -9.191 1.00 3.12 80 GLN A N 8
ATOM 10422 C CA . GLN A 1 80 ? -0.727 -13.318 -8.218 1.00 2.41 80 GLN A CA 8
ATOM 10423 C C . GLN A 1 80 ? -1.251 -13.478 -6.795 1.00 1.44 80 GLN A C 8
ATOM 10424 O O . GLN A 1 80 ? -2.453 -13.376 -6.550 1.00 71.12 80 GLN A O 8
ATOM 10438 N N . SER A 1 81 ? -0.341 -13.729 -5.859 1.00 1.31 81 SER A N 8
ATOM 10439 C CA . SER A 1 81 ? -0.712 -13.907 -4.460 1.00 20.10 81 SER A CA 8
ATOM 10440 C C . SER A 1 81 ? 0.448 -13.542 -3.539 1.00 44.33 81 SER A C 8
ATOM 10441 O O . SER A 1 81 ? 1.529 -13.178 -4.001 1.00 13.33 81 SER A O 8
ATOM 10449 N N . MET A 1 1 ? 8.740 -2.695 -4.837 1.00 23.54 1 MET A N 9
ATOM 10450 C CA . MET A 1 1 ? 8.800 -4.148 -4.948 1.00 31.33 1 MET A CA 9
ATOM 10451 C C . MET A 1 1 ? 7.632 -4.798 -4.212 1.00 24.12 1 MET A C 9
ATOM 10452 O O . MET A 1 1 ? 6.973 -4.162 -3.390 1.00 1.22 1 MET A O 9
ATOM 10466 N N . SER A 1 2 ? 7.382 -6.068 -4.513 1.00 22.43 2 SER A N 9
ATOM 10467 C CA . SER A 1 2 ? 6.291 -6.803 -3.883 1.00 4.25 2 SER A CA 9
ATOM 10468 C C . SER A 1 2 ? 4.949 -6.139 -4.176 1.00 22.25 2 SER A C 9
ATOM 10469 O O . SER A 1 2 ? 4.024 -6.197 -3.365 1.00 74.42 2 SER A O 9
ATOM 10477 N N . THR A 1 3 ? 4.850 -5.507 -5.341 1.00 64.31 3 THR A N 9
ATOM 10478 C CA . THR A 1 3 ? 3.623 -4.831 -5.742 1.00 62.23 3 THR A CA 9
ATOM 10479 C C . THR A 1 3 ? 3.110 -5.368 -7.073 1.00 53.04 3 THR A C 9
ATOM 10480 O O . THR A 1 3 ? 3.818 -6.085 -7.781 1.00 31.42 3 THR A O 9
ATOM 10491 N N . THR A 1 4 ? 1.873 -5.016 -7.411 1.00 11.21 4 THR A N 9
ATOM 10492 C CA . THR A 1 4 ? 1.264 -5.463 -8.657 1.00 42.44 4 THR A CA 9
ATOM 10493 C C . THR A 1 4 ? 1.030 -4.292 -9.605 1.00 60.15 4 THR A C 9
ATOM 10494 O O . THR A 1 4 ? 0.982 -4.467 -10.823 1.00 62.21 4 THR A O 9
ATOM 10505 N N . ASP A 1 5 ? 0.885 -3.099 -9.040 1.00 4.20 5 ASP A N 9
ATOM 10506 C CA . ASP A 1 5 ? 0.658 -1.898 -9.836 1.00 31.12 5 ASP A CA 9
ATOM 10507 C C . ASP A 1 5 ? 1.735 -1.743 -10.905 1.00 75.04 5 ASP A C 9
ATOM 10508 O O . ASP A 1 5 ? 1.442 -1.403 -12.052 1.00 12.11 5 ASP A O 9
ATOM 10517 N N . LYS A 1 6 ? 2.982 -1.994 -10.523 1.00 10.45 6 LYS A N 9
ATOM 10518 C CA . LYS A 1 6 ? 4.104 -1.882 -11.447 1.00 74.55 6 LYS A CA 9
ATOM 10519 C C . LYS A 1 6 ? 3.893 -2.773 -12.668 1.00 21.55 6 LYS A C 9
ATOM 10520 O O . LYS A 1 6 ? 4.332 -2.445 -13.770 1.00 60.43 6 LYS A O 9
ATOM 10539 N N . ILE A 1 7 ? 3.219 -3.900 -12.463 1.00 14.24 7 ILE A N 9
ATOM 10540 C CA . ILE A 1 7 ? 2.948 -4.836 -13.547 1.00 2.32 7 ILE A CA 9
ATOM 10541 C C . ILE A 1 7 ? 2.124 -4.178 -14.648 1.00 53.11 7 ILE A C 9
ATOM 10542 O O . ILE A 1 7 ? 2.272 -4.503 -15.826 1.00 2.44 7 ILE A O 9
ATOM 10558 N N . GLU A 1 8 ? 1.256 -3.250 -14.256 1.00 73.32 8 GLU A N 9
ATOM 10559 C CA . GLU A 1 8 ? 0.408 -2.546 -15.211 1.00 42.02 8 GLU A CA 9
ATOM 10560 C C . GLU A 1 8 ? 1.250 -1.863 -16.285 1.00 61.02 8 GLU A C 9
ATOM 10561 O O . GLU A 1 8 ? 1.023 -2.054 -17.480 1.00 4.24 8 GLU A O 9
ATOM 10573 N N . GLN A 1 9 ? 2.221 -1.067 -15.850 1.00 41.41 9 GLN A N 9
ATOM 10574 C CA . GLN A 1 9 ? 3.096 -0.354 -16.774 1.00 32.31 9 GLN A CA 9
ATOM 10575 C C . GLN A 1 9 ? 4.196 -1.271 -17.298 1.00 4.11 9 GLN A C 9
ATOM 10576 O O . GLN A 1 9 ? 4.779 -1.020 -18.353 1.00 53.42 9 GLN A O 9
ATOM 10590 N N . LYS A 1 10 ? 4.477 -2.335 -16.554 1.00 23.23 10 LYS A N 9
ATOM 10591 C CA . LYS A 1 10 ? 5.507 -3.291 -16.943 1.00 24.05 10 LYS A CA 9
ATOM 10592 C C . LYS A 1 10 ? 5.013 -4.196 -18.066 1.00 63.34 10 LYS A C 9
ATOM 10593 O O . LYS A 1 10 ? 5.772 -5.000 -18.609 1.00 30.15 10 LYS A O 9
ATOM 10612 N N . VAL A 1 11 ? 3.737 -4.060 -18.413 1.00 3.53 11 VAL A N 9
ATOM 10613 C CA . VAL A 1 11 ? 3.143 -4.863 -19.474 1.00 72.20 11 VAL A CA 9
ATOM 10614 C C . VAL A 1 11 ? 3.787 -4.557 -20.821 1.00 61.55 11 VAL A C 9
ATOM 10615 O O . VAL A 1 11 ? 3.856 -5.420 -21.698 1.00 2.13 11 VAL A O 9
ATOM 10628 N N . ILE A 1 12 ? 4.258 -3.325 -20.980 1.00 32.12 12 ILE A N 9
ATOM 10629 C CA . ILE A 1 12 ? 4.898 -2.906 -22.220 1.00 63.03 12 ILE A CA 9
ATOM 10630 C C . ILE A 1 12 ? 6.190 -3.679 -22.460 1.00 65.43 12 ILE A C 9
ATOM 10631 O O . ILE A 1 12 ? 6.500 -4.054 -23.591 1.00 13.01 12 ILE A O 9
ATOM 10647 N N . GLU A 1 13 ? 6.940 -3.916 -21.388 1.00 70.22 13 GLU A N 9
ATOM 10648 C CA . GLU A 1 13 ? 8.199 -4.646 -21.483 1.00 35.50 13 GLU A CA 9
ATOM 10649 C C . GLU A 1 13 ? 7.949 -6.148 -21.598 1.00 43.40 13 GLU A C 9
ATOM 10650 O O . GLU A 1 13 ? 8.779 -6.886 -22.127 1.00 60.35 13 GLU A O 9
ATOM 10662 N N . MET A 1 14 ? 6.801 -6.591 -21.098 1.00 14.34 14 MET A N 9
ATOM 10663 C CA . MET A 1 14 ? 6.441 -8.003 -21.145 1.00 24.34 14 MET A CA 9
ATOM 10664 C C . MET A 1 14 ? 6.076 -8.424 -22.565 1.00 23.55 14 MET A C 9
ATOM 10665 O O . MET A 1 14 ? 6.732 -9.282 -23.156 1.00 42.25 14 MET A O 9
ATOM 10679 N N . VAL A 1 15 ? 5.025 -7.816 -23.106 1.00 24.43 15 VAL A N 9
ATOM 10680 C CA . VAL A 1 15 ? 4.574 -8.128 -24.457 1.00 13.05 15 VAL A CA 9
ATOM 10681 C C . VAL A 1 15 ? 5.696 -7.932 -25.470 1.00 74.10 15 VAL A C 9
ATOM 10682 O O . VAL A 1 15 ? 5.690 -8.536 -26.542 1.00 72.11 15 VAL A O 9
ATOM 10695 N N . ALA A 1 16 ? 6.658 -7.084 -25.123 1.00 11.23 16 ALA A N 9
ATOM 10696 C CA . ALA A 1 16 ? 7.788 -6.810 -26.001 1.00 5.11 16 ALA A CA 9
ATOM 10697 C C . ALA A 1 16 ? 8.752 -7.991 -26.040 1.00 70.21 16 ALA A C 9
ATOM 10698 O O . ALA A 1 16 ? 9.505 -8.157 -26.999 1.00 21.41 16 ALA A O 9
ATOM 10705 N N . GLU A 1 17 ? 8.722 -8.808 -24.992 1.00 25.23 17 GLU A N 9
ATOM 10706 C CA . GLU A 1 17 ? 9.595 -9.973 -24.907 1.00 63.22 17 GLU A CA 9
ATOM 10707 C C . GLU A 1 17 ? 8.827 -11.253 -25.223 1.00 35.03 17 GLU A C 9
ATOM 10708 O O . GLU A 1 17 ? 9.379 -12.202 -25.779 1.00 62.21 17 GLU A O 9
ATOM 10720 N N . LYS A 1 18 ? 7.548 -11.272 -24.863 1.00 14.13 18 LYS A N 9
ATOM 10721 C CA . LYS A 1 18 ? 6.701 -12.433 -25.107 1.00 34.31 18 LYS A CA 9
ATOM 10722 C C . LYS A 1 18 ? 6.741 -12.837 -26.577 1.00 52.44 18 LYS A C 9
ATOM 10723 O O . LYS A 1 18 ? 7.029 -13.987 -26.908 1.00 64.53 18 LYS A O 9
ATOM 10742 N N . LEU A 1 19 ? 6.451 -11.883 -27.456 1.00 3.03 19 LEU A N 9
ATOM 10743 C CA . LEU A 1 19 ? 6.456 -12.139 -28.892 1.00 0.41 19 LEU A CA 9
ATOM 10744 C C . LEU A 1 19 ? 7.538 -11.318 -29.587 1.00 74.35 19 LEU A C 9
ATOM 10745 O O . LEU A 1 19 ? 7.478 -11.092 -30.795 1.00 42.31 19 LEU A O 9
ATOM 10761 N N . ASN A 1 20 ? 8.526 -10.878 -28.816 1.00 44.55 20 ASN A N 9
ATOM 10762 C CA . ASN A 1 20 ? 9.623 -10.084 -29.359 1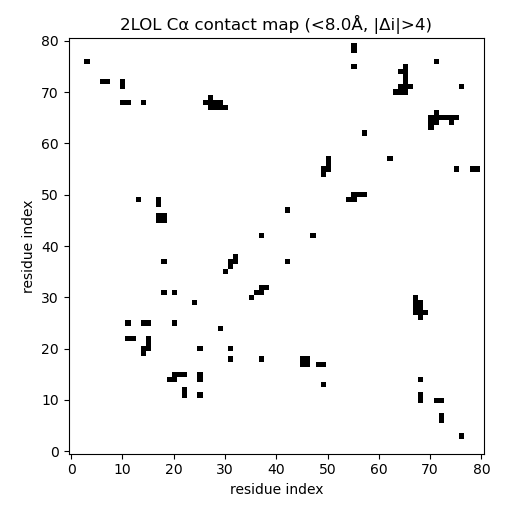.00 51.40 20 ASN A CA 9
ATOM 10763 C C . ASN A 1 20 ? 9.092 -8.892 -30.150 1.00 2.33 20 ASN A C 9
ATOM 10764 O O . ASN A 1 20 ? 9.606 -8.564 -31.220 1.00 15.33 20 ASN A O 9
ATOM 10775 N N . LYS A 1 21 ? 8.061 -8.246 -29.615 1.00 61.14 21 LYS A N 9
ATOM 10776 C CA . LYS A 1 21 ? 7.461 -7.089 -30.268 1.00 75.05 21 LYS A CA 9
ATOM 10777 C C . LYS A 1 21 ? 8.210 -5.811 -29.908 1.00 3.44 21 LYS A C 9
ATOM 10778 O O . LYS A 1 21 ? 8.396 -5.500 -28.731 1.00 15.41 21 LYS A O 9
ATOM 10797 N N . ASP A 1 22 ? 8.638 -5.073 -30.927 1.00 33.44 22 ASP A N 9
ATOM 10798 C CA . ASP A 1 22 ? 9.365 -3.827 -30.716 1.00 41.05 22 ASP A CA 9
ATOM 10799 C C . ASP A 1 22 ? 8.535 -2.845 -29.895 1.00 22.41 22 ASP A C 9
ATOM 10800 O O . ASP A 1 22 ? 7.305 -2.857 -29.950 1.00 43.02 22 ASP A O 9
ATOM 10809 N N . LYS A 1 23 ? 9.216 -1.997 -29.132 1.00 31.01 23 LYS A N 9
ATOM 10810 C CA . LYS A 1 23 ? 8.543 -1.008 -28.298 1.00 61.01 23 LYS A CA 9
ATOM 10811 C C . LYS A 1 23 ? 7.674 -0.083 -29.145 1.00 24.13 23 LYS A C 9
ATOM 10812 O O . LYS A 1 23 ? 6.699 0.486 -28.657 1.00 12.35 23 LYS A O 9
ATOM 10831 N N . ALA A 1 24 ? 8.035 0.060 -30.416 1.00 11.42 24 ALA A N 9
ATOM 10832 C CA . ALA A 1 24 ? 7.286 0.913 -31.331 1.00 1.14 24 ALA A CA 9
ATOM 10833 C C . ALA A 1 24 ? 6.065 0.186 -31.884 1.00 23.20 24 ALA A C 9
ATOM 10834 O O . ALA A 1 24 ? 5.313 0.739 -32.687 1.00 31.13 24 ALA A O 9
ATOM 10841 N N . ILE A 1 25 ? 5.875 -1.056 -31.451 1.00 5.22 25 ILE A N 9
ATOM 10842 C CA . ILE A 1 25 ? 4.746 -1.858 -31.903 1.00 55.23 25 ILE A CA 9
ATOM 10843 C C . ILE A 1 25 ? 3.824 -2.214 -30.742 1.00 21.24 25 ILE A C 9
ATOM 10844 O O . ILE A 1 25 ? 2.650 -2.526 -30.941 1.00 14.20 25 ILE A O 9
ATOM 10860 N N . ILE A 1 26 ? 4.364 -2.164 -29.529 1.00 21.34 26 ILE A N 9
ATOM 10861 C CA . ILE A 1 26 ? 3.590 -2.479 -28.335 1.00 35.03 26 ILE A CA 9
ATOM 10862 C C . ILE A 1 26 ? 2.276 -1.705 -28.312 1.00 32.21 26 ILE A C 9
ATOM 10863 O O . ILE A 1 26 ? 2.267 -0.475 -28.247 1.00 21.43 26 ILE A O 9
ATOM 10879 N N . THR A 1 27 ? 1.165 -2.434 -28.364 1.00 50.24 27 THR A N 9
ATOM 10880 C CA . THR A 1 27 ? -0.155 -1.817 -28.349 1.00 53.22 27 THR A CA 9
ATOM 10881 C C . THR A 1 27 ? -1.137 -2.640 -27.523 1.00 53.33 27 THR A C 9
ATOM 10882 O O . THR A 1 27 ? -0.922 -3.829 -27.287 1.00 34.13 27 THR A O 9
ATOM 10893 N N . THR A 1 28 ? -2.218 -2.000 -27.086 1.00 43.22 28 THR A N 9
ATOM 10894 C CA . THR A 1 28 ? -3.233 -2.673 -26.286 1.00 50.31 28 THR A CA 9
ATOM 10895 C C . THR A 1 28 ? -3.924 -3.772 -27.085 1.00 41.43 28 THR A C 9
ATOM 10896 O O . THR A 1 28 ? -4.240 -4.835 -26.552 1.00 14.03 28 THR A O 9
ATOM 10907 N N . ASP A 1 29 ? -4.155 -3.509 -28.367 1.00 5.51 29 ASP A N 9
ATOM 10908 C CA . ASP A 1 29 ? -4.807 -4.477 -29.241 1.00 2.22 29 ASP A CA 9
ATOM 10909 C C . ASP A 1 29 ? -3.785 -5.189 -30.121 1.00 23.30 29 ASP A C 9
ATOM 10910 O O . ASP A 1 29 ? -4.097 -5.614 -31.233 1.00 53.34 29 ASP A O 9
ATOM 10919 N N . SER A 1 30 ? -2.562 -5.316 -29.615 1.00 41.15 30 SER A N 9
ATOM 10920 C CA . SER A 1 30 ? -1.492 -5.973 -30.358 1.00 11.54 30 SER A CA 9
ATOM 10921 C C . SER A 1 30 ? -1.940 -7.342 -30.859 1.00 53.25 30 SER A C 9
ATOM 10922 O O . SER A 1 30 ? -2.157 -8.263 -30.072 1.00 70.22 30 SER A O 9
ATOM 10930 N N . ARG A 1 31 ? -2.077 -7.467 -32.175 1.00 51.15 31 ARG A N 9
ATOM 10931 C CA . ARG A 1 31 ? -2.501 -8.722 -32.784 1.00 24.54 31 ARG A CA 9
ATOM 10932 C C . ARG A 1 31 ? -1.325 -9.423 -33.459 1.00 73.10 31 ARG A C 9
ATOM 10933 O O . ARG A 1 31 ? -1.417 -9.839 -34.614 1.00 53.43 31 ARG A O 9
ATOM 10954 N N . PHE A 1 32 ? -0.221 -9.550 -32.731 1.00 30.13 32 PHE A N 9
ATOM 10955 C CA . PHE A 1 32 ? 0.973 -10.199 -33.259 1.00 42.15 32 PHE A CA 9
ATOM 10956 C C . PHE A 1 32 ? 0.628 -11.549 -33.881 1.00 45.14 32 PHE A C 9
ATOM 10957 O O . PHE A 1 32 ? 1.248 -11.970 -34.859 1.00 21.34 32 PHE A O 9
ATOM 10974 N N . ILE A 1 33 ? -0.363 -12.222 -33.308 1.00 12.13 33 ILE A N 9
ATOM 10975 C CA . ILE A 1 33 ? -0.791 -13.523 -33.805 1.00 63.54 33 ILE A CA 9
ATOM 10976 C C . ILE A 1 33 ? -1.150 -13.455 -35.286 1.00 10.12 33 ILE A C 9
ATOM 10977 O O . ILE A 1 33 ? -0.775 -14.329 -36.066 1.00 64.03 33 ILE A O 9
ATOM 10993 N N . GLU A 1 34 ? -1.878 -12.409 -35.665 1.00 20.12 34 GLU A N 9
ATOM 10994 C CA . GLU A 1 34 ? -2.287 -12.226 -37.053 1.00 22.45 34 GLU A CA 9
ATOM 10995 C C . GLU A 1 34 ? -1.262 -11.393 -37.817 1.00 24.25 34 GLU A C 9
ATOM 10996 O O . GLU A 1 34 ? -0.721 -11.833 -38.832 1.00 14.52 34 GLU A O 9
ATOM 11008 N N . ASP A 1 35 ? -1.000 -10.189 -37.321 1.00 43.22 35 ASP A N 9
ATOM 11009 C CA . ASP A 1 35 ? -0.040 -9.293 -37.956 1.00 25.32 35 ASP A CA 9
ATOM 11010 C C . ASP A 1 35 ? 1.297 -9.996 -38.173 1.00 41.32 35 ASP A C 9
ATOM 11011 O O . ASP A 1 35 ? 1.802 -10.059 -39.295 1.00 3.41 35 ASP A O 9
ATOM 11020 N N . LEU A 1 36 ? 1.866 -10.522 -37.094 1.00 14.41 36 LEU A N 9
ATOM 11021 C CA . LEU A 1 36 ? 3.145 -11.219 -37.166 1.00 31.11 36 LEU A CA 9
ATOM 11022 C C . LEU A 1 36 ? 2.956 -12.655 -37.645 1.00 41.33 36 LEU A C 9
ATOM 11023 O O . LEU A 1 36 ? 3.926 -13.366 -37.908 1.00 22.03 36 LEU A O 9
ATOM 11039 N N . LYS A 1 37 ? 1.701 -13.075 -37.760 1.00 13.53 37 LYS A N 9
ATOM 11040 C CA . LYS A 1 37 ? 1.383 -14.424 -38.211 1.00 72.11 37 LYS A CA 9
ATOM 11041 C C . LYS A 1 37 ? 2.159 -15.463 -37.409 1.00 23.23 37 LYS A C 9
ATOM 11042 O O . LYS A 1 37 ? 2.850 -16.309 -37.976 1.00 20.45 37 LYS A O 9
ATOM 11061 N N . ALA A 1 38 ? 2.040 -15.394 -36.087 1.00 12.21 38 ALA A N 9
ATOM 11062 C CA . ALA A 1 38 ? 2.728 -16.331 -35.208 1.00 12.15 38 ALA A CA 9
ATOM 11063 C C . ALA A 1 38 ? 2.215 -17.752 -35.411 1.00 60.52 38 ALA A C 9
ATOM 11064 O O . ALA A 1 38 ? 1.007 -17.989 -35.436 1.00 22.45 38 ALA A O 9
ATOM 11071 N N . ASP A 1 39 ? 3.140 -18.695 -35.558 1.00 1.51 39 ASP A N 9
ATOM 11072 C CA . ASP A 1 39 ? 2.781 -20.094 -35.759 1.00 43.44 39 ASP A CA 9
ATOM 11073 C C . ASP A 1 39 ? 1.884 -20.593 -34.631 1.00 5.43 39 ASP A C 9
ATOM 11074 O O . ASP A 1 39 ? 1.610 -19.866 -33.676 1.00 32.35 39 ASP A O 9
ATOM 11083 N N . SER A 1 40 ? 1.430 -21.836 -34.748 1.00 64.33 40 SER A N 9
ATOM 11084 C CA . SER A 1 40 ? 0.560 -22.431 -33.740 1.00 44.14 40 SER A CA 9
ATOM 11085 C C . SER A 1 40 ? 1.380 -23.080 -32.630 1.00 24.42 40 SER A C 9
ATOM 11086 O O . SER A 1 40 ? 1.043 -22.975 -31.450 1.00 10.32 40 SER A O 9
ATOM 11094 N N . LEU A 1 41 ? 2.459 -23.753 -33.016 1.00 2.44 41 LEU A N 9
ATOM 11095 C CA . LEU A 1 41 ? 3.329 -24.420 -32.054 1.00 23.33 41 LEU A CA 9
ATOM 11096 C C . LEU A 1 41 ? 4.305 -23.431 -31.424 1.00 63.43 41 LEU A C 9
ATOM 11097 O O . LEU A 1 41 ? 4.971 -23.744 -30.437 1.00 61.10 41 LEU A O 9
ATOM 11113 N N . ASP A 1 42 ? 4.383 -22.237 -32.001 1.00 23.13 42 ASP A N 9
ATOM 11114 C CA . ASP A 1 42 ? 5.275 -21.201 -31.494 1.00 43.43 42 ASP A CA 9
ATOM 11115 C C . ASP A 1 42 ? 4.632 -20.450 -30.332 1.00 61.14 42 ASP A C 9
ATOM 11116 O O . ASP A 1 42 ? 5.288 -20.147 -29.335 1.00 32.31 42 ASP A O 9
ATOM 11125 N N . THR A 1 43 ? 3.344 -20.151 -30.468 1.00 72.03 43 THR A N 9
ATOM 11126 C CA . THR A 1 43 ? 2.612 -19.434 -29.432 1.00 21.03 43 THR A CA 9
ATOM 11127 C C . THR A 1 43 ? 2.828 -20.073 -28.065 1.00 35.14 43 THR A C 9
ATOM 11128 O O . THR A 1 43 ? 3.222 -19.403 -27.110 1.00 61.21 43 THR A O 9
ATOM 11139 N N . VAL A 1 44 ? 2.567 -21.374 -27.977 1.00 14.43 44 VAL A N 9
ATOM 11140 C CA . VAL A 1 44 ? 2.734 -22.104 -26.726 1.00 32.00 44 VAL A CA 9
ATOM 11141 C C . VAL A 1 44 ? 4.105 -21.840 -26.114 1.00 40.33 44 VAL A C 9
ATOM 11142 O O . VAL A 1 44 ? 4.262 -21.845 -24.894 1.00 21.21 44 VAL A O 9
ATOM 11155 N N . GLU A 1 45 ? 5.095 -21.608 -26.971 1.00 74.03 45 GLU A N 9
ATOM 11156 C CA . GLU A 1 45 ? 6.453 -21.342 -26.514 1.00 44.31 45 GLU A CA 9
ATOM 11157 C C . GLU A 1 45 ? 6.632 -19.866 -26.169 1.00 32.13 45 GLU A C 9
ATOM 11158 O O . GLU A 1 45 ? 7.306 -19.521 -25.197 1.00 72.21 45 GLU A O 9
ATOM 11170 N N . LEU A 1 46 ? 6.024 -18.999 -26.971 1.00 61.21 46 LEU A N 9
ATOM 11171 C CA . LEU A 1 46 ? 6.115 -17.560 -26.752 1.00 3.11 46 LEU A CA 9
ATOM 11172 C C . LEU A 1 46 ? 5.405 -17.159 -25.463 1.00 24.33 46 LEU A C 9
ATOM 11173 O O . LEU A 1 46 ? 6.010 -16.569 -24.568 1.00 34.34 46 LEU A O 9
ATOM 11189 N N . MET A 1 47 ? 4.120 -17.486 -25.375 1.00 22.12 47 MET A N 9
ATOM 11190 C CA . MET A 1 47 ? 3.329 -17.163 -24.193 1.00 60.21 47 MET A CA 9
ATOM 11191 C C . MET A 1 47 ? 3.927 -17.806 -22.946 1.00 5.01 47 MET A C 9
ATOM 11192 O O . MET A 1 47 ? 3.828 -17.261 -21.847 1.00 44.32 47 MET A O 9
ATOM 11206 N N . MET A 1 48 ? 4.548 -18.968 -23.124 1.00 51.30 48 MET A N 9
ATOM 11207 C CA . MET A 1 48 ? 5.163 -19.684 -22.012 1.00 51.52 48 MET A CA 9
ATOM 11208 C C . MET A 1 48 ? 6.136 -18.783 -21.257 1.00 74.04 48 MET A C 9
ATOM 11209 O O . MET A 1 48 ? 6.241 -18.856 -20.033 1.00 52.35 48 MET A O 9
ATOM 11223 N N . ALA A 1 49 ? 6.845 -17.935 -21.996 1.0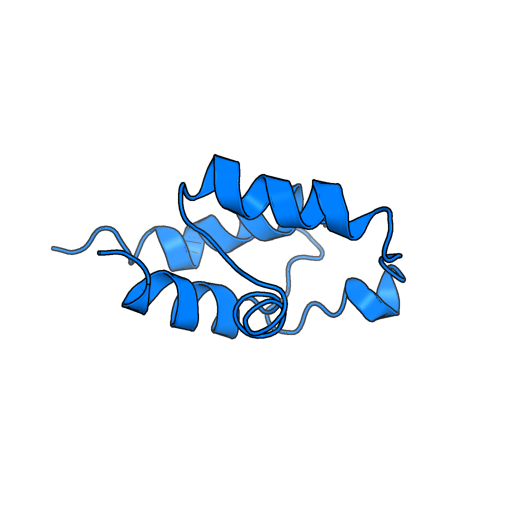0 34.34 49 ALA A N 9
ATOM 11224 C CA . ALA A 1 49 ? 7.807 -17.020 -21.395 1.00 61.02 49 ALA A CA 9
ATOM 11225 C C . ALA A 1 49 ? 7.139 -16.124 -20.357 1.00 64.42 49 ALA A C 9
ATOM 11226 O O . ALA A 1 49 ? 7.800 -15.598 -19.461 1.00 32.42 49 ALA A O 9
ATOM 11233 N N . ILE A 1 50 ? 5.828 -15.955 -20.485 1.00 13.01 50 ILE A N 9
ATOM 11234 C CA . ILE A 1 50 ? 5.072 -15.123 -19.557 1.00 74.02 50 ILE A CA 9
ATOM 11235 C C . ILE A 1 50 ? 4.949 -15.793 -18.193 1.00 11.13 50 ILE A C 9
ATOM 11236 O O . ILE A 1 50 ? 4.743 -15.126 -17.180 1.00 3.44 50 ILE A O 9
ATOM 11252 N N . GLU A 1 51 ? 5.078 -17.116 -18.175 1.00 44.22 51 GLU A N 9
ATOM 11253 C CA . GLU A 1 51 ? 4.983 -17.876 -16.934 1.00 50.43 51 GLU A CA 9
ATOM 11254 C C . GLU A 1 51 ? 6.317 -17.876 -16.193 1.00 34.23 51 GLU A C 9
ATOM 11255 O O . GLU A 1 51 ? 6.366 -17.664 -14.981 1.00 42.10 51 GLU A O 9
ATOM 11267 N N . VAL A 1 52 ? 7.397 -18.117 -16.929 1.00 54.04 52 VAL A N 9
ATOM 11268 C CA . VAL A 1 52 ? 8.731 -18.145 -16.343 1.00 43.01 52 VAL A CA 9
ATOM 11269 C C . VAL A 1 52 ? 9.212 -16.739 -16.003 1.00 51.33 52 VAL A C 9
ATOM 11270 O O . VAL A 1 52 ? 10.146 -16.564 -15.222 1.00 11.23 52 VAL A O 9
ATOM 11283 N N . GLU A 1 53 ? 8.566 -15.739 -16.596 1.00 63.12 53 GLU A N 9
ATOM 11284 C CA . GLU A 1 53 ? 8.929 -14.347 -16.356 1.00 31.31 53 GLU A CA 9
ATOM 11285 C C . GLU A 1 53 ? 8.245 -13.816 -15.099 1.00 65.31 53 GLU A C 9
ATOM 11286 O O . GLU A 1 53 ? 8.903 -13.316 -14.186 1.00 31.20 53 GLU A O 9
ATOM 11298 N N . TYR A 1 54 ? 6.922 -13.928 -15.060 1.00 65.04 54 TYR A N 9
ATOM 11299 C CA . TYR A 1 54 ? 6.149 -13.457 -13.918 1.00 13.21 54 TYR A CA 9
ATOM 11300 C C . TYR A 1 54 ? 6.247 -14.436 -12.752 1.00 72.12 54 TYR A C 9
ATOM 11301 O O . TYR A 1 54 ? 6.078 -14.059 -11.594 1.00 14.14 54 TYR A O 9
ATOM 11319 N N . GLY A 1 55 ? 6.523 -15.698 -13.069 1.00 55.32 55 GLY A N 9
ATOM 11320 C CA . GLY A 1 55 ? 6.639 -16.713 -12.039 1.00 4.13 55 GLY A CA 9
ATOM 11321 C C . GLY A 1 55 ? 5.307 -17.350 -11.699 1.00 14.14 55 GLY A C 9
ATOM 11322 O O . GLY A 1 55 ? 5.121 -17.865 -10.596 1.00 0.04 55 GLY A O 9
ATOM 11326 N N . ILE A 1 56 ? 4.376 -17.314 -12.647 1.00 4.24 56 ILE A N 9
ATOM 11327 C CA . ILE A 1 56 ? 3.054 -17.892 -12.441 1.00 1.40 56 ILE A CA 9
ATOM 11328 C C . ILE A 1 56 ? 2.762 -18.977 -13.471 1.00 64.41 56 ILE A C 9
ATOM 11329 O O . ILE A 1 56 ? 3.606 -19.294 -14.310 1.00 53.13 56 ILE A O 9
ATOM 11345 N N . ASP A 1 57 ? 1.562 -19.543 -13.402 1.00 64.24 57 ASP A N 9
ATOM 11346 C CA . ASP A 1 57 ? 1.157 -20.592 -14.331 1.00 64.01 57 ASP A CA 9
ATOM 11347 C C . ASP A 1 57 ? -0.048 -20.152 -15.156 1.00 13.13 57 ASP A C 9
ATOM 11348 O O . ASP A 1 57 ? -0.961 -19.505 -14.642 1.00 33.15 57 ASP A O 9
ATOM 11357 N N . ILE A 1 58 ? -0.044 -20.506 -16.436 1.00 43.34 58 ILE A N 9
ATOM 11358 C CA . ILE A 1 58 ? -1.137 -20.147 -17.331 1.00 62.14 58 ILE A CA 9
ATOM 11359 C C . ILE A 1 58 ? -1.383 -21.242 -18.364 1.00 54.31 58 ILE A C 9
ATOM 11360 O O . ILE A 1 58 ? -0.736 -21.300 -19.410 1.00 55.10 58 ILE A O 9
ATOM 11376 N N . PRO A 1 59 ? -2.343 -22.130 -18.067 1.00 21.44 59 PRO A N 9
ATOM 11377 C CA . PRO A 1 59 ? -2.699 -23.238 -18.958 1.00 33.53 59 PRO A CA 9
ATOM 11378 C C . PRO A 1 59 ? -3.399 -22.761 -20.226 1.00 5.32 59 PRO A C 9
ATOM 11379 O O . PRO A 1 59 ? -3.876 -21.628 -20.294 1.00 10.05 59 PRO A O 9
ATOM 11390 N N . ASP A 1 60 ? -3.456 -23.631 -21.228 1.00 4.11 60 ASP A N 9
ATOM 11391 C CA . ASP A 1 60 ? -4.098 -23.298 -22.494 1.00 33.01 60 ASP A CA 9
ATOM 11392 C C . ASP A 1 60 ? -5.508 -22.763 -22.263 1.00 40.54 60 ASP A C 9
ATOM 11393 O O . ASP A 1 60 ? -5.972 -21.878 -22.983 1.00 1.43 60 ASP A O 9
ATOM 11402 N N . ASP A 1 61 ? -6.184 -23.306 -21.257 1.00 53.52 61 ASP A N 9
ATOM 11403 C CA . ASP A 1 61 ? -7.541 -22.883 -20.932 1.00 14.43 61 ASP A CA 9
ATOM 11404 C C . ASP A 1 61 ? -7.584 -21.392 -20.609 1.00 65.13 61 ASP A C 9
ATOM 11405 O O . ASP A 1 61 ? -8.571 -20.714 -20.893 1.00 25.31 61 ASP A O 9
ATOM 11414 N N . GLU A 1 62 ? -6.506 -20.890 -20.014 1.00 51.22 62 GLU A N 9
ATOM 11415 C CA . GLU A 1 62 ? -6.422 -19.480 -19.652 1.00 1.12 62 GLU A CA 9
ATOM 11416 C C . GLU A 1 62 ? -5.495 -18.728 -20.602 1.00 64.23 62 GLU A C 9
ATOM 11417 O O . GLU A 1 62 ? -5.120 -17.584 -20.346 1.00 31.43 62 GLU A O 9
ATOM 11429 N N . ALA A 1 63 ? -5.128 -19.380 -21.701 1.00 21.33 63 ALA A N 9
ATOM 11430 C CA . ALA A 1 63 ? -4.246 -18.774 -22.690 1.00 70.25 63 ALA A CA 9
ATOM 11431 C C . ALA A 1 63 ? -4.967 -17.681 -23.471 1.00 42.44 63 ALA A C 9
ATOM 11432 O O . ALA A 1 63 ? -4.344 -16.915 -24.208 1.00 62.44 63 ALA A O 9
ATOM 11439 N N . THR A 1 64 ? -6.284 -17.612 -23.306 1.00 52.13 64 THR A N 9
ATOM 11440 C CA . THR A 1 64 ? -7.090 -16.613 -23.997 1.00 70.31 64 THR A CA 9
ATOM 11441 C C . THR A 1 64 ? -7.559 -15.525 -23.038 1.00 23.43 64 THR A C 9
ATOM 11442 O O . THR A 1 64 ? -8.470 -14.759 -23.349 1.00 52.52 64 THR A O 9
ATOM 11453 N N . LYS A 1 65 ? -6.930 -15.463 -21.869 1.00 3.30 65 LYS A N 9
ATOM 11454 C CA . LYS A 1 65 ? -7.280 -14.467 -20.863 1.00 54.12 65 LYS A CA 9
ATOM 11455 C C . LYS A 1 65 ? -6.086 -13.574 -20.542 1.00 52.01 65 LYS A C 9
ATOM 11456 O O . LYS A 1 65 ? -6.132 -12.773 -19.608 1.00 22.33 65 LYS A O 9
ATOM 11475 N N . ILE A 1 66 ? -5.020 -13.716 -21.323 1.00 13.14 66 ILE A N 9
ATOM 11476 C CA . ILE A 1 66 ? -3.816 -12.920 -21.122 1.00 42.10 66 ILE A CA 9
ATOM 11477 C C . ILE A 1 66 ? -3.171 -12.554 -22.454 1.00 44.14 66 ILE A C 9
ATOM 11478 O O . ILE A 1 66 ? -2.024 -12.108 -22.500 1.00 62.21 66 ILE A O 9
ATOM 11494 N N . LYS A 1 67 ? -3.916 -12.743 -23.538 1.00 64.41 67 LYS A N 9
ATOM 11495 C CA . LYS A 1 67 ? -3.419 -12.431 -24.873 1.00 10.32 67 LYS A CA 9
ATOM 11496 C C . LYS A 1 67 ? -3.329 -10.922 -25.080 1.00 72.24 67 LYS A C 9
ATOM 11497 O O . LYS A 1 67 ? -2.296 -10.403 -25.505 1.00 71.52 67 LYS A O 9
ATOM 11516 N N . THR A 1 68 ? -4.418 -10.222 -24.777 1.00 5.43 68 THR A N 9
ATOM 11517 C CA . THR A 1 68 ? -4.461 -8.773 -24.930 1.00 12.14 68 THR A CA 9
ATOM 11518 C C . THR A 1 68 ? -3.827 -8.074 -23.732 1.00 71.33 68 THR A C 9
ATOM 11519 O O . THR A 1 68 ? -3.916 -8.554 -22.602 1.00 51.00 68 THR A O 9
ATOM 11530 N N . VAL A 1 69 ? -3.187 -6.937 -23.987 1.00 60.40 69 VAL A N 9
ATOM 11531 C CA . VAL A 1 69 ? -2.539 -6.171 -22.929 1.00 71.32 69 VAL A CA 9
ATOM 11532 C C . VAL A 1 69 ? -3.515 -5.858 -21.801 1.00 33.02 69 VAL A C 9
ATOM 11533 O O . VAL A 1 69 ? -3.115 -5.684 -20.650 1.00 24.21 69 VAL A O 9
ATOM 11546 N N . SER A 1 70 ? -4.799 -5.788 -22.139 1.00 1.24 70 SER A N 9
ATOM 11547 C CA . SER A 1 70 ? -5.833 -5.492 -21.154 1.00 73.23 70 SER A CA 9
ATOM 11548 C C . SER A 1 70 ? -6.186 -6.737 -20.346 1.00 61.21 70 SER A C 9
ATOM 11549 O O . SER A 1 70 ? -6.517 -6.650 -19.163 1.00 43.04 70 SER A O 9
ATOM 11557 N N . ASP A 1 71 ? -6.113 -7.895 -20.993 1.00 42.03 71 ASP A N 9
ATOM 11558 C CA . ASP A 1 71 ? -6.423 -9.159 -20.336 1.00 30.30 71 ASP A CA 9
ATOM 11559 C C . ASP A 1 71 ? -5.217 -9.678 -19.560 1.00 22.44 71 ASP A C 9
ATOM 11560 O O . ASP A 1 71 ? -5.359 -10.469 -18.627 1.00 11.35 71 ASP A O 9
ATOM 11569 N N . VAL A 1 72 ? -4.029 -9.229 -19.952 1.00 62.32 72 VAL A N 9
ATOM 11570 C CA . VAL A 1 72 ? -2.797 -9.648 -19.293 1.00 74.24 72 VAL A CA 9
ATOM 11571 C C . VAL A 1 72 ? -2.794 -9.240 -17.824 1.00 62.45 72 VAL A C 9
ATOM 11572 O O . VAL A 1 72 ? -2.823 -10.090 -16.934 1.00 20.41 72 VAL A O 9
ATOM 11585 N N . ILE A 1 73 ? -2.758 -7.935 -17.579 1.00 34.14 73 ILE A N 9
ATOM 11586 C CA . ILE A 1 73 ? -2.753 -7.415 -16.217 1.00 42.42 73 ILE A CA 9
ATOM 11587 C C . ILE A 1 73 ? -4.074 -7.703 -15.513 1.00 13.20 73 ILE A C 9
ATOM 11588 O O . ILE A 1 73 ? -4.137 -7.759 -14.285 1.00 11.24 73 ILE A O 9
ATOM 11604 N N . LYS A 1 74 ? -5.129 -7.887 -16.299 1.00 54.03 74 LYS A N 9
ATOM 11605 C CA . LYS A 1 74 ? -6.451 -8.173 -15.753 1.00 23.00 74 LYS A CA 9
ATOM 11606 C C . LYS A 1 74 ? -6.503 -9.579 -15.165 1.00 34.35 74 LYS A C 9
ATOM 11607 O O . LYS A 1 74 ? -6.891 -9.766 -14.011 1.00 2.33 74 LYS A O 9
ATOM 11626 N N . TYR A 1 75 ? -6.110 -10.565 -15.963 1.00 53.15 75 TYR A N 9
ATOM 11627 C CA . TYR A 1 75 ? -6.114 -11.954 -15.522 1.00 22.54 75 TYR A CA 9
ATOM 11628 C C . TYR A 1 75 ? -4.945 -12.230 -14.581 1.00 0.24 75 TYR A C 9
ATOM 11629 O O . TYR A 1 75 ? -5.135 -12.697 -13.457 1.00 40.12 75 TYR A O 9
ATOM 11647 N N . ILE A 1 76 ? -3.736 -11.936 -15.048 1.00 32.33 76 ILE A N 9
ATOM 11648 C CA . ILE A 1 76 ? -2.536 -12.150 -14.248 1.00 72.14 76 ILE A CA 9
ATOM 11649 C C . ILE A 1 76 ? -2.698 -11.569 -12.848 1.00 31.53 76 ILE A C 9
ATOM 11650 O O . ILE A 1 76 ? -2.114 -12.068 -11.885 1.00 42.23 76 ILE A O 9
ATOM 11666 N N . LYS A 1 77 ? -3.497 -10.513 -12.740 1.00 20.32 77 LYS A N 9
ATOM 11667 C CA . LYS A 1 77 ? -3.740 -9.865 -11.457 1.00 1.05 77 LYS A CA 9
ATOM 11668 C C . LYS A 1 77 ? -4.327 -10.851 -10.451 1.00 42.24 77 LYS A C 9
ATOM 11669 O O . LYS A 1 77 ? -3.698 -11.170 -9.443 1.00 72.51 77 LYS A O 9
ATOM 11688 N N . GLU A 1 78 ? -5.534 -11.330 -10.735 1.00 13.54 78 GLU A N 9
ATOM 11689 C CA . GLU A 1 78 ? -6.204 -12.280 -9.854 1.00 53.45 78 GLU A CA 9
ATOM 11690 C C . GLU A 1 78 ? -5.401 -13.572 -9.737 1.00 13.12 78 GLU A C 9
ATOM 11691 O O . GLU A 1 78 ? -5.528 -14.307 -8.757 1.00 50.22 78 GLU A O 9
ATOM 11703 N N . ARG A 1 79 ? -4.576 -13.842 -10.742 1.00 64.24 79 ARG A N 9
ATOM 11704 C CA . ARG A 1 79 ? -3.753 -15.046 -10.753 1.00 52.13 79 ARG A CA 9
ATOM 11705 C C . ARG A 1 79 ? -2.606 -14.930 -9.753 1.00 54.14 79 ARG A C 9
ATOM 11706 O O . ARG A 1 79 ? -2.311 -15.874 -9.022 1.00 31.51 79 ARG A O 9
ATOM 11727 N N . GLN A 1 80 ? -1.965 -13.766 -9.729 1.00 63.32 80 GLN A N 9
ATOM 11728 C CA . GLN A 1 80 ? -0.850 -13.528 -8.820 1.00 61.11 80 GLN A CA 9
ATOM 11729 C C . GLN A 1 80 ? -1.274 -13.743 -7.371 1.00 2.32 80 GLN A C 9
ATOM 11730 O O . GLN A 1 80 ? -2.331 -13.276 -6.948 1.00 33.14 80 GLN A O 9
ATOM 11744 N N . SER A 1 81 ? -0.442 -14.452 -6.615 1.00 22.01 81 SER A N 9
ATOM 11745 C CA . SER A 1 81 ? -0.733 -14.732 -5.214 1.00 24.23 81 SER A CA 9
ATOM 11746 C C . SER A 1 81 ? -0.142 -13.654 -4.310 1.00 63.22 81 SER A C 9
ATOM 11747 O O . SER A 1 81 ? 1.059 -13.390 -4.347 1.00 11.43 81 SER A O 9
ATOM 11755 N N . MET A 1 1 ? 3.882 -0.286 0.553 1.00 12.44 1 MET A N 10
ATOM 11756 C CA . MET A 1 1 ? 2.788 0.461 -0.058 1.00 63.32 1 MET A CA 10
ATOM 11757 C C . MET A 1 1 ? 2.609 0.062 -1.520 1.00 14.04 1 MET A C 10
ATOM 11758 O O . MET A 1 1 ? 1.501 0.113 -2.055 1.00 23.31 1 MET A O 10
ATOM 11772 N N . SER A 1 2 ? 3.704 -0.334 -2.159 1.00 43.15 2 SER A N 10
ATOM 11773 C CA . SER A 1 2 ? 3.668 -0.737 -3.560 1.00 71.23 2 SER A CA 10
ATOM 11774 C C . SER A 1 2 ? 3.407 -2.235 -3.688 1.00 23.02 2 SER A C 10
ATOM 11775 O O . SER A 1 2 ? 4.114 -3.053 -3.098 1.00 63.24 2 SER A O 10
ATOM 11783 N N . THR A 1 3 ? 2.386 -2.588 -4.463 1.00 2.04 3 THR A N 10
ATOM 11784 C CA . THR A 1 3 ? 2.030 -3.986 -4.668 1.00 31.23 3 THR A CA 10
ATOM 11785 C C . THR A 1 3 ? 1.423 -4.202 -6.049 1.00 40.03 3 THR A C 10
ATOM 11786 O O . THR A 1 3 ? 0.340 -3.698 -6.349 1.00 60.23 3 THR A O 10
ATOM 11797 N N . THR A 1 4 ? 2.127 -4.955 -6.889 1.00 0.10 4 THR A N 10
ATOM 11798 C CA . THR A 1 4 ? 1.658 -5.237 -8.240 1.00 33.25 4 THR A CA 10
ATOM 11799 C C . THR A 1 4 ? 1.419 -3.949 -9.019 1.00 32.10 4 THR A C 10
ATOM 11800 O O . THR A 1 4 ? 0.413 -3.811 -9.715 1.00 72.11 4 THR A O 10
ATOM 11811 N N . ASP A 1 5 ? 2.349 -3.009 -8.898 1.00 44.13 5 ASP A N 10
ATOM 11812 C CA . ASP A 1 5 ? 2.241 -1.732 -9.594 1.00 13.44 5 ASP A CA 10
ATOM 11813 C C . ASP A 1 5 ? 3.241 -1.652 -10.743 1.00 13.32 5 ASP A C 10
ATOM 11814 O O . ASP A 1 5 ? 2.969 -1.039 -11.776 1.00 34.33 5 ASP A O 10
ATOM 11823 N N . LYS A 1 6 ? 4.400 -2.274 -10.556 1.00 10.52 6 LYS A N 10
ATOM 11824 C CA . LYS A 1 6 ? 5.442 -2.274 -11.576 1.00 12.21 6 LYS A CA 10
ATOM 11825 C C . LYS A 1 6 ? 5.065 -3.186 -12.739 1.00 14.13 6 LYS A C 10
ATOM 11826 O O . LYS A 1 6 ? 5.566 -3.027 -13.852 1.00 51.12 6 LYS A O 10
ATOM 11845 N N . ILE A 1 7 ? 4.178 -4.139 -12.473 1.00 61.53 7 ILE A N 10
ATOM 11846 C CA . ILE A 1 7 ? 3.733 -5.074 -13.499 1.00 35.52 7 ILE A CA 10
ATOM 11847 C C . ILE A 1 7 ? 2.925 -4.362 -14.578 1.00 73.34 7 ILE A C 10
ATOM 11848 O O . ILE A 1 7 ? 3.064 -4.655 -15.765 1.00 51.04 7 ILE A O 10
ATOM 11864 N N . GLU A 1 8 ? 2.081 -3.425 -14.157 1.00 45.23 8 GLU A N 10
ATOM 11865 C CA . GLU A 1 8 ? 1.252 -2.670 -15.089 1.00 40.13 8 GLU A CA 10
ATOM 11866 C C . GLU A 1 8 ? 2.114 -1.937 -16.114 1.00 14.04 8 GLU A C 10
ATOM 11867 O O . GLU A 1 8 ? 1.752 -1.837 -17.286 1.00 34.44 8 GLU A O 10
ATOM 11879 N N . GLN A 1 9 ? 3.254 -1.426 -15.661 1.00 41.14 9 GLN A N 10
ATOM 11880 C CA . GLN A 1 9 ? 4.166 -0.701 -16.538 1.00 64.10 9 GLN A CA 10
ATOM 11881 C C . GLN A 1 9 ? 5.160 -1.653 -17.197 1.00 12.45 9 GLN A C 10
ATOM 11882 O O . GLN A 1 9 ? 5.747 -1.336 -18.232 1.00 33.25 9 GLN A O 10
ATOM 11896 N N . LYS A 1 10 ? 5.344 -2.820 -16.590 1.00 24.23 10 LYS A N 10
ATOM 11897 C CA . LYS A 1 10 ? 6.266 -3.820 -17.117 1.00 0.45 10 LYS A CA 10
ATOM 11898 C C . LYS A 1 10 ? 5.603 -4.647 -18.213 1.00 50.33 10 LYS A C 10
ATOM 11899 O O . LYS A 1 10 ? 6.281 -5.279 -19.024 1.00 13.14 10 LYS A O 10
ATOM 11918 N N . VAL A 1 11 ? 4.274 -4.637 -18.234 1.00 51.21 11 VAL A N 10
ATOM 11919 C CA . VAL A 1 11 ? 3.519 -5.384 -19.233 1.00 43.02 11 VAL A CA 10
ATOM 11920 C C . VAL A 1 11 ? 4.014 -5.073 -20.641 1.00 62.23 11 VAL A C 10
ATOM 11921 O O . VAL A 1 11 ? 3.951 -5.920 -21.533 1.00 65.10 11 VAL A O 10
ATOM 11934 N N . ILE A 1 12 ? 4.506 -3.854 -20.834 1.00 24.12 12 ILE A N 10
ATOM 11935 C CA . ILE A 1 12 ? 5.014 -3.432 -22.133 1.00 73.25 12 ILE A CA 10
ATOM 11936 C C . ILE A 1 12 ? 6.323 -4.138 -22.468 1.00 61.41 12 ILE A C 10
ATOM 11937 O O . ILE A 1 12 ? 6.566 -4.504 -23.618 1.00 12.03 12 ILE A O 10
ATOM 11953 N N . GLU A 1 13 ? 7.163 -4.328 -21.455 1.00 34.31 13 GLU A N 10
ATOM 11954 C CA . GLU A 1 13 ? 8.447 -4.992 -21.642 1.00 63.24 13 GLU A CA 10
ATOM 11955 C C . GLU A 1 13 ? 8.260 -6.494 -21.837 1.00 63.11 13 GLU A C 10
ATOM 11956 O O . GLU A 1 13 ? 9.096 -7.160 -22.448 1.00 33.01 13 GLU A O 10
ATOM 11968 N N . MET A 1 14 ? 7.158 -7.020 -21.313 1.00 22.03 14 MET A N 10
ATOM 11969 C CA . MET A 1 14 ? 6.861 -8.443 -21.429 1.00 52.12 14 MET A CA 10
ATOM 11970 C C . MET A 1 14 ? 6.470 -8.801 -22.860 1.00 24.45 14 MET A C 10
ATOM 11971 O O . MET A 1 14 ? 7.149 -9.588 -23.520 1.00 72.21 14 MET A O 10
ATOM 11985 N N . VAL A 1 15 ? 5.373 -8.220 -23.332 1.00 53.53 15 VAL A N 10
ATOM 11986 C CA . VAL A 1 15 ? 4.893 -8.477 -24.685 1.00 33.23 15 VAL A CA 10
ATOM 11987 C C . VAL A 1 15 ? 5.974 -8.179 -25.718 1.00 15.14 15 VAL A C 10
ATOM 11988 O O . VAL A 1 15 ? 5.960 -8.724 -26.821 1.00 35.13 15 VAL A O 10
ATOM 12001 N N . ALA A 1 16 ? 6.910 -7.310 -25.352 1.00 1.12 16 ALA A N 10
ATOM 12002 C CA . ALA A 1 16 ? 8.001 -6.941 -26.246 1.00 14.33 16 ALA A CA 10
ATOM 12003 C C . ALA A 1 16 ? 8.987 -8.091 -26.413 1.00 21.43 16 ALA A C 10
ATOM 12004 O O . ALA A 1 16 ? 9.687 -8.179 -27.421 1.00 3.32 16 ALA A O 10
ATOM 12011 N N . GLU A 1 17 ? 9.037 -8.971 -25.417 1.00 70.34 17 GLU A N 10
ATOM 12012 C CA . GLU A 1 17 ? 9.940 -10.116 -25.455 1.00 52.21 17 GLU A CA 10
ATOM 12013 C C . GLU A 1 17 ? 9.174 -11.404 -25.742 1.00 14.02 17 GLU A C 10
ATOM 12014 O O . GLU A 1 17 ? 9.738 -12.378 -26.241 1.00 11.04 17 GLU A O 10
ATOM 12026 N N . LYS A 1 18 ? 7.884 -11.402 -25.422 1.00 51.23 18 LYS A N 10
ATOM 12027 C CA . LYS A 1 18 ? 7.038 -12.568 -25.645 1.00 70.31 18 LYS A CA 10
ATOM 12028 C C . LYS A 1 18 ? 6.996 -12.935 -27.125 1.00 70.21 18 LYS A C 10
ATOM 12029 O O . LYS A 1 18 ? 7.346 -14.052 -27.508 1.00 70.34 18 LYS A O 10
ATOM 12048 N N . LEU A 1 19 ? 6.567 -11.989 -27.953 1.00 4.44 19 LEU A N 10
ATOM 12049 C CA . LEU A 1 19 ? 6.481 -12.212 -29.392 1.00 3.23 19 LEU A CA 10
ATOM 12050 C C . LEU A 1 19 ? 7.434 -11.288 -30.144 1.00 12.01 19 LEU A C 10
ATOM 12051 O O . LEU A 1 19 ? 7.261 -11.040 -31.336 1.00 70.04 19 LEU A O 10
ATOM 12067 N N . ASN A 1 20 ? 8.441 -10.783 -29.438 1.00 72.25 20 ASN A N 10
ATOM 12068 C CA . ASN A 1 20 ? 9.422 -9.888 -30.040 1.00 43.12 20 ASN A CA 10
ATOM 12069 C C . ASN A 1 20 ? 8.736 -8.711 -30.726 1.00 41.35 20 ASN A C 10
ATOM 12070 O O . ASN A 1 20 ? 8.902 -8.494 -31.927 1.00 64.41 20 ASN A O 10
ATOM 12081 N N . LYS A 1 21 ? 7.964 -7.952 -29.956 1.00 3.21 21 LYS A N 10
ATOM 12082 C CA . LYS A 1 21 ? 7.254 -6.795 -30.487 1.00 54.22 21 LYS A CA 10
ATOM 12083 C C . LYS A 1 21 ? 7.935 -5.497 -30.066 1.00 43.11 21 LYS A C 10
ATOM 12084 O O . LYS A 1 21 ? 8.080 -5.219 -28.876 1.00 1.34 21 LYS A O 10
ATOM 12103 N N . ASP A 1 22 ? 8.351 -4.706 -31.049 1.00 75.24 22 ASP A N 10
ATOM 12104 C CA . ASP A 1 22 ? 9.015 -3.436 -30.780 1.00 53.05 22 ASP A CA 10
ATOM 12105 C C . ASP A 1 22 ? 8.147 -2.545 -29.897 1.00 74.23 22 ASP A C 10
ATOM 12106 O O . ASP A 1 22 ? 6.923 -2.680 -29.872 1.00 60.33 22 ASP A O 10
ATOM 12115 N N . LYS A 1 23 ? 8.788 -1.635 -29.172 1.00 54.35 23 LYS A N 10
ATOM 12116 C CA . LYS A 1 23 ? 8.076 -0.721 -28.287 1.00 55.33 23 LYS A CA 10
ATOM 12117 C C . LYS A 1 23 ? 7.060 0.110 -29.066 1.00 33.54 23 LYS A C 10
ATOM 12118 O O . LYS A 1 23 ? 6.032 0.517 -28.525 1.00 4.15 23 LYS A O 10
ATOM 12137 N N . ALA A 1 24 ? 7.354 0.355 -30.338 1.00 74.12 24 ALA A N 10
ATOM 12138 C CA . ALA A 1 24 ? 6.464 1.133 -31.191 1.00 40.22 24 ALA A CA 10
ATOM 12139 C C . ALA A 1 24 ? 5.320 0.275 -31.719 1.00 75.21 24 ALA A C 10
ATOM 12140 O O . ALA A 1 24 ? 4.423 0.771 -32.403 1.00 25.24 24 ALA A O 10
ATOM 12147 N N . ILE A 1 25 ? 5.356 -1.014 -31.398 1.00 63.14 25 ILE A N 10
ATOM 12148 C CA . ILE A 1 25 ? 4.322 -1.941 -31.840 1.00 55.44 25 ILE A CA 10
ATOM 12149 C C . ILE A 1 25 ? 3.398 -2.324 -30.689 1.00 4.12 25 ILE A C 10
ATOM 12150 O O . ILE A 1 25 ? 2.234 -2.663 -30.900 1.00 54.23 25 ILE A O 10
ATOM 12166 N N . ILE A 1 26 ? 3.926 -2.266 -29.471 1.00 31.33 26 ILE A N 10
ATOM 12167 C CA . ILE A 1 26 ? 3.148 -2.605 -28.285 1.00 42.52 26 ILE A CA 10
ATOM 12168 C C . ILE A 1 26 ? 1.806 -1.880 -28.283 1.00 62.31 26 ILE A C 10
ATOM 12169 O O . ILE A 1 26 ? 1.750 -0.652 -28.209 1.00 63.35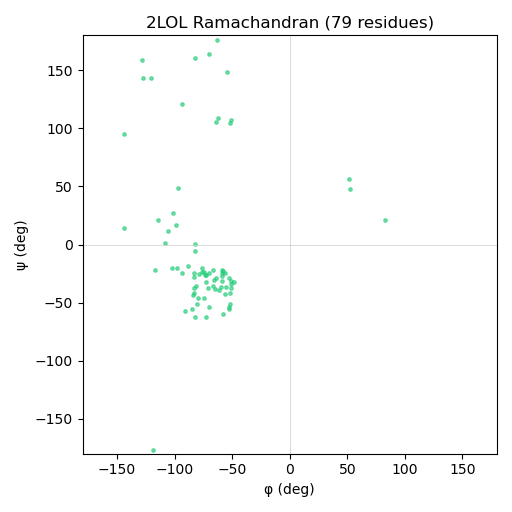 26 ILE A O 10
ATOM 12185 N N . THR A 1 27 ? 0.725 -2.649 -28.363 1.00 33.44 27 THR A N 10
ATOM 12186 C CA . THR A 1 27 ? -0.618 -2.082 -28.369 1.00 62.11 27 THR A CA 10
ATOM 12187 C C . THR A 1 27 ? -1.554 -2.876 -27.465 1.00 54.42 27 THR A C 10
ATOM 12188 O O . THR A 1 27 ? -1.405 -4.088 -27.310 1.00 32.15 27 THR A O 10
ATOM 12199 N N . THR A 1 28 ? -2.522 -2.184 -26.871 1.00 21.44 28 THR A N 10
ATOM 12200 C CA . THR A 1 28 ? -3.483 -2.825 -25.982 1.00 11.55 28 THR A CA 10
ATOM 12201 C C . THR A 1 28 ? -4.216 -3.958 -26.689 1.00 70.51 28 THR A C 10
ATOM 12202 O O . THR A 1 28 ? -4.391 -5.041 -26.130 1.00 74.21 28 THR A O 10
ATOM 12213 N N . ASP A 1 29 ? -4.642 -3.703 -27.921 1.00 65.34 29 ASP A N 10
ATOM 12214 C CA . ASP A 1 29 ? -5.355 -4.704 -28.707 1.00 25.23 29 ASP A CA 10
ATOM 12215 C C . ASP A 1 29 ? -4.439 -5.324 -29.758 1.00 3.15 29 ASP A C 10
ATOM 12216 O O . ASP A 1 29 ? -4.895 -5.755 -30.816 1.00 60.52 29 ASP A O 10
ATOM 12225 N N . SER A 1 30 ? -3.144 -5.363 -29.458 1.00 33.51 30 SER A N 10
ATOM 12226 C CA . SER A 1 30 ? -2.163 -5.926 -30.379 1.00 13.23 30 SER A CA 10
ATOM 12227 C C . SER A 1 30 ? -2.578 -7.323 -30.828 1.00 35.53 30 SER A C 10
ATOM 12228 O O . SER A 1 30 ? -2.986 -8.153 -30.015 1.00 31.14 30 SER A O 10
ATOM 12236 N N . ARG A 1 31 ? -2.472 -7.576 -32.128 1.00 63.41 31 ARG A N 10
ATOM 12237 C CA . ARG A 1 31 ? -2.837 -8.873 -32.687 1.00 2.42 31 ARG A CA 10
ATOM 12238 C C . ARG A 1 31 ? -1.661 -9.492 -33.437 1.00 12.01 31 ARG A C 10
ATOM 12239 O O . ARG A 1 31 ? -1.803 -9.936 -34.577 1.00 3.53 31 ARG A O 10
ATOM 12260 N N . PHE A 1 32 ? -0.501 -9.518 -32.790 1.00 22.23 32 PHE A N 10
ATOM 12261 C CA . PHE A 1 32 ? 0.700 -10.082 -33.396 1.00 10.42 32 PHE A CA 10
ATOM 12262 C C . PHE A 1 32 ? 0.419 -11.466 -33.974 1.00 5.35 32 PHE A C 10
ATOM 12263 O O . PHE A 1 32 ? 1.003 -11.857 -34.985 1.00 34.51 32 PHE A O 10
ATOM 12280 N N . ILE A 1 33 ? -0.476 -12.201 -33.324 1.00 33.03 33 ILE A N 10
ATOM 12281 C CA . ILE A 1 33 ? -0.835 -13.541 -33.773 1.00 3.35 33 ILE A CA 10
ATOM 12282 C C . ILE A 1 33 ? -1.332 -13.523 -35.214 1.00 14.22 33 ILE A C 10
ATOM 12283 O O . ILE A 1 33 ? -0.970 -14.382 -36.016 1.00 71.51 33 ILE A O 10
ATOM 12299 N N . GLU A 1 34 ? -2.163 -12.536 -35.535 1.00 35.20 34 GLU A N 10
ATOM 12300 C CA . GLU A 1 34 ? -2.710 -12.406 -36.881 1.00 21.24 34 GLU A CA 10
ATOM 12301 C C . GLU A 1 34 ? -1.821 -11.517 -37.745 1.00 52.51 34 GLU A C 10
ATOM 12302 O O . GLU A 1 34 ? -1.347 -11.934 -38.802 1.00 23.24 34 GLU A O 10
ATOM 12314 N N . ASP A 1 35 ? -1.601 -10.289 -37.289 1.00 10.43 35 ASP A N 10
ATOM 12315 C CA . ASP A 1 35 ? -0.769 -9.339 -38.019 1.00 73.11 35 ASP A CA 10
ATOM 12316 C C . ASP A 1 35 ? 0.601 -9.937 -38.321 1.00 23.23 35 ASP A C 10
ATOM 12317 O O . ASP A 1 35 ? 1.024 -9.997 -39.476 1.00 73.23 35 ASP A O 10
ATOM 12326 N N . LEU A 1 36 ? 1.292 -10.378 -37.275 1.00 0.50 36 LEU A N 10
ATOM 12327 C CA . LEU A 1 36 ? 2.616 -10.970 -37.427 1.00 62.43 36 LEU A CA 10
ATOM 12328 C C . LEU A 1 36 ? 2.513 -12.436 -37.836 1.00 32.30 36 LEU A C 10
ATOM 12329 O O . LEU A 1 36 ? 3.521 -13.092 -38.097 1.00 65.15 36 LEU A O 10
ATOM 12345 N N . LYS A 1 37 ? 1.286 -12.945 -37.891 1.00 44.41 37 LYS A N 10
ATOM 12346 C CA . LYS A 1 37 ? 1.049 -14.332 -38.272 1.00 21.05 37 LYS A CA 10
ATOM 12347 C C . LYS A 1 37 ? 1.924 -15.277 -37.454 1.00 73.53 37 LYS A C 10
ATOM 12348 O O . LYS A 1 37 ? 2.713 -16.043 -38.008 1.00 55.40 37 LYS A O 10
ATOM 12367 N N . ALA A 1 38 ? 1.777 -15.220 -36.135 1.00 1.13 38 ALA A N 10
ATOM 12368 C CA . ALA A 1 38 ? 2.551 -16.074 -35.242 1.00 41.51 38 ALA A CA 10
ATOM 12369 C C . ALA A 1 38 ? 2.250 -17.547 -35.493 1.00 74.14 38 ALA A C 10
ATOM 12370 O O . ALA A 1 38 ? 1.106 -17.986 -35.373 1.00 14.32 38 ALA A O 10
ATOM 12377 N N . ASP A 1 39 ? 3.282 -18.306 -35.844 1.00 1.13 39 ASP A N 10
ATOM 12378 C CA . ASP A 1 39 ? 3.127 -19.731 -36.112 1.00 25.02 39 ASP A CA 10
ATOM 12379 C C . ASP A 1 39 ? 2.412 -20.427 -34.958 1.00 11.50 39 ASP A C 10
ATOM 12380 O O . ASP A 1 39 ? 2.405 -19.932 -33.831 1.00 21.44 39 ASP A O 10
ATOM 12389 N N . SER A 1 40 ? 1.810 -21.575 -35.248 1.00 73.42 40 SER A N 10
ATOM 12390 C CA . SER A 1 40 ? 1.087 -22.337 -34.236 1.00 52.41 40 SER A CA 10
ATOM 12391 C C . SER A 1 40 ? 2.051 -23.141 -33.369 1.00 42.43 40 SER A C 10
ATOM 12392 O O . SER A 1 40 ? 1.845 -23.289 -32.164 1.00 1.41 40 SER A O 10
ATOM 12400 N N . LEU A 1 41 ? 3.105 -23.658 -33.991 1.00 74.04 41 LEU A N 10
ATOM 12401 C CA . LEU A 1 41 ? 4.103 -24.448 -33.278 1.00 54.32 41 LEU A CA 10
ATOM 12402 C C . LEU A 1 41 ? 5.100 -23.544 -32.559 1.00 73.54 41 LEU A C 10
ATOM 12403 O O . LEU A 1 41 ? 5.696 -23.936 -31.556 1.00 63.33 41 LEU A O 10
ATOM 12419 N N . ASP A 1 42 ? 5.273 -22.334 -33.078 1.00 4.33 42 ASP A N 10
ATOM 12420 C CA . ASP A 1 42 ? 6.196 -21.373 -32.484 1.00 14.15 42 ASP A CA 10
ATOM 12421 C C . ASP A 1 42 ? 5.543 -20.646 -31.312 1.00 12.00 42 ASP A C 10
ATOM 12422 O O . ASP A 1 42 ? 6.195 -20.345 -30.312 1.00 45.20 42 ASP A O 10
ATOM 12431 N N . THR A 1 43 ? 4.250 -20.365 -31.442 1.00 72.35 43 THR A N 10
ATOM 12432 C CA . THR A 1 43 ? 3.509 -19.672 -30.396 1.00 51.25 43 THR A CA 10
ATOM 12433 C C . THR A 1 43 ? 3.715 -20.339 -29.042 1.00 23.34 43 THR A C 10
ATOM 12434 O O . THR A 1 43 ? 4.054 -19.680 -28.059 1.00 31.04 43 THR A O 10
ATOM 12445 N N . VAL A 1 44 ? 3.510 -21.652 -28.996 1.00 50.23 44 VAL A N 10
ATOM 12446 C CA . VAL A 1 44 ? 3.676 -22.409 -27.762 1.00 35.34 44 VAL A CA 10
ATOM 12447 C C . VAL A 1 44 ? 5.016 -22.102 -27.103 1.00 52.55 44 VAL A C 10
ATOM 12448 O O . VAL A 1 44 ? 5.140 -22.139 -25.880 1.00 23.31 44 VAL A O 10
ATOM 12461 N N . GLU A 1 45 ? 6.016 -21.796 -27.925 1.00 31.45 45 GLU A N 10
ATOM 12462 C CA . GLU A 1 45 ? 7.348 -21.482 -27.421 1.00 72.21 45 GLU A CA 10
ATOM 12463 C C . GLU A 1 45 ? 7.447 -20.012 -27.025 1.00 50.34 45 GLU A C 10
ATOM 12464 O O . GLU A 1 45 ? 8.089 -19.666 -26.033 1.00 23.02 45 GLU A O 10
ATOM 12476 N N . LEU A 1 46 ? 6.807 -19.150 -27.808 1.00 64.15 46 LEU A N 10
ATOM 12477 C CA . LEU A 1 46 ? 6.823 -17.716 -27.541 1.00 70.13 46 LEU A CA 10
ATOM 12478 C C . LEU A 1 46 ? 6.074 -17.394 -26.252 1.00 24.21 46 LEU A C 10
ATOM 12479 O O . LEU A 1 46 ? 6.613 -16.747 -25.355 1.00 4.31 46 LEU A O 10
ATOM 12495 N N . MET A 1 47 ? 4.830 -17.853 -26.166 1.00 51.41 47 MET A N 10
ATOM 12496 C CA . MET A 1 47 ? 4.009 -17.616 -24.984 1.00 74.15 47 MET A CA 10
ATOM 12497 C C . MET A 1 47 ? 4.615 -18.289 -23.757 1.00 42.22 47 MET A C 10
ATOM 12498 O O . MET A 1 47 ? 4.468 -17.804 -22.636 1.00 1.41 47 MET A O 10
ATOM 12512 N N . MET A 1 48 ? 5.297 -19.408 -23.978 1.00 32.23 48 MET A N 10
ATOM 12513 C CA . MET A 1 48 ? 5.926 -20.146 -22.889 1.00 22.32 48 MET A CA 10
ATOM 12514 C C . MET A 1 48 ? 6.798 -19.226 -22.041 1.00 1.23 48 MET A C 10
ATOM 12515 O O . MET A 1 48 ? 6.855 -19.361 -20.819 1.00 32.41 48 MET A O 10
ATOM 12529 N N . ALA A 1 49 ? 7.476 -18.290 -22.697 1.00 61.01 49 ALA A N 10
ATOM 12530 C CA . ALA A 1 49 ? 8.343 -17.347 -22.003 1.00 5.52 49 ALA A CA 10
ATOM 12531 C C . ALA A 1 49 ? 7.585 -16.611 -20.903 1.00 44.20 49 ALA A C 10
ATOM 12532 O O . ALA A 1 49 ? 8.161 -16.243 -19.879 1.00 23.45 49 ALA A O 10
ATOM 12539 N N . ILE A 1 50 ? 6.292 -16.399 -21.122 1.00 43.45 50 ILE A N 10
ATOM 12540 C CA . ILE A 1 50 ? 5.456 -15.707 -20.149 1.00 42.02 50 ILE A CA 10
ATOM 12541 C C . ILE A 1 50 ? 5.343 -16.506 -18.855 1.00 43.22 50 ILE A C 10
ATOM 12542 O O . ILE A 1 50 ? 5.066 -15.949 -17.793 1.00 64.24 50 ILE A O 10
ATOM 12558 N N . GLU A 1 51 ? 5.561 -17.814 -18.952 1.00 44.45 51 GLU A N 10
ATOM 12559 C CA . GLU A 1 51 ? 5.485 -18.689 -17.789 1.00 11.34 51 GLU A CA 10
ATOM 12560 C C . GLU A 1 51 ? 6.785 -18.647 -16.990 1.00 74.02 51 GLU A C 10
ATOM 12561 O O . GLU A 1 51 ? 6.770 -18.564 -15.762 1.00 14.00 51 GLU A O 10
ATOM 12573 N N . VAL A 1 52 ? 7.909 -18.706 -17.697 1.00 72.02 52 VAL A N 10
ATOM 12574 C CA . VAL A 1 52 ? 9.218 -18.675 -17.056 1.00 12.41 52 VAL A CA 10
ATOM 12575 C C . VAL A 1 52 ? 9.598 -17.254 -16.653 1.00 23.42 52 VAL A C 10
ATOM 12576 O O . VAL A 1 52 ? 10.489 -17.051 -15.829 1.00 2.22 52 VAL A O 10
ATOM 12589 N N . GLU A 1 53 ? 8.916 -16.276 -17.239 1.00 43.35 53 GLU A N 10
ATOM 12590 C CA . GLU A 1 53 ? 9.184 -14.874 -16.941 1.00 11.31 53 GLU A CA 10
ATOM 12591 C C . GLU A 1 53 ? 8.402 -14.421 -15.711 1.00 4.40 53 GLU A C 10
ATOM 12592 O O . GLU A 1 53 ? 8.979 -13.914 -14.748 1.00 15.00 53 GLU A O 10
ATOM 12604 N N . TYR A 1 54 ? 7.088 -14.606 -15.751 1.00 72.15 54 TYR A N 10
ATOM 12605 C CA . TYR A 1 54 ? 6.226 -14.214 -14.643 1.00 21.15 54 TYR A CA 10
ATOM 12606 C C . TYR A 1 54 ? 6.214 -15.286 -13.557 1.00 33.10 54 TYR A C 10
ATOM 12607 O O . TYR A 1 54 ? 5.958 -14.999 -12.388 1.00 60.42 54 TYR A O 10
ATOM 12625 N N . GLY A 1 55 ? 6.493 -16.524 -13.954 1.00 31.14 55 GLY A N 10
ATOM 12626 C CA . GLY A 1 55 ? 6.509 -17.621 -13.004 1.00 25.31 55 GLY A CA 10
ATOM 12627 C C . GLY A 1 55 ? 5.119 -18.005 -12.537 1.00 63.22 55 GLY A C 10
ATOM 12628 O O . GLY A 1 55 ? 4.862 -18.091 -11.336 1.00 25.10 55 GLY A O 10
ATOM 12632 N N . ILE A 1 56 ? 4.220 -18.235 -13.488 1.00 42.11 56 ILE A N 10
ATOM 12633 C CA . ILE A 1 56 ? 2.849 -18.611 -13.167 1.00 51.13 56 ILE A CA 10
ATOM 12634 C C . ILE A 1 56 ? 2.345 -19.703 -14.104 1.00 71.33 56 ILE A C 10
ATOM 12635 O O . ILE A 1 56 ? 3.077 -20.176 -14.973 1.00 62.55 56 ILE A O 10
ATOM 12651 N N . ASP A 1 57 ? 1.090 -20.098 -13.922 1.00 75.05 57 ASP A N 10
ATOM 12652 C CA . ASP A 1 57 ? 0.485 -21.133 -14.754 1.00 5.05 57 ASP A CA 10
ATOM 12653 C C . ASP A 1 57 ? -0.740 -20.595 -15.486 1.00 65.15 57 ASP A C 10
ATOM 12654 O O . ASP A 1 57 ? -1.541 -19.855 -14.916 1.00 1.34 57 ASP A O 10
ATOM 12663 N N . ILE A 1 58 ? -0.877 -20.971 -16.753 1.00 72.53 58 ILE A N 10
ATOM 12664 C CA . ILE A 1 58 ? -2.004 -20.527 -17.564 1.00 12.24 58 ILE A CA 10
ATOM 12665 C C . ILE A 1 58 ? -2.492 -21.640 -18.485 1.00 12.14 58 ILE A C 10
ATOM 12666 O O . ILE A 1 58 ? -1.968 -21.849 -19.579 1.00 11.40 58 ILE A O 10
ATOM 12682 N N . PRO A 1 59 ? -3.522 -22.372 -18.034 1.00 24.21 59 PRO A N 10
ATOM 12683 C CA . PRO A 1 59 ? -4.105 -23.475 -18.803 1.00 72.20 59 PRO A CA 10
ATOM 12684 C C . PRO A 1 59 ? -4.864 -22.987 -20.033 1.00 24.05 59 PRO A C 10
ATOM 12685 O O . PRO A 1 59 ? -5.193 -21.806 -20.142 1.00 13.12 59 PRO A O 10
ATOM 12696 N N . ASP A 1 60 ? -5.138 -23.903 -20.955 1.00 44.20 60 ASP A N 10
ATOM 12697 C CA . ASP A 1 60 ? -5.859 -23.565 -22.177 1.00 31.54 60 ASP A CA 10
ATOM 12698 C C . ASP A 1 60 ? -7.139 -22.800 -21.858 1.00 13.42 60 ASP A C 10
ATOM 12699 O O . ASP A 1 60 ? -7.531 -21.892 -22.592 1.00 5.12 60 ASP A O 10
ATOM 12708 N N . ASP A 1 61 ? -7.787 -23.172 -20.760 1.00 35.32 61 ASP A N 10
ATOM 12709 C CA . ASP A 1 61 ? -9.024 -22.521 -20.344 1.00 1.45 61 ASP A CA 10
ATOM 12710 C C . ASP A 1 61 ? -8.806 -21.026 -20.131 1.00 44.24 61 ASP A C 10
ATOM 12711 O O . ASP A 1 61 ? -9.676 -20.212 -20.439 1.00 33.52 61 ASP A O 10
ATOM 12720 N N . GLU A 1 62 ? -7.638 -20.672 -19.603 1.00 61.43 62 GLU A N 10
ATOM 12721 C CA . GLU A 1 62 ? -7.307 -19.275 -19.349 1.00 30.34 62 GLU A CA 10
ATOM 12722 C C . GLU A 1 62 ? -6.298 -18.760 -20.371 1.00 20.02 62 GLU A C 10
ATOM 12723 O O . GLU A 1 62 ? -5.728 -17.682 -20.207 1.00 24.04 62 GLU A O 10
ATOM 12735 N N . ALA A 1 63 ? -6.083 -19.539 -21.426 1.00 21.23 63 ALA A N 10
ATOM 12736 C CA . ALA A 1 63 ? -5.144 -19.162 -22.475 1.00 55.04 63 ALA A CA 10
ATOM 12737 C C . ALA A 1 63 ? -5.473 -17.782 -23.035 1.00 63.13 63 ALA A C 10
ATOM 12738 O O . ALA A 1 63 ? -4.577 -17.009 -23.375 1.00 44.32 63 ALA A O 10
ATOM 12745 N N . THR A 1 64 ? -6.764 -17.479 -23.130 1.00 4.51 64 THR A N 10
ATOM 12746 C CA . THR A 1 64 ? -7.210 -16.193 -23.651 1.00 12.35 64 THR A CA 10
ATOM 12747 C C . THR A 1 64 ? -7.498 -15.212 -22.520 1.00 1.42 64 THR A C 10
ATOM 12748 O O . THR A 1 64 ? -8.175 -14.202 -22.716 1.00 73.54 64 THR A O 10
ATOM 12759 N N . LYS A 1 65 ? -6.978 -15.513 -21.335 1.00 35.34 65 LYS A N 10
ATOM 12760 C CA . LYS A 1 65 ? -7.177 -14.657 -20.171 1.00 73.13 65 LYS A CA 10
ATOM 12761 C C . LYS A 1 65 ? -5.946 -13.795 -19.913 1.00 64.22 65 LYS A C 10
ATOM 12762 O O . LYS A 1 65 ? -5.936 -12.968 -19.001 1.00 23.11 65 LYS A O 10
ATOM 12781 N N . ILE A 1 66 ? -4.910 -13.993 -20.722 1.00 75.13 66 ILE A N 10
ATOM 12782 C CA . ILE A 1 66 ? -3.675 -13.232 -20.582 1.00 55.32 66 ILE A CA 10
ATOM 12783 C C . ILE A 1 66 ? -3.059 -12.929 -21.944 1.00 22.04 66 ILE A C 10
ATOM 12784 O O . ILE A 1 66 ? -1.900 -12.523 -22.037 1.00 13.23 66 ILE A O 10
ATOM 12800 N N . LYS A 1 67 ? -3.841 -13.128 -22.999 1.00 14.02 67 LYS A N 10
ATOM 12801 C CA . LYS A 1 67 ? -3.375 -12.874 -24.357 1.00 10.23 67 LYS A CA 10
ATOM 12802 C C . LYS A 1 67 ? -3.245 -11.376 -24.616 1.00 31.30 67 LYS A C 10
ATOM 12803 O O . LYS A 1 67 ? -2.212 -10.905 -25.092 1.00 4.14 67 LYS A O 10
ATOM 12822 N N . THR A 1 68 ? -4.300 -10.632 -24.299 1.00 41.51 68 THR A N 10
ATOM 12823 C CA . THR A 1 68 ? -4.303 -9.188 -24.497 1.00 55.34 68 THR A CA 10
ATOM 12824 C C . THR A 1 68 ? -3.619 -8.472 -23.339 1.00 3.12 68 THR A C 10
ATOM 12825 O O . THR A 1 68 ? -3.688 -8.916 -22.193 1.00 34.51 68 THR A O 10
ATOM 12836 N N . VAL A 1 69 ? -2.957 -7.360 -23.644 1.00 71.11 69 VAL A N 10
ATOM 12837 C CA . VAL A 1 69 ? -2.261 -6.581 -22.627 1.00 61.11 69 VAL A CA 10
ATOM 12838 C C . VAL A 1 69 ? -3.196 -6.215 -21.480 1.00 5.03 69 VAL A C 10
ATOM 12839 O O . VAL A 1 69 ? -2.759 -6.037 -20.343 1.00 11.14 69 VAL A O 10
ATOM 12852 N N . SER A 1 70 ? -4.484 -6.105 -21.786 1.00 13.42 70 SER A N 10
ATOM 12853 C CA . SER A 1 70 ? -5.482 -5.756 -20.781 1.00 24.35 70 SER A CA 10
ATOM 12854 C C . SER A 1 70 ? -5.852 -6.973 -19.938 1.00 60.33 70 SER A C 10
ATOM 12855 O O . SER A 1 70 ? -6.161 -6.851 -18.753 1.00 2.12 70 SER A O 10
ATOM 12863 N N . ASP A 1 71 ? -5.819 -8.147 -20.560 1.00 2.03 71 ASP A N 10
ATOM 12864 C CA . ASP A 1 71 ? -6.150 -9.388 -19.868 1.00 43.35 71 ASP A CA 10
ATOM 12865 C C . ASP A 1 71 ? -4.945 -9.918 -19.098 1.00 21.43 71 ASP A C 10
ATOM 12866 O O . ASP A 1 71 ? -5.093 -10.670 -18.134 1.00 51.00 71 ASP A O 10
ATOM 12875 N N . VAL A 1 72 ? -3.752 -9.523 -19.530 1.00 5.15 72 VAL A N 10
ATOM 12876 C CA . VAL A 1 72 ? -2.521 -9.959 -18.880 1.00 42.54 72 VAL A CA 10
ATOM 12877 C C . VAL A 1 72 ? -2.479 -9.510 -17.424 1.00 32.01 72 VAL A C 10
ATOM 12878 O O . VAL A 1 72 ? -2.509 -10.334 -16.509 1.00 44.12 72 VAL A O 10
ATOM 12891 N N . ILE A 1 73 ? -2.411 -8.199 -17.216 1.00 32.51 73 ILE A N 10
ATOM 12892 C CA . ILE A 1 73 ? -2.367 -7.641 -15.870 1.00 73.31 73 ILE A CA 10
ATOM 12893 C C . ILE A 1 73 ? -3.680 -7.881 -15.133 1.00 13.14 73 ILE A C 10
ATOM 12894 O O . ILE A 1 73 ? -3.718 -7.913 -13.902 1.00 64.33 73 ILE A O 10
ATOM 12910 N N . LYS A 1 74 ? -4.757 -8.050 -15.892 1.00 60.45 74 LYS A N 10
ATOM 12911 C CA . LYS A 1 74 ? -6.073 -8.291 -15.313 1.00 11.32 74 LYS A CA 10
ATOM 12912 C C . LYS A 1 74 ? -6.141 -9.674 -14.673 1.00 14.54 74 LYS A C 10
ATOM 12913 O O . LYS A 1 74 ? -6.546 -9.814 -13.518 1.00 70.43 74 LYS A O 10
ATOM 12932 N N . TYR A 1 75 ? -5.742 -10.690 -15.428 1.00 74.52 75 TYR A N 10
ATOM 12933 C CA . TYR A 1 75 ? -5.759 -12.062 -14.935 1.00 34.35 75 TYR A CA 10
ATOM 12934 C C . TYR A 1 75 ? -4.566 -12.328 -14.022 1.00 42.31 75 TYR A C 10
ATOM 12935 O O . TYR A 1 75 ? -4.728 -12.756 -12.879 1.00 4.31 75 TYR A O 10
ATOM 12953 N N . ILE A 1 76 ? -3.368 -12.070 -14.536 1.00 0.10 76 ILE A N 10
ATOM 12954 C CA . ILE A 1 76 ? -2.147 -12.279 -13.768 1.00 42.11 76 ILE A CA 10
ATOM 12955 C C . ILE A 1 76 ? -2.238 -11.613 -12.399 1.00 64.31 76 ILE A C 10
ATOM 12956 O O . ILE A 1 76 ? -1.596 -12.047 -11.442 1.00 11.53 76 ILE A O 10
ATOM 12972 N N . LYS A 1 77 ? -3.041 -10.558 -12.312 1.00 65.15 77 LYS A N 10
ATOM 12973 C CA . LYS A 1 77 ? -3.219 -9.833 -11.060 1.00 54.02 77 LYS A CA 10
ATOM 12974 C C . LYS A 1 77 ? -3.560 -10.789 -9.922 1.00 23.24 77 LYS A C 10
ATOM 12975 O O . LYS A 1 77 ? -2.798 -10.924 -8.965 1.00 20.52 77 LYS A O 10
ATOM 12994 N N . GLU A 1 78 ? -4.708 -11.451 -10.033 1.00 45.42 78 GLU A N 10
ATOM 12995 C CA . GLU A 1 78 ? -5.147 -12.395 -9.012 1.00 42.43 78 GLU A CA 10
ATOM 12996 C C . GLU A 1 78 ? -4.320 -13.676 -9.064 1.00 45.10 78 GLU A C 10
ATOM 12997 O O . GLU A 1 78 ? -4.329 -14.472 -8.125 1.00 12.21 78 GLU A O 10
ATOM 13009 N N . ARG A 1 79 ? -3.605 -13.868 -10.168 1.00 52.22 79 ARG A N 10
ATOM 13010 C CA . ARG A 1 79 ? -2.774 -15.052 -10.344 1.00 22.51 79 ARG A CA 10
ATOM 13011 C C . ARG A 1 79 ? -1.526 -14.976 -9.469 1.00 41.53 79 ARG A C 10
ATOM 13012 O O . ARG A 1 79 ? -0.949 -15.999 -9.104 1.00 31.41 79 ARG A O 10
ATOM 13033 N N . GLN A 1 80 ? -1.116 -13.755 -9.139 1.00 24.33 80 GLN A N 10
ATOM 13034 C CA . GLN A 1 80 ? 0.064 -13.546 -8.308 1.00 44.43 80 GLN A CA 10
ATOM 13035 C C . GLN A 1 80 ? -0.301 -13.567 -6.828 1.00 10.43 80 GLN A C 10
ATOM 13036 O O . GLN A 1 80 ? 0.532 -13.278 -5.969 1.00 11.15 80 GLN A O 10
ATOM 13050 N N . SER A 1 81 ? -1.552 -13.910 -6.537 1.00 2.32 81 SER A N 10
ATOM 13051 C CA . SER A 1 81 ? -2.029 -13.964 -5.160 1.00 21.31 81 SER A CA 10
ATOM 13052 C C . SER A 1 81 ? -1.811 -15.352 -4.564 1.00 53.12 81 SER A C 10
ATOM 13053 O O . SER A 1 81 ? -2.614 -15.827 -3.762 1.00 50.53 81 SER A O 10
#

Solvent-accessible surface area: 5822 Å² total; per-residue (Å²): 250,93,120,42,85,140,23,109,122,89,5,65,110,8,5,15,126,4,11,131,13,85,160,94,81,30,73,88,106,10,165,0,67,96,116,101,133,14,77,91,128,56,13,102,134,49,60,89,34,7,36,107,113,31,62,8,90,26,75,125,119,43,17,103,86,14,32,40,20,78,48,3,17,107,37,0,101,135,90,77,158

B-factor: mean 37.35, std 23.31, range [0.01, 75.55]

Organism: Rickettsia prowazekii (strain Madrid E) (NCBI:txid272947)

CATH classification: 1.10.1200.10

Radius of gyration: 11.98 Å; Cα contacts (8 Å, |Δi|>4): 67; chains: 1; bounding box: 18×25×36 Å